Protein AF-A0A7M5X0T4-F1 (afdb_monomer)

Nearest PDB structures (foldseek):
  6qig-assembly1_A  TM=4.300E-01  e=3.061E-34  Homo sapiens
  3vn4-assembly1_A  TM=6.256E-01  e=2.357E-27  Homo sapiens
  3ghm-assembly1_A  TM=6.255E-01  e=6.966E-26  Homo sapiens
  3ghn-assembly1_A  TM=5.922E-01  e=2.647E-26  Homo sapiens
  1lsl-assembly1_A  TM=5.949E-01  e=5.159E-05  Homo sapiens

pLDDT: mean 73.38, std 19.03, range [22.06, 96.94]

Mean predicted aligned error: 22.92 Å

InterPro domains:
  IPR000884 Thrombospondin type-1 (TSP1) repeat [PF00090] (251-301)
  IPR000884 Thrombospondin type-1 (TSP1) repeat [PS50092] (247-302)
  IPR000884 Thrombospondin type-1 (TSP1) repeat [PS50092] (542-598)
  IPR000884 Thrombospondin type-1 (TSP1) repeat [PS50092] (604-657)
  IPR000884 Thrombospondin type-1 (TSP1) repeat [PS50092] (658-710)
  IPR000884 Thrombospondin type-1 (TSP1) repeat [PS50092] (713-767)
  IPR000884 Thrombospondin type-1 (TSP1) repeat [SM00209] (250-302)
  IPR000884 Thrombospondin type-1 (TSP1) repeat [SM00209] (539-598)
  IPR000884 Thrombospondin type-1 (TSP1) repeat [SM00209] (601-647)
  IPR000884 Thrombospondin type-1 (TSP1) repeat [SM00209] (661-710)
  IPR000884 Thrombospondin type-1 (TSP1) repeat [SM00209] (712-767)
  IPR001590 Peptidase M12B, ADAM/reprolysin [PF01421] (2-149)
  IPR001590 Peptidase M12B, ADAM/reprolysin [PS50215] (1-151)
  IPR010294 ADAMTS/ADAMTS-like, Spacer 1 [PF05986] (404-511)
  IPR013273 ADAMTS/ADAMTS-like [PR01857] (256-274)
  IPR013273 ADAMTS/ADAMTS-like [PR01857] (362-381)
  IPR013273 ADAMTS/ADAMTS-like [PR01857] (382-401)
  IPR024079 Metallopeptidase, catalytic domain superfamily [G3DSA:3.40.390.10] (1-151)
  IPR036383 Thrombospondin type-1 repeat superfamily [G3DSA:2.20.100.10] (250-301)
  IPR036383 Thrombospondin type-1 repeat superfamily [G3DSA:2.20.100.10] (537-597)

Organism: NCBI:txid252671

Radius of gyration: 63.12 Å; Cα contacts (8 Å, |Δi|>4): 1593; chains: 1; bounding box: 166×119×107 Å

Sequence (872 aa):
VKISSNGDKTLASFCEWQFLQNLRNPNSNQKFDVALLLTRKDLCLRSDVPCGTIGLAYIGGMCSSNRKCAVIEDIGLNTAYTIAHELGHTLGMQHDGLDNNCATQSNGRSHMMASHWPAVSAKPMKWSKCSANKLQSYLSSYKSFCIQSKAPVFNIEYEHRRKFPGELYDADTQCQQQFGKFSRHCKYFKRTGMATKMCQKLWCEVEGEQFCMSKLDAAAKGTECNPAKWCMYGKCVPNTEIPHAIHGGWSKWTGWSRCTRHCGIGVQQRERFCDNPSPRNGGQPCPGERIEHKTCNTRPCMASSRDFRRKQCSQINNSTHTFVPVHSSKEPCSLHCRPESNNAYYSIRVRSQVVDGTPCYEGSSDICVNGQCRQIGCDLKLNSKLFTDVCGVCGGKADTCRMIEGKFSQPLGEGYVKAVDIPRGARNVLVQEVRPCPSFLALSGPGSYNINGNYTIKLPGTYDFNGTSVTYRRRGTQETYLVEGPLKTTMHFKVLFQGYNFGIKYRYVMPIDKEEIEKNSQKKKDLQLKKKQAKRFGWMQGQWKKCSVQCGGGIMRREKARCLHFEGTKATFVENGKCVHAKSPVDEVKACNEQKCQKAWYKGDWSYCSRPCGNGRKTRKVVCKEQKQNGGWKIIDPNECNPATKPISVSACIIRSCFLKWEASKWGKCQGKCGKTGFMEREVTCSRPNGCNPKTKPIVRRRCRMTKCKYGWTVQPWGPCSKSCGKGAQTRLIDCRSKKTFKIAPTKLCTDSKQPRVSRACLTKCKKTPSRKIRYRGRRPSLNQRPLQSPASPSKNKVNIFKNLLNISVPINRTKQCKDRLLSWSCKMFILVYSAAGGRSYCYTAKAQSQCCATCRIERNKRRRRRKRFIA

Secondary structure (DSSP, 8-state):
----SBHHHHHHHHHHHHHHHHHH--SSS---S-EEEEESS--BSSSSSSB---EEE-TTGGG-SS--EEEEE--GGGHHHHHHHHHHHHTT---BTTSSSS-SEETTEEBTTBSS-----SSPPB--HHHHHHHHHHHHSGGGGGGGSPPP-----TT--S--GGGTS-HHHHHHHHH-TT-EE-HHHHHSSGGGGGGTS--EE-TT-SS-B--SPPPPTT-EEETTEEEETTEEEETT---------BPPPPPPPPPS-SSSSEEEEEE--B-TTPP-TTPPPPPS-SEEEEEE--SPPPTTSPPHHHHHHGGG--SS--EEEE--SS-TTSEEEEESSTT----EEEESSPPTT-BSSTT-S-EEETTEEE-B-TTS-BT----B-TTS-BT--S-SEEEEEEEE-----SSEEEEEEE-TT-EEEEEEESS--SSEEEEEETTEEEES-TT-PPPSEEEESSS-EEEEEEETTEEEEEE-S--SS-EEEEEE-SS----EEEEEEEEPPHHHHHHHHHHHHHHHHHHHHTTTEEEEPPPBPPPS-SSSSEEEEBPPPEEEEEE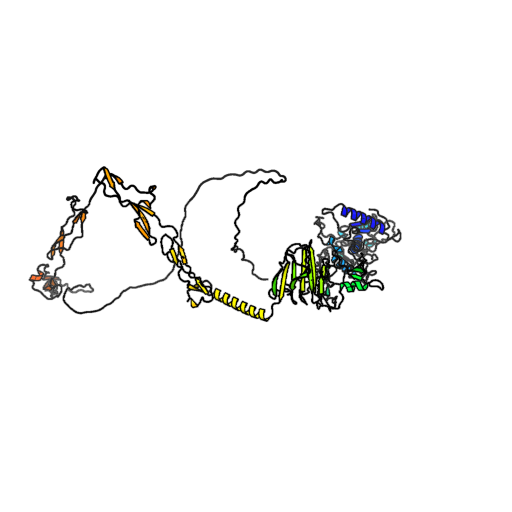TTEEEEE-GGG-TTS-PPP--EEEE--SPPPEEEEE-PPPPPSSSSEEEEEE--EEEEEE-TTSSEEE--GGGS-GGG---SEEEEEE------EEE------BS-TTSEEEEE--EEESSTT-S-GGGPPP-EEEEE----SEEEEEPPP---SSSSEEEEEE--EEEEETTT--B--GGGSTTSPPPPSEEEEEEPPS---------------------------------------------------------------------------------------------------------

Foldseek 3Di:
DDDDLAQVVRLQVVLQVLLVVQVVCPDDDPHDQADEAEDQRFHDHGDNPPTQCQKDAAALQRQPNRGRYMYGYQQDPCSVLVVVLRVLRNLRFAAAPPPDDHHQDDPPAGASRHPHDDAAFLAHHHHTPRSVVSNVLSCLAPSCVVVVDDRDDDPPPVVPDQAWVLNVAALQNRQCSNAHDVKGFDVVCVVVVVLFQLLGWTWIDHPPDPGTDTPRHHDTFQHQSDVQWTRDSSGTGGVVCLPDFDAFDKDDKDDWDPWLDQAAKTKIKIFIDRPPPNTDSNHHTYDDDGMDMKIDNHHHDDPPDDALLLVVQQVPDDPPFRWGFDQDPVQLFFTWIFTPPDDTPDIDRPGLGRHWNHASDVPDLWTDDSSDTFDAALVSITPDPWHQDQLRDTNDDPPQKDKDKDKDAFWDDAFWAWTDKDFAQWFFKKKWAPDADPKDKWKDFVPGTFACPPVDHDDFAWGDDPNWIWGWDADPRIIMITTGDNHRGMITMIIGDPHTGRMMMMMIIHGDDPVVVVVVVVVVVVVVVLVVLLVQKEKDWFAWDDFPFQAQKTKIWGDAIFMWGDDPPDIDTDHPVSCPSYDGDDGDIDMDRHHHWDKEKDWDDWDDFPDPAAKGKIFIDIFIWTADRRGDIDTDDPVVHDPVRGDDGMDMDHDDDDDWDKDWDDWDDFDDDAPDKGKIFTDIDTPDPPRDDPVPTDDTMDMDHHHDDFKAKDWDDWDDFPDQAAKGKTFTDMFIATPAPRDGDPPVRHVSDDDDDGMDMDHNHDDDDDDDDYDDDDDYDDDDDDDDDDDDDDDDDDDDDDDDDDDDYDDDDDDDDDDDDDDDDDDDDDDDDDDDDDDDDDDDDDDDDDDDDDDDDDDDPDDPDDDDDDDD

Structure (mmCIF, N/CA/C/O backbone):
data_AF-A0A7M5X0T4-F1
#
_entry.id   AF-A0A7M5X0T4-F1
#
loop_
_atom_site.group_PDB
_atom_site.id
_atom_site.type_symbol
_atom_site.label_atom_id
_atom_site.label_alt_id
_atom_site.label_comp_id
_atom_site.label_asym_id
_atom_site.label_entity_id
_atom_site.label_seq_id
_atom_site.pdbx_PDB_ins_code
_atom_site.Cartn_x
_atom_site.Cartn_y
_atom_site.Cartn_z
_atom_site.occupancy
_atom_site.B_iso_or_equiv
_atom_site.auth_seq_id
_atom_site.auth_comp_id
_atom_site.auth_asym_id
_atom_site.auth_atom_id
_ato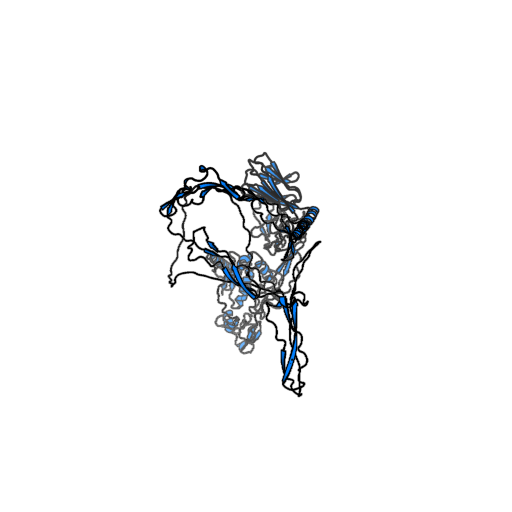m_site.pdbx_PDB_model_num
ATOM 1 N N . VAL A 1 1 ? 18.849 26.115 -25.860 1.00 86.50 1 VAL A N 1
ATOM 2 C CA . VAL A 1 1 ? 19.923 25.166 -25.481 1.00 86.50 1 VAL A CA 1
ATOM 3 C C . VAL A 1 1 ? 21.181 25.600 -26.208 1.00 86.50 1 VAL A C 1
ATOM 5 O O . VAL A 1 1 ? 21.052 25.968 -27.369 1.00 86.50 1 VAL A O 1
ATOM 8 N N . LYS A 1 2 ? 22.351 25.621 -25.561 1.00 91.56 2 LYS A N 1
ATOM 9 C CA . LYS A 1 2 ? 23.635 25.826 -26.252 1.00 91.56 2 LYS A CA 1
ATOM 10 C C . LYS A 1 2 ? 24.217 24.455 -26.613 1.00 91.56 2 LYS A C 1
ATOM 12 O O . LYS A 1 2 ? 24.206 23.564 -25.769 1.00 91.56 2 LYS A O 1
ATOM 17 N N . ILE A 1 3 ? 24.675 24.291 -27.853 1.00 90.12 3 ILE A N 1
ATOM 18 C CA . ILE A 1 3 ? 25.246 23.040 -28.372 1.00 90.12 3 ILE A CA 1
ATOM 19 C C . ILE A 1 3 ? 26.671 23.332 -28.847 1.00 90.12 3 ILE A C 1
ATOM 21 O O . ILE A 1 3 ? 26.895 24.279 -29.597 1.00 90.12 3 ILE A O 1
ATOM 25 N N . SER A 1 4 ? 27.623 22.526 -28.391 1.00 87.88 4 SER A N 1
ATOM 26 C CA . SER A 1 4 ? 29.052 22.584 -28.718 1.00 87.88 4 SER A CA 1
ATOM 27 C C . SER A 1 4 ? 29.628 21.170 -28.814 1.00 87.88 4 SER A C 1
ATOM 29 O O . SER A 1 4 ? 29.048 20.245 -28.249 1.00 87.88 4 SER A O 1
ATOM 31 N N . SER A 1 5 ? 30.786 21.004 -29.462 1.00 84.56 5 SER A N 1
ATOM 32 C CA . SER A 1 5 ? 31.490 19.709 -29.518 1.00 84.56 5 SER A CA 1
ATOM 33 C C . SER A 1 5 ? 31.869 19.197 -28.122 1.00 84.56 5 SER A C 1
ATOM 35 O O . SER A 1 5 ? 31.795 18.004 -27.861 1.00 84.56 5 SER A O 1
ATOM 37 N N . ASN A 1 6 ? 32.156 20.099 -27.176 1.00 86.94 6 ASN A N 1
ATOM 38 C CA . ASN A 1 6 ? 32.253 19.760 -25.756 1.00 86.94 6 ASN A CA 1
ATOM 39 C C . ASN A 1 6 ? 30.902 19.232 -25.214 1.00 86.94 6 ASN A C 1
ATOM 41 O O . ASN A 1 6 ? 29.947 19.998 -25.022 1.00 86.94 6 ASN A O 1
ATOM 45 N N . GLY A 1 7 ? 30.844 17.922 -24.962 1.00 85.81 7 GLY A N 1
ATOM 46 C CA . GLY A 1 7 ? 29.651 17.198 -24.527 1.00 85.81 7 GLY A CA 1
ATOM 47 C C . GLY A 1 7 ? 29.187 17.569 -23.118 1.00 85.81 7 GLY A C 1
ATOM 48 O O . GLY A 1 7 ? 27.993 17.796 -22.924 1.00 85.81 7 GLY A O 1
ATOM 49 N N . ASP A 1 8 ? 30.111 17.713 -22.158 1.00 87.25 8 ASP A N 1
ATOM 50 C CA . ASP A 1 8 ? 29.805 18.114 -20.771 1.00 87.25 8 ASP A CA 1
ATOM 51 C C . ASP A 1 8 ? 29.047 19.466 -20.724 1.00 87.25 8 ASP A C 1
ATOM 53 O O . ASP A 1 8 ? 28.035 19.599 -20.026 1.00 87.25 8 ASP A O 1
ATOM 57 N N . LYS A 1 9 ? 29.471 20.464 -21.521 1.00 89.56 9 LYS A N 1
ATOM 58 C CA . LYS A 1 9 ? 28.794 21.775 -21.646 1.00 89.56 9 LYS A CA 1
ATOM 59 C C . LYS A 1 9 ? 27.418 21.667 -22.313 1.00 89.56 9 LYS A C 1
ATOM 61 O O . LYS A 1 9 ? 26.461 22.286 -21.837 1.00 89.56 9 LYS A O 1
ATOM 66 N N . THR A 1 10 ? 27.304 20.884 -23.388 1.00 92.38 10 THR A N 1
ATOM 67 C CA . THR A 1 10 ? 26.034 20.662 -24.104 1.00 92.38 10 THR A CA 1
ATOM 68 C C . THR A 1 10 ? 25.009 19.960 -23.209 1.00 92.38 10 THR A C 1
ATOM 70 O O . THR A 1 10 ? 23.859 20.402 -23.127 1.00 92.38 10 THR A O 1
ATOM 73 N N . LEU A 1 11 ? 25.429 18.925 -22.470 1.00 93.25 11 LEU A N 1
ATOM 74 C CA . LEU A 1 11 ? 24.596 18.228 -21.490 1.00 93.25 11 LEU A CA 1
ATOM 75 C C . LEU A 1 11 ? 24.113 19.197 -20.407 1.00 93.25 11 LEU A C 1
ATOM 77 O O . LEU A 1 11 ? 22.906 19.313 -20.206 1.00 93.25 11 LEU A O 1
ATOM 81 N N . ALA A 1 12 ? 25.014 19.954 -19.772 1.00 92.38 12 ALA A N 1
ATOM 82 C CA . ALA A 1 12 ? 24.645 20.914 -18.731 1.00 92.38 12 ALA A CA 1
ATOM 83 C C . ALA A 1 12 ? 23.595 21.940 -19.213 1.00 92.38 12 ALA A C 1
ATOM 85 O O . ALA A 1 12 ? 22.564 22.115 -18.556 1.00 92.38 12 ALA A O 1
ATOM 86 N N . SER A 1 13 ? 23.796 22.552 -20.390 1.00 94.25 13 SER A N 1
ATOM 87 C CA . SER A 1 13 ? 22.842 23.522 -20.957 1.00 94.25 13 SER A CA 1
ATOM 88 C C . SER A 1 13 ? 21.492 22.892 -21.326 1.00 94.25 13 SER A C 1
ATOM 90 O O . SER A 1 13 ? 20.446 23.541 -21.210 1.00 94.25 13 SER A O 1
ATOM 92 N N . PHE A 1 14 ? 21.480 21.627 -21.755 1.00 95.38 14 PHE A N 1
ATOM 93 C CA . PHE A 1 14 ? 20.238 20.910 -22.034 1.00 95.38 14 PHE A CA 1
ATOM 94 C C . PHE A 1 14 ? 19.483 20.537 -20.750 1.00 95.38 14 PHE A C 1
ATOM 96 O O . PHE A 1 14 ? 18.271 20.740 -20.679 1.00 95.38 14 PHE A O 1
ATOM 103 N N . CYS A 1 15 ? 20.183 20.069 -19.715 1.00 93.75 15 CYS A N 1
ATOM 104 C CA . CYS A 1 15 ? 19.609 19.736 -18.409 1.00 93.75 15 CYS A CA 1
ATOM 105 C C . CYS A 1 15 ? 18.998 20.955 -17.696 1.00 93.75 15 CYS A C 1
ATOM 107 O O . CYS A 1 15 ? 17.939 20.848 -17.075 1.00 93.75 15 CYS A O 1
ATOM 109 N N . GLU A 1 16 ? 19.623 22.128 -17.819 1.00 93.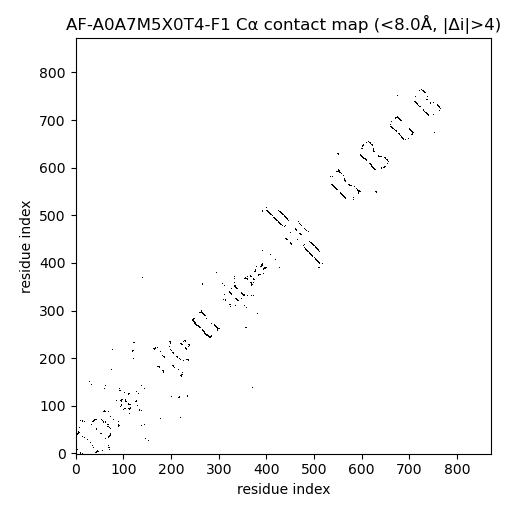12 16 GLU A N 1
ATOM 110 C CA . GLU A 1 16 ? 19.077 23.393 -17.320 1.00 93.12 16 GLU A CA 1
ATOM 111 C C . GLU A 1 16 ? 17.784 23.780 -18.058 1.00 93.12 16 GLU A C 1
ATOM 113 O O . GLU A 1 16 ? 16.744 24.000 -17.430 1.00 93.12 16 GLU A O 1
ATOM 118 N N . TRP A 1 17 ? 17.802 23.779 -19.396 1.00 92.19 17 TRP A N 1
ATOM 119 C CA . TRP A 1 17 ? 16.607 24.044 -20.206 1.00 92.19 17 TRP A CA 1
ATOM 120 C C . TRP A 1 17 ? 15.467 23.057 -19.899 1.00 92.19 17 TRP A C 1
ATOM 122 O O . TRP A 1 17 ? 14.308 23.465 -19.770 1.00 92.19 17 TRP A O 1
ATOM 132 N N . GLN A 1 18 ? 15.808 21.776 -19.732 1.00 90.88 18 GLN A N 1
ATOM 133 C CA . GLN A 1 18 ? 14.908 20.688 -19.355 1.00 90.88 18 GLN A CA 1
ATOM 134 C C . GLN A 1 18 ? 14.245 20.958 -18.001 1.00 90.88 18 GLN A C 1
ATOM 136 O O . GLN A 1 18 ? 13.035 20.751 -17.851 1.00 90.88 18 GLN A O 1
ATOM 141 N N . PHE A 1 19 ? 15.024 21.391 -17.006 1.00 89.75 19 PHE A N 1
ATOM 142 C CA . PHE A 1 19 ? 14.532 21.724 -15.671 1.00 89.75 19 PHE A CA 1
ATOM 143 C C . PHE A 1 19 ? 13.542 22.893 -15.727 1.00 89.75 19 PHE A C 1
ATOM 145 O O . PHE A 1 19 ? 12.446 22.789 -15.176 1.00 89.75 19 PHE A O 1
ATOM 152 N N . LEU A 1 20 ? 13.869 23.947 -16.481 1.00 88.12 20 LEU A N 1
ATOM 153 C CA . LEU A 1 20 ? 13.001 25.113 -16.663 1.00 88.12 20 LEU A CA 1
ATOM 154 C C . LEU A 1 20 ? 11.659 24.764 -17.336 1.00 88.12 20 LEU A C 1
ATOM 156 O O . LEU A 1 20 ? 10.627 25.281 -16.905 1.00 88.12 20 LEU A O 1
ATOM 160 N N . GLN A 1 21 ? 11.622 23.852 -18.319 1.00 85.88 21 GLN A N 1
ATOM 161 C CA . GLN A 1 21 ? 10.341 23.410 -18.905 1.00 85.88 21 GLN A CA 1
ATOM 162 C C . GLN A 1 21 ? 9.480 22.648 -17.884 1.00 85.88 21 GLN A C 1
ATOM 164 O O . GLN A 1 21 ? 8.283 22.906 -17.764 1.00 85.88 21 GLN A O 1
ATOM 169 N N . ASN A 1 22 ? 10.092 21.763 -17.090 1.00 81.56 22 ASN A N 1
ATOM 170 C CA . ASN A 1 22 ? 9.393 20.997 -16.050 1.00 81.56 22 ASN A CA 1
ATOM 171 C C . ASN A 1 22 ? 8.964 21.845 -14.828 1.00 81.56 22 ASN A C 1
ATOM 173 O O . ASN A 1 22 ? 8.171 21.362 -14.016 1.00 81.56 22 ASN A O 1
ATOM 177 N N . LEU A 1 23 ? 9.451 23.088 -14.696 1.00 80.81 23 LEU A N 1
ATOM 178 C CA . LEU A 1 23 ? 8.956 24.081 -13.730 1.00 80.81 23 LEU A CA 1
ATOM 179 C C . LEU A 1 23 ? 7.782 24.913 -14.269 1.00 80.81 23 LEU A C 1
ATOM 181 O O . LEU A 1 23 ? 6.863 25.215 -13.510 1.00 80.81 23 LEU A O 1
ATOM 185 N N . ARG A 1 24 ? 7.795 25.280 -15.559 1.00 74.12 24 ARG A N 1
ATOM 186 C CA . ARG A 1 24 ? 6.774 26.154 -16.173 1.00 74.12 24 ARG A CA 1
ATOM 187 C C . ARG A 1 24 ? 5.364 25.553 -16.189 1.00 74.12 24 ARG A C 1
ATOM 189 O O . ARG A 1 24 ? 4.399 26.307 -16.128 1.00 74.12 24 ARG A O 1
ATOM 196 N N . ASN A 1 25 ? 5.250 24.224 -16.216 1.00 62.94 25 ASN A N 1
ATOM 197 C CA . ASN A 1 25 ? 3.978 23.501 -16.321 1.00 62.94 25 ASN A CA 1
ATOM 198 C C . ASN A 1 25 ? 3.647 22.711 -15.031 1.00 62.94 25 ASN A C 1
ATOM 200 O O . ASN A 1 25 ? 3.824 21.489 -14.995 1.00 62.94 25 ASN A O 1
ATOM 204 N N . PRO A 1 26 ? 3.157 23.360 -13.952 1.00 57.31 26 PRO A N 1
ATOM 205 C CA . PRO A 1 26 ? 2.854 22.678 -12.690 1.00 57.31 26 PRO A CA 1
ATOM 206 C C . PRO A 1 26 ? 1.617 21.764 -12.755 1.00 57.31 26 PRO A C 1
ATOM 208 O O . PRO A 1 26 ? 1.567 20.773 -12.026 1.00 57.31 26 PRO A O 1
ATOM 211 N N . ASN A 1 27 ? 0.639 22.057 -13.625 1.00 56.91 27 ASN A N 1
ATOM 212 C CA . ASN A 1 27 ? -0.638 21.339 -13.701 1.00 56.91 27 ASN A CA 1
ATOM 213 C C . ASN A 1 27 ? -0.814 20.542 -15.008 1.00 56.91 27 ASN A C 1
ATOM 215 O O . ASN A 1 27 ? -1.237 21.076 -16.029 1.00 56.91 27 ASN A O 1
ATOM 219 N N . SER A 1 28 ? -0.649 19.220 -14.892 1.00 60.34 28 SER A N 1
ATOM 220 C CA . SER A 1 28 ? -1.104 18.163 -15.818 1.00 60.34 28 SER A CA 1
ATOM 221 C C . SER A 1 28 ? -0.405 17.992 -17.184 1.00 60.34 28 SER A C 1
ATOM 223 O O . SER A 1 28 ? 0.142 18.909 -17.786 1.00 60.34 28 SER A O 1
ATOM 225 N N . ASN A 1 29 ? -0.476 16.745 -17.663 1.00 54.03 29 ASN A N 1
ATOM 226 C CA . ASN A 1 29 ? -0.245 16.232 -19.020 1.00 54.03 29 ASN A CA 1
ATOM 227 C C . ASN A 1 29 ? 1.129 16.444 -19.691 1.00 54.03 29 ASN A C 1
ATOM 229 O O . ASN A 1 29 ? 1.696 15.458 -20.143 1.00 54.03 29 ASN A O 1
ATOM 233 N N . GLN A 1 30 ? 1.703 17.649 -19.756 1.00 57.28 30 GLN A N 1
ATOM 234 C CA . GLN A 1 30 ? 2.971 17.890 -20.484 1.00 57.28 30 GLN A CA 1
ATOM 235 C C . GLN A 1 30 ? 4.253 17.600 -19.676 1.00 57.28 30 GLN A C 1
ATOM 237 O O . GLN A 1 30 ? 5.362 17.815 -20.164 1.00 57.28 30 GLN A O 1
ATOM 242 N N . LYS A 1 31 ? 4.127 17.118 -18.436 1.00 72.69 31 LYS A N 1
ATOM 243 C CA . LYS A 1 31 ? 5.271 16.799 -17.574 1.00 72.69 31 LYS A CA 1
ATOM 244 C C . LYS A 1 31 ? 5.910 15.472 -17.989 1.00 72.69 31 LYS A C 1
ATOM 246 O O . LYS A 1 31 ? 5.257 14.434 -17.923 1.00 72.69 31 LYS A O 1
ATOM 251 N N . PHE A 1 32 ? 7.185 15.507 -18.363 1.00 80.38 32 PHE A N 1
ATOM 252 C CA . PHE A 1 32 ? 7.937 14.343 -18.837 1.00 80.38 32 PHE A CA 1
ATOM 253 C C . PHE A 1 32 ? 8.973 13.868 -17.805 1.00 80.38 32 PHE A C 1
ATOM 255 O O . PHE A 1 32 ? 9.536 14.661 -17.038 1.00 80.38 32 PHE A O 1
ATOM 262 N N . ASP A 1 33 ? 9.262 12.565 -17.808 1.00 87.00 33 ASP A N 1
ATOM 263 C CA . ASP A 1 33 ? 10.221 11.971 -16.875 1.00 87.00 33 ASP A CA 1
ATOM 264 C C . ASP A 1 33 ? 11.678 12.184 -17.284 1.00 87.00 33 ASP A C 1
ATOM 266 O O . ASP A 1 33 ? 12.501 12.442 -16.415 1.00 87.00 33 ASP A O 1
ATOM 270 N N . VAL A 1 34 ? 11.997 12.161 -18.575 1.00 90.88 34 VAL A N 1
ATOM 271 C CA . VAL A 1 34 ? 13.340 12.422 -19.114 1.00 90.88 34 VAL A CA 1
ATOM 272 C C . VAL A 1 34 ? 13.217 13.140 -20.454 1.00 90.88 34 VAL A C 1
ATOM 274 O O . VAL A 1 34 ? 12.268 12.893 -21.195 1.00 90.88 34 VAL A O 1
ATOM 277 N N . ALA A 1 35 ? 14.155 14.036 -20.753 1.00 92.00 35 ALA A N 1
ATOM 278 C CA . ALA A 1 35 ? 14.303 14.649 -22.069 1.00 92.00 35 ALA A CA 1
ATOM 279 C C . ALA A 1 35 ? 15.548 14.099 -22.781 1.00 92.00 35 ALA A C 1
ATOM 281 O O . ALA A 1 35 ? 16.570 13.835 -22.145 1.00 92.00 35 ALA A O 1
ATOM 282 N N . LEU A 1 36 ? 15.464 13.969 -24.104 1.00 94.81 36 LEU A N 1
ATOM 283 C CA . LEU A 1 36 ? 16.560 13.550 -24.976 1.00 94.81 36 LEU A CA 1
ATOM 284 C C . LEU A 1 36 ? 16.848 14.674 -25.976 1.00 94.81 36 LEU A C 1
ATOM 286 O O . LEU A 1 36 ? 15.913 15.203 -26.576 1.00 94.81 36 LEU A O 1
ATOM 290 N N . LEU A 1 37 ? 18.119 15.027 -26.157 1.00 95.25 37 LEU A N 1
ATOM 291 C CA . LEU A 1 37 ? 18.572 15.917 -27.225 1.00 95.25 37 LEU A CA 1
ATOM 292 C C . LEU A 1 37 ? 19.259 15.077 -28.298 1.00 95.25 37 LEU A C 1
ATOM 294 O O . LEU A 1 37 ? 20.281 14.459 -28.015 1.00 95.25 37 LEU A O 1
ATOM 298 N N . LEU A 1 38 ? 18.714 15.080 -29.513 1.00 94.00 38 LEU A N 1
ATOM 299 C CA . LEU A 1 38 ? 19.376 14.519 -30.690 1.00 94.00 38 LEU A CA 1
ATOM 300 C C . LEU A 1 38 ? 20.143 15.633 -31.410 1.00 94.00 38 LEU A C 1
ATOM 302 O O . LEU A 1 38 ? 19.612 16.732 -31.576 1.00 94.00 38 LEU A O 1
ATOM 306 N N . THR A 1 39 ? 21.381 15.369 -31.828 1.00 90.19 39 THR A N 1
ATOM 307 C CA . THR A 1 39 ? 22.234 16.353 -32.515 1.00 90.19 39 THR A CA 1
ATOM 308 C C . THR A 1 39 ? 23.076 15.709 -33.616 1.00 90.19 39 THR A C 1
ATOM 310 O O . THR A 1 39 ? 23.533 14.585 -33.471 1.00 90.19 39 THR A O 1
ATOM 313 N N . ARG A 1 40 ? 23.317 16.430 -34.719 1.00 86.50 40 ARG A N 1
ATOM 314 C CA . ARG A 1 40 ? 24.281 16.048 -35.777 1.00 86.50 40 ARG A CA 1
ATOM 315 C C . ARG A 1 40 ? 25.667 16.688 -35.580 1.00 86.50 40 ARG A C 1
ATOM 317 O O . ARG A 1 40 ? 26.512 16.615 -36.465 1.00 86.50 40 ARG A O 1
ATOM 324 N N . LYS A 1 41 ? 25.895 17.349 -34.440 1.00 85.94 41 LYS A N 1
ATOM 325 C CA . LYS A 1 41 ? 27.205 17.867 -34.025 1.00 85.94 41 LYS A CA 1
ATOM 326 C C . LYS A 1 41 ? 27.956 16.766 -33.274 1.00 85.94 41 LYS A C 1
ATOM 328 O O . LYS A 1 41 ? 27.452 16.319 -32.250 1.00 85.94 41 LYS A O 1
ATOM 333 N N . ASP A 1 42 ? 29.134 16.404 -33.780 1.00 82.62 42 ASP A N 1
ATOM 334 C CA . ASP A 1 42 ? 30.097 15.481 -33.157 1.00 82.62 42 ASP A CA 1
ATOM 335 C C . ASP A 1 42 ? 30.370 15.847 -31.685 1.00 82.62 42 ASP A C 1
ATOM 337 O O . ASP A 1 42 ? 30.475 17.036 -31.346 1.00 82.62 42 ASP A O 1
ATOM 341 N N . LEU A 1 43 ? 30.431 14.828 -30.823 1.00 84.56 43 LEU A N 1
ATOM 342 C CA . LEU A 1 43 ? 30.472 14.947 -29.367 1.00 84.56 43 LEU A CA 1
ATOM 343 C C . LEU A 1 43 ? 31.772 14.386 -28.770 1.00 84.56 43 LEU A C 1
ATOM 345 O O . LEU A 1 43 ? 32.179 13.232 -28.957 1.00 84.56 43 LEU A O 1
ATOM 349 N N . CYS A 1 44 ? 32.403 15.243 -27.973 1.00 82.88 44 CYS A N 1
ATOM 350 C CA . CYS A 1 44 ? 33.762 15.106 -27.477 1.00 82.88 44 CYS A CA 1
ATOM 351 C C . CYS A 1 44 ? 33.760 15.366 -25.962 1.00 82.88 44 CYS A C 1
ATOM 353 O O . CYS A 1 44 ? 33.177 16.345 -25.484 1.00 82.88 44 CYS A O 1
ATOM 355 N N . LEU A 1 45 ? 34.366 14.471 -25.177 1.00 71.06 45 LEU A N 1
ATOM 356 C CA . LEU A 1 45 ? 33.996 14.309 -23.764 1.00 71.06 45 LEU A CA 1
ATOM 357 C C . LEU A 1 45 ? 34.314 15.548 -22.898 1.00 71.06 45 LEU A C 1
ATOM 359 O O . LEU A 1 45 ? 33.470 15.970 -22.110 1.00 71.06 45 LEU A O 1
ATOM 363 N N . ARG A 1 46 ? 35.495 16.171 -23.068 1.00 58.66 46 ARG A N 1
ATOM 364 C CA . ARG A 1 46 ? 35.927 17.367 -22.295 1.00 58.66 46 ARG A CA 1
ATOM 365 C C . ARG A 1 46 ? 36.656 18.461 -23.083 1.00 58.66 46 ARG A C 1
ATOM 367 O O . ARG A 1 46 ? 36.832 19.565 -22.570 1.00 58.66 46 ARG A O 1
ATOM 374 N N . SER A 1 47 ? 37.026 18.186 -24.321 1.00 57.69 47 SER A N 1
ATOM 375 C CA . SER A 1 47 ? 37.814 19.025 -25.233 1.00 57.69 47 SER A CA 1
ATOM 376 C C . SER A 1 47 ? 37.370 18.712 -26.661 1.00 57.69 47 SER A C 1
ATOM 378 O O . SER A 1 47 ? 36.787 17.655 -26.878 1.00 57.69 47 SER A O 1
ATOM 380 N N . ASP A 1 48 ? 37.634 19.584 -27.635 1.00 58.12 48 ASP A N 1
ATOM 381 C CA . ASP A 1 48 ? 37.209 19.374 -29.033 1.00 58.12 48 ASP A CA 1
ATOM 382 C C . ASP A 1 48 ? 37.967 18.244 -29.771 1.00 58.12 48 ASP A C 1
ATOM 384 O O . ASP A 1 48 ? 37.694 17.988 -30.936 1.00 58.12 48 ASP A O 1
ATOM 388 N N . VAL A 1 49 ? 38.893 17.555 -29.090 1.00 54.62 49 VAL A N 1
ATOM 389 C CA . VAL A 1 49 ? 39.550 16.288 -29.473 1.00 54.62 49 VAL A CA 1
ATOM 390 C C . VAL A 1 49 ? 39.889 15.530 -28.167 1.00 54.62 49 VAL A C 1
ATOM 392 O O . VAL A 1 49 ? 40.245 16.195 -27.187 1.00 54.62 49 VAL A O 1
ATOM 395 N N . PRO A 1 50 ? 39.829 14.182 -28.097 1.00 54.69 50 PRO A N 1
ATOM 396 C CA . PRO A 1 50 ? 39.274 13.260 -29.085 1.00 54.69 50 PRO A CA 1
ATOM 397 C C . PRO A 1 50 ? 37.742 13.201 -29.024 1.00 54.69 50 PRO A C 1
ATOM 399 O O . PRO A 1 50 ? 37.136 13.194 -27.949 1.00 54.69 50 PRO A O 1
ATOM 402 N N . CYS A 1 51 ? 37.129 13.121 -30.202 1.00 63.88 51 CYS A N 1
ATOM 403 C CA . CYS A 1 51 ? 35.695 12.918 -30.379 1.00 63.88 51 CYS A CA 1
ATOM 404 C C . CYS A 1 51 ? 35.401 11.453 -30.739 1.00 63.88 51 CYS A C 1
ATOM 406 O O . CYS A 1 51 ? 36.304 10.701 -31.113 1.00 63.88 51 CYS A O 1
ATOM 408 N N . GLY A 1 52 ? 34.156 11.024 -30.535 1.00 68.06 52 GLY A N 1
ATOM 409 C CA . GLY A 1 52 ? 33.773 9.604 -30.489 1.00 68.06 52 GLY A CA 1
ATOM 410 C C . GLY A 1 52 ? 32.918 9.239 -29.270 1.00 68.06 52 GLY A C 1
ATOM 411 O O . GLY A 1 52 ? 32.767 8.063 -28.939 1.00 68.06 52 GLY A O 1
ATOM 412 N N . THR A 1 53 ? 32.368 10.243 -28.578 1.00 80.69 53 THR A N 1
ATOM 413 C CA . THR A 1 53 ? 31.453 10.078 -27.441 1.00 80.69 53 THR A CA 1
ATOM 414 C C . THR A 1 53 ? 30.017 10.296 -27.921 1.00 80.69 53 THR A C 1
ATOM 416 O O . THR A 1 53 ? 29.407 11.321 -27.638 1.00 80.69 53 THR A O 1
ATOM 419 N N . ILE A 1 54 ? 29.474 9.316 -28.649 1.00 85.56 54 ILE A N 1
ATOM 420 C CA . ILE A 1 54 ? 28.161 9.385 -29.326 1.00 85.56 54 ILE A CA 1
ATOM 421 C C . ILE A 1 54 ? 26.947 9.644 -28.402 1.00 85.56 54 ILE A C 1
ATOM 423 O O . ILE A 1 54 ? 25.832 9.838 -28.886 1.00 85.56 54 ILE A O 1
ATOM 427 N N . GLY A 1 55 ? 27.121 9.642 -27.079 1.00 90.19 55 GLY A N 1
ATOM 428 C CA . GLY A 1 55 ? 26.085 9.972 -26.103 1.00 90.19 55 GLY A CA 1
ATOM 429 C C . GLY A 1 55 ? 26.665 10.371 -24.743 1.00 90.19 55 GLY A C 1
ATOM 430 O O . GLY A 1 55 ? 27.766 9.956 -24.386 1.00 90.19 55 GLY A O 1
ATOM 431 N N . LEU A 1 56 ? 25.937 11.215 -24.001 1.00 92.31 56 LEU A N 1
ATOM 432 C CA . LEU A 1 56 ? 26.247 11.578 -22.614 1.00 92.31 56 LEU A CA 1
ATOM 433 C C . LEU A 1 56 ? 24.967 11.717 -21.769 1.00 92.31 56 LEU A C 1
ATOM 435 O O . LEU A 1 56 ? 24.038 12.446 -22.136 1.00 92.31 56 LEU A O 1
ATOM 439 N N . ALA A 1 57 ? 24.963 11.118 -20.574 1.00 94.38 57 ALA A N 1
ATOM 440 C CA . ALA A 1 57 ? 23.888 11.241 -19.591 1.00 94.38 57 ALA A CA 1
ATOM 441 C C . ALA A 1 57 ? 24.371 11.122 -18.135 1.00 94.38 57 ALA A C 1
ATOM 443 O O . ALA A 1 57 ? 25.373 10.481 -17.819 1.00 94.38 57 ALA A O 1
ATOM 444 N N . TYR A 1 58 ? 23.609 11.696 -17.198 1.00 92.88 58 TYR A N 1
ATOM 445 C CA . TYR A 1 58 ? 23.919 11.590 -15.770 1.00 92.88 58 TYR A CA 1
ATOM 446 C C . TYR A 1 58 ? 23.466 10.255 -15.165 1.00 92.88 58 TYR A C 1
ATOM 448 O O . TYR A 1 58 ? 22.270 9.945 -15.133 1.00 92.88 58 TYR A O 1
ATOM 456 N N . ILE A 1 59 ? 24.409 9.517 -14.567 1.00 90.38 59 ILE A N 1
ATOM 457 C CA . ILE A 1 59 ? 24.133 8.227 -13.921 1.00 90.38 59 ILE A CA 1
ATOM 458 C C . ILE A 1 59 ? 23.095 8.380 -12.793 1.00 90.38 59 ILE A C 1
ATOM 460 O O . ILE A 1 59 ? 23.312 9.063 -11.789 1.00 90.38 59 ILE A O 1
ATOM 464 N N . GLY A 1 60 ? 21.949 7.718 -12.955 1.00 88.88 60 GLY A N 1
ATOM 465 C CA . GLY A 1 60 ? 20.817 7.747 -12.027 1.00 88.88 60 GLY A CA 1
ATOM 466 C C . GLY A 1 60 ? 19.931 8.999 -12.107 1.00 88.88 60 GLY A C 1
ATOM 467 O O . GLY A 1 60 ? 19.126 9.221 -11.197 1.00 88.88 60 GLY A O 1
ATOM 468 N N . GLY A 1 61 ? 20.071 9.819 -13.153 1.00 89.38 61 GLY A N 1
ATOM 469 C CA . GLY A 1 61 ? 19.380 11.100 -13.323 1.00 89.38 61 GLY A CA 1
ATOM 470 C C . GLY A 1 61 ? 17.855 11.061 -13.526 1.00 89.38 61 GLY A C 1
ATOM 471 O O . GLY A 1 61 ? 17.214 12.088 -13.303 1.00 89.38 61 GLY A O 1
ATOM 472 N N . MET A 1 62 ? 17.259 9.908 -13.873 1.00 91.62 62 MET A N 1
ATOM 473 C CA . MET A 1 62 ? 15.864 9.772 -14.348 1.00 91.62 62 MET A CA 1
ATOM 474 C C . MET A 1 62 ? 14.808 10.499 -13.493 1.00 91.62 62 MET A C 1
ATOM 476 O O . MET A 1 62 ? 13.956 11.178 -14.055 1.00 91.62 62 MET A O 1
ATOM 480 N N . CYS A 1 63 ? 14.852 10.434 -12.154 1.00 88.25 63 CYS A N 1
ATOM 481 C CA . CYS A 1 63 ? 13.962 11.233 -11.285 1.00 88.25 63 CYS A CA 1
ATOM 482 C C . CYS A 1 63 ? 14.683 12.284 -10.420 1.00 88.25 63 CYS A C 1
ATOM 484 O O . CYS A 1 63 ? 14.194 12.655 -9.353 1.00 88.25 63 CYS A O 1
ATOM 486 N N . SER A 1 64 ? 15.832 12.792 -10.870 1.00 87.69 64 SER A N 1
ATOM 487 C CA . SER A 1 64 ? 16.454 13.989 -10.285 1.00 87.69 64 SER A CA 1
ATOM 488 C C . SER A 1 64 ? 15.582 15.239 -10.507 1.00 87.69 64 SER A C 1
ATOM 490 O O . SER A 1 64 ? 14.637 15.212 -11.293 1.00 87.69 64 SER A O 1
ATOM 492 N N . SER A 1 65 ? 15.899 16.363 -9.861 1.00 82.38 65 SER A N 1
ATOM 493 C CA . SER A 1 65 ? 15.300 17.662 -10.201 1.00 82.38 65 SER A CA 1
ATOM 494 C C . SER A 1 65 ? 15.855 18.202 -11.525 1.00 82.38 65 SER A C 1
ATOM 496 O O . SER A 1 65 ? 15.091 18.505 -12.436 1.00 82.38 65 SER A O 1
ATOM 498 N N . ASN A 1 66 ? 17.185 18.268 -11.642 1.00 85.75 66 ASN A N 1
ATOM 499 C CA . ASN A 1 66 ? 17.917 18.975 -12.701 1.00 85.75 66 ASN A CA 1
ATOM 500 C C . ASN A 1 66 ? 18.876 18.080 -13.515 1.00 85.75 66 ASN A C 1
ATOM 502 O O . ASN A 1 66 ? 19.849 18.571 -14.080 1.00 85.75 66 ASN A O 1
ATOM 506 N N . ARG A 1 67 ? 18.650 16.758 -13.529 1.00 90.31 67 ARG A N 1
ATOM 507 C CA . ARG A 1 67 ? 19.488 15.780 -14.259 1.00 90.31 67 ARG A CA 1
ATOM 508 C C . ARG A 1 67 ? 18.672 14.764 -15.073 1.00 90.31 67 ARG A C 1
ATOM 510 O O . ARG A 1 67 ? 19.135 13.651 -15.305 1.00 90.31 67 ARG A O 1
ATOM 517 N N . LYS A 1 68 ? 17.448 15.119 -15.482 1.00 91.06 68 LYS A N 1
ATOM 518 C CA . LYS A 1 68 ? 16.513 14.236 -16.205 1.00 91.06 68 LYS A CA 1
ATOM 519 C C . LYS A 1 68 ? 16.732 14.338 -17.721 1.00 91.06 68 LYS A C 1
ATOM 521 O O . LYS A 1 68 ? 15.821 14.678 -18.475 1.00 91.06 68 LYS A O 1
ATOM 526 N N . CYS A 1 69 ? 17.969 14.127 -18.152 1.00 93.94 69 CYS A N 1
ATOM 527 C CA . CYS A 1 69 ? 18.474 14.576 -19.446 1.00 93.94 69 CYS A CA 1
ATOM 528 C C . CYS A 1 69 ? 19.547 13.625 -19.992 1.00 93.94 69 CYS A C 1
ATOM 530 O O . CYS A 1 69 ? 20.366 13.104 -19.230 1.00 93.94 69 CYS A O 1
ATOM 532 N N . ALA A 1 70 ? 19.559 13.466 -21.313 1.00 95.56 70 ALA A N 1
ATOM 533 C CA . ALA A 1 70 ? 20.647 12.869 -22.078 1.00 95.56 70 ALA A CA 1
ATOM 534 C C . ALA A 1 70 ? 20.837 13.619 -23.405 1.00 95.56 70 ALA A C 1
ATOM 536 O O . ALA A 1 70 ? 19.871 14.152 -23.962 1.00 95.56 70 ALA A O 1
ATOM 537 N N . VAL A 1 71 ? 22.066 13.635 -23.913 1.00 94.75 71 VAL A N 1
ATOM 538 C CA . VAL A 1 71 ? 22.423 14.140 -25.246 1.00 94.75 71 VAL A CA 1
ATOM 539 C C . VAL A 1 71 ? 22.944 12.967 -26.067 1.00 94.75 71 VAL A C 1
ATOM 541 O O . VAL A 1 71 ? 23.706 12.158 -25.547 1.00 94.75 71 VAL A O 1
ATOM 544 N N . ILE A 1 72 ? 22.507 12.855 -27.320 1.00 94.12 72 ILE A N 1
ATOM 545 C CA . ILE A 1 72 ? 22.828 11.750 -28.223 1.00 94.12 72 ILE A CA 1
ATOM 546 C C . ILE A 1 72 ? 23.169 12.305 -29.610 1.00 94.12 72 ILE A C 1
ATOM 548 O O . ILE A 1 72 ? 22.444 13.143 -30.153 1.00 94.12 72 ILE A O 1
ATOM 552 N N . GLU A 1 73 ? 24.253 11.808 -30.190 1.00 89.81 73 GLU A N 1
ATOM 553 C CA . GLU A 1 73 ? 24.643 12.055 -31.574 1.00 89.81 73 GLU A CA 1
ATOM 554 C C . GLU A 1 73 ? 23.804 11.197 -32.537 1.00 89.81 73 GLU A C 1
ATOM 556 O O . GLU A 1 73 ? 23.623 9.994 -32.329 1.00 89.81 73 GLU A O 1
ATOM 561 N N . ASP A 1 74 ? 23.273 11.805 -33.598 1.00 87.56 74 ASP A N 1
ATOM 562 C CA . ASP A 1 74 ? 22.462 11.104 -34.589 1.00 87.56 74 ASP A CA 1
ATOM 563 C C . ASP A 1 74 ? 23.314 10.438 -35.683 1.00 87.56 74 ASP A C 1
ATOM 565 O O . ASP A 1 74 ? 23.695 11.047 -36.684 1.00 87.56 74 ASP A O 1
ATOM 569 N N . ILE A 1 75 ? 23.521 9.135 -35.508 1.00 80.69 75 ILE A N 1
ATOM 570 C CA . ILE A 1 75 ? 24.201 8.217 -36.428 1.00 80.69 75 ILE A CA 1
ATOM 571 C C . ILE A 1 75 ? 23.220 7.434 -37.335 1.00 80.69 75 ILE A C 1
ATOM 573 O O . ILE A 1 75 ? 23.578 6.397 -37.897 1.00 80.69 75 ILE A O 1
ATOM 577 N N . GLY A 1 76 ? 21.972 7.902 -37.490 1.00 83.69 76 GLY A N 1
ATOM 578 C CA . GLY A 1 76 ? 20.913 7.235 -38.261 1.00 83.69 76 GLY A CA 1
ATOM 579 C C . GLY A 1 76 ? 20.122 6.214 -37.434 1.00 83.69 76 GLY A C 1
ATOM 580 O O . GLY A 1 76 ? 19.908 6.394 -36.239 1.00 83.69 76 GLY A O 1
ATOM 581 N N . LEU A 1 77 ? 19.673 5.101 -38.031 1.00 83.38 77 LEU A N 1
ATOM 582 C CA . LEU A 1 77 ? 18.838 4.117 -37.309 1.00 83.38 77 LEU A CA 1
ATOM 583 C C . LEU A 1 77 ? 19.500 3.530 -36.045 1.00 83.38 77 LEU A C 1
ATOM 585 O O . LEU A 1 77 ? 18.801 3.109 -35.121 1.00 83.38 77 LEU A O 1
ATOM 589 N N . ASN A 1 78 ? 20.835 3.528 -35.975 1.00 80.25 78 ASN A N 1
ATOM 590 C CA . ASN A 1 78 ? 21.575 2.997 -34.830 1.00 80.25 78 ASN A CA 1
ATOM 591 C C . ASN A 1 78 ? 21.606 3.941 -33.615 1.00 80.25 78 ASN A C 1
ATOM 593 O O . ASN A 1 78 ? 21.832 3.463 -32.502 1.00 80.25 78 ASN A O 1
ATOM 597 N N . THR A 1 79 ? 21.224 5.215 -33.779 1.00 87.00 79 THR A N 1
ATOM 598 C CA . THR A 1 79 ? 20.961 6.176 -32.689 1.00 87.00 79 THR A CA 1
ATOM 599 C C . THR A 1 79 ? 20.003 5.599 -31.635 1.00 87.00 79 THR A C 1
ATOM 601 O O . THR A 1 79 ? 20.113 5.909 -30.451 1.00 87.00 79 THR A O 1
ATOM 604 N N . ALA A 1 80 ? 19.106 4.682 -32.021 1.00 86.94 80 ALA A N 1
ATOM 605 C CA . ALA A 1 80 ? 18.210 3.974 -31.104 1.00 86.94 80 ALA A CA 1
ATOM 606 C C . ALA A 1 80 ? 18.935 3.124 -30.036 1.00 86.94 80 ALA A C 1
ATOM 608 O O . ALA A 1 80 ? 18.434 2.999 -28.915 1.00 86.94 80 ALA A O 1
ATOM 609 N N . TYR A 1 81 ? 20.105 2.550 -30.344 1.00 85.62 81 TYR A N 1
ATOM 610 C CA . TYR A 1 81 ? 20.915 1.826 -29.356 1.00 85.62 81 TYR A CA 1
ATOM 611 C C . TYR A 1 81 ? 21.640 2.792 -28.414 1.00 85.62 81 TYR A C 1
ATOM 613 O O . TYR A 1 81 ? 21.705 2.526 -27.215 1.00 85.62 81 TYR A O 1
ATOM 621 N N . THR A 1 82 ? 22.110 3.933 -28.923 1.00 88.88 82 THR A N 1
ATOM 622 C CA . THR A 1 82 ? 22.741 4.994 -28.122 1.00 88.88 82 THR A CA 1
ATOM 623 C C . THR A 1 82 ? 21.743 5.632 -27.156 1.00 88.88 82 THR A C 1
ATOM 625 O O . THR A 1 82 ? 22.012 5.728 -25.963 1.00 88.88 82 THR A O 1
ATOM 628 N N . ILE A 1 83 ? 20.524 5.938 -27.621 1.00 92.88 83 ILE A N 1
ATOM 629 C CA . ILE A 1 83 ? 19.399 6.350 -26.763 1.00 92.88 83 ILE A CA 1
ATOM 630 C C . ILE A 1 83 ? 19.157 5.319 -25.652 1.00 92.88 83 ILE A C 1
ATOM 632 O O . ILE A 1 83 ? 18.954 5.695 -24.499 1.00 92.88 83 ILE A O 1
ATOM 636 N N . ALA A 1 84 ? 19.195 4.020 -25.965 1.00 92.06 84 ALA A N 1
ATOM 637 C CA . ALA A 1 84 ? 19.019 2.976 -24.959 1.00 92.06 84 ALA A CA 1
ATOM 638 C C . ALA A 1 84 ? 20.185 2.919 -23.949 1.00 92.06 84 ALA A C 1
ATOM 640 O O . ALA A 1 84 ? 19.925 2.747 -22.758 1.00 92.06 84 ALA A O 1
ATOM 641 N N . HIS A 1 85 ? 21.433 3.115 -24.389 1.00 91.75 85 HIS A N 1
ATOM 642 C CA . HIS A 1 85 ? 22.619 3.210 -23.526 1.00 91.75 85 HIS A CA 1
ATOM 643 C C . HIS A 1 85 ? 22.510 4.390 -22.547 1.00 91.75 85 HIS A C 1
ATOM 645 O O . HIS A 1 85 ? 22.568 4.197 -21.330 1.00 91.75 85 HIS A O 1
ATOM 651 N N . GLU A 1 86 ? 22.233 5.594 -23.055 1.00 94.56 86 GLU A N 1
ATOM 652 C CA . GLU A 1 86 ? 22.099 6.800 -22.230 1.00 94.56 86 GLU A CA 1
ATOM 653 C C . GLU A 1 86 ? 20.903 6.733 -21.275 1.00 94.56 86 GLU A C 1
ATOM 655 O O . GLU A 1 86 ? 21.009 7.089 -20.096 1.00 94.56 86 GLU A O 1
ATOM 660 N N . LEU A 1 87 ? 19.766 6.189 -21.723 1.00 95.06 87 LEU A N 1
ATOM 661 C CA . LEU A 1 87 ? 18.648 5.889 -20.827 1.00 95.06 87 LEU A CA 1
ATOM 662 C C . LEU A 1 87 ? 19.058 4.877 -19.746 1.00 95.06 87 LEU A C 1
ATOM 664 O O . LEU A 1 87 ? 18.662 5.034 -18.589 1.00 95.06 87 LEU A O 1
ATOM 668 N N . GLY A 1 88 ? 19.907 3.900 -20.074 1.00 94.19 88 GLY A N 1
ATOM 669 C CA . GLY A 1 88 ? 20.530 3.002 -19.105 1.00 94.19 88 GLY A CA 1
ATOM 670 C C . GLY A 1 88 ? 21.339 3.747 -18.043 1.00 94.19 88 GLY A C 1
ATOM 671 O O . GLY A 1 88 ? 21.128 3.515 -16.848 1.00 94.19 88 GLY A O 1
ATOM 672 N N . HIS A 1 89 ? 22.178 4.706 -18.438 1.00 93.44 89 HIS A N 1
ATOM 673 C CA . HIS A 1 89 ? 22.849 5.596 -17.489 1.00 93.44 89 HIS A CA 1
ATOM 674 C C . HIS A 1 89 ? 21.848 6.390 -16.638 1.00 93.44 89 HIS A C 1
ATOM 676 O O . HIS A 1 89 ? 21.938 6.327 -15.410 1.00 93.44 89 HIS A O 1
ATOM 682 N N . THR A 1 90 ? 20.824 7.040 -17.210 1.00 94.62 90 THR A N 1
ATOM 683 C CA . THR A 1 90 ? 19.816 7.764 -16.396 1.00 94.62 90 THR A CA 1
ATOM 684 C C . THR A 1 90 ? 19.072 6.862 -15.396 1.00 94.62 90 THR A C 1
ATOM 686 O O . THR A 1 90 ? 18.680 7.334 -14.326 1.00 94.62 90 THR A O 1
ATOM 689 N N . LEU A 1 91 ? 18.958 5.560 -15.681 1.00 94.00 91 LEU A N 1
ATOM 690 C CA . LEU A 1 91 ? 18.404 4.515 -14.806 1.00 94.00 91 LEU A CA 1
ATOM 691 C C . LEU A 1 91 ? 19.437 3.887 -13.845 1.00 94.00 91 LEU A C 1
ATOM 693 O O . LEU A 1 91 ? 19.169 2.865 -13.212 1.00 94.00 91 LEU A O 1
ATOM 697 N N . GLY A 1 92 ? 20.617 4.494 -13.702 1.00 90.25 92 GLY A N 1
ATOM 698 C CA . GLY A 1 92 ? 21.643 4.106 -12.731 1.00 90.25 92 GLY A CA 1
ATOM 699 C C . GLY A 1 92 ? 22.532 2.937 -13.158 1.00 90.25 92 GLY A C 1
ATOM 700 O O . GLY A 1 92 ? 23.220 2.369 -12.306 1.00 90.25 92 GLY A O 1
ATOM 701 N N . MET A 1 93 ? 22.523 2.561 -14.440 1.00 92.31 93 MET A N 1
ATOM 702 C CA . MET A 1 93 ? 23.464 1.579 -14.979 1.00 92.31 93 MET A CA 1
ATOM 703 C C . MET A 1 93 ? 24.849 2.205 -15.200 1.00 92.31 93 MET A C 1
ATOM 705 O O . MET A 1 93 ? 24.993 3.407 -15.420 1.00 92.31 93 MET A O 1
ATOM 709 N N . GLN A 1 94 ? 25.867 1.356 -15.115 1.00 90.25 94 GLN A N 1
ATOM 710 C CA . GLN A 1 94 ? 27.287 1.671 -15.275 1.00 90.25 94 GLN A CA 1
ATOM 711 C C . GLN A 1 94 ? 27.863 0.801 -16.397 1.00 90.25 94 GLN A C 1
ATOM 713 O O . GLN A 1 94 ? 27.220 -0.185 -16.775 1.00 90.25 94 GLN A O 1
ATOM 718 N N . HIS A 1 95 ? 29.052 1.132 -16.908 1.00 90.31 95 HIS A N 1
ATOM 719 C CA . HIS A 1 95 ? 29.660 0.343 -17.981 1.00 90.31 95 HIS A CA 1
ATOM 720 C C . HIS A 1 95 ? 30.048 -1.062 -17.517 1.00 90.31 95 HIS A C 1
ATOM 722 O O . HIS A 1 95 ? 30.664 -1.248 -16.465 1.00 90.31 95 HIS A O 1
ATOM 728 N N . ASP A 1 96 ? 29.684 -2.056 -18.323 1.00 86.94 96 ASP A N 1
ATOM 729 C CA . ASP A 1 96 ? 30.140 -3.436 -18.195 1.00 86.94 96 ASP A CA 1
ATOM 730 C C . ASP A 1 96 ? 31.655 -3.495 -18.487 1.00 86.94 96 ASP A C 1
ATOM 732 O O . ASP A 1 96 ? 32.132 -2.883 -19.441 1.00 86.94 96 ASP A O 1
ATOM 736 N N . GLY A 1 97 ? 32.422 -4.209 -17.659 1.00 78.94 97 GLY A N 1
ATOM 737 C CA . GLY A 1 97 ? 33.858 -4.463 -17.840 1.00 78.94 97 GLY A CA 1
ATOM 738 C C . GLY A 1 97 ? 34.817 -3.438 -17.221 1.00 78.94 97 GLY A C 1
ATOM 739 O O . GLY A 1 97 ? 35.969 -3.783 -16.984 1.00 78.94 97 GLY A O 1
ATOM 740 N N . LEU A 1 98 ? 34.353 -2.220 -16.919 1.00 72.38 98 LEU A N 1
ATOM 741 C CA . LEU A 1 98 ? 35.126 -1.188 -16.201 1.00 72.38 98 LEU A CA 1
ATOM 742 C C . LEU A 1 98 ? 34.660 -1.053 -14.748 1.00 72.38 98 LEU A C 1
ATOM 744 O O . LEU A 1 98 ? 35.410 -1.315 -13.815 1.00 72.38 98 LEU A O 1
ATOM 748 N N . ASP A 1 99 ? 33.386 -0.709 -14.558 1.00 68.44 99 ASP A N 1
ATOM 749 C CA . ASP A 1 99 ? 32.803 -0.440 -13.237 1.00 68.44 99 ASP A CA 1
ATOM 750 C C . ASP A 1 99 ? 32.315 -1.709 -12.510 1.00 68.44 99 ASP A C 1
ATOM 752 O O . ASP A 1 99 ? 31.793 -1.637 -11.391 1.00 68.44 99 ASP A O 1
ATOM 756 N N . ASN A 1 100 ? 32.362 -2.872 -13.170 1.00 77.25 100 ASN A N 1
ATOM 757 C CA . ASN A 1 100 ? 31.810 -4.119 -12.646 1.00 77.25 100 ASN A CA 1
ATOM 758 C C . ASN A 1 100 ? 32.358 -5.382 -13.335 1.00 77.25 100 ASN A C 1
ATOM 760 O O . ASN A 1 100 ? 32.843 -5.349 -14.462 1.00 77.25 100 ASN A O 1
ATOM 764 N N . ASN A 1 101 ? 32.184 -6.523 -12.662 1.00 80.75 101 ASN A N 1
ATOM 765 C CA . ASN A 1 101 ? 32.697 -7.839 -13.052 1.00 80.75 101 ASN A CA 1
ATOM 766 C C . ASN A 1 101 ? 31.953 -8.520 -14.231 1.00 80.75 101 ASN A C 1
ATOM 768 O O . ASN A 1 101 ? 32.176 -9.709 -14.466 1.00 80.75 101 ASN A O 1
ATOM 772 N N . CYS A 1 102 ? 31.042 -7.851 -14.948 1.00 84.00 102 CYS A N 1
ATOM 773 C CA . CYS A 1 102 ? 30.452 -8.406 -16.171 1.00 84.00 102 CYS A CA 1
ATOM 774 C C . CYS A 1 102 ? 31.321 -8.063 -17.386 1.00 84.00 102 CYS A C 1
ATOM 776 O O . CYS A 1 102 ? 31.647 -6.904 -17.598 1.00 84.00 102 CYS A O 1
ATOM 778 N N . ALA A 1 103 ? 31.636 -9.048 -18.231 1.00 80.75 103 ALA A N 1
ATOM 779 C CA . ALA A 1 103 ? 32.336 -8.802 -19.493 1.00 80.75 103 ALA A CA 1
ATOM 780 C C . ALA A 1 103 ? 31.526 -7.888 -20.439 1.00 80.75 103 ALA A C 1
ATOM 782 O O . ALA A 1 103 ? 30.293 -7.938 -20.454 1.00 80.75 103 ALA A O 1
ATOM 783 N N . THR A 1 104 ? 32.208 -7.119 -21.294 1.00 74.69 104 THR A N 1
ATOM 784 C CA . THR A 1 104 ? 31.586 -6.271 -22.336 1.00 74.69 104 THR A CA 1
ATOM 785 C C . THR A 1 104 ? 30.829 -7.075 -23.401 1.00 74.69 104 THR A C 1
ATOM 787 O O . THR A 1 104 ? 29.949 -6.537 -24.075 1.00 74.69 104 THR A O 1
ATOM 790 N N . GLN A 1 105 ? 31.127 -8.371 -23.549 1.00 69.81 105 GLN A N 1
ATOM 791 C CA . GLN A 1 105 ? 30.494 -9.274 -24.514 1.00 69.81 105 GLN A CA 1
ATOM 792 C C . GLN A 1 105 ? 30.199 -10.660 -23.912 1.00 69.81 105 GLN A C 1
ATOM 794 O O . GLN A 1 105 ? 30.824 -11.084 -22.943 1.00 69.81 105 GLN A O 1
ATOM 799 N N . SER A 1 106 ? 29.261 -11.400 -24.513 1.00 69.06 106 SER A N 1
ATOM 800 C CA . SER A 1 106 ? 28.953 -12.798 -24.183 1.00 69.06 106 SER A CA 1
ATOM 801 C C . SER A 1 106 ? 28.513 -13.578 -25.430 1.00 69.06 106 SER A C 1
ATOM 803 O O . SER A 1 106 ? 27.640 -13.139 -26.182 1.00 69.06 106 SER A O 1
ATOM 805 N N . ASN A 1 107 ? 29.123 -14.744 -25.676 1.00 64.38 107 ASN A N 1
ATOM 806 C CA . ASN A 1 107 ? 28.873 -15.631 -26.830 1.00 64.38 107 ASN A CA 1
ATOM 807 C C . ASN A 1 107 ? 28.916 -14.895 -28.194 1.00 64.38 107 ASN A C 1
ATOM 809 O O . ASN A 1 107 ? 28.097 -15.120 -29.100 1.00 64.38 107 ASN A O 1
ATOM 813 N N . GLY A 1 108 ? 29.865 -13.958 -28.317 1.00 63.53 108 GLY A N 1
ATOM 814 C CA . GLY A 1 108 ? 30.017 -13.068 -29.468 1.00 63.53 108 GLY A CA 1
ATOM 815 C C . GLY A 1 108 ? 28.789 -12.189 -29.719 1.00 63.53 108 GLY A C 1
ATOM 816 O O . GLY A 1 108 ? 28.370 -12.067 -30.869 1.00 63.53 108 GLY A O 1
ATOM 817 N N . ARG A 1 109 ? 28.156 -11.681 -28.654 1.00 70.62 109 ARG A N 1
ATOM 818 C CA . ARG A 1 109 ? 27.195 -10.567 -28.648 1.00 70.62 109 ARG A CA 1
ATOM 819 C C . ARG A 1 109 ? 27.687 -9.522 -27.657 1.00 70.62 109 ARG A C 1
ATOM 821 O O . ARG A 1 109 ? 27.996 -9.883 -26.524 1.00 70.62 109 ARG A O 1
ATOM 828 N N . SER A 1 110 ? 27.677 -8.255 -28.035 1.00 76.00 110 SER A N 1
ATOM 829 C CA . SER A 1 110 ? 28.021 -7.173 -27.113 1.00 76.00 110 SER A CA 1
ATOM 830 C C . SER A 1 110 ? 26.875 -6.838 -26.163 1.00 76.00 110 SER A C 1
ATOM 832 O O . SER A 1 110 ? 25.692 -6.964 -26.514 1.00 76.00 110 SER A O 1
ATOM 834 N N . HIS A 1 111 ? 27.229 -6.408 -24.954 1.00 86.06 111 HIS A N 1
ATOM 835 C CA . HIS A 1 111 ? 26.271 -5.877 -24.000 1.00 86.06 111 HIS A CA 1
ATOM 836 C C . HIS A 1 111 ? 25.950 -4.407 -24.289 1.00 86.06 111 HIS A C 1
ATOM 838 O O . HIS A 1 111 ? 26.772 -3.666 -24.818 1.00 86.06 111 HIS A O 1
ATOM 844 N N . MET A 1 112 ? 24.729 -3.992 -23.949 1.00 87.94 112 MET A N 1
ATOM 845 C CA . MET A 1 112 ? 24.228 -2.643 -24.225 1.00 87.94 112 MET A CA 1
ATOM 846 C C . MET A 1 112 ? 24.997 -1.554 -23.469 1.00 87.94 112 MET A C 1
ATOM 848 O O . MET A 1 112 ? 25.133 -0.463 -24.002 1.00 87.94 112 MET A O 1
ATOM 852 N N . MET A 1 113 ? 25.548 -1.862 -22.288 1.00 90.12 113 MET A N 1
ATOM 853 C CA . MET A 1 113 ? 26.391 -0.949 -21.504 1.00 90.12 113 MET A CA 1
ATOM 854 C C . MET A 1 113 ? 27.897 -1.231 -21.669 1.00 90.12 113 MET A C 1
ATOM 856 O O . MET A 1 113 ? 28.665 -0.971 -20.748 1.00 90.12 113 MET A O 1
ATOM 860 N N . ALA A 1 114 ? 28.350 -1.775 -22.803 1.00 87.44 114 ALA A N 1
ATOM 861 C CA . ALA A 1 114 ? 29.783 -1.787 -23.115 1.00 87.44 114 ALA A CA 1
ATOM 862 C C . ALA A 1 114 ? 30.297 -0.342 -23.291 1.00 87.44 114 ALA A C 1
ATOM 864 O O . ALA A 1 114 ? 29.613 0.476 -23.897 1.00 87.44 114 ALA A O 1
ATOM 865 N N . SER A 1 115 ? 31.484 -0.032 -22.767 1.00 80.00 115 SER A N 1
ATOM 866 C CA . SER A 1 115 ? 32.057 1.330 -22.745 1.00 80.00 115 SER A CA 1
ATOM 867 C C . SER A 1 115 ? 32.549 1.858 -24.094 1.00 80.00 115 SER A C 1
ATOM 869 O O . SER A 1 115 ? 32.793 3.051 -24.239 1.00 80.00 115 SER A O 1
ATOM 871 N N . HIS A 1 116 ? 32.714 0.974 -25.073 1.00 76.44 116 HIS A N 1
ATOM 872 C CA . HIS A 1 116 ? 33.100 1.293 -26.440 1.00 76.44 116 HIS A CA 1
ATOM 873 C C . HIS A 1 116 ? 31.980 0.835 -27.375 1.00 76.44 116 HIS A C 1
ATOM 875 O O . HIS A 1 116 ? 31.437 -0.258 -27.184 1.00 76.44 116 HIS A O 1
ATOM 881 N N . TRP A 1 117 ? 31.643 1.623 -28.402 1.00 69.44 117 TRP A N 1
ATOM 882 C CA . TRP A 1 117 ? 30.648 1.203 -29.392 1.00 69.44 117 TRP A CA 1
ATOM 883 C C . TRP A 1 117 ? 31.146 -0.041 -30.142 1.00 69.44 117 TRP A C 1
ATOM 885 O O . TRP A 1 117 ? 32.177 0.015 -30.817 1.00 69.44 117 TRP A O 1
ATOM 895 N N . PRO A 1 118 ? 30.450 -1.183 -30.050 1.00 62.16 118 PRO A N 1
ATOM 896 C CA . PRO A 1 118 ? 30.759 -2.342 -30.859 1.00 62.16 118 PRO A CA 1
ATOM 897 C C . PRO A 1 118 ? 29.884 -2.299 -32.113 1.00 62.16 118 PRO A C 1
ATOM 899 O O . PRO A 1 118 ? 28.660 -2.363 -31.991 1.00 62.16 118 PRO A O 1
ATOM 902 N N . ALA A 1 119 ? 30.512 -2.250 -33.294 1.00 58.56 119 ALA A N 1
ATOM 903 C CA . ALA A 1 119 ? 29.838 -2.339 -34.595 1.00 58.56 119 ALA A CA 1
ATOM 904 C C . ALA A 1 119 ? 28.659 -3.328 -34.559 1.00 58.56 119 ALA A C 1
ATOM 906 O O . ALA A 1 119 ? 28.821 -4.467 -34.093 1.00 58.56 119 ALA A O 1
ATOM 907 N N . VAL A 1 120 ? 27.473 -2.888 -34.998 1.00 57.44 120 VAL A N 1
ATOM 908 C CA . VAL A 1 120 ? 26.199 -3.564 -34.714 1.00 57.44 120 VAL A CA 1
ATOM 909 C C . VAL A 1 120 ? 26.123 -4.874 -35.487 1.00 57.44 120 VAL A C 1
ATOM 911 O O . VAL A 1 120 ? 25.646 -4.958 -36.620 1.00 57.44 120 VAL A O 1
ATOM 914 N N . SER A 1 121 ? 26.614 -5.924 -34.830 1.00 55.06 121 SER A N 1
ATOM 915 C CA . SER A 1 121 ? 26.703 -7.255 -35.405 1.00 55.06 121 SER A CA 1
ATOM 916 C C . SER A 1 121 ? 25.328 -7.778 -35.822 1.00 55.06 121 SER A C 1
ATOM 918 O O . SER A 1 121 ? 24.312 -7.497 -35.185 1.00 55.06 121 SER A O 1
ATOM 920 N N . ALA A 1 122 ? 25.339 -8.697 -36.784 1.00 56.09 122 ALA A N 1
ATOM 921 C CA . ALA A 1 122 ? 24.228 -9.574 -37.153 1.00 56.09 122 ALA A CA 1
ATOM 922 C C . ALA A 1 122 ? 23.391 -10.131 -35.967 1.00 56.09 122 ALA A C 1
ATOM 924 O O . ALA A 1 122 ? 22.207 -10.437 -36.126 1.00 56.09 122 ALA A O 1
ATOM 925 N N . LYS A 1 123 ? 23.975 -10.279 -34.765 1.00 64.56 123 LYS A N 1
ATOM 926 C CA . LYS A 1 123 ? 23.268 -10.710 -33.550 1.00 64.56 123 LYS A CA 1
ATOM 927 C C . LYS A 1 123 ? 22.803 -9.495 -32.719 1.00 64.56 123 LYS A C 1
ATOM 929 O O . LYS A 1 123 ? 23.621 -8.637 -32.399 1.00 64.56 123 LYS A O 1
ATOM 934 N N . PRO A 1 124 ? 21.545 -9.464 -32.232 1.00 68.94 124 PRO A N 1
ATOM 935 C CA . PRO A 1 124 ? 21.061 -8.366 -31.394 1.00 68.94 124 PRO A CA 1
ATOM 936 C C . PRO A 1 124 ? 21.803 -8.287 -30.050 1.00 68.94 124 PRO A C 1
ATOM 938 O O . PRO A 1 124 ? 22.032 -9.319 -29.408 1.00 68.94 124 PRO A O 1
ATOM 941 N N . MET A 1 125 ? 22.104 -7.058 -29.618 1.00 76.12 125 MET A N 1
ATOM 942 C CA . MET A 1 125 ? 22.665 -6.736 -28.299 1.00 76.12 125 MET A CA 1
ATOM 943 C C . MET A 1 125 ? 21.761 -7.218 -27.151 1.00 76.12 125 MET A C 1
ATOM 945 O O . MET A 1 125 ? 20.556 -7.433 -27.325 1.00 76.12 125 MET A O 1
ATOM 949 N N . LYS A 1 126 ? 22.337 -7.356 -25.952 1.00 79.56 126 LYS A N 1
ATOM 950 C CA . LYS A 1 126 ? 21.609 -7.681 -24.714 1.00 79.56 126 LYS A CA 1
ATOM 951 C C . LYS A 1 126 ? 22.042 -6.784 -23.555 1.00 79.56 126 LYS A C 1
ATOM 953 O O . LYS A 1 126 ? 23.172 -6.324 -23.517 1.00 79.56 126 LYS A O 1
ATOM 958 N N . TRP A 1 127 ? 21.180 -6.607 -22.562 1.00 86.00 127 TRP A N 1
ATOM 959 C CA . TRP A 1 127 ? 21.598 -6.116 -21.245 1.00 86.00 127 TRP A CA 1
ATOM 960 C C . TRP A 1 127 ? 22.386 -7.208 -20.505 1.00 86.00 127 TRP A C 1
ATOM 962 O O . TRP A 1 127 ? 22.018 -8.384 -20.594 1.00 86.00 127 TRP A O 1
ATOM 972 N N . SER A 1 128 ? 23.448 -6.842 -19.783 1.00 87.19 128 SER A N 1
ATOM 973 C CA . SER A 1 128 ? 24.219 -7.785 -18.962 1.00 87.19 128 SER A CA 1
ATOM 974 C C . SER A 1 128 ? 23.480 -8.104 -17.652 1.00 87.19 128 SER A C 1
ATOM 976 O O . SER A 1 128 ? 22.472 -7.474 -17.305 1.00 87.19 128 SER A O 1
ATOM 978 N N . LYS A 1 129 ? 23.986 -9.069 -16.869 1.00 83.56 129 LYS A N 1
ATOM 979 C CA . LYS A 1 129 ? 23.464 -9.295 -15.510 1.00 83.56 129 LYS A CA 1
ATOM 980 C C . LYS A 1 129 ? 23.731 -8.091 -14.594 1.00 83.56 129 LYS A C 1
ATOM 982 O O . LYS A 1 129 ? 22.900 -7.791 -13.741 1.00 83.56 129 LYS A O 1
ATOM 987 N N . CYS A 1 130 ? 24.837 -7.376 -14.787 1.00 86.44 130 CYS A N 1
ATOM 988 C CA . CYS A 1 130 ? 25.214 -6.225 -13.975 1.00 86.44 130 CYS A CA 1
ATOM 989 C C . CYS A 1 130 ? 24.329 -5.010 -14.281 1.00 86.44 130 CYS A C 1
ATOM 991 O O . CYS A 1 130 ? 23.745 -4.447 -13.352 1.00 86.44 130 CYS A O 1
ATOM 993 N N . SER A 1 131 ? 24.121 -4.678 -15.560 1.00 89.62 131 SER A N 1
ATOM 994 C CA . SER A 1 131 ? 23.181 -3.623 -15.970 1.00 89.62 131 SER A CA 1
ATOM 995 C C . SER A 1 131 ? 21.745 -3.943 -15.517 1.00 89.62 131 SER A C 1
ATOM 997 O O . SER A 1 131 ? 21.093 -3.112 -14.880 1.00 89.62 131 SER A O 1
ATOM 999 N N . ALA A 1 132 ? 21.280 -5.186 -15.696 1.00 85.06 132 ALA A N 1
ATOM 1000 C CA . ALA A 1 132 ? 19.964 -5.618 -15.213 1.00 85.06 132 ALA A CA 1
ATOM 1001 C C . ALA A 1 132 ? 19.789 -5.512 -13.680 1.00 85.06 132 ALA A C 1
ATOM 1003 O O . ALA A 1 132 ? 18.713 -5.136 -13.207 1.00 85.06 132 ALA A O 1
ATOM 1004 N N . ASN A 1 133 ? 20.831 -5.817 -12.900 1.00 80.38 133 ASN A N 1
ATOM 1005 C CA . ASN A 1 133 ? 20.801 -5.705 -11.440 1.00 80.38 133 ASN A CA 1
ATOM 1006 C C . ASN A 1 133 ? 20.820 -4.240 -10.970 1.00 80.38 133 ASN A C 1
ATOM 1008 O O . ASN A 1 133 ? 20.103 -3.893 -10.029 1.00 80.38 133 ASN A O 1
ATOM 1012 N N . LYS A 1 134 ? 21.589 -3.367 -11.639 1.00 85.94 134 LYS A N 1
ATOM 1013 C CA . LYS A 1 134 ? 21.600 -1.915 -11.377 1.00 85.94 134 LYS A CA 1
ATOM 1014 C C . LYS A 1 134 ? 20.228 -1.296 -11.652 1.00 85.94 134 LYS A C 1
ATOM 1016 O O . LYS A 1 134 ? 19.695 -0.621 -10.772 1.00 85.94 134 LYS A O 1
ATOM 1021 N N . LEU A 1 135 ? 19.612 -1.624 -12.793 1.00 87.94 135 LEU A N 1
ATOM 1022 C CA . LEU A 1 135 ? 18.245 -1.213 -13.127 1.00 87.94 135 LEU A CA 1
ATOM 1023 C C . LEU A 1 135 ? 17.239 -1.657 -12.056 1.00 87.94 135 LEU A C 1
ATOM 1025 O O . LEU A 1 135 ? 16.450 -0.845 -11.579 1.00 87.94 135 LEU A O 1
ATOM 1029 N N . GLN A 1 136 ? 17.278 -2.927 -11.638 1.00 79.81 136 GLN A N 1
ATOM 1030 C CA . GLN A 1 136 ? 16.371 -3.433 -10.604 1.00 79.81 136 GLN A CA 1
ATOM 1031 C C . GLN A 1 136 ? 16.558 -2.700 -9.266 1.00 79.81 136 GLN A C 1
ATOM 1033 O O . GLN A 1 136 ? 15.565 -2.383 -8.617 1.00 79.81 136 GLN A O 1
ATOM 1038 N N . SER A 1 137 ? 17.797 -2.392 -8.867 1.00 78.38 137 SER A N 1
ATOM 1039 C CA . SER A 1 137 ? 18.074 -1.599 -7.661 1.00 78.38 137 SER A CA 1
ATOM 1040 C C . SER A 1 137 ? 17.552 -0.161 -7.784 1.00 78.38 137 SER A C 1
ATOM 1042 O O . SER A 1 137 ? 16.936 0.343 -6.845 1.00 78.38 137 SER A O 1
ATOM 1044 N N . TYR A 1 138 ? 17.709 0.482 -8.948 1.00 85.06 138 TYR A N 1
ATOM 1045 C CA . TYR A 1 138 ? 17.159 1.819 -9.193 1.00 85.06 138 TYR A CA 1
ATOM 1046 C C . TYR A 1 138 ? 15.630 1.822 -9.103 1.00 85.06 138 TYR A C 1
ATOM 1048 O O . TYR A 1 138 ? 15.072 2.610 -8.338 1.00 85.06 138 TYR A O 1
ATOM 1056 N N . LEU A 1 139 ? 14.971 0.897 -9.814 1.00 84.19 139 LEU A N 1
ATOM 1057 C CA . LEU A 1 139 ? 13.515 0.731 -9.828 1.00 84.19 139 LEU A CA 1
ATOM 1058 C C . LEU A 1 139 ? 12.941 0.415 -8.441 1.00 84.19 139 LEU A C 1
ATOM 1060 O O . LEU A 1 139 ? 11.883 0.942 -8.104 1.00 84.19 139 LEU A O 1
ATOM 1064 N N . SER A 1 140 ? 13.640 -0.378 -7.624 1.00 70.25 140 SER A N 1
ATOM 1065 C CA . SER A 1 140 ? 13.248 -0.656 -6.235 1.00 70.25 140 SER A CA 1
ATOM 1066 C C . SER A 1 140 ? 13.471 0.530 -5.290 1.00 70.25 140 SER A C 1
ATOM 1068 O O . SER A 1 140 ? 12.740 0.684 -4.313 1.00 70.25 140 SER A O 1
ATOM 1070 N N . SER A 1 141 ? 14.464 1.383 -5.547 1.00 73.88 141 SER A N 1
ATOM 1071 C CA . SER A 1 141 ? 14.755 2.535 -4.690 1.00 73.88 141 SER A CA 1
ATOM 1072 C C . SER A 1 141 ? 13.718 3.657 -4.833 1.00 73.88 141 SER A C 1
ATOM 1074 O O . SER A 1 141 ? 13.035 3.778 -5.847 1.00 73.88 141 SER A O 1
ATOM 1076 N N . TYR A 1 142 ? 13.670 4.571 -3.859 1.00 72.12 142 TYR A N 1
ATOM 1077 C CA . TYR A 1 142 ? 12.857 5.792 -3.960 1.00 72.12 142 TYR A CA 1
ATOM 1078 C C . TYR A 1 142 ? 13.226 6.678 -5.171 1.00 72.12 142 TYR A C 1
ATOM 1080 O O . TYR A 1 142 ? 12.435 7.530 -5.567 1.00 72.12 142 TYR A O 1
ATOM 1088 N N . LYS A 1 143 ? 14.409 6.486 -5.782 1.00 79.56 143 LYS A N 1
ATOM 1089 C CA . LYS A 1 143 ? 14.877 7.263 -6.942 1.00 79.56 143 LYS A CA 1
ATOM 1090 C C . LYS A 1 143 ? 14.070 7.007 -8.216 1.00 79.56 143 LYS A C 1
ATOM 1092 O O . LYS A 1 143 ? 14.224 7.767 -9.158 1.00 79.56 143 LYS A O 1
ATOM 1097 N N . SER A 1 144 ? 13.222 5.981 -8.263 1.00 85.50 144 SER A N 1
ATOM 1098 C CA . SER A 1 144 ? 12.354 5.699 -9.413 1.00 85.50 144 SER A CA 1
ATOM 1099 C C . SER A 1 144 ? 10.966 6.348 -9.327 1.00 85.50 144 SER A C 1
ATOM 1101 O O . SER A 1 144 ? 10.154 6.115 -10.215 1.00 85.50 144 SER A O 1
ATOM 1103 N N . PHE A 1 145 ? 10.670 7.152 -8.293 1.00 82.44 145 PHE A N 1
ATOM 1104 C CA . PHE A 1 145 ? 9.302 7.594 -7.957 1.00 82.44 145 PHE A CA 1
ATOM 1105 C C . PHE A 1 145 ? 8.482 8.175 -9.123 1.00 82.44 145 PHE A C 1
ATOM 1107 O O . PHE A 1 145 ? 7.266 8.011 -9.145 1.00 82.44 145 PHE A O 1
ATOM 1114 N N . CYS A 1 146 ? 9.128 8.851 -10.074 1.00 83.56 146 CYS A N 1
ATOM 1115 C CA . CYS A 1 146 ? 8.465 9.499 -11.201 1.00 83.56 146 CYS A CA 1
ATOM 1116 C C . CYS A 1 146 ? 7.947 8.480 -12.240 1.00 83.56 146 CYS A C 1
ATOM 1118 O O . CYS A 1 146 ? 6.765 8.480 -12.576 1.00 83.56 146 CYS A O 1
ATOM 1120 N N . ILE A 1 147 ? 8.777 7.493 -12.592 1.00 85.56 147 ILE A N 1
ATOM 1121 C CA . ILE A 1 147 ? 8.450 6.404 -13.530 1.00 85.56 147 ILE A CA 1
ATOM 1122 C C . ILE A 1 147 ? 7.610 5.263 -12.910 1.00 85.56 147 ILE A C 1
ATOM 1124 O O . ILE A 1 147 ? 7.428 4.218 -13.533 1.00 85.56 147 ILE A O 1
ATOM 1128 N N . GLN A 1 148 ? 7.104 5.424 -11.679 1.00 74.88 148 GLN A N 1
ATOM 1129 C CA . GLN A 1 148 ? 6.179 4.467 -11.045 1.00 74.88 148 GLN A CA 1
ATOM 1130 C C . GLN A 1 148 ? 4.707 4.743 -11.392 1.00 74.88 148 GLN A C 1
ATOM 1132 O O . GLN A 1 148 ? 3.887 3.821 -11.391 1.00 74.88 148 GLN A O 1
ATOM 1137 N N . SER A 1 149 ? 4.351 5.995 -11.692 1.00 68.25 149 SER A N 1
ATOM 1138 C CA . SER A 1 149 ? 3.029 6.339 -12.219 1.00 68.25 149 SER A CA 1
ATOM 1139 C C . SER A 1 149 ? 2.886 5.882 -13.669 1.00 68.25 149 SER A C 1
ATOM 1141 O O . SER A 1 149 ? 3.784 6.073 -14.483 1.00 68.25 149 SER A O 1
ATOM 1143 N N . LYS A 1 150 ? 1.715 5.344 -14.030 1.00 62.78 150 LYS A N 1
ATOM 1144 C CA . LYS A 1 150 ? 1.344 5.249 -15.446 1.00 62.78 150 LYS A CA 1
ATOM 1145 C C . LYS A 1 150 ? 1.189 6.667 -15.993 1.00 62.78 150 LYS A C 1
ATOM 1147 O O . LYS A 1 150 ? 0.443 7.452 -15.407 1.00 62.78 150 LYS A O 1
ATOM 1152 N N . ALA A 1 151 ? 1.845 6.962 -17.111 1.00 62.06 151 ALA A N 1
ATOM 1153 C CA . ALA A 1 151 ? 1.579 8.179 -17.868 1.00 62.06 151 ALA A CA 1
ATOM 1154 C C . ALA A 1 151 ? 0.077 8.272 -18.220 1.00 62.06 151 ALA A C 1
ATOM 1156 O O . ALA A 1 151 ? -0.564 7.228 -18.415 1.00 62.06 151 ALA A O 1
ATOM 1157 N N . PRO A 1 152 ? -0.503 9.485 -18.312 1.00 61.34 152 PRO A N 1
ATOM 1158 C CA . PRO A 1 152 ? -1.822 9.646 -18.912 1.00 61.34 152 PRO A CA 1
ATOM 1159 C C . PRO A 1 152 ? -1.798 9.065 -20.331 1.00 61.34 152 PRO A C 1
ATOM 1161 O O . PRO A 1 152 ? -0.796 9.181 -21.038 1.00 61.34 152 PRO A O 1
ATOM 1164 N N . VAL A 1 153 ? -2.892 8.419 -20.742 1.00 51.59 153 VAL A N 1
ATOM 1165 C CA . VAL A 1 153 ? -2.993 7.826 -22.081 1.00 51.59 153 VAL A CA 1
ATOM 1166 C C . VAL A 1 153 ? -3.152 8.952 -23.096 1.00 51.59 153 VAL A C 1
ATOM 1168 O O . VAL A 1 153 ? -4.260 9.361 -23.430 1.00 51.59 153 VAL A O 1
ATOM 1171 N N . PHE A 1 154 ? -2.023 9.464 -23.576 1.00 52.06 154 PHE A N 1
ATOM 1172 C CA . PHE A 1 154 ? -1.988 10.170 -24.842 1.00 52.06 154 PHE A CA 1
ATOM 1173 C C . PHE A 1 154 ? -2.330 9.172 -25.945 1.00 52.06 154 PHE A C 1
ATOM 1175 O O . PHE A 1 154 ? -1.630 8.171 -26.113 1.00 52.06 154 PHE A O 1
ATOM 1182 N N . ASN A 1 155 ? -3.363 9.481 -26.726 1.00 43.09 155 ASN A N 1
ATOM 1183 C CA . ASN A 1 155 ? -3.584 8.860 -28.026 1.00 43.09 155 ASN A CA 1
ATOM 1184 C C . ASN A 1 155 ? -2.529 9.387 -29.015 1.00 43.09 155 ASN A C 1
ATOM 1186 O O . ASN A 1 155 ? -2.845 10.102 -29.958 1.00 43.09 155 ASN A O 1
ATOM 1190 N N . ILE A 1 156 ? -1.261 9.031 -28.788 1.00 50.91 156 ILE A N 1
ATOM 1191 C CA . ILE A 1 156 ? -0.333 8.853 -29.902 1.00 50.91 156 ILE A CA 1
ATOM 1192 C C . ILE A 1 156 ? -0.869 7.622 -30.622 1.00 50.91 156 ILE A C 1
ATOM 1194 O O . ILE A 1 156 ? -0.843 6.522 -30.063 1.00 50.91 156 ILE A O 1
ATOM 1198 N N . GLU A 1 157 ? -1.445 7.823 -31.801 1.00 42.12 157 GLU A N 1
ATOM 1199 C CA . GLU A 1 157 ? -2.116 6.765 -32.545 1.00 42.12 157 GLU A CA 1
ATOM 1200 C C . GLU A 1 157 ? -1.129 5.637 -32.851 1.00 42.12 157 GLU A C 1
ATOM 1202 O O . GLU A 1 157 ? -0.255 5.743 -33.708 1.00 42.12 157 GLU A O 1
ATOM 1207 N N . TYR A 1 158 ? -1.291 4.507 -32.159 1.00 47.53 158 TYR A N 1
ATOM 1208 C CA . TYR A 1 158 ? -0.520 3.282 -32.398 1.00 47.53 158 TYR A CA 1
ATOM 1209 C C . TYR A 1 158 ? -1.004 2.542 -33.672 1.00 47.53 158 TYR A C 1
ATOM 1211 O O . TYR A 1 158 ? -0.905 1.321 -33.783 1.00 47.53 158 TYR A O 1
ATOM 1219 N N . GLU A 1 159 ? -1.514 3.318 -34.639 1.00 39.62 159 GLU A N 1
ATOM 1220 C CA . GLU A 1 159 ? -1.940 2.971 -36.004 1.00 39.62 159 GLU A CA 1
ATOM 1221 C C . GLU A 1 159 ? -0.771 2.490 -36.878 1.00 39.62 159 GLU A C 1
ATOM 1223 O O . GLU A 1 159 ? -0.979 1.870 -37.925 1.00 39.62 159 GLU A O 1
ATOM 1228 N N . HIS A 1 160 ? 0.474 2.676 -36.424 1.00 46.75 160 HIS A N 1
ATOM 1229 C CA . HIS A 1 160 ? 1.612 1.902 -36.909 1.00 46.75 160 HIS A CA 1
ATOM 1230 C C . HIS A 1 160 ? 1.434 0.409 -36.583 1.00 46.75 160 HIS A C 1
ATOM 1232 O O . HIS A 1 160 ? 2.019 -0.151 -35.649 1.00 46.75 160 HIS A O 1
ATOM 1238 N N . ARG A 1 161 ? 0.666 -0.262 -37.455 1.00 50.50 161 ARG A N 1
ATOM 1239 C CA . ARG A 1 161 ? 0.776 -1.697 -37.743 1.00 50.50 161 ARG A CA 1
ATOM 1240 C C . ARG A 1 161 ? 2.262 -2.049 -37.810 1.00 50.50 161 ARG A C 1
ATOM 1242 O O . ARG A 1 161 ? 3.045 -1.260 -38.329 1.00 50.50 161 ARG A O 1
ATOM 1249 N N . ARG A 1 162 ? 2.627 -3.219 -37.276 1.00 62.16 162 ARG A N 1
ATOM 1250 C CA . ARG A 1 162 ? 3.989 -3.619 -36.859 1.00 62.16 162 ARG A CA 1
ATOM 1251 C C . ARG A 1 162 ? 5.026 -3.757 -37.996 1.00 62.16 162 ARG A C 1
ATOM 1253 O O . ARG A 1 162 ? 5.636 -4.814 -38.122 1.00 62.16 162 ARG A O 1
ATOM 1260 N N . LYS A 1 163 ? 5.241 -2.702 -38.778 1.00 71.69 163 LYS A N 1
ATOM 1261 C CA . LYS A 1 163 ? 6.334 -2.580 -39.738 1.00 71.69 163 LYS A CA 1
ATOM 1262 C C . LYS A 1 163 ? 7.668 -2.535 -39.000 1.00 71.69 163 LYS A C 1
ATOM 1264 O O . LYS A 1 163 ? 7.816 -1.808 -38.013 1.00 71.69 163 LYS A O 1
ATOM 1269 N N . PHE A 1 164 ? 8.646 -3.294 -39.469 1.00 79.69 164 PHE A N 1
ATOM 1270 C CA . PHE A 1 164 ? 10.031 -3.155 -39.035 1.00 79.69 164 PHE A CA 1
ATOM 1271 C C . PHE A 1 164 ? 10.679 -1.917 -39.697 1.00 79.69 164 PHE A C 1
ATOM 1273 O O . PHE A 1 164 ? 10.214 -1.479 -40.748 1.00 79.69 164 PHE A O 1
ATOM 1280 N N . PRO A 1 165 ? 11.760 -1.334 -39.137 1.00 85.25 165 PRO A N 1
ATOM 1281 C CA . PRO A 1 165 ? 12.334 -0.092 -39.671 1.00 85.25 165 PRO A CA 1
ATOM 1282 C C . PRO A 1 165 ? 12.779 -0.172 -41.139 1.00 85.25 165 PRO A C 1
ATOM 1284 O O . PRO A 1 165 ? 12.687 0.819 -41.850 1.00 85.25 165 PRO A O 1
ATOM 1287 N N . GLY A 1 166 ? 13.202 -1.343 -41.617 1.00 86.75 166 GLY A N 1
ATOM 1288 C CA . GLY A 1 166 ? 13.579 -1.574 -43.013 1.00 86.75 166 GLY A CA 1
ATOM 1289 C C . GLY A 1 166 ? 12.407 -1.650 -44.004 1.00 86.75 166 GLY A C 1
ATOM 1290 O O . GLY A 1 166 ? 12.638 -1.599 -45.204 1.00 86.75 166 GLY A O 1
ATOM 1291 N N . GLU A 1 167 ? 11.158 -1.722 -43.524 1.00 83.81 167 GLU A N 1
ATOM 1292 C CA . GLU A 1 167 ? 9.939 -1.524 -44.337 1.00 83.81 167 GLU A CA 1
ATOM 1293 C C . GLU A 1 167 ? 9.539 -0.035 -44.454 1.00 83.81 167 GLU A C 1
ATOM 1295 O O . GLU A 1 167 ? 8.521 0.295 -45.073 1.00 83.81 167 GLU A O 1
ATOM 1300 N N . LEU A 1 168 ? 10.285 0.853 -43.786 1.00 84.38 168 LEU A N 1
ATOM 1301 C CA . LEU A 1 168 ? 10.108 2.310 -43.790 1.00 84.38 168 LEU A CA 1
ATOM 1302 C C . LEU A 1 168 ? 11.331 3.029 -44.380 1.00 84.38 168 LEU A C 1
ATOM 1304 O O . LEU A 1 168 ? 11.183 4.091 -44.975 1.00 84.38 168 LEU A O 1
ATOM 1308 N N . TYR A 1 169 ? 12.520 2.445 -44.220 1.00 88.31 169 TYR A N 1
ATOM 1309 C CA . TYR A 1 169 ? 13.795 2.959 -44.710 1.00 88.31 169 TYR A CA 1
ATOM 1310 C C . TYR A 1 169 ? 14.534 1.825 -45.427 1.00 88.31 169 TYR A C 1
ATOM 1312 O O . TYR A 1 169 ? 15.047 0.913 -44.780 1.00 88.31 169 TYR A O 1
ATOM 1320 N N . ASP A 1 170 ? 14.592 1.860 -46.755 1.00 89.19 170 ASP A N 1
ATOM 1321 C CA . ASP A 1 170 ? 15.298 0.850 -47.552 1.00 89.19 170 ASP A CA 1
ATOM 1322 C C . ASP A 1 170 ? 16.835 0.951 -47.416 1.00 89.19 170 ASP A C 1
ATOM 1324 O O . ASP A 1 170 ? 17.371 1.759 -46.651 1.00 89.19 170 ASP A O 1
ATOM 1328 N N . ALA A 1 171 ? 17.567 0.086 -48.125 1.00 89.38 171 ALA A N 1
ATOM 1329 C CA . ALA A 1 171 ? 19.029 0.044 -48.056 1.00 89.38 171 ALA A CA 1
ATOM 1330 C C . ALA A 1 171 ? 19.689 1.341 -48.571 1.00 89.38 171 ALA A C 1
ATOM 1332 O O . ALA A 1 171 ? 20.718 1.757 -48.036 1.00 89.38 171 ALA A O 1
ATOM 1333 N N . ASP A 1 172 ? 19.090 1.994 -49.573 1.00 90.06 172 ASP A N 1
ATOM 1334 C CA . ASP A 1 172 ? 19.571 3.265 -50.118 1.00 90.06 172 ASP A CA 1
ATOM 1335 C C . ASP A 1 172 ? 19.363 4.400 -49.099 1.00 90.06 172 ASP A C 1
ATOM 1337 O O . ASP A 1 172 ? 20.306 5.114 -48.756 1.00 90.06 172 ASP A O 1
ATOM 1341 N N . THR A 1 173 ? 18.170 4.490 -48.509 1.00 91.50 173 THR A N 1
ATOM 1342 C CA . THR A 1 173 ? 17.816 5.450 -47.450 1.00 91.50 173 THR A CA 1
ATOM 1343 C C . THR A 1 173 ? 18.692 5.276 -46.203 1.00 91.50 173 THR A C 1
ATOM 1345 O O . THR A 1 173 ? 19.118 6.258 -45.594 1.00 91.50 173 THR A O 1
ATOM 1348 N N . GLN A 1 174 ? 19.021 4.037 -45.823 1.00 90.81 174 GLN A N 1
ATOM 1349 C CA . GLN A 1 174 ? 19.941 3.762 -44.712 1.00 90.81 174 GLN A CA 1
ATOM 1350 C C . GLN A 1 174 ? 21.370 4.249 -45.007 1.00 90.81 174 GLN A C 1
ATOM 1352 O O . GLN A 1 174 ? 21.998 4.845 -44.129 1.00 90.81 174 GLN A O 1
ATOM 1357 N N . CYS A 1 175 ? 21.862 4.082 -46.240 1.00 89.25 175 CYS A N 1
ATOM 1358 C CA . CYS A 1 175 ? 23.135 4.670 -46.665 1.00 89.25 175 CYS A CA 1
ATOM 1359 C C . CYS A 1 175 ? 23.107 6.207 -46.604 1.00 89.25 175 CYS A C 1
ATOM 1361 O O . CYS A 1 175 ? 24.045 6.810 -46.076 1.00 89.25 175 CYS A O 1
ATOM 1363 N N . GLN A 1 176 ? 22.016 6.844 -47.044 1.00 90.38 176 GLN A N 1
ATOM 1364 C CA . GLN A 1 176 ? 21.849 8.303 -46.966 1.00 90.38 176 GLN A CA 1
ATOM 1365 C C . GLN A 1 176 ? 21.885 8.825 -45.521 1.00 90.38 176 GLN A C 1
ATOM 1367 O O . GLN A 1 176 ? 22.494 9.859 -45.249 1.00 90.38 176 GLN A O 1
ATOM 1372 N N . GLN A 1 177 ? 21.284 8.098 -44.573 1.00 87.06 177 GLN A N 1
ATOM 1373 C CA . GLN A 1 177 ? 21.293 8.464 -43.150 1.00 87.06 177 GLN A CA 1
ATOM 1374 C C . GLN A 1 177 ? 22.677 8.318 -42.491 1.00 87.06 177 GLN A C 1
ATOM 1376 O O . GLN A 1 177 ? 22.997 9.093 -41.581 1.00 87.06 177 GLN A O 1
ATOM 1381 N N . GLN A 1 178 ? 23.482 7.343 -42.940 1.00 84.44 178 GLN A N 1
ATOM 1382 C CA . GLN A 1 178 ? 24.824 7.063 -42.412 1.00 84.44 178 GLN A CA 1
ATOM 1383 C C . GLN A 1 178 ? 25.925 7.959 -43.000 1.00 84.44 178 GLN A C 1
ATOM 1385 O O . GLN A 1 178 ? 26.836 8.331 -42.254 1.00 84.44 178 GLN A O 1
ATOM 1390 N N . PHE A 1 179 ? 25.866 8.271 -44.299 1.00 86.12 179 PHE A N 1
ATOM 1391 C CA . PHE A 1 179 ? 26.958 8.909 -45.054 1.00 86.12 179 PHE A CA 1
ATOM 1392 C C . PHE A 1 179 ? 26.567 10.214 -45.776 1.00 86.12 179 PHE A C 1
ATOM 1394 O O . PHE A 1 179 ? 27.442 10.920 -46.261 1.00 86.12 179 PHE A O 1
ATOM 1401 N N . GLY A 1 180 ? 25.281 10.579 -45.815 1.00 86.00 180 GLY A N 1
ATOM 1402 C CA . GLY A 1 180 ? 24.794 11.814 -46.442 1.00 86.00 180 GLY A CA 1
ATOM 1403 C C . GLY A 1 180 ? 23.997 11.578 -47.729 1.00 86.00 180 GLY A C 1
ATOM 1404 O O . GLY A 1 180 ? 24.069 10.516 -48.344 1.00 86.00 180 GLY A O 1
ATOM 1405 N N . LYS A 1 181 ? 23.222 12.594 -48.134 1.00 87.19 181 LYS A N 1
ATOM 1406 C CA . LYS A 1 181 ? 22.108 12.516 -49.105 1.00 87.19 181 LYS A CA 1
ATOM 1407 C C . LYS A 1 181 ? 22.431 11.8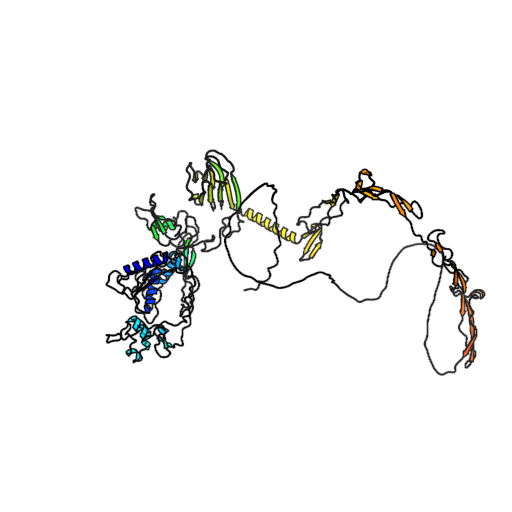55 -50.458 1.00 87.19 181 LYS A C 1
ATOM 1409 O O . LYS A 1 181 ? 21.533 11.276 -51.057 1.00 87.19 181 LYS A O 1
ATOM 1414 N N . PHE A 1 182 ? 23.670 11.939 -50.936 1.00 88.88 182 PHE A N 1
ATOM 1415 C CA . PHE A 1 182 ? 24.084 11.386 -52.235 1.00 88.88 182 PHE A CA 1
ATOM 1416 C C . PHE A 1 182 ? 24.567 9.925 -52.169 1.00 88.88 182 PHE A C 1
ATOM 1418 O O . PHE A 1 182 ? 24.793 9.296 -53.203 1.00 88.88 182 PHE A O 1
ATOM 1425 N N . SER A 1 183 ? 24.678 9.359 -50.963 1.00 91.31 183 SER A N 1
ATOM 1426 C CA . SER A 1 183 ? 25.085 7.966 -50.752 1.00 91.31 183 SER A CA 1
ATOM 1427 C C . SER A 1 183 ? 23.959 6.983 -51.083 1.00 91.31 183 SER A C 1
ATOM 1429 O O . SER A 1 183 ? 22.780 7.294 -50.921 1.00 91.31 183 SER A O 1
ATOM 1431 N N . ARG A 1 184 ? 24.305 5.767 -51.514 1.00 91.56 184 ARG A N 1
ATOM 1432 C CA . ARG A 1 184 ? 23.335 4.713 -51.884 1.00 91.56 184 ARG A CA 1
ATOM 1433 C C . ARG A 1 184 ? 23.888 3.314 -51.626 1.00 91.56 184 ARG A C 1
ATOM 1435 O O . ARG A 1 184 ? 25.093 3.158 -51.457 1.00 91.56 184 ARG A O 1
ATOM 1442 N N . HIS A 1 185 ? 23.048 2.286 -51.623 1.00 89.94 185 HIS A N 1
ATOM 1443 C CA . HIS A 1 185 ? 23.480 0.902 -51.453 1.00 89.94 185 HIS A CA 1
ATOM 1444 C C . HIS A 1 185 ? 24.367 0.446 -52.624 1.00 89.94 185 HIS A C 1
ATOM 1446 O O . HIS A 1 185 ? 24.067 0.658 -53.800 1.00 89.94 185 HIS A O 1
ATOM 1452 N N . CYS A 1 186 ? 25.482 -0.199 -52.284 1.00 89.88 186 CYS A N 1
ATOM 1453 C CA . CYS A 1 186 ? 26.555 -0.535 -53.211 1.00 89.88 186 CYS A CA 1
ATOM 1454 C C . CYS A 1 186 ? 26.111 -1.494 -54.337 1.00 89.88 186 CYS A C 1
ATOM 1456 O O . CYS A 1 186 ? 25.811 -2.676 -54.116 1.00 89.88 186 CYS A O 1
ATOM 1458 N N . LYS A 1 187 ? 26.153 -1.012 -55.585 1.00 84.81 187 LYS A N 1
ATOM 1459 C CA . LYS A 1 187 ? 25.781 -1.754 -56.800 1.00 84.81 187 LYS A CA 1
ATOM 1460 C C . LYS A 1 187 ? 26.652 -2.987 -57.015 1.00 84.81 187 LYS A C 1
ATOM 1462 O O . LYS A 1 187 ? 26.156 -3.966 -57.566 1.00 84.81 187 LYS A O 1
ATOM 1467 N N . TYR A 1 188 ? 27.906 -2.988 -56.559 1.00 81.69 188 TYR A N 1
ATOM 1468 C CA . TYR A 1 188 ? 28.778 -4.167 -56.628 1.00 81.69 188 TYR A CA 1
ATOM 1469 C C . TYR A 1 188 ? 28.184 -5.365 -55.865 1.00 81.69 188 TYR A C 1
ATOM 1471 O O . TYR A 1 188 ? 28.051 -6.451 -56.432 1.00 81.69 188 TYR A O 1
ATOM 1479 N N . PHE A 1 189 ? 27.710 -5.169 -54.627 1.00 77.38 189 PHE A N 1
ATOM 1480 C CA . PHE A 1 189 ? 27.024 -6.227 -53.868 1.00 77.38 189 PHE A CA 1
ATOM 1481 C C . PHE A 1 189 ? 25.669 -6.605 -54.488 1.00 77.38 189 PHE A C 1
ATOM 1483 O O . PHE A 1 189 ? 25.289 -7.776 -54.452 1.00 77.38 189 PHE A O 1
ATOM 1490 N N . LYS A 1 190 ? 24.965 -5.649 -55.116 1.00 69.81 190 LYS A N 1
ATOM 1491 C CA . LYS A 1 190 ? 23.714 -5.909 -55.855 1.00 69.81 190 LYS A CA 1
ATOM 1492 C C . LYS A 1 190 ? 23.937 -6.754 -57.124 1.00 69.81 190 LYS A C 1
ATOM 1494 O O . LYS A 1 190 ? 23.110 -7.608 -57.420 1.00 69.81 190 LYS A O 1
ATOM 1499 N N . ARG A 1 191 ? 25.049 -6.555 -57.848 1.00 73.19 191 ARG A N 1
ATOM 1500 C CA . ARG A 1 191 ? 25.392 -7.272 -59.099 1.00 73.19 191 ARG A CA 1
ATOM 1501 C C . ARG A 1 191 ? 26.045 -8.640 -58.874 1.00 73.19 191 ARG A C 1
ATOM 1503 O O . ARG A 1 191 ? 25.808 -9.547 -59.658 1.00 73.19 191 ARG A O 1
ATOM 1510 N N . THR A 1 192 ? 26.832 -8.816 -57.813 1.00 76.12 192 THR A N 1
ATOM 1511 C CA . THR A 1 192 ? 27.581 -10.066 -57.529 1.00 76.12 192 THR A CA 1
ATOM 1512 C C . THR A 1 192 ? 26.761 -11.154 -56.818 1.00 76.12 192 THR A C 1
ATOM 1514 O O . THR A 1 192 ? 27.324 -12.105 -56.281 1.00 76.12 192 THR A O 1
ATOM 1517 N N . GLY A 1 193 ? 25.435 -11.002 -56.712 1.00 65.25 193 GLY A N 1
ATOM 1518 C CA . GLY A 1 193 ? 24.567 -11.901 -55.933 1.00 65.25 193 GLY A CA 1
ATOM 1519 C C . GLY A 1 193 ? 24.778 -11.839 -54.409 1.00 65.25 193 GLY A C 1
ATOM 1520 O O . GLY A 1 193 ? 24.013 -12.429 -53.645 1.00 65.25 193 GLY A O 1
ATOM 1521 N N . MET A 1 194 ? 25.772 -11.080 -53.932 1.00 73.62 194 MET A N 1
ATOM 1522 C CA . MET A 1 194 ? 26.105 -10.946 -52.512 1.00 73.62 194 MET A CA 1
ATOM 1523 C C . MET A 1 194 ? 25.183 -9.985 -51.742 1.00 73.62 194 MET A C 1
ATOM 1525 O O . MET A 1 194 ? 25.438 -9.726 -50.567 1.00 73.62 194 MET A O 1
ATOM 1529 N N . ALA A 1 195 ? 24.093 -9.504 -52.349 1.00 68.44 195 ALA A N 1
ATOM 1530 C CA . ALA A 1 195 ? 23.095 -8.627 -51.730 1.00 68.44 195 ALA A CA 1
ATOM 1531 C C . ALA A 1 195 ? 22.606 -9.143 -50.362 1.00 68.44 195 ALA A C 1
ATOM 1533 O O . ALA A 1 195 ? 22.443 -8.368 -49.425 1.00 68.44 195 ALA A O 1
ATOM 1534 N N . THR A 1 196 ? 22.486 -10.463 -50.186 1.00 77.44 196 THR A N 1
ATOM 1535 C CA . THR A 1 196 ? 22.109 -11.091 -48.904 1.00 77.44 196 THR A CA 1
ATOM 1536 C C . THR A 1 196 ? 23.059 -10.775 -47.739 1.00 77.44 196 THR A C 1
ATOM 1538 O O . THR A 1 196 ? 22.641 -10.850 -46.580 1.00 77.44 196 THR A O 1
ATOM 1541 N N . LYS A 1 197 ? 24.313 -10.377 -48.012 1.00 82.19 197 LYS A N 1
ATOM 1542 C CA . LYS A 1 197 ? 25.282 -9.932 -46.996 1.00 82.19 197 LYS A CA 1
ATOM 1543 C C . LYS A 1 197 ? 24.973 -8.539 -46.433 1.00 82.19 197 LYS A C 1
ATOM 1545 O O . LYS A 1 197 ? 25.472 -8.244 -45.347 1.00 82.19 197 LYS A O 1
ATOM 1550 N N . MET A 1 198 ? 24.093 -7.739 -47.059 1.00 86.44 198 MET A N 1
ATOM 1551 C CA . MET A 1 198 ? 23.636 -6.455 -46.491 1.00 86.44 198 MET A CA 1
ATOM 1552 C C . MET A 1 198 ? 23.045 -6.639 -45.082 1.00 86.44 198 MET A C 1
ATOM 1554 O O . MET A 1 198 ? 23.261 -5.827 -44.186 1.00 86.44 198 MET A O 1
ATOM 1558 N N . CYS A 1 199 ? 22.390 -7.782 -44.846 1.00 86.50 199 CYS A N 1
ATOM 1559 C CA . CYS A 1 199 ? 21.818 -8.154 -43.553 1.00 86.50 199 CYS A CA 1
ATOM 1560 C C . CYS A 1 199 ? 22.864 -8.439 -42.460 1.00 86.50 199 CYS A C 1
ATOM 1562 O O . CYS A 1 199 ? 22.482 -8.667 -41.315 1.00 86.50 199 CYS A O 1
ATOM 1564 N N . GLN A 1 200 ? 24.158 -8.475 -42.799 1.00 85.31 200 GLN A N 1
ATOM 1565 C CA . GLN A 1 200 ? 25.279 -8.645 -41.867 1.00 85.31 200 GLN A CA 1
ATOM 1566 C C . GLN A 1 200 ? 26.119 -7.371 -41.745 1.00 85.31 200 GLN A C 1
ATOM 1568 O O . GLN A 1 200 ? 26.539 -7.048 -40.637 1.00 85.31 200 GLN A O 1
ATOM 1573 N N . LYS A 1 201 ? 26.349 -6.674 -42.867 1.00 86.31 201 LYS A N 1
ATOM 1574 C CA . LYS A 1 201 ? 26.957 -5.339 -42.962 1.00 86.31 201 LYS A CA 1
ATOM 1575 C C . LYS A 1 201 ? 26.367 -4.612 -44.170 1.00 86.31 201 LYS A C 1
ATOM 1577 O O . LYS A 1 201 ? 26.451 -5.141 -45.278 1.00 86.31 201 LYS A O 1
ATOM 1582 N N . LEU A 1 202 ? 25.813 -3.419 -43.978 1.00 87.62 202 LEU A N 1
ATOM 1583 C CA . LEU A 1 202 ? 25.404 -2.536 -45.068 1.00 87.62 202 LEU A CA 1
ATOM 1584 C C . LEU A 1 202 ? 26.651 -1.910 -45.715 1.00 87.62 202 LEU A C 1
ATOM 1586 O O . LEU A 1 202 ? 27.557 -1.469 -45.007 1.00 87.62 202 LEU A O 1
ATOM 1590 N N . TRP A 1 203 ? 26.692 -1.878 -47.047 1.00 89.25 203 TRP A N 1
ATOM 1591 C CA . TRP A 1 203 ? 27.780 -1.289 -47.834 1.00 89.25 203 TRP A CA 1
ATOM 1592 C C . TRP A 1 203 ? 27.221 -0.238 -48.787 1.00 89.25 203 TRP A C 1
ATOM 1594 O O . TRP A 1 203 ? 26.243 -0.500 -49.493 1.00 89.25 203 TRP A O 1
ATOM 1604 N N . CYS A 1 204 ? 27.856 0.927 -48.825 1.00 91.06 204 CYS A N 1
ATOM 1605 C CA . CYS A 1 204 ? 27.347 2.123 -49.478 1.00 91.06 204 CYS A CA 1
ATOM 1606 C C . CYS A 1 204 ? 28.348 2.669 -50.501 1.00 91.06 204 CYS A C 1
ATOM 1608 O O . CYS A 1 204 ? 29.532 2.786 -50.208 1.00 91.06 204 CYS A O 1
ATOM 1610 N N . GLU A 1 205 ? 27.870 3.042 -51.684 1.00 92.25 205 GLU A N 1
ATOM 1611 C CA . GLU A 1 205 ? 28.567 4.011 -52.533 1.00 92.25 205 GLU A CA 1
ATOM 1612 C C . GLU A 1 205 ? 28.433 5.392 -51.883 1.00 92.25 205 GLU A C 1
ATOM 1614 O O . GLU A 1 205 ? 27.329 5.778 -51.487 1.00 92.25 205 GLU A O 1
ATOM 1619 N N . VAL A 1 206 ? 29.551 6.110 -51.775 1.00 91.00 206 VAL A N 1
ATOM 1620 C CA . VAL A 1 206 ? 29.659 7.463 -51.212 1.00 91.00 206 VAL A CA 1
ATOM 1621 C C . VAL A 1 206 ? 30.324 8.347 -52.266 1.00 91.00 206 VAL A C 1
ATOM 1623 O O . VAL A 1 206 ? 31.197 7.894 -53.002 1.00 91.00 206 VAL A O 1
ATOM 1626 N N . GLU A 1 207 ? 29.879 9.592 -52.387 1.00 86.00 207 GLU A N 1
ATOM 1627 C CA . GLU A 1 207 ? 30.417 10.537 -53.367 1.00 86.00 207 GLU A CA 1
ATOM 1628 C C . GLU A 1 207 ? 31.874 10.906 -53.033 1.00 86.00 207 GLU A C 1
ATOM 1630 O O . GLU A 1 207 ? 32.193 11.206 -51.886 1.00 86.00 207 GLU A O 1
ATOM 1635 N N . GLY A 1 208 ? 32.762 10.835 -54.031 1.00 83.31 208 GLY A N 1
ATOM 1636 C CA . GLY A 1 208 ? 34.213 11.008 -53.874 1.00 83.31 208 GLY A CA 1
ATOM 1637 C C . GLY A 1 208 ? 35.000 9.723 -53.566 1.00 83.31 208 GLY A C 1
ATOM 1638 O O . GLY A 1 208 ? 36.194 9.672 -53.850 1.00 83.31 208 GLY A O 1
ATOM 1639 N N . GLU A 1 209 ? 34.353 8.667 -53.065 1.00 87.75 209 GLU A N 1
ATOM 1640 C CA . GLU A 1 209 ? 35.021 7.413 -52.685 1.00 87.75 209 GLU A CA 1
ATOM 1641 C C . GLU A 1 209 ? 35.105 6.406 -53.843 1.00 87.75 209 GLU A C 1
ATOM 1643 O O . GLU A 1 209 ? 34.120 6.133 -54.532 1.00 87.75 209 GLU A O 1
ATOM 1648 N N . GLN A 1 210 ? 36.282 5.798 -54.035 1.00 83.06 210 GLN A N 1
ATOM 1649 C CA . GLN A 1 210 ? 36.514 4.788 -55.086 1.00 83.06 210 GLN A CA 1
ATOM 1650 C C . GLN A 1 210 ? 35.952 3.402 -54.731 1.00 83.06 210 GLN A C 1
ATOM 1652 O O . GLN A 1 210 ? 35.680 2.587 -55.614 1.00 83.06 210 GLN A O 1
ATOM 1657 N N . PHE A 1 211 ? 35.774 3.120 -53.439 1.00 86.75 211 PHE A N 1
ATOM 1658 C CA . PHE A 1 211 ? 35.311 1.832 -52.931 1.00 86.75 211 PHE A CA 1
ATOM 1659 C C . PHE A 1 211 ? 34.047 2.003 -52.089 1.00 86.75 211 PHE A C 1
ATOM 1661 O O . PHE A 1 211 ? 33.808 3.047 -51.488 1.00 86.75 211 PHE A O 1
ATOM 1668 N N . CYS A 1 212 ? 33.222 0.957 -52.019 1.00 89.12 212 CYS A N 1
ATOM 1669 C CA . CYS A 1 212 ? 32.033 1.000 -51.178 1.00 89.12 212 CYS A CA 1
ATOM 1670 C C . CYS A 1 212 ? 32.413 1.002 -49.690 1.00 89.12 212 CYS A C 1
ATOM 1672 O O . CYS A 1 212 ? 33.095 0.094 -49.214 1.00 89.12 212 CYS A O 1
ATOM 1674 N N . MET A 1 213 ? 31.909 1.989 -48.955 1.00 88.56 213 MET A N 1
ATOM 1675 C CA . MET A 1 213 ? 32.182 2.219 -47.538 1.00 88.56 213 MET A CA 1
ATOM 1676 C C . MET A 1 213 ? 31.150 1.528 -46.640 1.00 88.56 213 MET A C 1
ATOM 1678 O O . MET A 1 213 ? 30.047 1.185 -47.067 1.00 88.56 213 MET A O 1
ATOM 1682 N N . SER A 1 214 ? 31.493 1.305 -45.369 1.00 85.31 214 SER A N 1
ATOM 1683 C CA . SER A 1 214 ? 30.585 0.703 -44.385 1.00 85.31 214 SER A CA 1
ATOM 1684 C C . SER A 1 214 ? 30.934 1.140 -42.966 1.00 85.31 214 SER A C 1
ATOM 1686 O O . SER A 1 214 ? 32.086 1.031 -42.554 1.00 85.31 214 SER A O 1
ATOM 1688 N N . LYS A 1 215 ? 29.926 1.532 -42.174 1.00 78.31 215 LYS A N 1
ATOM 1689 C CA . LYS A 1 215 ? 30.061 1.717 -40.714 1.00 78.31 215 LYS A CA 1
ATOM 1690 C C . LYS A 1 215 ? 30.005 0.390 -39.934 1.00 78.31 215 LYS A C 1
ATOM 1692 O O . LYS A 1 215 ? 29.827 0.385 -38.724 1.00 78.31 215 LYS A O 1
ATOM 1697 N N . LEU A 1 216 ? 30.183 -0.743 -40.627 1.00 77.44 216 LEU A N 1
ATOM 1698 C CA . LEU A 1 216 ? 30.197 -2.121 -40.109 1.00 77.44 216 LEU A CA 1
ATOM 1699 C C . LEU A 1 216 ? 28.867 -2.627 -39.516 1.00 77.44 216 LEU A C 1
ATOM 1701 O O . LEU A 1 216 ? 28.800 -3.783 -39.094 1.00 77.44 216 LEU A O 1
ATOM 1705 N N . ASP A 1 217 ? 27.822 -1.804 -39.531 1.00 79.62 217 ASP A N 1
ATOM 1706 C CA . ASP A 1 217 ? 26.488 -2.127 -39.029 1.00 79.62 217 ASP A CA 1
ATOM 1707 C C . ASP A 1 217 ? 25.652 -2.908 -40.059 1.00 79.62 217 ASP A C 1
ATOM 1709 O O . ASP A 1 217 ? 25.727 -2.661 -41.264 1.00 79.62 217 ASP A O 1
ATOM 1713 N N . ALA A 1 218 ? 24.815 -3.836 -39.592 1.00 85.75 218 ALA A N 1
ATOM 1714 C CA . ALA A 1 218 ? 23.873 -4.574 -40.437 1.00 85.75 218 ALA A CA 1
ATOM 1715 C C . ALA A 1 218 ? 22.697 -3.708 -40.940 1.00 85.75 218 ALA A C 1
ATOM 1717 O O . ALA A 1 218 ? 22.191 -2.857 -40.207 1.00 85.75 218 ALA A O 1
ATOM 1718 N N . ALA A 1 219 ? 22.191 -3.999 -42.146 1.00 87.81 219 ALA A N 1
ATOM 1719 C CA . ALA A 1 219 ? 20.943 -3.417 -42.644 1.00 87.81 219 ALA A CA 1
ATOM 1720 C C . ALA A 1 219 ? 19.752 -3.729 -41.714 1.00 87.81 219 ALA A C 1
ATOM 1722 O O . ALA A 1 219 ? 19.657 -4.809 -41.115 1.00 87.81 219 ALA A O 1
ATOM 1723 N N . ALA A 1 220 ? 18.823 -2.779 -41.606 1.00 87.62 220 ALA A N 1
ATOM 1724 C CA . ALA A 1 220 ? 17.717 -2.819 -40.660 1.00 87.62 220 ALA A CA 1
ATOM 1725 C C . ALA A 1 220 ? 16.785 -4.024 -40.858 1.00 87.62 220 ALA A C 1
ATOM 1727 O O . ALA A 1 220 ? 16.626 -4.569 -41.955 1.00 87.62 220 ALA A O 1
ATOM 1728 N N . LYS A 1 221 ? 16.099 -4.419 -39.780 1.00 86.19 221 LYS A N 1
ATOM 1729 C CA . LYS A 1 221 ? 15.083 -5.479 -39.846 1.00 86.19 221 LYS A CA 1
ATOM 1730 C C . LYS A 1 221 ? 13.965 -5.081 -40.804 1.00 86.19 221 LYS A C 1
ATOM 1732 O O . LYS A 1 221 ? 13.495 -3.953 -40.711 1.00 86.19 221 LYS A O 1
ATOM 1737 N N . GLY A 1 222 ? 13.543 -5.993 -41.674 1.00 85.44 222 GLY A N 1
ATOM 1738 C CA . GLY A 1 222 ? 12.535 -5.727 -42.709 1.00 85.44 222 GLY A CA 1
ATOM 1739 C C . GLY A 1 222 ? 13.083 -5.144 -44.017 1.00 85.44 222 GLY A C 1
ATOM 1740 O O . GLY A 1 222 ? 12.323 -5.029 -44.966 1.00 85.44 222 GLY A O 1
ATOM 1741 N N . THR A 1 223 ? 14.379 -4.804 -44.103 1.00 89.62 223 THR A N 1
ATOM 1742 C CA . THR A 1 223 ? 14.972 -4.303 -45.361 1.00 89.62 223 THR A CA 1
ATOM 1743 C C . THR A 1 223 ? 14.926 -5.406 -46.412 1.00 89.62 223 THR A C 1
ATOM 1745 O O . THR A 1 223 ? 15.330 -6.535 -46.117 1.00 89.62 223 THR A O 1
ATOM 1748 N N . GLU A 1 224 ? 14.463 -5.105 -47.626 1.00 87.69 224 GLU A N 1
ATOM 1749 C CA . GLU A 1 224 ? 14.445 -6.085 -48.712 1.00 87.69 224 GLU A CA 1
ATOM 1750 C C . GLU A 1 224 ? 15.866 -6.457 -49.150 1.00 87.69 224 GLU A C 1
ATOM 1752 O O . GLU A 1 224 ? 16.659 -5.615 -49.565 1.00 87.69 224 GLU A O 1
ATOM 1757 N N . CYS A 1 225 ? 16.186 -7.745 -49.038 1.00 88.25 225 CYS A N 1
ATOM 1758 C CA . CYS A 1 225 ? 17.506 -8.303 -49.345 1.00 88.25 225 CYS A CA 1
ATOM 1759 C C . CYS A 1 225 ? 17.511 -9.196 -50.591 1.00 88.25 225 CYS A C 1
ATOM 1761 O O . CYS A 1 225 ? 18.577 -9.602 -51.056 1.00 88.25 225 CYS A O 1
ATOM 1763 N N . ASN A 1 226 ? 16.318 -9.537 -51.076 1.00 84.81 226 ASN A N 1
ATOM 1764 C CA . ASN A 1 226 ? 15.985 -10.230 -52.317 1.00 84.81 226 ASN A CA 1
ATOM 1765 C C . ASN A 1 226 ? 14.451 -10.180 -52.478 1.00 84.81 226 ASN A C 1
ATOM 1767 O O . ASN A 1 226 ? 13.767 -10.041 -51.460 1.00 84.81 226 ASN A O 1
ATOM 1771 N N . PRO A 1 227 ? 13.902 -10.401 -53.687 1.00 85.88 227 PRO A N 1
ATOM 1772 C CA . PRO A 1 227 ? 12.460 -10.513 -53.896 1.00 85.88 227 PRO A CA 1
ATOM 1773 C C . PRO A 1 227 ? 11.789 -11.457 -52.889 1.00 85.88 227 PRO A C 1
ATOM 1775 O O . PRO A 1 227 ? 12.237 -12.590 -52.682 1.00 85.88 227 PRO A O 1
ATOM 1778 N N . ALA A 1 228 ? 10.735 -10.958 -52.236 1.00 83.38 228 ALA A N 1
ATOM 1779 C CA . ALA A 1 228 ? 10.003 -11.624 -51.150 1.00 83.38 228 ALA A CA 1
ATOM 1780 C C . ALA A 1 228 ? 10.862 -12.069 -49.939 1.00 83.38 228 ALA A C 1
ATOM 1782 O O . ALA A 1 228 ? 10.494 -12.996 -49.210 1.00 83.38 228 ALA A O 1
ATOM 1783 N N . LYS A 1 229 ? 12.011 -11.421 -49.688 1.00 87.50 229 LYS A N 1
ATOM 1784 C CA . LYS A 1 229 ? 12.902 -11.730 -48.557 1.00 87.50 229 LYS A CA 1
ATOM 1785 C C . LYS A 1 229 ? 13.392 -10.479 -47.831 1.00 87.50 229 LYS A C 1
ATOM 1787 O O . LYS A 1 229 ? 13.811 -9.497 -48.440 1.00 87.50 229 LYS A O 1
ATOM 1792 N N . TRP A 1 230 ? 13.411 -10.554 -46.505 1.00 88.69 230 TRP A N 1
ATOM 1793 C CA . TRP A 1 230 ? 13.795 -9.463 -45.612 1.00 88.69 230 TRP A CA 1
ATOM 1794 C C . TRP A 1 230 ? 15.018 -9.800 -44.761 1.00 88.69 230 TRP A C 1
ATOM 1796 O O . TRP A 1 230 ? 15.227 -10.945 -44.352 1.00 88.69 230 TRP A O 1
ATOM 1806 N N . CYS A 1 231 ? 15.805 -8.778 -44.428 1.00 86.81 231 CYS A N 1
ATOM 1807 C CA . CYS A 1 231 ? 16.833 -8.885 -43.404 1.00 86.81 231 CYS A CA 1
ATOM 1808 C C . CYS A 1 231 ? 16.196 -9.092 -42.024 1.00 86.81 231 CYS A C 1
ATOM 1810 O O . CYS A 1 231 ? 15.465 -8.234 -41.532 1.00 86.81 231 CYS A O 1
ATOM 1812 N N . MET A 1 232 ? 16.512 -10.208 -41.367 1.00 83.25 232 MET A N 1
ATOM 1813 C CA . MET A 1 232 ? 16.118 -10.522 -39.993 1.00 83.25 232 MET A CA 1
ATOM 1814 C C . MET A 1 232 ? 17.267 -11.224 -39.263 1.00 83.25 232 MET A C 1
ATOM 1816 O O . MET A 1 232 ? 17.790 -12.238 -39.716 1.00 83.25 232 MET A O 1
ATOM 1820 N N . TYR A 1 233 ? 17.661 -10.686 -38.104 1.00 77.31 233 TYR A N 1
ATOM 1821 C CA . TYR A 1 233 ? 18.680 -11.267 -37.209 1.00 77.31 233 TYR A CA 1
ATOM 1822 C C . TYR A 1 233 ? 19.989 -11.711 -37.901 1.00 77.31 233 TYR A C 1
ATOM 1824 O O . TYR A 1 233 ? 20.515 -12.785 -37.598 1.00 77.31 233 TYR A O 1
ATOM 1832 N N . GLY A 1 234 ? 20.504 -10.912 -38.841 1.00 79.56 234 GLY A N 1
ATOM 1833 C CA . GLY A 1 234 ? 21.752 -11.230 -39.540 1.00 79.56 234 GLY A CA 1
ATOM 1834 C C . GLY A 1 234 ? 21.608 -12.019 -40.843 1.00 79.56 234 GLY A C 1
ATOM 1835 O O . GLY A 1 234 ? 22.617 -12.374 -41.453 1.00 79.56 234 GLY A O 1
ATOM 1836 N N . LYS A 1 235 ? 20.381 -12.366 -41.246 1.00 85.56 235 LYS A N 1
ATOM 1837 C CA . LYS A 1 235 ? 20.099 -13.257 -42.381 1.00 85.56 235 LYS A CA 1
ATOM 1838 C C . LYS A 1 235 ? 19.030 -12.673 -43.298 1.00 85.56 235 LYS A C 1
ATOM 1840 O O . LYS A 1 235 ? 18.158 -11.947 -42.839 1.00 85.56 235 LYS A O 1
ATOM 1845 N N . CYS A 1 236 ? 19.082 -13.047 -44.571 1.00 87.19 236 CYS A N 1
ATOM 1846 C CA . CYS A 1 236 ? 18.014 -12.807 -45.535 1.00 87.19 236 CYS A CA 1
ATOM 1847 C C . CYS A 1 236 ? 17.020 -13.982 -45.474 1.00 87.19 236 CYS A C 1
ATOM 1849 O O . CYS A 1 236 ? 17.407 -15.110 -45.786 1.00 87.19 236 CYS A O 1
ATOM 1851 N N . VAL A 1 237 ? 15.784 -13.748 -45.021 1.00 86.19 237 VAL A N 1
ATOM 1852 C CA . VAL A 1 237 ? 14.752 -14.784 -44.767 1.00 86.19 237 VAL A CA 1
ATOM 1853 C C . VAL A 1 237 ? 13.447 -14.464 -45.514 1.00 86.19 237 VAL A C 1
ATOM 1855 O O . VAL A 1 237 ? 13.254 -13.301 -45.865 1.00 86.19 237 VAL A O 1
ATOM 1858 N N . PRO A 1 238 ? 12.546 -15.433 -45.775 1.00 85.94 238 PRO A N 1
ATOM 1859 C CA . PRO A 1 238 ? 11.252 -15.164 -46.414 1.00 85.94 238 PRO A CA 1
ATOM 1860 C C . PRO A 1 238 ? 10.427 -14.114 -45.658 1.00 85.94 238 PRO A C 1
ATOM 1862 O O . PRO A 1 238 ? 10.312 -14.178 -44.435 1.00 85.94 238 PRO A O 1
ATOM 1865 N N . ASN A 1 239 ? 9.816 -13.165 -46.372 1.00 78.31 239 ASN A N 1
ATOM 1866 C CA . ASN A 1 239 ? 8.961 -12.139 -45.756 1.00 78.31 239 ASN A CA 1
ATOM 1867 C C . ASN A 1 239 ? 7.616 -12.691 -45.235 1.00 78.31 239 ASN A C 1
ATOM 1869 O O . ASN A 1 239 ? 6.948 -12.040 -44.435 1.00 78.31 239 ASN A O 1
ATOM 1873 N N . THR A 1 240 ? 7.248 -13.913 -45.630 1.00 70.31 240 THR A N 1
ATOM 1874 C CA . THR A 1 240 ? 6.117 -14.674 -45.079 1.00 70.31 240 THR A CA 1
ATOM 1875 C C . THR A 1 240 ? 6.341 -15.097 -43.625 1.00 70.31 240 THR A C 1
ATOM 1877 O O . THR A 1 240 ? 5.377 -15.220 -42.868 1.00 70.31 240 THR A O 1
ATOM 1880 N N . GLU A 1 241 ? 7.595 -15.259 -43.188 1.00 62.88 241 GLU A N 1
ATOM 1881 C CA . GLU A 1 241 ? 7.954 -15.555 -41.798 1.00 62.88 241 GLU A CA 1
ATOM 1882 C C . GLU A 1 241 ? 7.968 -14.282 -40.932 1.00 62.88 241 GLU A C 1
ATOM 1884 O O . GLU A 1 241 ? 8.980 -13.954 -40.313 1.00 62.88 241 GLU A O 1
ATOM 1889 N N . ILE A 1 242 ? 6.845 -13.556 -40.833 1.00 58.72 242 ILE A N 1
ATOM 1890 C CA . ILE A 1 242 ? 6.691 -12.512 -39.803 1.00 58.72 242 ILE A CA 1
ATOM 1891 C C . ILE A 1 242 ? 6.666 -13.224 -38.442 1.00 58.72 242 ILE A C 1
ATOM 1893 O O . ILE A 1 242 ? 5.660 -13.854 -38.097 1.00 58.72 242 ILE A O 1
ATOM 1897 N N . PRO A 1 243 ? 7.739 -13.164 -37.630 1.00 61.22 243 PRO A N 1
ATOM 1898 C CA . PRO A 1 243 ? 7.850 -14.056 -36.492 1.00 61.22 243 PRO A CA 1
ATOM 1899 C C . PRO A 1 243 ? 6.895 -13.568 -35.401 1.00 61.22 243 PRO A C 1
ATOM 1901 O O . PRO A 1 243 ? 7.003 -12.434 -34.928 1.00 61.22 243 PRO A O 1
ATOM 1904 N N . HIS A 1 244 ? 5.945 -14.417 -34.998 1.00 64.56 244 HIS A N 1
ATOM 1905 C CA . HIS A 1 244 ? 4.881 -14.038 -34.066 1.00 64.56 244 HIS A CA 1
ATOM 1906 C C . HIS A 1 244 ? 5.413 -13.411 -32.764 1.00 64.56 244 HIS A C 1
ATOM 1908 O O . HIS A 1 244 ? 6.548 -13.646 -32.336 1.00 64.56 244 HIS A O 1
ATOM 1914 N N . ALA A 1 245 ? 4.568 -12.610 -32.113 1.00 70.19 245 ALA A N 1
ATOM 1915 C CA . ALA A 1 245 ? 4.876 -11.909 -30.870 1.00 70.19 245 ALA A CA 1
ATOM 1916 C C . ALA A 1 245 ? 5.054 -12.888 -29.693 1.00 70.19 245 ALA A C 1
ATOM 1918 O O . ALA A 1 245 ? 4.122 -13.118 -28.927 1.00 70.19 245 ALA A O 1
ATOM 1919 N N . ILE A 1 246 ? 6.246 -13.467 -29.528 1.00 78.56 246 ILE A N 1
ATOM 1920 C CA . ILE A 1 246 ? 6.574 -14.373 -28.417 1.00 78.56 246 ILE A CA 1
ATOM 1921 C C . ILE A 1 246 ? 6.512 -13.580 -27.110 1.00 78.56 246 ILE A C 1
ATOM 1923 O O . ILE A 1 246 ? 7.314 -12.671 -26.897 1.00 78.56 246 ILE A O 1
ATOM 1927 N N . HIS A 1 247 ? 5.547 -13.897 -26.248 1.00 79.75 247 HIS A N 1
ATOM 1928 C CA . HIS A 1 247 ? 5.391 -13.259 -24.939 1.00 79.75 247 HIS A CA 1
ATOM 1929 C C . HIS A 1 247 ? 6.417 -13.817 -23.942 1.00 79.75 247 HIS A C 1
ATOM 1931 O O . HIS A 1 247 ? 6.817 -14.976 -24.033 1.00 79.75 247 HIS A O 1
ATOM 1937 N N . GLY A 1 248 ? 6.846 -12.989 -22.993 1.00 81.38 248 GLY A N 1
ATOM 1938 C CA . GLY A 1 248 ? 7.840 -13.355 -21.993 1.00 81.38 248 GLY A CA 1
ATOM 1939 C C . GLY A 1 248 ? 7.301 -14.353 -20.968 1.00 81.38 248 GLY A C 1
ATOM 1940 O O . GLY A 1 248 ? 6.318 -14.071 -20.281 1.00 81.38 248 GLY A O 1
ATOM 1941 N N . GLY A 1 249 ? 7.993 -15.481 -20.815 1.00 84.88 249 GLY A N 1
ATOM 1942 C CA . GLY A 1 249 ? 7.769 -16.452 -19.747 1.00 84.88 249 GLY A CA 1
ATOM 1943 C C . GLY A 1 249 ? 8.898 -16.452 -18.711 1.00 84.88 249 GLY A C 1
ATOM 1944 O O . GLY A 1 249 ? 10.070 -16.223 -19.022 1.00 84.88 249 GLY A O 1
ATOM 1945 N N . TRP A 1 250 ? 8.535 -16.690 -17.450 1.00 89.44 250 TRP A N 1
ATOM 1946 C CA . TRP A 1 250 ? 9.480 -16.716 -16.334 1.00 89.44 250 TRP A CA 1
ATOM 1947 C C . TRP A 1 250 ? 10.271 -18.029 -16.267 1.00 89.44 250 TRP A C 1
ATOM 1949 O O . TRP A 1 250 ? 9.713 -19.121 -16.411 1.00 89.44 250 TRP A O 1
ATOM 1959 N N . SER A 1 251 ? 11.559 -17.921 -15.939 1.00 86.81 251 SER A N 1
ATOM 1960 C CA . SER A 1 251 ? 12.381 -19.039 -15.480 1.00 86.81 251 SER A CA 1
ATOM 1961 C C . SER A 1 251 ? 11.827 -19.650 -14.185 1.00 86.81 251 SER A C 1
ATOM 1963 O O . SER A 1 251 ? 11.066 -19.022 -13.437 1.00 86.81 251 SER A O 1
ATOM 1965 N N . LYS A 1 252 ? 12.305 -20.851 -13.840 1.00 91.50 252 LYS A N 1
ATOM 1966 C CA . LYS A 1 252 ? 12.258 -21.319 -12.446 1.00 91.50 252 LYS A CA 1
ATOM 1967 C C . LYS A 1 252 ? 13.016 -20.318 -11.557 1.00 91.50 252 LYS A C 1
ATOM 1969 O O . LYS A 1 252 ? 14.009 -19.733 -11.992 1.00 91.50 252 LYS A O 1
ATOM 1974 N N . TRP A 1 253 ? 12.547 -20.122 -10.326 1.00 91.81 253 TRP A N 1
ATOM 1975 C CA . TRP A 1 253 ? 13.263 -19.331 -9.320 1.00 91.81 253 TRP A CA 1
ATOM 1976 C C . TRP A 1 253 ? 14.625 -19.955 -8.988 1.00 91.81 253 TRP A C 1
ATOM 1978 O O . TRP A 1 253 ? 14.742 -21.181 -8.931 1.00 91.81 253 TRP A O 1
ATOM 1988 N N . THR A 1 254 ? 15.626 -19.126 -8.684 1.00 89.62 254 THR A N 1
ATOM 1989 C CA . THR A 1 254 ? 16.886 -19.592 -8.091 1.00 89.62 254 THR A CA 1
ATOM 1990 C C . THR A 1 254 ? 16.670 -20.188 -6.696 1.00 89.62 254 THR A C 1
ATOM 1992 O O . THR A 1 254 ? 15.637 -19.985 -6.045 1.00 89.62 254 THR A O 1
ATOM 1995 N N . GLY A 1 255 ? 17.706 -20.856 -6.180 1.00 93.12 255 GLY A N 1
ATOM 1996 C CA . GLY A 1 255 ? 17.843 -21.060 -4.740 1.00 93.12 255 GLY A CA 1
ATOM 1997 C C . GLY A 1 255 ? 17.805 -19.731 -3.970 1.00 93.12 255 GLY A C 1
ATOM 1998 O O . GLY A 1 255 ? 18.069 -18.659 -4.524 1.00 93.12 255 GLY A O 1
ATOM 1999 N N . TRP A 1 256 ? 17.461 -19.809 -2.685 1.00 94.25 256 TRP A N 1
ATOM 2000 C CA . TRP A 1 256 ? 17.516 -18.666 -1.774 1.00 94.25 256 TRP A CA 1
ATOM 2001 C C . TRP A 1 256 ? 18.971 -18.287 -1.468 1.00 94.25 256 TRP A C 1
ATOM 2003 O O . TRP A 1 256 ? 19.808 -19.162 -1.253 1.00 94.25 256 TRP A O 1
ATOM 2013 N N . SER A 1 257 ? 19.257 -16.986 -1.394 1.00 92.56 257 SER A N 1
ATOM 2014 C CA . SER A 1 257 ? 20.554 -16.451 -0.964 1.00 92.56 257 SER A CA 1
ATOM 2015 C C . SER A 1 257 ? 20.932 -16.916 0.448 1.00 92.56 257 SER A C 1
ATOM 2017 O O . SER A 1 257 ? 20.086 -17.376 1.218 1.00 92.56 257 SER A O 1
ATOM 2019 N N . ARG A 1 258 ? 22.186 -16.699 0.864 1.00 94.62 258 ARG A N 1
ATOM 2020 C CA . ARG A 1 258 ? 22.516 -16.696 2.302 1.00 94.62 258 ARG A CA 1
ATOM 2021 C C . ARG A 1 258 ? 21.674 -15.623 3.020 1.00 94.62 258 ARG A C 1
ATOM 2023 O O . ARG A 1 258 ? 21.280 -14.629 2.406 1.00 94.62 258 ARG A O 1
ATOM 2030 N N . CYS A 1 259 ? 21.357 -15.857 4.293 1.00 94.75 259 CYS A N 1
ATOM 2031 C CA . CYS A 1 259 ? 20.621 -14.903 5.129 1.00 94.75 259 CYS A CA 1
ATOM 2032 C C . CYS A 1 259 ? 21.527 -13.716 5.492 1.00 94.75 259 CYS A C 1
ATOM 2034 O O . CYS A 1 259 ? 22.676 -13.933 5.870 1.00 94.75 259 CYS A O 1
ATOM 2036 N N . THR A 1 260 ? 21.025 -12.480 5.425 1.00 93.38 260 THR A N 1
ATOM 2037 C CA . THR A 1 260 ? 21.822 -11.264 5.712 1.00 93.38 260 THR A CA 1
ATOM 2038 C C . THR A 1 260 ? 22.260 -11.102 7.171 1.00 93.38 260 THR A C 1
ATOM 2040 O O . THR A 1 260 ? 23.117 -10.269 7.465 1.00 93.38 260 THR A O 1
ATOM 2043 N N . ARG A 1 261 ? 21.674 -11.866 8.102 1.00 89.44 261 ARG A N 1
ATOM 2044 C CA . ARG A 1 261 ? 21.944 -11.794 9.546 1.00 89.44 261 ARG A CA 1
ATOM 2045 C C . ARG A 1 261 ? 21.969 -13.189 10.167 1.00 89.44 261 ARG A C 1
ATOM 2047 O O . ARG A 1 261 ? 21.204 -14.060 9.767 1.00 89.44 261 ARG A O 1
ATOM 2054 N N . HIS A 1 262 ? 22.789 -13.386 11.198 1.00 88.50 262 HIS A N 1
ATOM 2055 C CA . HIS A 1 262 ? 22.803 -14.626 11.996 1.00 88.50 262 HIS A CA 1
ATOM 2056 C C . HIS A 1 262 ? 21.842 -14.584 13.199 1.00 88.50 262 HIS A C 1
ATOM 2058 O O . HIS A 1 262 ? 21.417 -15.631 13.676 1.00 88.50 262 HIS A O 1
ATOM 2064 N N . CYS A 1 263 ? 21.472 -13.386 13.665 1.00 87.25 263 CYS A N 1
ATOM 2065 C CA . CYS A 1 263 ? 20.472 -13.169 14.710 1.00 87.25 263 CYS A CA 1
ATOM 2066 C C . CYS A 1 263 ? 19.665 -11.889 14.450 1.00 87.25 263 CYS A C 1
ATOM 2068 O O . CYS A 1 263 ? 20.130 -10.946 13.789 1.00 87.25 263 CYS A O 1
ATOM 2070 N N . GLY A 1 264 ? 18.462 -11.841 15.018 1.00 84.00 264 GLY A N 1
ATOM 2071 C CA . GLY A 1 264 ? 17.414 -10.897 14.651 1.00 84.00 264 GLY A CA 1
ATOM 2072 C C . GLY A 1 264 ? 16.947 -11.111 13.211 1.00 84.00 264 GLY A C 1
ATOM 2073 O O . GLY A 1 264 ? 17.449 -11.972 12.494 1.00 84.00 264 GLY A O 1
ATOM 2074 N N . ILE A 1 265 ? 15.964 -10.327 12.780 1.00 88.38 265 ILE A N 1
ATOM 2075 C CA . ILE A 1 265 ? 15.276 -10.573 11.511 1.00 88.38 265 ILE A CA 1
ATOM 2076 C C . ILE A 1 265 ? 16.201 -10.249 10.328 1.00 88.38 265 ILE A C 1
ATOM 2078 O O . ILE A 1 265 ? 16.385 -9.087 9.976 1.00 88.38 265 ILE A O 1
ATOM 2082 N N . GLY A 1 266 ? 16.797 -11.280 9.729 1.00 91.62 266 GLY A N 1
ATOM 2083 C CA . GLY A 1 266 ? 17.518 -11.189 8.461 1.00 91.62 266 GLY A CA 1
ATOM 2084 C C . GLY A 1 266 ? 16.592 -11.385 7.264 1.00 91.62 266 GLY A C 1
ATOM 2085 O O . GLY A 1 266 ? 15.414 -11.719 7.417 1.00 91.62 266 GLY A O 1
ATOM 2086 N N . VAL A 1 267 ? 17.150 -11.228 6.064 1.00 93.56 267 VAL A N 1
ATOM 2087 C CA . VAL A 1 267 ? 16.460 -11.440 4.784 1.00 93.56 267 VAL A CA 1
ATOM 2088 C C . VAL A 1 267 ? 17.211 -12.466 3.928 1.00 93.56 267 VAL A C 1
ATOM 2090 O O . VAL A 1 267 ? 18.442 -12.516 3.928 1.00 93.56 267 VAL A O 1
ATOM 2093 N N . GLN A 1 268 ? 16.463 -13.291 3.196 1.00 93.56 268 GLN A N 1
ATOM 2094 C CA . GLN A 1 268 ? 16.938 -14.043 2.032 1.00 93.56 268 GLN A CA 1
ATOM 2095 C C . GLN A 1 268 ? 16.175 -13.565 0.796 1.00 93.56 268 GLN A C 1
ATOM 2097 O O . GLN A 1 268 ? 14.968 -13.328 0.871 1.00 93.56 268 GLN A O 1
ATOM 2102 N N . GLN A 1 269 ? 16.857 -13.500 -0.345 1.00 91.12 269 GLN A N 1
ATOM 2103 C CA . GLN A 1 269 ? 16.251 -13.206 -1.645 1.00 91.12 269 GLN A CA 1
ATOM 2104 C C . GLN A 1 269 ? 16.448 -14.363 -2.631 1.00 91.12 269 GLN A C 1
ATOM 2106 O O . GLN A 1 269 ? 17.368 -15.169 -2.471 1.00 91.12 269 GLN A O 1
ATOM 2111 N N . ARG A 1 270 ? 15.604 -14.439 -3.659 1.00 90.62 270 ARG A N 1
ATOM 2112 C CA . ARG A 1 270 ? 15.810 -15.279 -4.850 1.00 90.62 270 ARG A CA 1
ATOM 2113 C C . ARG A 1 270 ? 15.344 -14.541 -6.099 1.00 90.62 270 ARG A C 1
ATOM 2115 O O . ARG A 1 270 ? 14.439 -13.715 -6.019 1.00 90.62 270 ARG A O 1
ATOM 2122 N N . GLU A 1 271 ? 15.956 -14.834 -7.240 1.00 84.44 271 GLU A N 1
ATOM 2123 C CA . GLU A 1 271 ? 15.659 -14.177 -8.517 1.00 84.44 271 GLU A CA 1
ATOM 2124 C C . GLU A 1 271 ? 15.072 -15.160 -9.540 1.00 84.44 271 GLU A C 1
ATOM 2126 O O . GLU A 1 271 ? 15.187 -16.381 -9.408 1.00 84.44 271 GLU A O 1
ATOM 2131 N N . ARG A 1 272 ? 14.418 -14.616 -10.564 1.00 83.81 272 ARG A N 1
ATOM 2132 C CA . ARG A 1 272 ? 14.014 -15.324 -11.783 1.00 83.81 272 ARG A CA 1
ATOM 2133 C C . ARG A 1 272 ? 14.249 -14.432 -12.999 1.00 83.81 272 ARG A C 1
ATOM 2135 O O . ARG A 1 272 ? 14.405 -13.216 -12.870 1.00 83.81 272 ARG A O 1
ATOM 2142 N N . PHE A 1 273 ? 14.276 -15.029 -14.180 1.00 79.19 273 PHE A N 1
ATOM 2143 C CA . PHE A 1 273 ? 14.635 -14.366 -15.430 1.00 79.19 273 PHE A CA 1
ATOM 2144 C C . PHE A 1 273 ? 13.480 -14.437 -16.430 1.00 79.19 273 PHE A C 1
ATOM 2146 O O . PHE A 1 273 ? 12.675 -15.364 -16.409 1.00 79.19 273 PHE A O 1
ATOM 2153 N N . CYS A 1 274 ? 13.360 -13.414 -17.277 1.00 76.62 274 CYS A N 1
ATOM 2154 C CA . CYS A 1 274 ? 12.335 -13.343 -18.318 1.00 76.62 274 CYS A CA 1
ATOM 2155 C C . CYS A 1 274 ? 12.907 -13.926 -19.621 1.00 76.62 274 CYS A C 1
ATOM 2157 O O . CYS A 1 274 ? 13.232 -13.203 -20.569 1.00 76.62 274 CYS A O 1
ATOM 2159 N N . ASP A 1 275 ? 13.168 -15.232 -19.599 1.00 77.06 275 ASP A N 1
ATOM 2160 C CA . ASP A 1 275 ? 13.930 -15.955 -20.621 1.00 77.06 275 ASP A CA 1
ATOM 2161 C C . ASP A 1 275 ? 13.358 -17.319 -21.026 1.00 77.06 275 ASP A C 1
ATOM 2163 O O . ASP A 1 275 ? 13.878 -17.934 -21.958 1.00 77.06 275 ASP A O 1
ATOM 2167 N N . ASN A 1 276 ? 12.230 -17.731 -20.443 1.00 80.19 276 ASN A N 1
ATOM 2168 C CA . ASN A 1 276 ? 11.599 -19.028 -20.674 1.00 80.19 276 ASN A CA 1
ATOM 2169 C C . ASN A 1 276 ? 10.145 -18.893 -21.193 1.00 80.19 276 ASN A C 1
ATOM 2171 O O . ASN A 1 276 ? 9.209 -19.262 -20.480 1.00 80.19 276 ASN A O 1
ATOM 2175 N N . PRO A 1 277 ? 9.920 -18.363 -22.416 1.00 79.62 277 PRO A N 1
ATOM 2176 C CA . PRO A 1 277 ? 10.902 -17.793 -23.346 1.00 79.62 277 PRO A CA 1
ATOM 2177 C C . PRO A 1 277 ? 11.148 -16.290 -23.097 1.00 79.62 277 PRO A C 1
ATOM 2179 O O . PRO A 1 277 ? 10.326 -15.607 -22.489 1.00 79.62 277 PRO A O 1
ATOM 2182 N N . SER A 1 278 ? 12.254 -15.730 -23.608 1.00 72.94 278 SER A N 1
ATOM 2183 C CA . SER A 1 278 ? 12.413 -14.263 -23.663 1.00 72.94 278 SER A CA 1
ATOM 2184 C C . SER A 1 278 ? 11.379 -13.635 -24.604 1.00 72.94 278 SER A C 1
ATOM 2186 O O . SER A 1 278 ? 11.174 -14.182 -25.692 1.00 72.94 278 SER A O 1
ATOM 2188 N N . PRO A 1 279 ? 10.814 -12.459 -24.269 1.00 73.75 279 PRO A N 1
ATOM 2189 C CA . PRO A 1 279 ? 9.897 -11.757 -25.156 1.00 73.75 279 PRO A CA 1
ATOM 2190 C C . PRO A 1 279 ? 10.586 -11.350 -26.468 1.00 73.75 279 PRO A C 1
ATOM 2192 O O . PRO A 1 279 ? 11.739 -10.908 -26.468 1.00 73.75 279 PRO A O 1
ATOM 2195 N N . ARG A 1 280 ? 9.883 -11.498 -27.597 1.00 68.56 280 ARG A N 1
ATOM 2196 C CA . ARG A 1 280 ? 10.343 -11.094 -28.941 1.00 68.56 280 ARG A CA 1
ATOM 2197 C C . ARG A 1 280 ? 9.185 -10.524 -29.763 1.00 68.56 280 ARG A C 1
ATOM 2199 O O . ARG A 1 280 ? 8.023 -10.796 -29.482 1.00 68.56 280 ARG A O 1
ATOM 2206 N N . ASN A 1 281 ? 9.516 -9.760 -30.805 1.00 69.31 281 ASN A N 1
ATOM 2207 C CA . ASN A 1 281 ? 8.584 -9.336 -31.865 1.00 69.31 281 ASN A CA 1
ATOM 2208 C C . ASN A 1 281 ? 7.344 -8.580 -31.342 1.00 69.31 281 ASN A C 1
ATOM 2210 O O . ASN A 1 281 ? 6.219 -8.819 -31.773 1.00 69.31 281 ASN A O 1
ATOM 2214 N N . GLY A 1 282 ? 7.544 -7.701 -30.353 1.00 67.50 282 GLY A N 1
ATOM 2215 C CA . GLY A 1 282 ? 6.458 -6.969 -29.690 1.00 67.50 282 GLY A CA 1
ATOM 2216 C C . GLY A 1 282 ? 5.626 -7.800 -28.702 1.00 67.50 282 GLY A C 1
ATOM 2217 O O . GLY A 1 282 ? 4.559 -7.356 -28.287 1.00 67.50 282 GLY A O 1
ATOM 2218 N N . GLY A 1 283 ? 6.076 -9.001 -28.326 1.00 72.44 283 GLY A N 1
ATOM 2219 C CA . GLY A 1 283 ? 5.452 -9.798 -27.272 1.00 72.44 283 GLY A CA 1
ATOM 2220 C C . GLY A 1 283 ? 5.590 -9.170 -25.883 1.00 72.44 283 GLY A C 1
ATOM 2221 O O . GLY A 1 283 ? 6.562 -8.474 -25.587 1.00 72.44 283 GLY A O 1
ATOM 2222 N N . GLN A 1 284 ? 4.594 -9.416 -25.030 1.00 76.94 284 GLN A N 1
ATOM 2223 C CA . GLN A 1 284 ? 4.471 -8.770 -23.720 1.00 76.94 284 GLN A CA 1
ATOM 2224 C C . GLN A 1 284 ? 5.615 -9.161 -22.760 1.00 76.94 284 GLN A C 1
ATOM 2226 O O . GLN A 1 284 ? 6.078 -10.303 -22.811 1.00 76.94 284 GLN A O 1
ATOM 2231 N N . PRO A 1 285 ? 6.066 -8.265 -21.859 1.00 78.88 285 PRO A N 1
ATOM 2232 C CA . PRO A 1 285 ? 7.036 -8.604 -20.817 1.00 78.88 285 PRO A CA 1
ATOM 2233 C C . PRO A 1 285 ? 6.433 -9.546 -19.761 1.00 78.88 285 PRO A C 1
ATOM 2235 O O . PRO A 1 285 ? 5.219 -9.582 -19.564 1.00 78.88 285 PRO A O 1
ATOM 2238 N N . CYS A 1 286 ? 7.285 -10.284 -19.045 1.00 81.44 286 CYS A N 1
ATOM 2239 C CA . CYS A 1 286 ? 6.840 -11.238 -18.029 1.00 81.44 286 CYS A CA 1
ATOM 2240 C C . CYS A 1 286 ? 6.083 -10.548 -16.867 1.00 81.44 286 CYS A C 1
ATOM 2242 O O . CYS A 1 286 ? 6.633 -9.631 -16.253 1.00 81.44 286 CYS A O 1
ATOM 2244 N N . PRO A 1 287 ? 4.863 -10.989 -16.500 1.00 83.19 287 PRO A N 1
ATOM 2245 C CA . PRO A 1 287 ? 4.061 -10.328 -15.469 1.00 83.19 287 PRO A CA 1
ATOM 2246 C C . PRO A 1 287 ? 4.496 -10.688 -14.036 1.00 83.19 287 PRO A C 1
ATOM 2248 O O . PRO A 1 287 ? 4.664 -11.862 -13.694 1.00 83.19 287 PRO A O 1
ATOM 2251 N N . GLY A 1 288 ? 4.607 -9.681 -13.164 1.00 81.88 288 GLY A N 1
ATOM 2252 C CA . GLY A 1 288 ? 4.912 -9.828 -11.732 1.00 81.88 288 GLY A CA 1
ATOM 2253 C C . GLY A 1 288 ? 6.369 -9.526 -11.353 1.00 81.88 288 GLY A C 1
ATOM 2254 O O . GLY A 1 288 ? 7.157 -9.067 -12.171 1.00 81.88 288 GLY A O 1
ATOM 2255 N N . GLU A 1 289 ? 6.732 -9.760 -10.088 1.00 79.19 289 GLU A N 1
ATOM 2256 C CA . GLU A 1 289 ? 8.048 -9.371 -9.552 1.00 79.19 289 GLU A CA 1
ATOM 2257 C C . GLU A 1 289 ? 9.186 -10.308 -10.007 1.00 79.19 289 GLU A C 1
ATOM 2259 O O . GLU A 1 289 ? 9.003 -11.523 -10.132 1.00 79.19 289 GLU A O 1
ATOM 2264 N N . ARG A 1 290 ? 10.380 -9.741 -10.230 1.00 79.62 290 ARG A N 1
ATOM 2265 C CA . ARG A 1 290 ? 11.594 -10.469 -10.647 1.00 79.62 290 ARG A CA 1
ATOM 2266 C C . ARG A 1 290 ? 12.378 -11.083 -9.478 1.00 79.62 290 ARG A C 1
ATOM 2268 O O . ARG A 1 290 ? 13.054 -12.094 -9.661 1.00 79.62 290 ARG A O 1
ATOM 2275 N N . ILE A 1 291 ? 12.308 -10.463 -8.301 1.00 83.12 291 ILE A N 1
ATOM 2276 C CA . ILE A 1 291 ? 13.010 -10.877 -7.080 1.00 83.12 291 ILE A CA 1
ATOM 2277 C C . ILE A 1 291 ? 11.974 -11.076 -5.977 1.00 83.12 291 ILE A C 1
ATOM 2279 O O . ILE A 1 291 ? 11.147 -10.199 -5.746 1.00 83.12 291 ILE A O 1
ATOM 2283 N N . GLU A 1 292 ? 12.042 -12.206 -5.281 1.00 89.31 292 GLU A N 1
ATOM 2284 C CA . GLU A 1 292 ? 11.225 -12.504 -4.105 1.00 89.31 292 GLU A CA 1
ATOM 2285 C C . GLU A 1 292 ? 12.099 -12.445 -2.848 1.00 89.31 292 GLU A C 1
ATOM 2287 O O . GLU A 1 292 ? 13.234 -12.927 -2.852 1.00 89.31 292 GLU A O 1
ATOM 2292 N N . HIS A 1 293 ? 11.562 -11.882 -1.765 1.00 91.81 293 HIS A N 1
ATOM 2293 C CA . HIS A 1 293 ? 12.259 -11.706 -0.490 1.00 91.81 293 HIS A CA 1
ATOM 2294 C C . HIS A 1 293 ? 11.472 -12.390 0.633 1.00 91.81 293 HIS A C 1
ATOM 2296 O O . HIS A 1 293 ? 10.245 -12.298 0.683 1.00 91.81 293 HIS A O 1
ATOM 2302 N N . LYS A 1 294 ? 12.173 -13.028 1.574 1.00 91.75 294 LYS A N 1
ATOM 2303 C CA . LYS A 1 294 ? 11.593 -13.581 2.809 1.00 91.75 294 LYS A CA 1
ATOM 2304 C C . LYS A 1 294 ? 12.485 -13.274 4.008 1.00 91.75 294 LYS A C 1
ATOM 2306 O O . LYS A 1 294 ? 13.684 -13.053 3.855 1.00 91.75 294 LYS A O 1
ATOM 2311 N N . THR A 1 295 ? 11.918 -13.329 5.206 1.00 93.25 295 THR A N 1
ATOM 2312 C CA . THR A 1 295 ? 12.680 -13.235 6.455 1.00 93.25 295 THR A CA 1
ATOM 2313 C C . THR A 1 295 ? 13.388 -14.549 6.804 1.00 93.25 295 THR A C 1
ATOM 2315 O O . THR A 1 295 ? 12.998 -15.632 6.360 1.00 93.25 295 THR A O 1
ATOM 2318 N N . CYS A 1 296 ? 14.452 -14.457 7.601 1.00 93.12 296 CYS A N 1
ATOM 2319 C CA . CYS A 1 296 ? 15.263 -15.585 8.066 1.00 93.12 296 CYS A CA 1
ATOM 2320 C C . CYS A 1 296 ? 15.913 -15.288 9.431 1.00 93.12 296 CYS A C 1
ATOM 2322 O O . CYS A 1 296 ? 15.946 -14.141 9.878 1.00 93.12 296 CYS A O 1
ATOM 2324 N N . ASN A 1 297 ? 16.420 -16.338 10.091 1.00 87.94 297 ASN A N 1
ATOM 2325 C CA . ASN A 1 297 ? 17.184 -16.284 11.350 1.00 87.94 297 ASN A CA 1
ATOM 2326 C C . ASN A 1 297 ? 16.536 -15.460 12.483 1.00 87.94 297 ASN A C 1
ATOM 2328 O O . ASN A 1 297 ? 17.216 -14.849 13.300 1.00 87.94 297 ASN A O 1
ATOM 2332 N N . THR A 1 298 ? 15.205 -15.520 12.575 1.00 83.00 298 THR A N 1
ATOM 2333 C CA . THR A 1 298 ? 14.324 -14.708 13.438 1.00 83.00 298 THR A CA 1
ATOM 2334 C C . THR A 1 298 ? 14.524 -14.843 14.958 1.00 83.00 298 THR A C 1
ATOM 2336 O O . THR A 1 298 ? 13.787 -14.221 15.723 1.00 83.00 298 THR A O 1
ATOM 2339 N N . ARG A 1 299 ? 15.514 -15.613 15.429 1.00 85.44 299 ARG A N 1
ATOM 2340 C CA . ARG A 1 299 ? 15.889 -15.684 16.852 1.00 85.44 299 ARG A CA 1
ATOM 2341 C C . ARG A 1 299 ? 16.453 -14.324 17.300 1.00 85.44 299 ARG A C 1
ATOM 2343 O O . ARG A 1 299 ? 17.335 -13.812 16.610 1.00 85.44 299 ARG A O 1
ATOM 2350 N N . PRO A 1 300 ? 16.009 -13.732 18.425 1.00 82.38 300 PRO A N 1
ATOM 2351 C CA . PRO A 1 300 ? 16.581 -12.485 18.937 1.00 82.38 300 PRO A CA 1
ATOM 2352 C C . PRO A 1 300 ? 18.104 -12.561 19.116 1.00 82.38 300 PRO A C 1
ATOM 2354 O O . PRO A 1 300 ? 18.648 -13.614 19.446 1.00 82.38 300 PRO A O 1
ATOM 2357 N N . CYS A 1 301 ? 18.798 -11.439 18.917 1.00 82.38 301 CYS A N 1
ATOM 2358 C CA . CYS A 1 301 ? 20.196 -11.325 19.330 1.00 82.38 301 CYS A CA 1
ATOM 2359 C C . CYS A 1 301 ? 20.302 -11.195 20.861 1.00 82.38 301 CYS A C 1
ATOM 2361 O O . CYS A 1 301 ? 19.343 -10.804 21.526 1.00 82.38 301 CYS A O 1
ATOM 2363 N N . MET A 1 302 ? 21.484 -11.479 21.415 1.00 82.88 302 MET A N 1
ATOM 2364 C CA . MET A 1 302 ? 21.780 -11.279 22.840 1.00 82.88 302 MET A CA 1
ATOM 2365 C C . MET A 1 302 ? 21.588 -9.811 23.256 1.00 82.88 302 MET A C 1
ATOM 2367 O O . MET A 1 302 ? 21.873 -8.904 22.472 1.00 82.88 302 MET A O 1
ATOM 2371 N N . ALA A 1 303 ? 21.168 -9.569 24.502 1.00 66.06 303 ALA A N 1
ATOM 2372 C CA . ALA A 1 303 ? 20.906 -8.219 25.019 1.00 66.06 303 ALA A CA 1
ATOM 2373 C C . ALA A 1 303 ? 22.148 -7.300 25.027 1.00 66.06 303 ALA A C 1
ATOM 2375 O O . ALA A 1 303 ? 22.017 -6.091 24.886 1.00 66.06 303 ALA A O 1
ATOM 2376 N N . SER A 1 304 ? 23.351 -7.875 25.118 1.00 62.38 304 SER A N 1
ATOM 2377 C CA . SER A 1 304 ? 24.640 -7.176 25.001 1.00 62.38 304 SER A CA 1
ATOM 2378 C C . SER A 1 304 ? 25.009 -6.769 23.566 1.00 62.38 304 SER A C 1
ATOM 2380 O O . SER A 1 304 ? 25.992 -6.060 23.346 1.00 62.38 304 SER A O 1
ATOM 2382 N N . SER A 1 305 ? 24.267 -7.227 22.553 1.00 64.75 305 SER A N 1
ATOM 2383 C CA . SER A 1 305 ? 24.634 -6.987 21.160 1.00 64.75 305 SER A CA 1
ATOM 2384 C C . SER A 1 305 ? 24.235 -5.580 20.701 1.00 64.75 305 SER A C 1
ATOM 2386 O O . SER A 1 305 ? 23.059 -5.227 20.669 1.00 64.75 305 SER A O 1
ATOM 2388 N N . ARG A 1 306 ? 25.228 -4.779 20.280 1.00 63.44 306 ARG A N 1
ATOM 2389 C CA . ARG A 1 306 ? 24.984 -3.467 19.652 1.00 63.44 306 ARG A CA 1
ATOM 2390 C C . ARG A 1 306 ? 24.007 -3.599 18.476 1.00 63.44 306 ARG A C 1
ATOM 2392 O O . ARG A 1 306 ? 24.119 -4.553 17.691 1.00 63.44 306 ARG A O 1
ATOM 2399 N N . ASP A 1 307 ? 23.121 -2.610 18.346 1.00 79.44 307 ASP A N 1
ATOM 2400 C CA . ASP A 1 307 ? 22.163 -2.482 17.244 1.00 79.44 307 ASP A CA 1
ATOM 2401 C C . ASP A 1 307 ? 22.832 -2.662 15.867 1.00 79.44 307 ASP A C 1
ATOM 2403 O O . ASP A 1 307 ? 23.982 -2.279 15.634 1.00 79.44 307 ASP A O 1
ATOM 2407 N N . PHE A 1 308 ? 22.088 -3.263 14.940 1.00 87.06 308 PHE A N 1
ATOM 2408 C CA . PHE A 1 308 ? 22.563 -3.606 13.609 1.00 87.06 308 PHE A CA 1
ATOM 2409 C C . PHE A 1 308 ? 22.750 -2.380 12.700 1.00 87.06 308 PHE A C 1
ATOM 2411 O O . PHE A 1 308 ? 23.625 -2.424 11.834 1.00 87.06 308 PHE A O 1
ATOM 2418 N N . ARG A 1 309 ? 22.022 -1.269 12.906 1.00 89.19 309 ARG A N 1
ATOM 2419 C CA . ARG A 1 309 ? 22.301 -0.002 12.202 1.00 89.19 309 ARG A CA 1
ATOM 2420 C C . ARG A 1 309 ? 23.530 0.693 12.793 1.00 89.19 309 ARG A C 1
ATOM 2422 O O . ARG A 1 309 ? 24.413 1.093 12.036 1.00 89.19 309 ARG A O 1
ATOM 2429 N N . ARG A 1 310 ? 23.667 0.750 14.125 1.00 87.94 310 ARG A N 1
ATOM 2430 C CA . ARG A 1 310 ? 24.870 1.285 14.793 1.00 87.94 310 ARG A CA 1
ATOM 2431 C C . ARG A 1 310 ? 26.129 0.517 14.388 1.00 87.94 310 ARG A C 1
ATOM 2433 O O . ARG A 1 310 ? 27.118 1.153 14.047 1.00 87.94 310 ARG A O 1
ATOM 2440 N N . LYS A 1 311 ? 26.071 -0.818 14.293 1.00 88.94 311 LYS A N 1
ATOM 2441 C CA . LYS A 1 311 ? 27.160 -1.657 13.747 1.00 88.94 311 LYS A CA 1
ATOM 2442 C C . LYS A 1 311 ? 27.576 -1.281 12.321 1.00 88.94 311 LYS A C 1
ATOM 2444 O O . LYS A 1 311 ? 28.749 -1.424 11.999 1.00 88.94 311 LYS A O 1
ATOM 2449 N N . GLN A 1 312 ? 26.657 -0.802 11.479 1.00 91.62 312 GLN A N 1
ATOM 2450 C CA . GLN A 1 312 ? 26.985 -0.338 10.126 1.00 91.62 312 GLN A CA 1
ATOM 2451 C C . GLN A 1 312 ? 27.655 1.044 10.136 1.00 91.62 312 GLN A C 1
ATOM 2453 O O . GLN A 1 312 ? 28.603 1.238 9.384 1.00 91.62 312 GLN A O 1
ATOM 2458 N N . CYS A 1 313 ? 27.245 1.969 11.014 1.00 89.94 313 CYS A N 1
ATOM 2459 C CA . CYS A 1 313 ? 27.982 3.226 11.214 1.00 89.94 313 CYS A CA 1
ATOM 2460 C C . CYS A 1 313 ? 29.368 3.003 11.837 1.00 89.94 313 CYS A C 1
ATOM 2462 O O . CYS A 1 313 ? 30.320 3.661 11.437 1.00 89.94 313 CYS A O 1
ATOM 2464 N N . SER A 1 314 ? 29.531 2.023 12.734 1.00 89.19 314 SER A N 1
ATOM 2465 C CA . SER A 1 314 ? 30.845 1.699 13.310 1.00 89.19 314 SER A CA 1
ATOM 2466 C C . SER A 1 314 ? 31.879 1.196 12.289 1.00 89.19 314 SER A C 1
ATOM 2468 O O . SER A 1 314 ? 33.055 1.133 12.628 1.00 89.19 314 SER A O 1
ATOM 2470 N N . GLN A 1 315 ? 31.482 0.883 11.046 1.00 88.38 315 GLN A N 1
ATOM 2471 C CA . GLN A 1 315 ? 32.411 0.559 9.949 1.00 88.38 315 GLN A CA 1
ATOM 2472 C C . GLN A 1 315 ? 33.176 1.783 9.410 1.00 88.38 315 GLN A C 1
ATOM 2474 O O . GLN A 1 315 ? 34.092 1.599 8.617 1.00 88.38 315 GLN A O 1
ATOM 2479 N N . ILE A 1 316 ? 32.806 3.006 9.815 1.00 87.38 316 ILE A N 1
ATOM 2480 C CA . ILE A 1 316 ? 33.525 4.251 9.484 1.00 87.38 316 ILE A CA 1
ATOM 2481 C C . ILE A 1 316 ? 34.102 4.962 10.721 1.00 87.38 316 ILE A C 1
ATOM 2483 O O . ILE A 1 316 ? 34.468 6.132 10.645 1.00 87.38 316 ILE A O 1
ATOM 2487 N N . ASN A 1 317 ? 34.168 4.279 11.869 1.00 86.56 317 ASN A N 1
ATOM 2488 C CA . ASN A 1 317 ? 34.887 4.798 13.032 1.00 86.56 317 ASN A CA 1
ATOM 2489 C C . ASN A 1 317 ? 36.377 4.970 12.703 1.00 86.56 317 ASN A C 1
ATOM 2491 O O . ASN A 1 317 ? 36.973 4.114 12.051 1.00 86.56 317 ASN A O 1
ATOM 2495 N N . ASN A 1 318 ? 36.983 6.031 13.228 1.00 83.12 318 ASN A N 1
ATOM 2496 C CA . ASN A 1 318 ? 38.431 6.227 13.230 1.00 83.12 318 ASN A CA 1
ATOM 2497 C C . ASN A 1 318 ? 38.928 6.478 14.668 1.00 83.12 318 ASN A C 1
ATOM 2499 O O . ASN A 1 318 ? 38.156 6.386 15.623 1.00 83.12 318 ASN A O 1
ATOM 2503 N N . SER A 1 319 ? 40.217 6.780 14.829 1.00 77.88 319 SER A N 1
ATOM 2504 C CA . SER A 1 319 ? 40.858 7.007 16.133 1.00 77.88 319 SER A CA 1
ATOM 2505 C C . SER A 1 319 ? 40.324 8.217 16.911 1.00 77.88 319 SER A C 1
ATOM 2507 O O . SER A 1 319 ? 40.499 8.268 18.124 1.00 77.88 319 SER A O 1
ATOM 2509 N N . THR A 1 320 ? 39.670 9.178 16.250 1.00 75.19 320 THR A N 1
ATOM 2510 C CA . THR A 1 320 ? 39.204 10.435 16.866 1.00 75.19 320 THR A CA 1
ATOM 2511 C C . THR A 1 320 ? 37.680 10.553 16.957 1.00 75.19 320 THR A C 1
ATOM 2513 O O . THR A 1 320 ? 37.174 11.321 17.771 1.00 75.19 320 THR A O 1
ATOM 2516 N N . HIS A 1 321 ? 36.929 9.796 16.151 1.00 79.75 321 HIS A N 1
ATOM 2517 C CA . HIS A 1 321 ? 35.478 9.912 16.025 1.00 79.75 321 HIS A CA 1
ATOM 2518 C C . HIS A 1 321 ? 34.793 8.537 15.978 1.00 79.75 321 HIS A C 1
ATOM 2520 O O . HIS A 1 321 ? 34.950 7.755 15.036 1.00 79.75 321 HIS A O 1
ATOM 2526 N N . THR A 1 322 ? 33.938 8.280 16.972 1.00 86.06 322 THR A N 1
ATOM 2527 C CA . THR A 1 322 ? 32.914 7.227 16.896 1.00 86.06 322 THR A CA 1
ATOM 2528 C C . THR A 1 322 ? 31.668 7.770 16.200 1.00 86.06 322 THR A C 1
ATOM 2530 O O . THR A 1 322 ? 31.215 8.873 16.509 1.00 86.06 322 THR A O 1
ATOM 2533 N N . PHE A 1 323 ? 31.095 6.989 15.281 1.00 87.44 323 PHE A N 1
ATOM 2534 C CA . PHE A 1 323 ? 29.896 7.350 14.528 1.00 87.44 323 PHE A CA 1
ATOM 2535 C C . PHE A 1 323 ? 28.645 6.610 15.018 1.00 87.44 323 PHE A C 1
ATOM 2537 O O . PHE A 1 323 ? 28.628 5.386 15.190 1.00 87.44 323 PHE A O 1
ATOM 2544 N N . VAL A 1 324 ? 27.557 7.365 15.174 1.00 87.44 324 VAL A N 1
ATOM 2545 C CA . VAL A 1 324 ? 26.223 6.889 15.567 1.00 87.44 324 VAL A CA 1
ATOM 2546 C C . VAL A 1 324 ? 25.203 7.089 14.442 1.00 87.44 324 VAL A C 1
ATOM 2548 O O . VAL A 1 324 ? 25.336 8.029 13.653 1.00 87.44 324 VAL A O 1
ATOM 2551 N N . PRO A 1 325 ? 24.191 6.209 14.325 1.00 88.38 325 PRO A N 1
ATOM 2552 C CA . PRO A 1 325 ? 23.212 6.280 13.249 1.00 88.38 325 PRO A CA 1
ATOM 2553 C C . PRO A 1 325 ? 22.240 7.448 13.423 1.00 88.38 325 PRO A C 1
ATOM 2555 O O . PRO A 1 325 ? 21.857 7.801 14.536 1.00 88.38 325 PRO A O 1
ATOM 2558 N N . VAL A 1 326 ? 21.791 7.998 12.296 1.00 86.50 326 VAL A N 1
ATOM 2559 C CA . VAL A 1 326 ? 20.731 9.010 12.227 1.00 86.50 326 VAL A CA 1
ATOM 2560 C C . VAL A 1 326 ? 19.567 8.437 11.419 1.00 86.50 326 VAL A C 1
ATOM 2562 O O . VAL A 1 326 ? 19.749 7.949 10.303 1.00 86.50 326 VAL A O 1
ATOM 2565 N N . HIS A 1 327 ? 18.358 8.481 11.979 1.00 81.19 327 HIS A N 1
ATOM 2566 C CA . HIS A 1 327 ? 17.147 8.005 11.311 1.00 81.19 327 HIS A CA 1
ATOM 2567 C C . HIS A 1 327 ? 16.512 9.133 10.485 1.00 81.19 327 HIS A C 1
ATOM 2569 O O . HIS A 1 327 ? 15.946 10.076 11.035 1.00 81.19 327 HIS A O 1
ATOM 2575 N N . SER A 1 328 ? 16.587 9.036 9.154 1.00 78.06 328 SER A N 1
ATOM 2576 C CA . SER A 1 328 ? 15.888 9.955 8.247 1.00 78.06 328 SER A CA 1
ATOM 2577 C C . SER A 1 328 ? 14.410 9.575 8.135 1.00 78.06 328 SER A C 1
ATOM 2579 O O . SER A 1 328 ? 14.076 8.429 7.844 1.00 78.06 328 SER A O 1
ATOM 2581 N N . SER A 1 329 ? 13.505 10.537 8.317 1.00 75.19 329 SER A N 1
ATOM 2582 C CA . SER A 1 329 ? 12.063 10.317 8.130 1.00 75.19 329 SER A CA 1
ATOM 2583 C C . SER A 1 329 ? 11.667 10.140 6.658 1.00 75.19 329 SER A C 1
ATOM 2585 O O . SER A 1 329 ? 10.665 9.488 6.376 1.00 75.19 329 SER A O 1
ATOM 2587 N N . LYS A 1 330 ? 12.462 10.692 5.726 1.00 72.62 330 LYS A N 1
ATOM 2588 C CA . LYS A 1 330 ? 12.252 10.605 4.268 1.00 72.62 330 LYS A CA 1
ATOM 2589 C C . LYS A 1 330 ? 12.961 9.404 3.636 1.00 72.62 330 LYS A C 1
ATOM 2591 O O . LYS A 1 330 ? 12.409 8.769 2.745 1.00 72.62 330 LYS A O 1
ATOM 2596 N N . GLU A 1 331 ? 14.167 9.085 4.104 1.00 78.19 331 GLU A N 1
ATOM 2597 C CA . GLU A 1 331 ? 14.969 7.941 3.650 1.00 78.19 331 GLU A CA 1
ATOM 2598 C C . GLU A 1 331 ? 15.265 6.993 4.834 1.00 78.19 331 GLU A C 1
ATOM 2600 O O . GLU A 1 331 ? 16.423 6.843 5.226 1.00 78.19 331 GLU A O 1
ATOM 2605 N N . PRO A 1 332 ? 14.263 6.328 5.441 1.00 87.38 332 PRO A N 1
ATOM 2606 C CA . PRO A 1 332 ? 14.493 5.496 6.628 1.00 87.38 332 PRO A CA 1
ATOM 2607 C C . PRO A 1 332 ? 15.488 4.359 6.381 1.00 87.38 332 PRO A C 1
ATOM 2609 O O . PRO A 1 332 ? 16.119 3.882 7.318 1.00 87.38 332 PRO A O 1
ATOM 2612 N N . CYS A 1 333 ? 15.671 3.937 5.129 1.00 90.62 333 CYS A N 1
ATOM 2613 C CA . CYS A 1 333 ? 16.532 2.820 4.758 1.00 90.62 333 CYS A CA 1
ATOM 2614 C C . CYS A 1 333 ? 17.865 3.198 4.105 1.00 90.62 333 CYS A C 1
ATOM 2616 O O . CYS A 1 333 ? 18.587 2.293 3.693 1.00 90.62 333 CYS A O 1
ATOM 2618 N N . SER A 1 334 ? 18.243 4.479 4.058 1.00 87.94 334 SER A N 1
ATOM 2619 C CA . SER A 1 334 ? 19.638 4.859 3.802 1.00 87.94 334 SER A CA 1
ATOM 2620 C C . SER A 1 334 ? 20.444 4.894 5.109 1.00 87.94 334 SER A C 1
ATOM 2622 O O . SER A 1 334 ? 19.894 4.985 6.212 1.00 87.94 334 SER A O 1
ATOM 2624 N N . LEU A 1 335 ? 21.768 4.764 5.002 1.00 88.88 335 LEU A N 1
ATOM 2625 C CA . LEU A 1 335 ? 22.676 4.783 6.148 1.00 88.88 335 LEU A CA 1
ATOM 2626 C C . LEU A 1 335 ? 23.225 6.201 6.334 1.00 88.88 335 LEU A C 1
ATOM 2628 O O . LEU A 1 335 ? 24.232 6.562 5.724 1.00 88.88 335 LEU A O 1
ATOM 2632 N N . HIS A 1 336 ? 22.560 6.992 7.176 1.00 88.06 336 HIS A N 1
ATOM 2633 C CA . HIS A 1 336 ? 23.104 8.247 7.692 1.00 88.06 336 HIS A CA 1
ATOM 2634 C C . HIS A 1 336 ? 23.801 8.008 9.031 1.00 88.06 336 HIS A C 1
ATOM 2636 O O . HIS A 1 336 ? 23.263 7.318 9.900 1.00 88.06 336 HIS A O 1
ATOM 2642 N N . CYS A 1 337 ? 24.975 8.608 9.200 1.00 89.25 337 CYS A N 1
ATOM 2643 C CA . CYS A 1 337 ? 25.758 8.560 10.429 1.00 89.25 337 CYS A CA 1
ATOM 2644 C C . CYS A 1 337 ? 26.220 9.976 10.807 1.00 89.25 337 CYS A C 1
ATOM 2646 O O . CYS A 1 337 ? 26.469 10.801 9.926 1.00 89.25 337 CYS A O 1
ATOM 2648 N N . ARG A 1 338 ? 26.362 10.256 12.104 1.00 87.88 338 ARG A N 1
ATOM 2649 C CA . ARG A 1 338 ? 26.989 11.479 12.636 1.00 87.88 338 ARG A CA 1
ATOM 2650 C C . ARG A 1 338 ? 28.066 11.122 13.667 1.00 87.88 338 ARG A C 1
ATOM 2652 O O . ARG A 1 338 ? 27.968 10.039 14.249 1.00 87.88 338 ARG A O 1
ATOM 2659 N N . PRO A 1 339 ? 29.043 11.999 13.939 1.00 86.50 339 PRO A N 1
ATOM 2660 C CA . PRO A 1 339 ? 29.894 11.874 15.117 1.00 86.50 339 PRO A CA 1
ATOM 2661 C C . PRO A 1 339 ? 29.081 11.789 16.413 1.00 86.50 339 PRO A C 1
ATOM 2663 O O . PRO A 1 339 ? 28.032 12.423 16.540 1.00 86.50 339 PRO A O 1
ATOM 2666 N N . GLU A 1 340 ? 29.572 11.024 17.386 1.00 83.69 340 GLU A N 1
ATOM 2667 C CA . GLU A 1 340 ? 28.977 10.912 18.724 1.00 83.69 340 GLU A CA 1
ATOM 2668 C C . GLU A 1 340 ? 29.317 12.111 19.634 1.00 83.69 340 GLU A C 1
ATOM 2670 O O . GLU A 1 340 ? 28.642 12.317 20.638 1.00 83.69 340 GLU A O 1
ATOM 2675 N N . SER A 1 341 ? 30.288 12.952 19.253 1.00 76.94 341 SER A N 1
ATOM 2676 C CA . SER A 1 341 ? 30.638 14.188 19.965 1.00 76.94 341 SER A CA 1
ATOM 2677 C C . SER A 1 341 ? 29.473 15.194 20.015 1.00 76.94 341 SER A C 1
ATOM 2679 O O . SER A 1 341 ? 28.708 15.360 19.061 1.00 76.94 341 SER A O 1
ATOM 2681 N N . ASN A 1 342 ? 29.342 15.883 21.154 1.00 57.28 342 ASN A N 1
ATOM 2682 C CA . ASN A 1 342 ? 28.120 16.577 21.595 1.00 57.28 342 ASN A CA 1
ATOM 2683 C C . ASN A 1 342 ? 27.684 17.828 20.795 1.00 57.28 342 ASN A C 1
ATOM 2685 O O . ASN A 1 342 ? 26.751 18.500 21.220 1.00 57.28 342 ASN A O 1
ATOM 2689 N N . ASN A 1 343 ? 28.309 18.155 19.658 1.00 57.12 343 ASN A N 1
ATOM 2690 C CA . ASN A 1 343 ? 27.973 19.356 18.872 1.00 57.12 343 ASN A CA 1
ATOM 2691 C C . ASN A 1 343 ? 27.976 19.143 17.340 1.00 57.12 343 ASN A C 1
ATOM 2693 O O . ASN A 1 343 ? 28.001 20.100 16.569 1.00 57.12 343 ASN A O 1
ATOM 2697 N N . ALA A 1 344 ? 27.958 17.892 16.862 1.00 59.72 344 ALA A N 1
ATOM 2698 C CA . ALA A 1 344 ? 27.954 17.595 15.427 1.00 59.72 344 ALA A CA 1
ATOM 2699 C C . ALA A 1 344 ? 26.537 17.662 14.812 1.00 59.72 344 ALA A C 1
ATOM 2701 O O . ALA A 1 344 ? 25.823 16.660 14.746 1.00 59.72 344 ALA A O 1
ATOM 2702 N N . TYR A 1 345 ? 26.146 18.846 14.323 1.00 63.81 345 TYR A N 1
ATOM 2703 C CA . TYR A 1 345 ? 24.842 19.092 13.674 1.00 63.81 345 TYR A CA 1
ATOM 2704 C C . TYR A 1 345 ? 24.688 18.474 12.271 1.00 63.81 345 TYR A C 1
ATOM 2706 O O . TYR A 1 345 ? 23.578 18.418 11.741 1.00 63.81 345 TYR A O 1
ATOM 2714 N N . TYR A 1 346 ? 25.776 18.006 11.651 1.00 74.56 346 TYR A N 1
ATOM 2715 C CA . TYR A 1 346 ? 25.752 17.390 10.322 1.00 74.56 346 TYR A CA 1
ATOM 2716 C C . TYR A 1 346 ? 25.622 15.859 10.389 1.00 74.56 346 TYR A C 1
ATOM 2718 O O . TYR A 1 346 ? 26.025 15.214 11.356 1.00 74.56 346 TYR A O 1
ATOM 2726 N N . SER A 1 347 ? 25.091 15.250 9.322 1.00 81.25 347 SER A N 1
ATOM 2727 C CA . SER A 1 347 ? 25.119 13.793 9.135 1.00 81.25 347 SER A CA 1
ATOM 2728 C C . SER A 1 347 ? 25.533 13.440 7.710 1.00 81.25 347 SER A C 1
ATOM 2730 O O . SER A 1 347 ? 25.080 14.061 6.748 1.00 81.25 347 SER A O 1
ATOM 2732 N N . ILE A 1 348 ? 26.392 12.433 7.576 1.00 83.44 348 ILE A N 1
ATOM 2733 C CA . ILE A 1 348 ? 26.911 11.948 6.295 1.00 83.44 348 ILE A CA 1
ATOM 2734 C C . ILE A 1 348 ? 26.145 10.697 5.857 1.00 83.44 348 ILE A C 1
ATOM 2736 O O . ILE A 1 348 ? 25.902 9.791 6.658 1.00 83.44 348 ILE A O 1
ATOM 2740 N N . ARG A 1 349 ? 25.751 10.630 4.577 1.00 82.56 349 ARG A N 1
ATOM 2741 C CA . ARG A 1 349 ? 25.073 9.454 4.004 1.00 82.56 349 ARG A CA 1
ATOM 2742 C C . ARG A 1 349 ? 26.104 8.453 3.485 1.00 82.56 349 ARG A C 1
ATOM 2744 O O . ARG A 1 349 ? 26.478 8.487 2.317 1.00 82.56 349 ARG A O 1
ATOM 2751 N N . VAL A 1 350 ? 26.532 7.558 4.369 1.00 84.94 350 VAL A N 1
ATOM 2752 C CA . VAL A 1 350 ? 27.585 6.554 4.142 1.00 84.94 350 VAL A CA 1
ATOM 2753 C C . VAL A 1 350 ? 27.180 5.512 3.093 1.00 84.94 350 VAL A C 1
ATOM 2755 O O . VAL A 1 350 ? 28.011 5.070 2.305 1.00 84.94 350 VAL A O 1
ATOM 2758 N N . ARG A 1 351 ? 25.901 5.110 3.053 1.00 80.44 351 ARG A N 1
ATOM 2759 C CA . ARG A 1 351 ? 25.355 4.206 2.019 1.00 80.44 351 ARG A CA 1
ATOM 2760 C C . ARG A 1 351 ? 23.942 4.621 1.622 1.00 80.44 351 ARG A C 1
ATOM 2762 O O . ARG A 1 351 ? 23.145 5.027 2.466 1.00 80.44 351 ARG A O 1
ATOM 2769 N N . SER A 1 352 ? 23.600 4.456 0.344 1.00 74.44 352 SER A N 1
ATOM 2770 C CA . SER A 1 352 ? 22.237 4.689 -0.163 1.00 74.44 352 SER A CA 1
ATOM 2771 C C . SER A 1 352 ? 21.214 3.671 0.346 1.00 74.44 352 SER A C 1
ATOM 2773 O O . SER A 1 352 ? 20.023 3.952 0.313 1.00 74.44 352 SER A O 1
ATOM 2775 N N . GLN A 1 353 ? 21.676 2.507 0.809 1.00 84.12 353 GLN A N 1
ATOM 2776 C CA . GLN A 1 353 ? 20.862 1.488 1.464 1.00 84.12 353 GLN A CA 1
ATOM 2777 C C . GLN A 1 353 ? 21.626 0.872 2.645 1.00 84.12 353 GLN A C 1
ATOM 2779 O O . GLN A 1 353 ? 22.831 0.626 2.549 1.00 84.12 353 GLN A O 1
ATOM 2784 N N . VAL A 1 354 ? 20.926 0.633 3.753 1.00 90.12 354 VAL A N 1
ATOM 2785 C CA . VAL A 1 354 ? 21.378 -0.256 4.836 1.00 90.12 354 VAL A CA 1
ATOM 2786 C C . VAL A 1 354 ? 21.315 -1.720 4.382 1.00 90.12 354 VAL A C 1
ATOM 2788 O O . VAL A 1 354 ? 20.656 -2.043 3.396 1.00 90.12 354 VAL A O 1
ATOM 2791 N N . VAL A 1 355 ? 21.976 -2.623 5.107 1.00 91.06 355 VAL A N 1
ATOM 2792 C CA . VAL A 1 355 ? 21.865 -4.072 4.869 1.00 91.06 355 VAL A CA 1
ATOM 2793 C C . VAL A 1 355 ? 20.439 -4.548 5.173 1.00 91.06 355 VAL A C 1
ATOM 2795 O O . VAL A 1 355 ? 19.888 -4.232 6.231 1.00 91.06 355 VAL A O 1
ATOM 2798 N N . ASP A 1 356 ? 19.850 -5.334 4.272 1.00 91.75 356 ASP A N 1
ATOM 2799 C CA . ASP A 1 356 ? 18.489 -5.856 4.424 1.00 91.75 356 ASP A CA 1
ATOM 2800 C C . ASP A 1 356 ? 18.303 -6.627 5.744 1.00 91.75 356 ASP A C 1
ATOM 2802 O O . ASP A 1 356 ? 19.156 -7.420 6.155 1.00 91.75 356 ASP A O 1
ATOM 2806 N N . GLY A 1 357 ? 17.186 -6.383 6.434 1.00 90.31 357 GLY A N 1
ATOM 2807 C CA . GLY A 1 357 ? 16.973 -6.826 7.819 1.00 90.31 357 GLY A CA 1
ATOM 2808 C C . GLY A 1 357 ? 17.441 -5.832 8.891 1.00 90.31 357 GLY A C 1
ATOM 2809 O O . GLY A 1 357 ? 17.358 -6.123 10.084 1.00 90.31 357 GLY A O 1
ATOM 2810 N N . THR A 1 358 ? 17.927 -4.647 8.516 1.00 90.62 358 THR A N 1
ATOM 2811 C CA . THR A 1 358 ? 18.093 -3.520 9.455 1.00 90.62 358 THR A CA 1
ATOM 2812 C C . THR A 1 358 ? 16.723 -2.910 9.782 1.00 90.62 358 THR A C 1
ATOM 2814 O O . THR A 1 358 ? 15.978 -2.648 8.838 1.00 90.62 358 THR A O 1
ATOM 2817 N N . PRO A 1 359 ? 16.373 -2.642 11.058 1.00 88.06 359 PRO A N 1
ATOM 2818 C CA . PRO A 1 359 ? 15.132 -1.944 11.405 1.00 88.06 359 PRO A CA 1
ATOM 2819 C C . PRO A 1 359 ? 15.038 -0.565 10.739 1.00 88.06 359 PRO A C 1
ATOM 2821 O O . PRO A 1 359 ? 16.040 0.150 10.676 1.00 88.06 359 PRO A O 1
ATOM 2824 N N . CYS A 1 360 ? 13.859 -0.173 10.249 1.00 87.94 360 CYS A N 1
ATOM 2825 C CA . CYS A 1 360 ? 13.651 1.120 9.579 1.00 87.94 360 CYS A CA 1
ATOM 2826 C C . CYS A 1 360 ? 13.775 2.313 10.533 1.00 87.94 360 CYS A C 1
ATOM 2828 O O . CYS A 1 360 ? 14.340 3.346 10.176 1.00 87.94 360 CYS A O 1
ATOM 2830 N N . TYR A 1 361 ? 13.220 2.148 11.733 1.00 82.31 361 TYR A N 1
ATOM 2831 C CA . TYR A 1 361 ? 13.073 3.168 12.761 1.00 82.31 361 TYR A CA 1
ATOM 2832 C C . TYR A 1 361 ? 13.436 2.571 14.118 1.00 82.31 361 TYR A C 1
ATOM 2834 O O . TYR A 1 361 ? 13.253 1.375 14.352 1.00 82.31 361 TYR A O 1
ATOM 2842 N N . GLU A 1 362 ? 13.902 3.417 15.027 1.00 73.12 362 GLU A N 1
ATOM 2843 C CA . GLU A 1 362 ? 14.218 3.031 16.397 1.00 73.12 362 GLU A CA 1
ATOM 2844 C C . GLU A 1 362 ? 12.970 2.504 17.125 1.00 73.12 362 GLU A C 1
ATOM 2846 O O . GLU A 1 362 ? 11.941 3.175 17.195 1.00 73.12 362 GLU A O 1
ATOM 2851 N N . GLY A 1 363 ? 13.046 1.264 17.615 1.00 65.75 363 GLY A N 1
ATOM 2852 C CA . GLY A 1 363 ? 11.935 0.570 18.276 1.00 65.75 363 GLY A CA 1
ATOM 2853 C C . GLY A 1 363 ? 10.879 -0.068 17.357 1.00 65.75 363 GLY A C 1
ATOM 2854 O O . GLY A 1 363 ? 10.014 -0.763 17.881 1.00 65.75 363 GLY A O 1
ATOM 2855 N N . SER A 1 364 ? 10.929 0.101 16.026 1.00 74.00 364 SER A N 1
ATOM 2856 C CA . SER A 1 364 ? 9.986 -0.590 15.121 1.00 74.00 364 SER A CA 1
ATOM 2857 C C . SER A 1 364 ? 10.421 -2.027 14.798 1.00 74.00 364 SER A C 1
ATOM 2859 O O . SER A 1 364 ? 11.613 -2.332 14.706 1.00 74.00 364 SER A O 1
ATOM 2861 N N . SER A 1 365 ? 9.441 -2.906 14.568 1.00 74.44 365 SER A N 1
ATOM 2862 C CA . SER A 1 365 ? 9.628 -4.235 13.975 1.00 74.44 365 SER A CA 1
ATOM 2863 C C . SER A 1 365 ? 9.815 -4.208 12.451 1.00 74.44 365 SER A C 1
ATOM 2865 O O . SER A 1 365 ? 10.248 -5.213 11.887 1.00 74.44 365 SER A O 1
ATOM 2867 N N . ASP A 1 366 ? 9.503 -3.096 11.780 1.00 87.25 366 ASP A N 1
ATOM 2868 C CA . ASP A 1 366 ? 9.647 -2.951 10.328 1.00 87.25 366 ASP A CA 1
ATOM 2869 C C . ASP A 1 366 ? 11.124 -2.943 9.913 1.00 87.25 366 ASP A C 1
ATOM 2871 O O . ASP A 1 366 ? 11.951 -2.279 10.545 1.00 87.25 366 ASP A O 1
ATOM 2875 N N . ILE A 1 367 ? 11.462 -3.631 8.817 1.00 90.75 367 ILE A N 1
ATOM 2876 C CA . ILE A 1 367 ? 12.840 -3.718 8.307 1.00 90.75 367 ILE A CA 1
ATOM 2877 C C . ILE A 1 367 ? 12.985 -3.125 6.916 1.00 90.75 367 ILE A C 1
ATOM 2879 O O . ILE A 1 367 ? 12.075 -3.139 6.088 1.00 90.75 367 ILE A O 1
ATOM 2883 N N . CYS A 1 368 ? 14.198 -2.680 6.637 1.00 90.88 368 CYS A N 1
ATOM 2884 C CA . CYS A 1 368 ? 14.640 -2.359 5.300 1.00 90.88 368 CYS A CA 1
ATOM 2885 C C . CYS A 1 36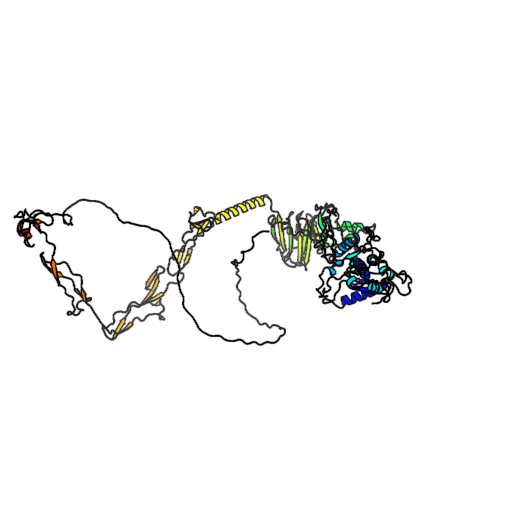8 ? 14.823 -3.633 4.468 1.00 90.88 368 CYS A C 1
ATOM 2887 O O . CYS A 1 368 ? 15.465 -4.587 4.919 1.00 90.88 368 CYS A O 1
ATOM 2889 N N . VAL A 1 369 ? 14.258 -3.624 3.260 1.00 90.06 369 VAL A N 1
ATOM 2890 C CA . VAL A 1 369 ? 14.427 -4.640 2.215 1.00 90.06 369 VAL A CA 1
ATOM 2891 C C . VAL A 1 369 ? 14.586 -3.924 0.876 1.00 90.06 369 VAL A C 1
ATOM 2893 O O . VAL A 1 369 ? 13.713 -3.139 0.500 1.00 90.06 369 VAL A O 1
ATOM 2896 N N . ASN A 1 370 ? 15.684 -4.172 0.160 1.00 81.12 370 ASN A N 1
ATOM 2897 C CA . ASN A 1 370 ? 15.996 -3.576 -1.145 1.00 81.12 370 ASN A CA 1
ATOM 2898 C C . ASN A 1 370 ? 15.825 -2.037 -1.156 1.00 81.12 370 ASN A C 1
ATOM 2900 O O . ASN A 1 370 ? 15.150 -1.461 -2.010 1.00 81.12 370 ASN A O 1
ATOM 2904 N N . GLY A 1 371 ? 16.364 -1.376 -0.124 1.00 80.75 371 GLY A N 1
ATOM 2905 C CA . GLY A 1 371 ? 16.300 0.081 0.054 1.00 80.75 371 GLY A CA 1
ATOM 2906 C C . GLY A 1 371 ? 14.933 0.659 0.465 1.00 80.75 371 GLY A C 1
ATOM 2907 O O . GLY A 1 371 ? 14.839 1.867 0.681 1.00 80.75 371 GLY A O 1
ATOM 2908 N N . GLN A 1 372 ? 13.887 -0.160 0.617 1.00 84.38 372 GLN A N 1
ATOM 2909 C CA . GLN A 1 372 ? 12.553 0.263 1.065 1.00 84.38 372 GLN A CA 1
ATOM 2910 C C . GLN A 1 372 ? 12.269 -0.200 2.495 1.00 84.38 372 GLN A C 1
ATOM 2912 O O . GLN A 1 372 ? 12.636 -1.313 2.864 1.00 84.38 372 GLN A O 1
ATOM 2917 N N . CYS A 1 373 ? 11.543 0.597 3.285 1.00 88.06 373 CYS A N 1
ATOM 2918 C CA . CYS A 1 373 ? 10.984 0.090 4.537 1.00 88.06 373 CYS A CA 1
ATOM 2919 C C . CYS A 1 373 ? 9.800 -0.836 4.234 1.00 88.06 373 CYS A C 1
ATOM 2921 O O . CYS A 1 373 ? 8.883 -0.450 3.505 1.00 88.06 373 CYS A O 1
ATOM 2923 N N . ARG A 1 374 ? 9.815 -2.057 4.774 1.00 88.62 374 ARG A N 1
ATOM 2924 C CA . ARG A 1 374 ? 8.774 -3.066 4.567 1.00 88.62 374 ARG A CA 1
ATOM 2925 C C . ARG A 1 374 ? 8.240 -3.582 5.897 1.00 88.62 374 ARG A C 1
ATOM 2927 O O . ARG A 1 374 ? 8.994 -3.967 6.791 1.00 88.62 374 ARG A O 1
A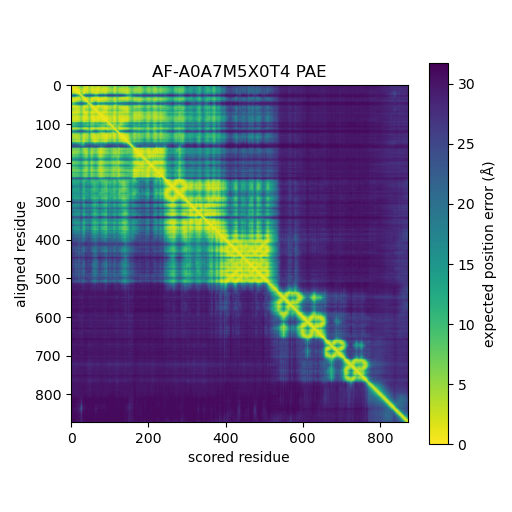TOM 2934 N N . GLN A 1 375 ? 6.913 -3.622 5.975 1.00 87.12 375 GLN A N 1
ATOM 2935 C CA . GLN A 1 375 ? 6.195 -4.066 7.157 1.00 87.12 375 GLN A CA 1
ATOM 2936 C C . GLN A 1 375 ? 6.387 -5.565 7.403 1.00 87.12 375 GLN A C 1
ATOM 2938 O O . GLN A 1 375 ? 6.340 -6.380 6.471 1.00 87.12 375 GLN A O 1
ATOM 2943 N N . ILE A 1 376 ? 6.549 -5.927 8.675 1.00 87.62 376 ILE A N 1
ATOM 2944 C CA . ILE A 1 376 ? 6.584 -7.318 9.132 1.00 87.62 376 ILE A CA 1
ATOM 2945 C C . ILE A 1 376 ? 5.375 -7.582 10.027 1.00 87.62 376 ILE A C 1
ATOM 2947 O O . ILE A 1 376 ? 5.056 -6.780 10.904 1.00 87.62 376 ILE A O 1
ATOM 2951 N N . GLY A 1 377 ? 4.724 -8.728 9.833 1.00 84.81 377 GLY A N 1
ATOM 2952 C CA . GLY A 1 377 ? 3.723 -9.207 10.782 1.00 84.81 377 GLY A CA 1
ATOM 2953 C C . GLY A 1 377 ? 4.354 -9.699 12.086 1.00 84.81 377 GLY A C 1
ATOM 2954 O O . GLY A 1 377 ? 5.547 -9.999 12.164 1.00 84.81 377 GLY A O 1
ATOM 2955 N N . CYS A 1 378 ? 3.530 -9.860 13.116 1.00 85.31 378 CYS A N 1
ATOM 2956 C CA . CYS A 1 378 ? 3.941 -10.391 14.420 1.00 85.31 378 CYS A CA 1
ATOM 2957 C C . CYS A 1 378 ? 4.523 -11.817 14.368 1.00 85.31 378 CYS A C 1
ATOM 2959 O O . CYS A 1 378 ? 5.168 -12.255 15.317 1.00 85.31 378 CYS A O 1
ATOM 2961 N N . ASP A 1 379 ? 4.304 -12.546 13.270 1.00 86.56 379 ASP A N 1
ATOM 2962 C CA . ASP A 1 379 ? 4.862 -13.873 12.999 1.00 86.56 379 ASP A CA 1
ATOM 2963 C C . ASP A 1 379 ? 6.258 -13.800 12.357 1.00 86.56 379 ASP A C 1
ATOM 2965 O O . ASP A 1 379 ? 6.780 -14.803 11.867 1.00 86.56 379 ASP A O 1
ATOM 2969 N N . LEU A 1 380 ? 6.851 -12.601 12.360 1.00 86.12 380 LEU A N 1
ATOM 2970 C CA . LEU A 1 380 ? 8.176 -12.264 11.854 1.00 86.12 380 LEU A CA 1
ATOM 2971 C C . LEU A 1 380 ? 8.341 -12.556 10.351 1.00 86.12 380 LEU A C 1
ATOM 2973 O O . LEU A 1 380 ? 9.451 -12.825 9.888 1.00 86.12 380 LEU A O 1
ATOM 2977 N N . LYS A 1 381 ? 7.242 -12.488 9.581 1.00 87.81 381 LYS A N 1
ATOM 2978 C CA . LYS A 1 381 ? 7.212 -12.654 8.116 1.00 87.81 381 LYS A CA 1
ATOM 2979 C C . LYS A 1 381 ? 6.957 -11.339 7.375 1.00 87.81 381 LYS A C 1
ATOM 2981 O O . LYS A 1 381 ? 6.083 -10.551 7.741 1.00 87.81 381 LYS A O 1
ATOM 2986 N N . LEU A 1 382 ? 7.710 -11.137 6.293 1.00 86.38 382 LEU A N 1
ATOM 2987 C CA . LEU A 1 382 ? 7.619 -9.968 5.417 1.00 86.38 382 LEU A CA 1
ATOM 2988 C C . LEU A 1 382 ? 6.229 -9.854 4.768 1.00 86.38 382 LEU A C 1
ATOM 2990 O O . LEU A 1 382 ? 5.692 -10.852 4.291 1.00 86.38 382 LEU A O 1
ATOM 2994 N N . ASN A 1 383 ? 5.659 -8.644 4.728 1.00 79.94 383 ASN A N 1
ATOM 2995 C CA . ASN A 1 383 ? 4.318 -8.350 4.195 1.00 79.94 383 ASN A CA 1
ATOM 2996 C C . ASN A 1 383 ? 3.166 -9.157 4.852 1.00 79.94 383 ASN A C 1
ATOM 2998 O O . ASN A 1 383 ? 2.053 -9.203 4.315 1.00 79.94 383 ASN A O 1
ATOM 3002 N N . SER A 1 384 ? 3.405 -9.802 6.000 1.00 85.38 384 SER A N 1
ATOM 3003 C CA . SER A 1 384 ? 2.372 -10.527 6.744 1.00 85.38 384 SER A CA 1
ATOM 3004 C C . SER A 1 384 ? 1.369 -9.557 7.363 1.00 85.38 384 SER A C 1
ATOM 3006 O O . SER A 1 384 ? 1.734 -8.539 7.943 1.00 85.38 384 SER A O 1
ATOM 3008 N N . LYS A 1 385 ? 0.081 -9.894 7.249 1.00 84.75 385 LYS A N 1
ATOM 3009 C CA . LYS A 1 385 ? -1.044 -9.097 7.770 1.00 84.75 385 LYS A CA 1
ATOM 3010 C C . LYS A 1 385 ? -1.469 -9.525 9.180 1.00 84.75 385 LYS A C 1
ATOM 3012 O O . LYS A 1 385 ? -2.561 -9.173 9.624 1.00 84.75 385 LYS A O 1
ATOM 3017 N N . LEU A 1 386 ? -0.647 -10.329 9.856 1.00 85.25 386 LEU A N 1
ATOM 3018 C CA . LEU A 1 386 ? -0.866 -10.733 11.240 1.00 85.25 386 LEU A CA 1
ATOM 3019 C C . LEU A 1 386 ? -0.299 -9.669 12.179 1.00 85.25 386 LEU A C 1
ATOM 3021 O O . LEU A 1 386 ? 0.885 -9.346 12.124 1.00 85.25 386 LEU A O 1
ATOM 3025 N N . PHE A 1 387 ? -1.146 -9.167 13.071 1.00 83.94 387 PHE A N 1
ATOM 3026 C CA . PHE A 1 387 ? -0.777 -8.242 14.139 1.00 83.94 387 PHE A CA 1
ATOM 3027 C C . PHE A 1 387 ? -0.847 -8.956 15.492 1.00 83.94 387 PHE A C 1
ATOM 3029 O O . PHE A 1 387 ? -1.548 -9.964 15.643 1.00 83.94 387 PHE A O 1
ATOM 3036 N N . THR A 1 388 ? -0.115 -8.446 16.478 1.00 83.50 388 THR A N 1
ATOM 3037 C CA . THR A 1 388 ? -0.344 -8.793 17.882 1.00 83.50 388 THR A CA 1
ATOM 3038 C C . THR A 1 388 ? -1.741 -8.336 18.294 1.00 83.50 388 THR A C 1
ATOM 3040 O O . THR A 1 388 ? -2.181 -7.242 17.941 1.00 83.50 388 THR A O 1
ATOM 3043 N N . ASP A 1 389 ? -2.456 -9.176 19.038 1.00 87.50 389 ASP A N 1
ATOM 3044 C CA . ASP A 1 389 ? -3.678 -8.748 19.710 1.00 87.50 389 ASP A CA 1
ATOM 3045 C C . ASP A 1 389 ? -3.356 -7.901 20.957 1.00 87.50 389 ASP A C 1
ATOM 3047 O O . ASP A 1 389 ? -2.195 -7.684 21.319 1.00 87.50 389 ASP A O 1
ATOM 3051 N N . VAL A 1 390 ? -4.391 -7.428 21.659 1.00 87.00 390 VAL A N 1
ATOM 3052 C CA . VAL A 1 390 ? -4.202 -6.629 22.884 1.00 87.00 390 VAL A CA 1
ATOM 3053 C C . VAL A 1 390 ? -3.500 -7.399 24.011 1.00 87.00 390 VAL A C 1
ATOM 3055 O O . VAL A 1 390 ? -2.988 -6.765 24.930 1.00 87.00 390 VAL A O 1
ATOM 3058 N N . CYS A 1 391 ? -3.416 -8.731 23.926 1.00 88.12 391 CYS A N 1
ATOM 3059 C CA . CYS A 1 391 ? -2.690 -9.600 24.850 1.00 88.12 391 CYS A CA 1
ATOM 3060 C C . CYS A 1 391 ? -1.220 -9.822 24.451 1.00 88.12 391 CYS A C 1
ATOM 3062 O O . CYS A 1 391 ? -0.481 -10.486 25.179 1.00 88.12 391 CYS A O 1
ATOM 3064 N N . GLY A 1 392 ? -0.777 -9.277 23.312 1.00 83.31 392 GLY A N 1
ATOM 3065 C CA . GLY A 1 392 ? 0.552 -9.517 22.749 1.00 83.31 392 GLY A CA 1
ATOM 3066 C C . GLY A 1 392 ? 0.698 -10.881 22.068 1.00 83.31 392 GLY A C 1
ATOM 3067 O O . GLY A 1 392 ? 1.826 -11.311 21.826 1.00 83.31 392 GLY A O 1
ATOM 3068 N N . VAL A 1 393 ? -0.407 -11.572 21.762 1.00 87.31 393 VAL A N 1
ATOM 3069 C CA . VAL A 1 393 ? -0.405 -12.856 21.048 1.00 87.31 393 VAL A CA 1
ATOM 3070 C C . VAL A 1 393 ? -0.540 -12.598 19.551 1.00 87.31 393 VAL A C 1
ATOM 3072 O O . VAL A 1 393 ? -1.462 -11.918 19.097 1.00 87.31 393 VAL A O 1
ATOM 3075 N N . CYS A 1 394 ? 0.381 -13.145 18.761 1.00 88.50 394 CYS A N 1
ATOM 3076 C CA . CYS A 1 394 ? 0.362 -12.963 17.315 1.00 88.50 394 CYS A CA 1
ATOM 3077 C C . CYS A 1 394 ? -0.844 -13.657 16.666 1.00 88.50 394 CYS A C 1
ATOM 3079 O O . CYS A 1 394 ? -1.018 -14.865 16.824 1.00 88.50 394 CYS A O 1
ATOM 3081 N N . GLY A 1 395 ? -1.681 -12.902 15.944 1.00 85.94 395 GLY A N 1
ATOM 3082 C CA . GLY A 1 395 ? -2.932 -13.425 15.383 1.00 85.94 395 GLY A CA 1
ATOM 3083 C C . GLY A 1 395 ? -3.944 -13.881 16.447 1.00 85.94 395 GLY A C 1
ATOM 3084 O O . GLY A 1 395 ? -4.837 -14.674 16.140 1.00 85.94 395 GLY A O 1
ATOM 3085 N N . GLY A 1 396 ? -3.779 -13.421 17.694 1.00 83.56 396 GLY A N 1
ATOM 3086 C CA . GLY A 1 396 ? -4.639 -13.761 18.823 1.00 83.56 396 GLY A CA 1
ATOM 3087 C C . GLY A 1 396 ? -6.049 -13.166 18.727 1.00 83.56 396 GLY A C 1
ATOM 3088 O O . GLY A 1 396 ? -6.393 -12.444 17.788 1.00 83.56 396 GLY A O 1
ATOM 3089 N N . LYS A 1 397 ? -6.899 -13.512 19.698 1.00 85.56 397 LYS A N 1
ATOM 3090 C CA . LYS A 1 397 ? -8.333 -13.164 19.718 1.00 85.56 397 LYS A CA 1
ATOM 3091 C C . LYS A 1 397 ? -8.733 -12.311 20.924 1.00 85.56 397 LYS A C 1
ATOM 3093 O O . LYS A 1 397 ? -9.927 -12.168 21.183 1.00 85.56 397 LYS A O 1
ATOM 3098 N N . ALA A 1 398 ? -7.758 -11.731 21.628 1.00 82.81 398 ALA A N 1
ATOM 3099 C CA . ALA A 1 398 ? -7.946 -10.954 22.851 1.00 82.81 398 ALA A CA 1
ATOM 3100 C C . ALA A 1 398 ? -8.598 -11.745 24.007 1.00 82.81 398 ALA A C 1
ATOM 3102 O O . ALA A 1 398 ? -9.300 -11.169 24.835 1.00 82.81 398 ALA A O 1
ATOM 3103 N N . ASP A 1 399 ? -8.388 -13.066 24.059 1.00 85.12 399 ASP A N 1
ATOM 3104 C CA . ASP A 1 399 ? -8.999 -13.984 25.032 1.00 85.12 399 ASP A CA 1
ATOM 3105 C C . ASP A 1 399 ? -7.997 -14.697 25.965 1.00 85.12 399 ASP A C 1
ATOM 3107 O O . ASP A 1 399 ? -8.411 -15.490 26.811 1.00 85.12 399 ASP A O 1
ATOM 3111 N N . THR A 1 400 ? -6.700 -14.377 25.872 1.00 86.81 400 THR A N 1
ATOM 3112 C CA . THR A 1 400 ? -5.625 -14.897 26.746 1.00 86.81 400 THR A CA 1
ATOM 3113 C C . THR A 1 400 ? -5.197 -13.924 27.855 1.00 86.81 400 THR A C 1
ATOM 3115 O O . THR A 1 400 ? -4.267 -14.206 28.610 1.00 86.81 400 THR A O 1
ATOM 3118 N N . CYS A 1 401 ? -5.836 -12.757 27.945 1.00 89.88 401 CYS A N 1
ATOM 3119 C CA . CYS A 1 401 ? -5.549 -11.709 28.921 1.00 89.88 401 CYS A CA 1
ATOM 3120 C C . CYS A 1 401 ? -6.839 -11.024 29.389 1.00 89.88 401 CYS A C 1
ATOM 3122 O O . CYS A 1 401 ? -7.852 -11.038 28.688 1.00 89.88 401 CYS A O 1
ATOM 3124 N N . ARG A 1 402 ? -6.791 -10.387 30.563 1.00 90.50 402 ARG A N 1
ATOM 3125 C CA . ARG A 1 402 ? -7.856 -9.519 31.082 1.00 90.50 402 ARG A CA 1
ATOM 3126 C C . ARG A 1 402 ? -7.402 -8.063 31.084 1.00 90.50 402 ARG A C 1
ATOM 3128 O O . ARG A 1 402 ? -6.263 -7.769 31.442 1.00 90.50 402 ARG A O 1
ATOM 3135 N N . MET A 1 403 ? -8.296 -7.160 30.686 1.00 91.88 403 MET A N 1
ATOM 3136 C CA . MET A 1 403 ? -8.066 -5.717 30.760 1.00 91.88 403 MET A CA 1
ATOM 3137 C C . MET A 1 403 ? -8.285 -5.222 32.190 1.00 91.88 403 MET A C 1
ATOM 3139 O O . MET A 1 403 ? -9.227 -5.647 32.857 1.00 91.88 403 MET A O 1
ATOM 3143 N N . ILE A 1 404 ? -7.414 -4.324 32.639 1.00 94.44 404 ILE A N 1
ATOM 3144 C CA . ILE A 1 404 ? -7.504 -3.624 33.918 1.00 94.44 404 ILE A CA 1
ATOM 3145 C C . ILE A 1 404 ? -7.470 -2.131 33.598 1.00 94.44 404 ILE A C 1
ATOM 3147 O O . ILE A 1 404 ? -6.533 -1.654 32.957 1.00 94.44 404 ILE A O 1
ATOM 3151 N N . GLU A 1 405 ? -8.498 -1.403 34.024 1.00 96.25 405 GLU A N 1
ATOM 3152 C CA . GLU A 1 405 ? -8.605 0.050 33.877 1.00 96.25 405 GLU A CA 1
ATOM 3153 C C . GLU A 1 405 ? -8.819 0.692 35.248 1.00 96.25 405 GLU A C 1
ATOM 3155 O O . GLU A 1 405 ? -9.435 0.096 36.131 1.00 96.25 405 GLU A O 1
ATOM 3160 N N . GLY A 1 406 ? -8.340 1.920 35.422 1.00 94.19 406 GLY A N 1
ATOM 3161 C CA . GLY A 1 406 ? -8.525 2.667 36.658 1.00 94.19 406 GLY A CA 1
ATOM 3162 C C . GLY A 1 406 ? -8.240 4.154 36.497 1.00 94.19 406 GLY A C 1
ATOM 3163 O O . GLY A 1 406 ? -7.906 4.645 35.411 1.00 94.19 406 GLY A O 1
ATOM 3164 N N . LYS A 1 407 ? -8.433 4.892 37.592 1.00 94.44 407 LYS A N 1
ATOM 3165 C CA . LYS A 1 407 ? -8.236 6.340 37.646 1.00 94.44 407 LYS A CA 1
ATOM 3166 C C . LYS A 1 407 ? -7.562 6.752 38.949 1.00 94.44 407 LYS A C 1
ATOM 3168 O O . LYS A 1 407 ? -7.803 6.148 39.987 1.00 94.44 407 LYS A O 1
ATOM 3173 N N . PHE A 1 408 ? -6.782 7.819 38.870 1.00 92.25 408 PHE A N 1
ATOM 3174 C CA . PHE A 1 408 ? -6.345 8.638 39.997 1.00 92.25 408 PHE A CA 1
ATOM 3175 C C . PHE A 1 408 ? -7.091 9.974 39.902 1.00 92.25 408 PHE A C 1
ATOM 3177 O O . PHE A 1 408 ? -7.218 10.511 38.801 1.00 92.25 408 PHE A O 1
ATOM 3184 N N . SER A 1 409 ? -7.626 10.491 41.007 1.00 85.44 409 SER A N 1
ATOM 3185 C CA . SER A 1 409 ? -8.548 11.644 40.995 1.00 85.44 409 SER A CA 1
ATOM 3186 C C . SER A 1 409 ? -8.304 12.656 42.118 1.00 85.44 409 SER A C 1
ATOM 3188 O O . SER A 1 409 ? -9.203 13.421 42.455 1.00 85.44 409 SER A O 1
ATOM 3190 N N . GLN A 1 410 ? -7.111 12.654 42.710 1.00 80.25 410 GLN A N 1
ATOM 3191 C CA . GLN A 1 410 ? -6.712 13.647 43.703 1.00 80.25 410 GLN A CA 1
ATOM 3192 C C . GLN A 1 410 ? -6.372 14.976 42.992 1.00 80.25 410 GLN A C 1
ATOM 3194 O O . GLN A 1 410 ? -5.500 14.972 42.120 1.00 80.25 410 GLN A O 1
ATOM 3199 N N . PRO A 1 411 ? -7.045 16.097 43.322 1.00 75.62 411 PRO A N 1
ATOM 3200 C CA . PRO A 1 411 ? -6.910 17.346 42.570 1.00 75.62 411 PRO A CA 1
ATOM 3201 C C . PRO A 1 411 ? -5.691 18.186 42.971 1.00 75.62 411 PRO A C 1
ATOM 3203 O O . PRO A 1 411 ? -5.200 18.966 42.157 1.00 75.62 411 PRO A O 1
ATOM 3206 N N . LEU A 1 412 ? -5.219 18.030 44.211 1.00 73.12 412 LEU A N 1
ATOM 3207 C CA . LEU A 1 412 ? -4.135 18.784 44.843 1.00 73.12 412 LEU A CA 1
ATOM 3208 C C . LEU A 1 412 ? -3.273 17.836 45.684 1.00 73.12 412 LEU A C 1
ATOM 3210 O O . LEU A 1 412 ? -3.780 16.864 46.249 1.00 73.12 412 LEU A O 1
ATOM 3214 N N . GLY A 1 413 ? -1.988 18.138 45.803 1.00 80.81 413 GLY A N 1
ATOM 3215 C CA . GLY A 1 413 ? -1.035 17.395 46.618 1.00 80.81 413 GLY A CA 1
ATOM 3216 C C . GLY A 1 413 ? 0.312 18.106 46.648 1.00 80.81 413 GLY A C 1
ATOM 3217 O O . GLY A 1 413 ? 0.479 19.149 46.020 1.00 80.81 413 GLY A O 1
ATOM 3218 N N . GLU A 1 414 ? 1.269 17.525 47.361 1.00 83.81 414 GLU A N 1
ATOM 3219 C CA . GLU A 1 414 ? 2.606 18.085 47.548 1.00 83.81 414 GLU A CA 1
ATOM 3220 C C . GLU A 1 414 ? 3.666 17.109 47.023 1.00 83.81 414 GLU A C 1
ATOM 3222 O O . GLU A 1 414 ? 3.553 15.893 47.203 1.00 83.81 414 GLU A O 1
ATOM 3227 N N . GLY A 1 415 ? 4.686 17.633 46.337 1.00 88.88 415 GLY A N 1
ATOM 3228 C CA . GLY A 1 415 ? 5.779 16.829 45.791 1.00 88.88 415 GLY A CA 1
ATOM 3229 C C . GLY A 1 415 ? 5.298 15.683 44.888 1.00 88.88 415 GLY A C 1
ATOM 3230 O O . GLY A 1 415 ? 4.464 15.879 44.005 1.00 88.88 415 GLY A O 1
ATOM 3231 N N . TYR A 1 416 ? 5.862 14.488 45.097 1.00 91.31 416 TYR A N 1
ATOM 3232 C CA . TYR A 1 416 ? 5.646 13.285 44.282 1.00 91.31 416 TYR A CA 1
ATOM 3233 C C . TYR A 1 416 ? 4.626 12.309 44.902 1.00 91.31 416 TYR A C 1
ATOM 3235 O O . TYR A 1 416 ? 4.999 11.324 45.547 1.00 91.31 416 TYR A O 1
ATOM 3243 N N . VAL A 1 417 ? 3.336 12.516 44.638 1.00 90.75 417 VAL A N 1
ATOM 3244 C CA . VAL A 1 417 ? 2.247 11.644 45.116 1.00 90.75 417 VAL A CA 1
ATOM 3245 C C . VAL A 1 417 ? 2.118 10.385 44.248 1.00 90.75 417 VAL A C 1
ATOM 3247 O O . VAL A 1 417 ? 2.160 10.452 43.021 1.00 90.75 417 VAL A O 1
ATOM 3250 N N . LYS A 1 418 ? 1.935 9.209 44.858 1.00 91.69 418 LYS A N 1
ATOM 3251 C CA . LYS A 1 418 ? 1.782 7.928 44.144 1.00 91.69 418 LYS A CA 1
ATOM 3252 C C . LYS A 1 418 ? 0.436 7.848 43.405 1.00 91.69 418 LYS A C 1
ATOM 3254 O O . LYS A 1 418 ? -0.608 8.006 44.026 1.00 91.69 418 LYS A O 1
ATOM 3259 N N . ALA A 1 419 ? 0.459 7.540 42.104 1.00 92.31 419 ALA A N 1
ATOM 3260 C CA . ALA A 1 419 ? -0.739 7.485 41.259 1.00 92.31 419 ALA A CA 1
ATOM 3261 C C . ALA A 1 419 ? -1.208 6.054 40.943 1.00 92.31 419 ALA A C 1
ATOM 3263 O O . ALA A 1 419 ? -2.388 5.744 41.103 1.00 92.31 419 ALA A O 1
ATOM 3264 N N . VAL A 1 420 ? -0.306 5.185 40.467 1.00 95.06 420 VAL A N 1
ATOM 3265 C CA . VAL A 1 420 ? -0.609 3.779 40.139 1.00 95.06 420 VAL A CA 1
ATOM 3266 C C . VAL A 1 420 ? 0.666 2.936 40.034 1.00 95.06 420 VAL A C 1
ATOM 3268 O O . VAL A 1 420 ? 1.670 3.388 39.485 1.00 95.06 420 VAL A O 1
ATOM 3271 N N . ASP A 1 421 ? 0.598 1.688 40.502 1.00 94.69 421 ASP A N 1
ATOM 3272 C CA . ASP A 1 421 ? 1.589 0.653 40.195 1.00 94.69 421 ASP A CA 1
ATOM 3273 C C . ASP A 1 421 ? 1.078 -0.228 39.046 1.00 94.69 421 ASP A C 1
ATOM 3275 O O . ASP A 1 421 ? -0.031 -0.764 39.110 1.00 94.69 421 ASP A O 1
ATOM 3279 N N . ILE A 1 422 ? 1.889 -0.406 38.003 1.00 95.75 422 ILE A N 1
ATOM 3280 C CA . ILE A 1 422 ? 1.607 -1.326 36.894 1.00 95.75 422 ILE A CA 1
ATOM 3281 C C . ILE A 1 422 ? 2.538 -2.544 37.041 1.00 95.75 422 ILE A C 1
ATOM 3283 O O . ILE A 1 422 ? 3.757 -2.385 36.922 1.00 95.75 422 ILE A O 1
ATOM 3287 N N . PRO A 1 423 ? 2.018 -3.749 37.338 1.00 94.75 423 PRO A N 1
ATOM 3288 C CA . PRO A 1 423 ? 2.833 -4.888 37.760 1.00 94.75 423 PRO A CA 1
ATOM 3289 C C . PRO A 1 423 ? 3.647 -5.529 36.626 1.00 94.75 423 PRO A C 1
ATOM 3291 O O . PRO A 1 423 ? 3.308 -5.445 35.442 1.00 94.75 423 PRO A O 1
ATOM 3294 N N . ARG A 1 424 ? 4.705 -6.256 37.013 1.00 92.62 424 ARG A N 1
ATOM 3295 C CA . ARG A 1 424 ? 5.441 -7.182 36.132 1.00 92.62 424 ARG A CA 1
ATOM 3296 C C . ARG A 1 424 ? 4.473 -8.090 35.357 1.00 92.62 424 ARG A C 1
ATOM 3298 O O . ARG A 1 424 ? 3.512 -8.608 35.915 1.00 92.62 424 ARG A O 1
ATOM 3305 N N . GLY A 1 425 ? 4.754 -8.307 34.074 1.00 89.81 425 GLY A N 1
ATOM 3306 C CA . GLY A 1 425 ? 3.927 -9.097 33.157 1.00 89.81 425 GLY A CA 1
ATOM 3307 C C . GLY A 1 425 ? 2.850 -8.300 32.412 1.00 89.81 425 GLY A C 1
ATOM 3308 O O . GLY A 1 425 ? 2.347 -8.794 31.402 1.00 89.81 425 GLY A O 1
ATOM 3309 N N . ALA A 1 426 ? 2.540 -7.068 32.837 1.00 93.44 426 ALA A N 1
ATOM 3310 C CA . ALA A 1 426 ? 1.559 -6.223 32.162 1.00 93.44 426 ALA A CA 1
ATOM 3311 C C . ALA A 1 426 ? 1.955 -5.886 30.712 1.00 93.44 426 ALA A C 1
ATOM 3313 O O . ALA A 1 426 ? 3.137 -5.767 30.375 1.00 93.44 426 ALA A O 1
ATOM 3314 N N . ARG A 1 427 ? 0.948 -5.706 29.852 1.00 92.06 427 ARG A N 1
ATOM 3315 C CA . ARG A 1 427 ? 1.084 -5.332 28.433 1.00 92.06 427 ARG A CA 1
ATOM 3316 C C . ARG A 1 427 ? 0.115 -4.216 28.049 1.00 92.06 427 ARG A C 1
ATOM 3318 O O . ARG A 1 427 ? -0.877 -3.990 28.743 1.00 92.06 427 ARG A O 1
ATOM 3325 N N . ASN A 1 428 ? 0.384 -3.562 26.916 1.00 91.75 428 ASN A N 1
ATOM 3326 C CA . ASN A 1 428 ? -0.443 -2.498 26.331 1.00 91.75 428 ASN A CA 1
ATOM 3327 C C . ASN A 1 428 ? -0.865 -1.426 27.353 1.00 91.75 428 ASN A C 1
ATOM 3329 O O . ASN A 1 428 ? -2.030 -1.015 27.418 1.00 91.75 428 ASN A O 1
ATOM 3333 N N . VAL A 1 429 ? 0.114 -1.002 28.155 1.00 95.06 429 VAL A N 1
ATOM 3334 C CA . VAL A 1 429 ? -0.017 0.012 29.196 1.00 95.06 429 VAL A CA 1
ATOM 3335 C C . VAL A 1 429 ? -0.187 1.378 28.540 1.00 95.06 429 VAL A C 1
ATOM 3337 O O . VAL A 1 429 ? 0.642 1.811 27.738 1.00 95.06 429 VAL A O 1
ATOM 3340 N N . LEU A 1 430 ? -1.259 2.063 28.915 1.00 96.25 430 LEU A N 1
ATOM 3341 C CA . LEU A 1 430 ? -1.514 3.467 28.631 1.00 96.25 430 LEU A CA 1
ATOM 3342 C C . LEU A 1 430 ? -1.750 4.170 29.966 1.00 96.25 430 LEU A C 1
ATOM 3344 O O . LEU A 1 430 ? -2.695 3.821 30.673 1.00 96.25 430 LEU A O 1
ATOM 3348 N N . VAL A 1 431 ? -0.943 5.183 30.274 1.00 96.81 431 VAL A N 1
ATOM 3349 C CA . VAL A 1 431 ? -1.187 6.125 31.378 1.00 96.81 431 VAL A CA 1
ATOM 3350 C C . VAL A 1 431 ? -1.292 7.520 30.772 1.00 96.81 431 VAL A C 1
ATOM 3352 O O . VAL A 1 431 ? -0.410 7.934 30.022 1.00 96.81 431 VAL A O 1
ATOM 3355 N N . GLN A 1 432 ? -2.394 8.225 31.023 1.00 95.19 432 GLN A N 1
ATOM 3356 C CA . GLN A 1 432 ? -2.678 9.516 30.396 1.00 95.19 432 GLN A CA 1
ATOM 3357 C C . GLN A 1 432 ? -3.455 10.426 31.352 1.00 95.19 432 GLN A C 1
ATOM 3359 O O . GLN A 1 432 ? -4.451 10.004 31.942 1.00 95.19 432 GLN A O 1
ATOM 3364 N N . GLU A 1 433 ? -3.065 11.694 31.446 1.00 92.88 433 GLU A N 1
ATOM 3365 C CA . GLU A 1 433 ? -3.847 12.706 32.165 1.00 92.88 433 GLU A CA 1
ATOM 3366 C C . GLU A 1 433 ? -5.217 12.939 31.508 1.00 92.88 433 GLU A C 1
ATOM 3368 O O . GLU A 1 433 ? -5.358 12.905 30.282 1.00 92.88 433 GLU A O 1
ATOM 3373 N N . VAL A 1 434 ? -6.258 13.198 32.298 1.00 90.75 434 VAL A N 1
ATOM 3374 C CA . VAL A 1 434 ? -7.626 13.363 31.774 1.00 90.75 434 VAL A CA 1
ATOM 3375 C C . VAL A 1 434 ? -7.764 14.640 30.930 1.00 90.75 434 VAL A C 1
ATOM 3377 O O . VAL A 1 434 ? -8.469 14.628 29.919 1.00 90.75 434 VAL A O 1
ATOM 3380 N N . ARG A 1 435 ? -7.053 15.710 31.301 1.00 86.44 435 ARG A N 1
ATOM 3381 C CA . ARG A 1 435 ? -6.931 17.002 30.596 1.00 86.44 435 ARG A CA 1
ATOM 3382 C C . ARG A 1 435 ? -5.512 17.561 30.820 1.00 86.44 435 ARG A C 1
ATOM 3384 O O . ARG A 1 435 ? -4.838 17.047 31.705 1.00 86.44 435 ARG A O 1
ATOM 3391 N N . PRO A 1 436 ? -5.054 18.582 30.070 1.00 87.88 436 PRO A N 1
ATOM 3392 C CA . PRO A 1 436 ? -3.822 19.301 30.404 1.00 87.88 436 PRO A CA 1
ATOM 3393 C C . PRO A 1 436 ? -3.895 19.940 31.808 1.00 87.88 436 PRO A C 1
ATOM 3395 O O . PRO A 1 436 ? -4.915 20.545 32.146 1.00 87.88 436 PRO A O 1
ATOM 3398 N N . CYS A 1 437 ? -2.818 19.821 32.592 1.00 84.06 437 CYS A N 1
ATOM 3399 C CA . CYS A 1 437 ? -2.638 20.407 33.934 1.00 84.06 437 CYS A CA 1
ATOM 3400 C C . CYS A 1 437 ? -1.271 21.129 34.036 1.00 84.06 437 CYS A C 1
ATOM 3402 O O . CYS A 1 437 ? -0.452 20.972 33.131 1.00 84.06 437 CYS A O 1
ATOM 3404 N N . PRO A 1 438 ? -0.980 21.890 35.110 1.00 85.12 438 PRO A N 1
ATOM 3405 C CA . PRO A 1 438 ? 0.375 22.380 35.395 1.00 85.12 438 PRO A CA 1
ATOM 3406 C C . PRO A 1 438 ? 1.276 21.321 36.057 1.00 85.12 438 PRO A C 1
ATOM 3408 O O . PRO A 1 438 ? 2.493 21.378 35.917 1.00 85.12 438 PRO A O 1
ATOM 3411 N N . SER A 1 439 ? 0.683 20.340 36.744 1.00 89.69 439 SER A N 1
ATOM 3412 C CA . SER A 1 439 ? 1.402 19.206 37.343 1.00 89.69 439 SER A CA 1
ATOM 3413 C C . SER A 1 439 ? 1.991 18.253 36.289 1.00 89.69 439 SER A C 1
ATOM 3415 O O . SER A 1 439 ? 1.588 18.293 35.129 1.00 89.69 439 SER A O 1
ATOM 3417 N N . PHE A 1 440 ? 2.913 17.375 36.705 1.00 92.38 440 PHE A N 1
ATOM 3418 C CA . PHE A 1 440 ? 3.627 16.441 35.821 1.00 92.38 440 PHE A CA 1
ATOM 3419 C C . PHE A 1 440 ? 3.516 14.975 36.270 1.00 92.38 440 PHE A C 1
ATOM 3421 O O . PHE A 1 440 ? 3.427 14.668 37.456 1.00 92.38 440 PHE A O 1
ATOM 3428 N N . LEU A 1 441 ? 3.597 14.046 35.324 1.00 93.81 441 LEU A N 1
ATOM 3429 C CA . LEU A 1 441 ? 3.655 12.601 35.511 1.00 93.81 441 LEU A CA 1
ATOM 3430 C C . LEU A 1 441 ? 5.101 12.112 35.534 1.00 93.81 441 LEU A C 1
ATOM 3432 O O . LEU A 1 441 ? 5.855 12.349 34.590 1.00 93.81 441 LEU A O 1
ATOM 3436 N N . ALA A 1 442 ? 5.462 11.341 36.556 1.00 94.06 442 ALA A N 1
ATOM 3437 C CA . ALA A 1 442 ? 6.780 10.731 36.695 1.00 94.06 442 ALA A CA 1
ATOM 3438 C C . ALA A 1 442 ? 6.713 9.204 36.730 1.00 94.06 442 ALA A C 1
ATOM 3440 O O . ALA A 1 442 ? 5.769 8.618 37.268 1.00 94.06 442 ALA A O 1
ATOM 3441 N N . LEU A 1 443 ? 7.747 8.568 36.177 1.00 94.38 443 LEU A N 1
ATOM 3442 C CA . LEU A 1 443 ? 7.921 7.119 36.168 1.00 94.38 443 LEU A CA 1
ATOM 3443 C C . LEU A 1 443 ? 9.162 6.735 36.976 1.00 94.38 443 LEU A C 1
ATOM 3445 O O . LEU A 1 443 ? 10.275 7.186 36.692 1.00 94.38 443 LEU A O 1
ATOM 3449 N N . SER A 1 444 ? 8.954 5.849 37.945 1.00 90.94 444 SER A N 1
ATOM 3450 C CA . SER A 1 444 ? 9.994 5.209 38.752 1.00 90.94 444 SER A CA 1
ATOM 3451 C C . SER A 1 444 ? 9.938 3.687 38.629 1.00 90.94 444 SER A C 1
ATOM 3453 O O . SER A 1 444 ? 8.866 3.101 38.461 1.00 90.94 444 SER A O 1
ATOM 3455 N N . GLY A 1 445 ? 11.101 3.050 38.707 1.00 85.19 445 GLY A N 1
ATOM 3456 C CA . GLY A 1 445 ? 11.249 1.610 38.887 1.00 85.19 445 GLY A CA 1
ATOM 3457 C C . GLY A 1 445 ? 11.640 1.266 40.327 1.00 85.19 445 GLY A C 1
ATOM 3458 O O . GLY A 1 445 ? 11.568 2.123 41.211 1.00 85.19 445 GLY A O 1
ATOM 3459 N N . PRO A 1 446 ? 12.074 0.021 40.584 1.00 77.31 446 PRO A N 1
ATOM 3460 C CA . PRO A 1 446 ? 12.645 -0.356 41.871 1.00 77.31 446 PRO A CA 1
ATOM 3461 C C . PRO A 1 446 ? 13.857 0.534 42.207 1.00 77.31 446 PRO A C 1
ATOM 3463 O O . PRO A 1 446 ? 14.859 0.524 41.496 1.00 77.31 446 PRO A O 1
ATOM 3466 N N . GLY A 1 447 ? 13.740 1.339 43.266 1.00 68.00 447 GLY A N 1
ATOM 3467 C CA . GLY A 1 447 ? 14.826 2.160 43.819 1.00 68.00 447 GLY A CA 1
ATOM 3468 C C . GLY A 1 447 ? 15.237 3.425 43.045 1.00 68.00 447 GLY A C 1
ATOM 3469 O O . GLY A 1 447 ? 16.121 4.130 43.518 1.00 68.00 447 GLY A O 1
ATOM 3470 N N . SER A 1 448 ? 14.646 3.755 41.888 1.00 78.81 448 SER A N 1
ATOM 3471 C CA . SER A 1 448 ? 15.087 4.918 41.087 1.00 78.81 448 SER A CA 1
ATOM 3472 C C . SER A 1 448 ? 13.997 5.528 40.196 1.00 78.81 448 SER A C 1
ATOM 3474 O O . SER A 1 448 ? 13.014 4.874 39.844 1.00 78.81 448 SER A O 1
ATOM 3476 N N . TYR A 1 449 ? 14.171 6.800 39.814 1.00 76.75 449 TYR A N 1
ATOM 3477 C CA . TYR A 1 449 ? 13.353 7.468 38.796 1.00 76.75 449 TYR A CA 1
ATOM 3478 C C . TYR A 1 449 ? 13.963 7.318 37.398 1.00 76.75 449 TYR A C 1
ATOM 3480 O O . TYR A 1 449 ? 15.164 7.503 37.217 1.00 76.75 449 TYR A O 1
ATOM 3488 N N . ASN A 1 450 ? 13.120 7.071 36.394 1.00 84.44 450 ASN A N 1
ATOM 3489 C CA . ASN A 1 450 ? 13.532 6.931 34.994 1.00 84.44 450 ASN A CA 1
ATOM 3490 C C . ASN A 1 450 ? 13.111 8.139 34.141 1.00 84.44 450 ASN A C 1
ATOM 3492 O O . ASN A 1 450 ? 13.861 8.563 33.264 1.00 84.44 450 ASN A O 1
ATOM 3496 N N . ILE A 1 451 ? 11.919 8.701 34.387 1.00 88.44 451 ILE A N 1
ATOM 3497 C CA . ILE A 1 451 ? 11.357 9.832 33.627 1.00 88.44 451 ILE A CA 1
ATOM 3498 C C . ILE A 1 451 ? 10.703 10.815 34.611 1.00 88.44 451 ILE A C 1
ATOM 3500 O O . ILE A 1 451 ? 9.993 10.389 35.522 1.00 88.44 451 ILE A O 1
ATOM 3504 N N . ASN A 1 452 ? 10.967 12.116 34.432 1.00 89.44 452 ASN A N 1
ATOM 3505 C CA . ASN A 1 452 ? 10.510 13.230 35.282 1.00 89.44 452 ASN A CA 1
ATOM 3506 C C . ASN A 1 452 ? 10.840 13.081 36.791 1.00 89.44 452 ASN A C 1
ATOM 3508 O O . ASN A 1 452 ? 10.081 13.512 37.660 1.00 89.44 452 ASN A O 1
ATOM 3512 N N . GLY A 1 453 ? 11.979 12.457 37.110 1.00 86.06 453 GLY A N 1
ATOM 3513 C CA . GLY A 1 453 ? 12.519 12.350 38.472 1.00 86.06 453 GLY A CA 1
ATOM 3514 C C . GLY A 1 453 ? 13.377 13.542 38.895 1.00 86.06 453 GLY A C 1
ATOM 3515 O O . GLY A 1 453 ? 13.790 14.335 38.052 1.00 86.06 453 GLY A O 1
ATOM 3516 N N . ASN A 1 454 ? 13.676 13.637 40.194 1.00 85.38 454 ASN A N 1
ATOM 3517 C CA . ASN A 1 454 ? 14.534 14.667 40.804 1.00 85.38 454 ASN A CA 1
ATOM 3518 C C . ASN A 1 454 ? 14.193 16.095 40.325 1.00 85.38 454 ASN A C 1
ATOM 3520 O O . ASN A 1 454 ? 15.071 16.846 39.907 1.00 85.38 454 ASN A O 1
ATOM 3524 N N . TYR A 1 455 ? 12.894 16.420 40.291 1.00 84.12 455 TYR A N 1
ATOM 3525 C CA . TYR A 1 455 ? 12.318 17.681 39.797 1.00 84.12 455 TYR A CA 1
ATOM 3526 C C . TYR A 1 455 ? 12.713 18.071 38.350 1.00 84.12 455 TYR A C 1
ATOM 3528 O O . TYR A 1 455 ? 12.393 19.157 37.877 1.00 84.12 455 TYR A O 1
ATOM 3536 N N . THR A 1 456 ? 13.359 17.165 37.608 1.00 85.19 456 THR A N 1
ATOM 3537 C CA . THR A 1 456 ? 13.926 17.401 36.276 1.00 85.19 456 THR A CA 1
ATOM 3538 C C . THR A 1 456 ? 13.035 16.804 35.190 1.00 85.19 456 THR A C 1
ATOM 3540 O O . THR A 1 456 ? 12.992 15.586 34.987 1.00 85.19 456 THR A O 1
ATOM 3543 N N . ILE A 1 457 ? 12.345 17.665 34.445 1.00 86.50 457 ILE A N 1
ATOM 3544 C CA . ILE A 1 457 ? 11.449 17.244 33.363 1.00 86.50 457 ILE A CA 1
ATOM 3545 C C . ILE A 1 457 ? 12.253 16.784 32.137 1.00 86.50 457 ILE A C 1
ATOM 3547 O O . ILE A 1 457 ? 13.187 17.452 31.692 1.00 86.50 457 ILE A O 1
ATOM 3551 N N . LYS A 1 458 ? 11.890 15.628 31.575 1.00 84.06 458 LYS A N 1
ATOM 3552 C CA . LYS A 1 458 ? 12.470 15.083 30.339 1.00 84.06 458 LYS A CA 1
ATOM 3553 C C . LYS A 1 458 ? 11.675 15.535 29.108 1.00 84.06 458 LYS A C 1
ATOM 3555 O O . LYS A 1 458 ? 10.495 15.879 29.190 1.00 84.06 458 LYS A O 1
ATOM 3560 N N . LEU A 1 459 ? 12.328 15.508 27.946 1.00 80.12 459 LEU A N 1
ATOM 3561 C CA . LEU A 1 459 ? 11.695 15.783 26.653 1.00 80.12 459 LEU A CA 1
ATOM 3562 C C . LEU A 1 459 ? 10.837 14.588 26.183 1.00 80.12 459 LEU A C 1
ATOM 3564 O O . LEU A 1 459 ? 11.091 13.456 26.595 1.00 80.12 459 LEU A O 1
ATOM 3568 N N . PRO A 1 460 ? 9.830 14.796 25.312 1.00 81.69 460 PRO A N 1
ATOM 3569 C CA . PRO A 1 460 ? 9.091 13.698 24.689 1.00 81.69 460 PRO A CA 1
ATOM 3570 C C . PRO A 1 460 ? 10.016 12.787 23.870 1.00 81.69 460 PRO A C 1
ATOM 3572 O O . PRO A 1 460 ? 10.844 13.273 23.101 1.00 81.69 460 PRO A O 1
ATOM 3575 N N . GLY A 1 461 ? 9.855 11.469 23.992 1.00 73.00 461 GLY A N 1
ATOM 3576 C CA . GLY A 1 461 ? 10.740 10.498 23.350 1.00 73.00 461 GLY A CA 1
ATOM 3577 C C . GLY A 1 461 ? 10.464 9.052 23.760 1.00 73.00 461 GLY A C 1
ATOM 3578 O O . GLY A 1 461 ? 9.525 8.762 24.505 1.00 73.00 461 GLY A O 1
ATOM 3579 N N . THR A 1 462 ? 11.300 8.140 23.266 1.00 75.62 462 THR A N 1
ATOM 3580 C CA . THR A 1 462 ? 11.303 6.731 23.679 1.00 75.62 462 THR A CA 1
ATOM 3581 C C . THR A 1 462 ? 12.468 6.493 24.630 1.00 75.62 462 THR A C 1
ATOM 3583 O O . THR A 1 462 ? 13.607 6.825 24.315 1.00 75.62 462 THR A O 1
ATOM 3586 N N . TYR A 1 463 ? 12.174 5.906 25.784 1.00 81.62 463 TYR A N 1
ATOM 3587 C CA . TYR A 1 463 ? 13.123 5.610 26.852 1.00 81.62 463 TYR A CA 1
ATOM 3588 C C . TYR A 1 463 ? 13.166 4.108 27.112 1.00 81.62 463 TYR A C 1
ATOM 3590 O O . TYR A 1 463 ? 12.167 3.415 26.908 1.00 81.62 463 TYR A O 1
ATOM 3598 N N . ASP A 1 464 ? 14.297 3.597 27.593 1.00 79.06 464 ASP A N 1
ATOM 3599 C CA . ASP A 1 464 ? 14.351 2.227 28.091 1.00 79.06 464 ASP A CA 1
ATOM 3600 C C . ASP A 1 464 ? 13.986 2.145 29.579 1.00 79.06 464 ASP A C 1
ATOM 3602 O O . ASP A 1 464 ? 14.449 2.937 30.400 1.00 79.06 464 ASP A O 1
ATOM 3606 N N . PHE A 1 465 ? 13.170 1.150 29.920 1.00 83.50 465 PHE A N 1
ATOM 3607 C CA . PHE A 1 465 ? 12.865 0.748 31.285 1.00 83.50 465 PHE A CA 1
ATOM 3608 C C . PHE A 1 465 ? 13.191 -0.742 31.450 1.00 83.50 465 PHE A C 1
ATOM 3610 O O . PHE A 1 465 ? 12.360 -1.620 31.192 1.00 83.50 465 PHE A O 1
ATOM 3617 N N . ASN A 1 466 ? 14.423 -1.037 31.872 1.00 82.75 466 ASN A N 1
ATOM 3618 C CA . ASN A 1 466 ? 14.904 -2.399 32.132 1.00 82.75 466 ASN A CA 1
ATOM 3619 C C . ASN A 1 466 ? 14.786 -3.324 30.892 1.00 82.75 466 ASN A C 1
ATOM 3621 O O . ASN A 1 466 ? 14.296 -4.458 30.947 1.00 82.75 466 ASN A O 1
ATOM 3625 N N . GLY A 1 467 ? 15.173 -2.820 29.720 1.00 72.75 467 GLY A N 1
ATOM 3626 C CA . GLY A 1 467 ? 14.986 -3.450 28.414 1.00 72.75 467 GLY A CA 1
ATOM 3627 C C . GLY A 1 467 ? 13.510 -3.583 28.013 1.00 72.75 467 GLY A C 1
ATOM 3628 O O . GLY A 1 467 ? 13.127 -4.639 27.500 1.00 72.75 467 GLY A O 1
ATOM 3629 N N . THR A 1 468 ? 12.697 -2.568 28.314 1.00 82.31 468 THR A N 1
ATOM 3630 C CA . THR A 1 468 ? 11.278 -2.429 27.937 1.00 82.31 468 THR A CA 1
ATOM 3631 C C . THR A 1 468 ? 11.063 -0.997 27.450 1.00 82.31 468 THR A C 1
ATOM 3633 O O . THR A 1 468 ? 11.185 -0.059 28.235 1.00 82.31 468 THR A O 1
ATOM 3636 N N . SER A 1 469 ? 10.742 -0.800 26.172 1.00 81.62 469 SER A N 1
ATOM 3637 C CA . SER A 1 469 ? 10.637 0.546 25.594 1.00 81.62 469 SER A CA 1
ATOM 3638 C C . SER A 1 469 ? 9.368 1.281 26.043 1.00 81.62 469 SER A C 1
ATOM 3640 O O . SER A 1 469 ? 8.251 0.807 25.828 1.00 81.62 469 SER A O 1
ATOM 3642 N N . VAL A 1 470 ? 9.545 2.465 26.628 1.00 88.38 470 VAL A N 1
ATOM 3643 C CA . VAL A 1 470 ? 8.492 3.371 27.105 1.00 88.38 470 VAL A CA 1
ATOM 3644 C C . VAL A 1 470 ? 8.447 4.594 26.200 1.00 88.38 470 VAL A C 1
ATOM 3646 O O . VAL A 1 470 ? 9.396 5.373 26.162 1.00 88.38 470 VAL A O 1
ATOM 3649 N N . THR A 1 471 ? 7.342 4.799 25.484 1.00 87.75 471 THR A N 1
ATOM 3650 C CA . THR A 1 471 ? 7.142 6.027 24.699 1.00 87.75 471 THR A CA 1
ATOM 3651 C C . THR A 1 471 ? 6.419 7.064 25.553 1.00 87.75 471 THR A C 1
ATOM 3653 O O . THR A 1 471 ? 5.230 6.916 25.844 1.00 87.75 471 THR A O 1
ATOM 3656 N N . TYR A 1 472 ? 7.127 8.125 25.931 1.00 91.00 472 TYR A N 1
ATOM 3657 C CA . TYR A 1 472 ? 6.593 9.280 26.650 1.00 91.00 472 TYR A CA 1
ATOM 3658 C C . TYR A 1 472 ? 6.296 10.414 25.658 1.00 91.00 472 TYR A C 1
ATOM 3660 O O . TYR A 1 472 ? 7.133 10.797 24.838 1.00 91.00 472 TYR A O 1
ATOM 3668 N N . ARG A 1 473 ? 5.065 10.930 25.691 1.00 89.38 473 ARG A N 1
ATOM 3669 C CA . ARG A 1 473 ? 4.553 11.962 24.780 1.00 89.38 473 ARG A CA 1
ATOM 3670 C C . ARG A 1 473 ? 3.907 13.086 25.576 1.00 89.38 473 ARG A C 1
ATOM 3672 O O . ARG A 1 473 ? 3.204 12.827 26.549 1.00 89.38 473 ARG A O 1
ATOM 3679 N N . ARG A 1 474 ? 4.061 14.318 25.088 1.00 86.06 474 ARG A N 1
ATOM 3680 C CA . ARG A 1 474 ? 3.425 15.515 25.646 1.00 86.06 474 ARG A CA 1
ATOM 3681 C C . ARG A 1 474 ? 2.728 16.315 24.541 1.00 86.06 474 ARG A C 1
ATOM 3683 O O . ARG A 1 474 ? 3.226 16.359 23.415 1.00 86.06 474 ARG A O 1
ATOM 3690 N N . ARG A 1 475 ? 1.564 16.905 24.830 1.00 83.75 475 ARG A N 1
ATOM 3691 C CA . ARG A 1 475 ? 0.801 17.785 23.919 1.00 83.75 475 ARG A CA 1
ATOM 3692 C C . ARG A 1 475 ? 0.268 18.985 24.700 1.00 83.75 475 ARG A C 1
ATOM 3694 O O . ARG A 1 475 ? -0.606 18.824 25.549 1.00 83.75 475 ARG A O 1
ATOM 3701 N N . GLY A 1 476 ? 0.797 20.180 24.431 1.00 83.75 476 GLY A N 1
ATOM 3702 C CA . GLY A 1 476 ? 0.678 21.282 25.390 1.00 83.75 476 GLY A CA 1
ATOM 3703 C C . GLY A 1 476 ? 1.350 20.854 26.695 1.00 83.75 476 GLY A C 1
ATOM 3704 O O . GLY A 1 476 ? 2.471 20.348 26.653 1.00 83.75 476 GLY A O 1
ATOM 3705 N N . THR A 1 477 ? 0.653 20.954 27.826 1.00 84.00 477 THR A N 1
ATOM 3706 C CA . THR A 1 477 ? 1.134 20.347 29.075 1.00 84.00 477 THR A CA 1
ATOM 3707 C C . THR A 1 477 ? 0.741 18.877 29.248 1.00 84.00 477 THR A C 1
ATOM 3709 O O . THR A 1 477 ? 1.452 18.184 29.966 1.00 84.00 477 THR A O 1
ATOM 3712 N N . GLN A 1 478 ? -0.304 18.382 28.561 1.00 91.25 478 GLN A N 1
ATOM 3713 C CA . GLN A 1 478 ? -0.881 17.047 28.787 1.00 91.25 478 GLN A CA 1
ATOM 3714 C C . GLN A 1 478 ? 0.098 15.917 28.454 1.00 91.25 478 GLN A C 1
ATOM 3716 O O . GLN A 1 478 ? 0.568 15.812 27.315 1.00 91.25 478 GLN A O 1
ATOM 3721 N N . GLU A 1 479 ? 0.330 15.023 29.411 1.00 93.69 479 GLU A N 1
ATOM 3722 C CA . GLU A 1 479 ? 1.262 13.900 29.267 1.00 93.69 479 GLU A CA 1
ATOM 3723 C C . GLU A 1 479 ? 0.579 12.556 28.960 1.00 93.69 479 GLU A C 1
ATOM 3725 O O . GLU A 1 479 ? -0.605 12.314 29.222 1.00 93.69 479 GLU A O 1
ATOM 3730 N N . THR A 1 480 ? 1.331 11.657 28.321 1.00 95.44 480 THR A N 1
ATOM 3731 C CA . THR A 1 480 ? 0.894 10.309 27.941 1.00 95.44 480 THR A CA 1
ATOM 3732 C C . THR A 1 480 ? 2.085 9.355 27.874 1.00 95.44 480 THR A C 1
ATOM 3734 O O . THR A 1 480 ? 3.043 9.607 27.146 1.00 95.44 480 THR A O 1
ATOM 3737 N N . TYR A 1 481 ? 1.987 8.222 28.562 1.00 95.62 481 TYR A N 1
ATOM 3738 C CA . TYR A 1 481 ? 2.954 7.126 28.524 1.00 95.62 481 TYR A CA 1
ATOM 3739 C C . TYR A 1 481 ? 2.327 5.903 27.845 1.00 95.62 481 TYR A C 1
ATOM 3741 O O . TYR A 1 481 ? 1.188 5.532 28.142 1.00 95.62 481 TYR A O 1
ATOM 3749 N N . LEU A 1 482 ? 3.078 5.284 26.933 1.00 92.62 482 LEU A N 1
ATOM 3750 C CA . LEU A 1 482 ? 2.686 4.116 26.139 1.00 92.62 482 LEU A CA 1
ATOM 3751 C C . LEU A 1 482 ? 3.758 3.023 26.259 1.00 92.62 482 LEU A C 1
ATOM 3753 O O . LEU A 1 482 ? 4.931 3.290 25.990 1.00 92.62 482 LEU A O 1
ATOM 3757 N N . VAL A 1 483 ? 3.358 1.802 26.632 1.00 91.94 483 VAL A N 1
ATOM 3758 C CA . VAL A 1 483 ? 4.259 0.641 26.764 1.00 91.94 483 VAL A CA 1
ATOM 3759 C C . VAL A 1 483 ? 3.579 -0.625 26.239 1.00 91.94 483 VAL A C 1
ATOM 3761 O O . VAL A 1 483 ? 2.556 -1.057 26.770 1.00 91.94 483 VAL A O 1
ATOM 3764 N N . GLU A 1 484 ? 4.147 -1.264 25.218 1.00 85.00 484 GLU A N 1
ATOM 3765 C CA . GLU A 1 484 ? 3.566 -2.482 24.623 1.00 85.00 484 GLU A CA 1
ATOM 3766 C C . GLU A 1 484 ? 3.751 -3.718 25.525 1.00 85.00 484 GLU A C 1
ATOM 3768 O O . GLU A 1 484 ? 2.843 -4.544 25.674 1.00 85.00 484 GLU A O 1
ATOM 3773 N N . GLY A 1 485 ? 4.897 -3.802 26.207 1.00 81.00 485 GLY A N 1
ATOM 3774 C CA . GLY A 1 485 ? 5.231 -4.863 27.159 1.00 81.00 485 GLY A CA 1
ATOM 3775 C C . GLY A 1 485 ? 5.690 -6.186 26.513 1.00 81.00 485 GLY A C 1
ATOM 3776 O O . GLY A 1 485 ? 5.813 -6.291 25.292 1.00 81.00 485 GLY A O 1
ATOM 3777 N N . PRO A 1 486 ? 5.937 -7.235 27.319 1.00 88.31 486 PRO A N 1
ATOM 3778 C CA . PRO A 1 486 ? 5.546 -7.360 28.719 1.00 88.31 486 PRO A CA 1
ATOM 3779 C C . PRO A 1 486 ? 6.522 -6.640 29.658 1.00 88.31 486 PRO A C 1
ATOM 3781 O O . PRO A 1 486 ? 7.729 -6.659 29.429 1.00 88.31 486 PRO A O 1
ATOM 3784 N N . LEU A 1 487 ? 6.012 -6.035 30.733 1.00 90.19 487 LEU A N 1
ATOM 3785 C CA . LEU A 1 487 ? 6.863 -5.408 31.748 1.00 90.19 487 LEU A CA 1
ATOM 3786 C C . LEU A 1 487 ? 7.739 -6.456 32.451 1.00 90.19 487 LEU A C 1
ATOM 3788 O O . LEU A 1 487 ? 7.216 -7.423 33.009 1.00 90.19 487 LEU A O 1
ATOM 3792 N N . LYS A 1 488 ? 9.063 -6.258 32.485 1.00 87.25 488 LYS A N 1
ATOM 3793 C CA . LYS A 1 488 ? 9.978 -7.146 33.237 1.00 87.25 488 LYS A CA 1
ATOM 3794 C C . LYS A 1 488 ? 9.985 -6.875 34.741 1.00 87.25 488 LYS A C 1
ATOM 3796 O O . LYS A 1 488 ? 10.204 -7.799 35.519 1.00 87.25 488 LYS A O 1
ATOM 3801 N N . THR A 1 489 ? 9.706 -5.638 35.135 1.00 90.19 489 THR A N 1
ATOM 3802 C CA . THR A 1 489 ? 9.612 -5.150 36.518 1.00 90.19 489 THR A CA 1
ATOM 3803 C C . THR A 1 489 ? 8.415 -4.212 36.650 1.00 90.19 489 THR A C 1
ATOM 3805 O O . THR A 1 489 ? 7.962 -3.650 35.654 1.00 90.19 489 THR A O 1
ATOM 3808 N N . THR A 1 490 ? 7.894 -4.052 37.867 1.00 92.88 490 THR A N 1
ATOM 3809 C CA . THR A 1 490 ? 6.792 -3.123 38.163 1.00 92.88 490 THR A CA 1
ATOM 3810 C C . THR A 1 490 ? 7.179 -1.681 37.821 1.00 92.88 490 THR A C 1
ATOM 3812 O O . THR A 1 490 ? 8.312 -1.264 38.062 1.00 92.88 490 THR A O 1
ATOM 3815 N N . MET A 1 491 ? 6.233 -0.931 37.255 1.00 94.62 491 MET A N 1
ATOM 3816 C CA . MET A 1 491 ? 6.335 0.505 36.984 1.00 94.62 491 MET A CA 1
ATOM 3817 C C . MET A 1 491 ? 5.530 1.287 38.021 1.00 94.62 491 MET A C 1
ATOM 3819 O O . MET A 1 491 ? 4.330 1.060 38.164 1.00 94.62 491 MET A O 1
ATOM 3823 N N . HIS A 1 492 ? 6.176 2.230 38.700 1.00 94.56 492 HIS A N 1
ATOM 3824 C CA . HIS A 1 492 ? 5.572 3.083 39.720 1.00 94.56 492 HIS A CA 1
ATOM 3825 C C . HIS A 1 492 ? 5.352 4.487 39.148 1.00 94.56 492 HIS A C 1
ATOM 3827 O O . HIS A 1 492 ? 6.308 5.258 39.000 1.00 94.56 492 HIS A O 1
ATOM 3833 N N . PHE A 1 493 ? 4.102 4.815 38.818 1.00 94.94 493 PHE A N 1
ATOM 3834 C CA . PHE A 1 493 ? 3.716 6.142 38.341 1.00 94.94 493 PHE A CA 1
ATOM 3835 C C . PHE A 1 493 ? 3.361 7.064 39.509 1.00 94.94 493 PHE A C 1
ATOM 3837 O O . PHE A 1 493 ? 2.620 6.684 40.422 1.00 94.94 493 PHE A O 1
ATOM 3844 N N . LYS A 1 494 ? 3.860 8.300 39.448 1.00 93.44 494 LYS A N 1
ATOM 3845 C CA . LYS A 1 494 ? 3.620 9.364 40.432 1.00 93.44 494 LYS A CA 1
ATOM 3846 C C . LYS A 1 494 ? 3.191 10.660 39.743 1.00 93.44 494 LYS A C 1
ATOM 3848 O O . LYS A 1 494 ? 3.471 10.850 38.560 1.00 93.44 494 LYS A O 1
ATOM 3853 N N . VAL A 1 495 ? 2.557 11.551 40.496 1.00 93.12 495 VAL A N 1
ATOM 3854 C CA . VAL A 1 495 ? 2.262 12.935 40.105 1.00 93.12 495 VAL A CA 1
ATOM 3855 C C . VAL A 1 495 ? 3.202 13.850 40.871 1.00 93.12 495 VAL A C 1
ATOM 3857 O O . VAL A 1 495 ? 3.172 13.852 42.098 1.00 93.12 495 VAL A O 1
ATOM 3860 N N . LEU A 1 496 ? 4.025 14.612 40.158 1.00 92.38 496 LEU A N 1
ATOM 3861 C CA . LEU A 1 496 ? 4.700 15.787 40.691 1.00 92.38 496 LEU A CA 1
ATOM 3862 C C . LEU A 1 496 ? 3.710 16.953 40.635 1.00 92.38 496 LEU A C 1
ATOM 3864 O O . LEU A 1 496 ? 3.434 17.483 39.554 1.00 92.38 496 LEU A O 1
ATOM 3868 N N . PHE A 1 497 ? 3.152 17.331 41.782 1.00 86.94 497 PHE A N 1
ATOM 3869 C CA . PHE A 1 497 ? 2.236 18.464 41.854 1.00 86.94 497 PHE A CA 1
ATOM 3870 C C . PHE A 1 497 ? 2.993 19.793 41.713 1.00 86.94 497 PHE A C 1
ATOM 3872 O O . PHE A 1 497 ? 4.003 20.031 42.374 1.00 86.94 497 PHE A O 1
ATOM 3879 N N . GLN A 1 498 ? 2.497 20.647 40.817 1.00 86.56 498 GLN A N 1
ATOM 3880 C CA . GLN A 1 498 ? 2.987 22.007 40.536 1.00 86.56 498 GLN A CA 1
ATOM 3881 C C . GLN A 1 498 ? 1.770 22.940 40.387 1.00 86.56 498 GLN A C 1
ATOM 3883 O O . GLN A 1 498 ? 1.583 23.612 39.376 1.00 86.56 498 GLN A O 1
ATOM 3888 N N . GLY A 1 499 ? 0.844 22.864 41.348 1.00 82.62 499 GLY A N 1
ATOM 3889 C CA . GLY A 1 499 ? -0.535 23.343 41.221 1.00 82.62 499 GLY A CA 1
ATOM 3890 C C . GLY A 1 499 ? -1.519 22.173 41.280 1.00 82.62 499 GLY A C 1
ATOM 3891 O O . GLY A 1 499 ? -1.357 21.273 42.097 1.00 82.62 499 GLY A O 1
ATOM 3892 N N . TYR A 1 500 ? -2.538 22.162 40.417 1.00 79.88 500 TYR A N 1
ATOM 3893 C CA . TYR A 1 500 ? -3.565 21.110 40.385 1.00 79.88 500 TYR A CA 1
ATOM 3894 C C . TYR A 1 500 ? -3.271 19.992 39.369 1.00 79.88 500 TYR A C 1
ATOM 3896 O O . TYR A 1 500 ? -2.466 20.153 38.444 1.00 79.88 500 TYR A O 1
ATOM 3904 N N . ASN A 1 501 ? -3.969 18.861 39.498 1.00 85.06 501 ASN A N 1
ATOM 3905 C CA . ASN A 1 501 ? -4.075 17.822 38.468 1.00 85.06 501 ASN A CA 1
ATOM 3906 C C . ASN A 1 501 ? -5.554 17.443 38.251 1.00 85.06 501 ASN A C 1
ATOM 3908 O O . ASN A 1 501 ? -6.305 17.299 39.209 1.00 85.06 501 ASN A O 1
ATOM 3912 N N . PHE A 1 502 ? -6.005 17.267 37.004 1.00 85.75 502 PHE A N 1
ATOM 3913 C CA . PHE A 1 502 ? -7.400 16.882 36.708 1.00 85.75 502 PHE A CA 1
ATOM 3914 C C . PHE A 1 502 ? -7.676 15.373 36.808 1.00 85.75 502 PHE A C 1
ATOM 3916 O O . PHE A 1 502 ? -8.736 14.898 36.389 1.00 85.75 502 PHE A O 1
ATOM 3923 N N . GLY A 1 503 ? -6.728 14.620 37.355 1.00 88.69 503 GLY A N 1
ATOM 3924 C CA . GLY A 1 503 ? -6.765 13.176 37.441 1.00 88.69 503 GLY A CA 1
ATOM 3925 C C . GLY A 1 503 ? -6.166 12.494 36.215 1.00 88.69 503 GLY A C 1
ATOM 3926 O O . GLY A 1 503 ? -6.004 13.062 35.132 1.00 88.69 503 GLY A O 1
ATOM 3927 N N . ILE A 1 504 ? -5.856 11.218 36.400 1.00 94.12 504 ILE A N 1
ATOM 3928 C CA . ILE A 1 504 ? -5.159 10.362 35.443 1.00 94.12 504 ILE A CA 1
ATOM 3929 C C . ILE A 1 504 ? -6.046 9.159 35.177 1.00 94.12 504 ILE A C 1
ATOM 3931 O O . ILE A 1 504 ? -6.623 8.590 36.101 1.00 94.12 504 ILE A O 1
ATOM 3935 N N . LYS A 1 505 ? -6.133 8.744 33.919 1.00 96.00 505 LYS A N 1
ATOM 3936 C CA . LYS A 1 505 ? -6.709 7.459 33.516 1.00 96.00 505 LYS A CA 1
ATOM 3937 C C . LYS A 1 505 ? -5.569 6.519 33.136 1.00 96.00 505 LYS A C 1
ATOM 3939 O O . LYS A 1 505 ? -4.639 6.911 32.427 1.00 96.00 505 LYS A O 1
ATOM 3944 N N . TYR A 1 506 ? -5.652 5.274 33.582 1.00 96.94 506 TYR A N 1
ATOM 3945 C CA . TYR A 1 506 ? -4.718 4.232 33.182 1.00 96.94 506 TYR A CA 1
ATOM 3946 C C . TYR A 1 506 ? -5.464 2.981 32.735 1.00 96.94 506 TYR A C 1
ATOM 3948 O O . TYR A 1 506 ? -6.538 2.660 33.246 1.00 96.94 506 TYR A O 1
ATOM 3956 N N . ARG A 1 507 ? -4.878 2.265 31.777 1.00 96.38 507 ARG A N 1
ATOM 3957 C CA . ARG A 1 507 ? -5.322 0.931 31.377 1.00 96.38 507 ARG A CA 1
ATOM 3958 C C . ARG A 1 507 ? -4.145 0.069 30.951 1.00 96.38 507 ARG A C 1
ATOM 3960 O O . ARG A 1 507 ? -3.191 0.568 30.362 1.00 96.38 507 ARG A O 1
ATOM 3967 N N . TYR A 1 508 ? -4.232 -1.222 31.221 1.00 95.62 508 TYR A N 1
ATOM 3968 C CA . TYR A 1 508 ? -3.277 -2.240 30.790 1.00 95.62 508 TYR A CA 1
ATOM 3969 C C . TYR A 1 508 ? -3.989 -3.591 30.671 1.00 95.62 508 TYR A C 1
ATOM 3971 O O . TYR A 1 508 ? -5.180 -3.704 30.971 1.00 95.62 508 TYR A O 1
ATOM 3979 N N . VAL A 1 509 ? -3.283 -4.625 30.222 1.00 93.94 509 VAL A N 1
ATOM 3980 C CA . VAL A 1 509 ? -3.764 -6.008 30.319 1.00 93.94 509 VAL A CA 1
ATOM 3981 C C . VAL A 1 509 ? -2.799 -6.867 31.126 1.00 93.94 509 VAL A C 1
ATOM 3983 O O . VAL A 1 509 ? -1.589 -6.638 31.100 1.00 93.94 509 VAL A O 1
ATOM 3986 N N . MET A 1 510 ? -3.342 -7.885 31.790 1.00 93.06 510 MET A N 1
ATOM 3987 C CA . MET A 1 510 ? -2.587 -8.962 32.438 1.00 93.06 510 MET A CA 1
ATOM 3988 C C . MET A 1 510 ? -2.937 -10.306 31.790 1.00 93.06 510 MET A C 1
ATOM 3990 O O . MET A 1 510 ? -4.113 -10.514 31.475 1.00 93.06 510 MET A O 1
ATOM 3994 N N . PRO A 1 511 ? -1.970 -11.221 31.583 1.00 87.88 511 PRO A N 1
ATOM 3995 C CA . PRO A 1 511 ? -2.270 -12.582 31.139 1.00 87.88 511 PRO A CA 1
ATOM 3996 C C . PRO A 1 511 ? -3.208 -13.293 32.130 1.00 87.88 511 PRO A C 1
ATOM 3998 O O . PRO A 1 511 ? -3.240 -12.956 33.312 1.00 87.88 511 PRO A O 1
ATOM 4001 N N . ILE A 1 512 ? -3.985 -14.256 31.632 1.00 85.00 512 ILE A N 1
ATOM 4002 C CA . ILE A 1 512 ? -4.851 -15.123 32.446 1.00 85.00 512 ILE A CA 1
ATOM 4003 C C . ILE A 1 512 ? -4.142 -16.468 32.636 1.00 85.00 512 ILE A C 1
ATOM 4005 O O . ILE A 1 512 ? -3.653 -17.050 31.664 1.00 85.00 512 ILE A O 1
ATOM 4009 N N . ASP A 1 513 ? -4.105 -16.973 33.868 1.00 75.62 513 ASP A N 1
ATOM 4010 C CA . ASP A 1 513 ? -3.445 -18.239 34.187 1.00 75.62 513 ASP A CA 1
ATOM 4011 C C . ASP A 1 513 ? -4.170 -19.451 33.590 1.00 75.62 513 ASP A C 1
ATOM 4013 O O . ASP A 1 513 ? -5.397 -19.480 33.455 1.00 75.62 513 ASP A O 1
ATOM 4017 N N . LYS A 1 514 ? -3.401 -20.490 33.236 1.00 62.56 514 LYS A N 1
ATOM 4018 C CA . LYS A 1 514 ? -3.910 -21.663 32.500 1.00 62.56 514 LYS A CA 1
ATOM 4019 C C . LYS A 1 514 ? -5.071 -22.359 33.215 1.00 62.56 514 LYS A C 1
ATOM 4021 O O . LYS A 1 514 ? -6.053 -22.706 32.564 1.00 62.56 514 LYS A O 1
ATOM 4026 N N . GLU A 1 515 ? -5.014 -22.483 34.540 1.00 61.22 515 GLU A N 1
ATOM 4027 C CA . GLU A 1 515 ? -6.125 -23.037 35.320 1.00 61.22 515 GLU A CA 1
ATOM 4028 C C . GLU A 1 515 ? -7.409 -22.207 35.201 1.00 61.22 515 GLU A C 1
ATOM 4030 O O . GLU A 1 515 ? -8.505 -22.763 35.117 1.00 61.22 515 GLU A O 1
ATOM 4035 N N . GLU A 1 516 ? -7.302 -20.874 35.192 1.00 57.78 516 GLU A N 1
ATOM 4036 C CA . GLU A 1 516 ? -8.458 -19.990 35.037 1.00 57.78 516 GLU A CA 1
ATOM 4037 C C . GLU A 1 516 ? -9.019 -20.088 33.604 1.00 57.78 516 GLU A C 1
ATOM 4039 O O . GLU A 1 516 ? -10.239 -20.045 33.417 1.00 57.78 516 GLU A O 1
ATOM 4044 N N . ILE A 1 517 ? -8.172 -20.335 32.596 1.00 59.31 517 ILE A N 1
ATOM 4045 C CA . ILE A 1 517 ? -8.593 -20.643 31.216 1.00 59.31 517 ILE A CA 1
ATOM 4046 C C . ILE A 1 517 ? -9.335 -21.988 31.142 1.00 59.31 517 ILE A C 1
ATOM 4048 O O . ILE A 1 517 ? -10.364 -22.072 30.463 1.00 59.31 517 ILE A O 1
ATOM 4052 N N . GLU A 1 518 ? -8.887 -23.030 31.845 1.00 58.06 518 GLU A N 1
ATOM 4053 C CA . GLU A 1 518 ? -9.560 -24.339 31.869 1.00 58.06 518 GLU A CA 1
ATOM 4054 C C . GLU A 1 518 ? -10.889 -24.288 32.629 1.00 58.06 518 GLU A C 1
ATOM 4056 O O . GLU A 1 518 ? -11.927 -24.681 32.080 1.00 58.06 518 GLU A O 1
ATOM 4061 N N . LYS A 1 519 ? -10.901 -23.687 33.827 1.00 55.12 519 LYS A N 1
ATOM 4062 C CA . LYS A 1 519 ? -12.115 -23.429 34.622 1.00 55.12 519 LYS A CA 1
ATOM 4063 C C . LYS A 1 519 ? -13.140 -22.626 33.799 1.00 55.12 519 LYS A C 1
ATOM 4065 O O . LYS A 1 519 ? -14.316 -22.996 33.744 1.00 55.12 519 LYS A O 1
ATOM 4070 N N . ASN A 1 520 ? -12.713 -21.599 33.053 1.00 54.25 520 ASN A N 1
ATOM 4071 C CA . ASN A 1 520 ? -13.591 -20.855 32.137 1.00 54.25 520 ASN A CA 1
ATOM 4072 C C . ASN A 1 520 ? -13.978 -21.626 30.861 1.00 54.25 520 ASN A C 1
ATOM 4074 O O . ASN A 1 520 ? -15.066 -21.401 30.323 1.00 54.25 520 ASN A O 1
ATOM 4078 N N . SER A 1 521 ? -13.146 -22.546 30.374 1.00 55.75 521 SER A N 1
ATOM 4079 C CA . SER A 1 521 ? -13.458 -23.394 29.214 1.00 55.75 521 SER A CA 1
ATOM 4080 C C . SER A 1 521 ? -14.519 -24.439 29.544 1.00 55.75 521 SER A C 1
ATOM 4082 O O . SER A 1 521 ? -15.441 -24.638 28.748 1.00 55.75 521 SER A O 1
ATOM 4084 N N . GLN A 1 522 ? -14.467 -25.029 30.740 1.00 55.72 522 GLN A N 1
ATOM 4085 C CA . GLN A 1 522 ? -15.520 -25.910 31.248 1.00 55.72 522 GLN A CA 1
ATOM 4086 C C . GLN A 1 522 ? -16.832 -25.127 31.431 1.00 55.72 522 GLN A C 1
ATOM 4088 O O . GLN A 1 522 ? -17.866 -25.502 30.879 1.00 55.72 522 GLN A O 1
ATOM 4093 N N . LYS A 1 523 ? -16.765 -23.934 32.041 1.00 54.94 523 LYS A N 1
ATOM 4094 C CA . LYS A 1 523 ? -17.898 -22.995 32.181 1.00 54.94 523 LYS A CA 1
ATOM 4095 C C . LYS A 1 523 ? -18.495 -22.574 30.821 1.00 54.94 523 LYS A C 1
ATOM 4097 O O . LYS A 1 523 ? -19.713 -22.435 30.696 1.00 54.94 523 LYS A O 1
ATOM 4102 N N . LYS A 1 524 ? -17.670 -22.429 29.769 1.00 54.38 524 LYS A N 1
ATOM 4103 C CA . LYS A 1 524 ? -18.103 -22.219 28.368 1.00 54.38 524 LYS A CA 1
ATOM 4104 C C . LYS A 1 524 ? -18.773 -23.463 27.768 1.00 54.38 524 LYS A C 1
ATOM 4106 O O . LYS A 1 524 ? -19.797 -23.300 27.101 1.00 54.38 524 LYS A O 1
ATOM 4111 N N . LYS A 1 525 ? -18.238 -24.673 27.988 1.00 54.62 525 LYS A N 1
ATOM 4112 C CA . LYS A 1 525 ? -18.845 -25.943 27.536 1.00 54.62 525 LYS A CA 1
ATOM 4113 C C . LYS A 1 525 ? -20.220 -26.149 28.175 1.00 54.62 525 LYS A C 1
ATOM 4115 O O . LYS A 1 525 ? -21.187 -26.349 27.443 1.00 54.62 525 LYS A O 1
ATOM 4120 N N . ASP A 1 526 ? -20.343 -25.969 29.488 1.00 56.72 526 ASP A N 1
ATOM 4121 C CA . ASP A 1 526 ? -21.621 -26.055 30.207 1.00 56.72 526 ASP A CA 1
ATOM 4122 C C . ASP A 1 526 ? -22.634 -25.021 29.714 1.00 56.72 526 ASP A C 1
ATOM 4124 O O . ASP A 1 526 ? -23.808 -25.335 29.505 1.00 56.72 526 ASP A O 1
ATOM 4128 N N . LEU A 1 527 ? -22.193 -23.782 29.471 1.00 55.50 527 LEU A N 1
ATOM 4129 C CA . LEU A 1 527 ? -23.059 -22.736 28.932 1.00 55.50 527 LEU A CA 1
ATOM 4130 C C . LEU A 1 527 ? -23.491 -23.031 27.484 1.00 55.50 527 LEU A C 1
ATOM 4132 O O . LEU A 1 527 ? -24.602 -22.662 27.099 1.00 55.50 527 LEU A O 1
ATOM 4136 N N . GLN A 1 528 ? -22.664 -23.710 26.680 1.00 57.12 528 GLN A N 1
ATOM 4137 C CA . GLN A 1 528 ? -23.067 -24.213 25.361 1.00 57.12 528 GLN A CA 1
ATOM 4138 C C . GLN A 1 528 ? -24.023 -25.408 25.460 1.00 57.12 528 GLN A C 1
ATOM 4140 O O . GLN A 1 528 ? -25.004 -25.442 24.718 1.00 57.12 528 GLN A O 1
ATOM 4145 N N . LEU A 1 529 ? -23.796 -26.348 26.383 1.00 54.75 529 LEU A N 1
ATOM 4146 C CA . LEU A 1 529 ? -24.657 -27.514 26.595 1.00 54.75 529 LEU A CA 1
ATOM 4147 C C . LEU A 1 529 ? -26.054 -27.083 27.069 1.00 54.75 529 LEU A C 1
ATOM 4149 O O . LEU A 1 529 ? -27.053 -27.440 26.439 1.00 54.75 529 LEU A O 1
ATOM 4153 N N . LYS A 1 530 ? -26.119 -26.190 28.066 1.00 55.44 530 LYS A N 1
ATOM 4154 C CA . LYS A 1 530 ? -27.360 -25.548 28.532 1.00 55.44 530 LYS A CA 1
ATOM 4155 C C . LYS A 1 530 ? -28.053 -24.772 27.401 1.00 55.44 530 LYS A C 1
ATOM 4157 O O . LYS A 1 530 ? -29.257 -24.923 27.214 1.00 55.44 530 LYS A O 1
ATOM 4162 N N . LYS A 1 531 ? -27.314 -24.040 26.549 1.00 53.75 531 LYS A N 1
ATOM 4163 C CA . LYS A 1 531 ? -27.871 -23.385 25.338 1.00 53.75 531 LYS A CA 1
ATOM 4164 C C . LYS A 1 531 ? -28.312 -24.357 24.230 1.00 53.75 531 LYS A C 1
ATOM 4166 O O . LYS A 1 531 ? -29.127 -23.968 23.393 1.00 53.75 531 LYS A O 1
ATOM 4171 N N . LYS A 1 532 ? -27.799 -25.591 24.189 1.00 54.44 532 LYS A N 1
ATOM 4172 C CA . LYS A 1 532 ? -28.216 -26.642 23.241 1.00 54.44 532 LYS A CA 1
ATOM 4173 C C . LYS A 1 532 ? -29.491 -27.345 23.725 1.00 54.44 532 LYS A C 1
ATOM 4175 O O . LYS A 1 532 ? -30.377 -27.602 22.915 1.00 54.44 532 LYS A O 1
ATOM 4180 N N . GLN A 1 533 ? -29.626 -27.571 25.033 1.00 52.34 533 GLN A N 1
ATOM 4181 C CA . GLN A 1 533 ? -30.844 -28.101 25.661 1.00 52.34 533 GLN A CA 1
ATOM 4182 C C . GLN A 1 533 ? -31.993 -27.076 25.648 1.00 52.34 533 GLN A C 1
ATOM 4184 O O . GLN A 1 533 ? -33.084 -27.397 25.181 1.00 52.34 533 GLN A O 1
ATOM 4189 N N . ALA A 1 534 ? -31.728 -25.812 26.002 1.00 52.62 534 ALA A N 1
ATOM 4190 C CA . ALA A 1 534 ? -32.689 -24.700 25.919 1.00 52.62 534 ALA A CA 1
ATOM 4191 C C . ALA A 1 534 ? -33.078 -24.290 24.475 1.00 52.62 534 ALA A C 1
ATOM 4193 O O . ALA A 1 534 ? -33.777 -23.299 24.272 1.00 52.62 534 ALA A O 1
ATOM 4194 N N . LYS A 1 535 ? -32.618 -25.037 23.458 1.00 56.72 535 LYS A N 1
ATOM 4195 C CA . LYS A 1 535 ? -33.120 -24.983 22.074 1.00 56.72 535 LYS A CA 1
ATOM 4196 C C . LYS A 1 535 ? -34.091 -26.116 21.719 1.00 56.72 535 LYS A C 1
ATOM 4198 O O . LYS A 1 535 ? -34.789 -25.979 20.721 1.00 56.72 535 LYS A O 1
ATOM 4203 N N . ARG A 1 536 ? -34.126 -27.216 22.486 1.00 65.56 536 ARG A N 1
ATOM 4204 C CA . ARG A 1 536 ? -35.109 -28.307 22.322 1.00 65.56 536 ARG A CA 1
ATOM 4205 C C . ARG A 1 536 ? -36.306 -28.160 23.254 1.00 65.56 536 ARG A C 1
ATOM 4207 O O . ARG A 1 536 ? -37.373 -28.636 22.901 1.00 65.56 536 ARG A O 1
ATOM 4214 N N . PHE A 1 537 ? -36.154 -27.494 24.399 1.00 70.00 537 PHE A N 1
ATOM 4215 C CA . PHE A 1 537 ? -37.237 -27.286 25.362 1.00 70.00 537 PHE A CA 1
ATOM 4216 C C . PHE A 1 537 ? -37.438 -25.802 25.666 1.00 70.00 537 PHE A C 1
ATOM 4218 O O . PHE A 1 537 ? -36.465 -25.057 25.797 1.00 70.00 537 PHE A O 1
ATOM 4225 N N . GLY A 1 538 ? -38.695 -25.372 25.786 1.00 73.06 538 GLY A N 1
ATOM 4226 C CA . GLY A 1 538 ? -39.043 -23.981 26.075 1.00 73.06 538 GLY A CA 1
ATOM 4227 C C . GLY A 1 538 ? -40.485 -23.806 26.543 1.00 73.06 538 GLY A C 1
ATOM 4228 O O . GLY A 1 538 ? -41.332 -24.670 26.339 1.00 73.06 538 GLY A O 1
ATOM 4229 N N . TRP A 1 539 ? -40.766 -22.677 27.188 1.00 76.19 539 TRP A N 1
ATOM 4230 C CA . TRP A 1 539 ? -42.065 -22.397 27.798 1.00 76.19 539 TRP A CA 1
ATOM 4231 C C . TRP A 1 539 ? -43.016 -21.679 26.838 1.00 76.19 539 TRP A C 1
ATOM 4233 O O . TRP A 1 539 ? -42.678 -20.627 26.296 1.00 76.19 539 TRP A O 1
ATOM 4243 N N . MET A 1 540 ? -44.239 -22.195 26.696 1.00 70.88 540 MET A N 1
ATOM 4244 C CA . MET A 1 540 ? -45.362 -21.432 26.155 1.00 70.88 540 MET A CA 1
ATOM 4245 C C . MET A 1 540 ? -46.022 -20.651 27.296 1.00 70.88 540 MET A C 1
ATOM 4247 O O . MET A 1 540 ? -46.459 -21.233 28.292 1.00 70.88 540 MET A O 1
ATOM 4251 N N . GLN A 1 541 ? -46.084 -19.328 27.150 1.00 74.06 541 GLN A N 1
ATOM 4252 C CA . GLN A 1 541 ? -46.747 -18.443 28.104 1.00 74.06 541 GLN A CA 1
ATOM 4253 C C . GLN A 1 541 ? -48.277 -18.606 28.005 1.00 74.06 541 GLN A C 1
ATOM 4255 O O . GLN A 1 541 ? -48.825 -18.625 26.904 1.00 74.06 541 GLN A O 1
ATOM 4260 N N . GLY A 1 542 ? -48.960 -18.740 29.146 1.00 68.06 542 GLY A N 1
ATOM 4261 C CA . GLY A 1 542 ? -50.409 -18.959 29.187 1.00 68.06 542 GLY A CA 1
ATOM 4262 C C . GLY A 1 542 ? -51.240 -17.732 28.791 1.00 68.06 542 GLY A C 1
ATOM 4263 O O . GLY A 1 542 ? -50.741 -16.601 28.735 1.00 68.06 542 GLY A O 1
ATOM 4264 N N . GLN A 1 543 ? -52.526 -17.956 28.519 1.00 75.19 543 GLN A N 1
ATOM 4265 C CA . GLN A 1 543 ? -53.461 -16.902 28.118 1.00 75.19 543 GLN A CA 1
ATOM 4266 C C . GLN A 1 543 ? -53.854 -16.032 29.321 1.00 75.19 543 GLN A C 1
ATOM 4268 O O . GLN A 1 543 ? -53.714 -16.438 30.476 1.00 75.19 543 GLN A O 1
ATOM 4273 N N . TRP A 1 544 ? -54.368 -14.829 29.072 1.00 76.31 544 TRP A N 1
ATOM 4274 C CA . TRP A 1 544 ? -54.969 -14.015 30.128 1.00 76.31 544 TRP A CA 1
ATOM 4275 C C . TRP A 1 544 ? -56.371 -14.526 30.457 1.00 76.31 544 TRP A C 1
ATOM 4277 O O . TRP A 1 544 ? -57.213 -14.652 29.565 1.00 76.31 544 TRP A O 1
ATOM 4287 N N . LYS A 1 545 ? -56.649 -14.779 31.741 1.00 80.56 545 LYS A N 1
ATOM 4288 C CA . LYS A 1 545 ? -58.028 -14.983 32.200 1.00 80.56 545 LYS A CA 1
ATOM 4289 C C . LYS A 1 545 ? -58.788 -13.652 32.168 1.00 80.56 545 LYS A C 1
ATOM 4291 O O . LYS A 1 545 ? -58.187 -12.578 32.133 1.00 80.56 545 LYS A O 1
ATOM 4296 N N . LYS A 1 546 ? -60.123 -13.722 32.186 1.00 78.25 546 LYS A N 1
ATOM 4297 C CA . LYS A 1 546 ? -60.993 -12.535 32.257 1.00 78.25 546 LYS A CA 1
ATOM 4298 C C . LYS A 1 546 ? -60.615 -11.668 33.472 1.00 78.25 546 LYS A C 1
ATOM 4300 O O . LYS A 1 546 ? -60.246 -12.205 34.514 1.00 78.25 546 LYS A O 1
ATOM 4305 N N . CYS A 1 547 ? -60.705 -10.345 33.320 1.00 81.12 547 CYS A N 1
ATOM 4306 C CA . CYS A 1 547 ? -60.475 -9.387 34.408 1.00 81.12 547 CYS A CA 1
ATOM 4307 C C . CYS A 1 547 ? -61.443 -9.646 35.576 1.00 81.12 547 CYS A C 1
ATOM 4309 O O . CYS A 1 547 ? -62.589 -10.032 35.337 1.00 81.12 547 CYS A O 1
ATOM 4311 N N . SER A 1 548 ? -61.002 -9.423 36.818 1.00 81.56 548 SER A N 1
ATOM 4312 C CA . SER A 1 548 ? -61.821 -9.652 38.019 1.00 81.56 548 SER A CA 1
ATOM 4313 C C . SER A 1 548 ? -63.047 -8.735 38.131 1.00 81.56 548 SER A C 1
ATOM 4315 O O . SER A 1 548 ? -64.007 -9.101 38.800 1.00 81.56 548 SER A O 1
ATOM 4317 N N . VAL A 1 549 ? -63.020 -7.569 37.476 1.00 77.56 549 VAL A N 1
ATOM 4318 C CA . VAL A 1 549 ? -64.095 -6.560 37.453 1.00 77.56 549 VAL A CA 1
ATOM 4319 C C . VAL A 1 549 ? -64.329 -6.049 36.027 1.00 77.56 549 VAL A C 1
ATOM 4321 O O . VAL A 1 549 ? -63.503 -6.269 35.139 1.00 77.56 549 VAL A O 1
ATOM 4324 N N . GLN A 1 550 ? -65.433 -5.337 35.793 1.00 77.00 550 GLN A N 1
ATOM 4325 C CA . GLN A 1 550 ? -65.763 -4.667 34.523 1.00 77.00 550 GLN A CA 1
ATOM 4326 C C . GLN A 1 550 ? -65.357 -3.181 34.487 1.00 77.00 550 GLN A C 1
ATOM 4328 O O . GLN A 1 550 ? -65.163 -2.625 33.406 1.00 77.00 550 GLN A O 1
ATOM 4333 N N . CYS A 1 551 ? -65.218 -2.544 35.649 1.00 77.06 551 CYS A N 1
ATOM 4334 C CA . CYS A 1 551 ? -64.801 -1.152 35.831 1.00 77.06 551 CYS A CA 1
ATOM 4335 C C . CYS A 1 551 ? -64.275 -0.950 37.263 1.00 77.06 551 CYS A C 1
ATOM 4337 O O . CYS A 1 551 ? -64.495 -1.806 38.122 1.00 77.06 551 CYS A O 1
ATOM 4339 N N . GLY A 1 552 ? -63.624 0.184 37.527 1.00 72.12 552 GLY A N 1
ATOM 4340 C CA . GLY A 1 552 ? -63.177 0.599 38.859 1.00 72.12 552 GLY A CA 1
ATOM 4341 C C . GLY A 1 552 ? -61.825 0.040 39.312 1.00 72.12 552 GLY A C 1
ATOM 4342 O O . GLY A 1 552 ? -61.482 0.222 40.475 1.00 72.12 552 GLY A O 1
ATOM 4343 N N . GLY A 1 553 ? -61.069 -0.602 38.417 1.00 76.75 553 GLY A N 1
ATOM 4344 C CA . GLY A 1 553 ? -59.766 -1.205 38.701 1.00 76.75 553 GLY A CA 1
ATOM 4345 C C . GLY A 1 553 ? -59.866 -2.613 39.290 1.00 76.75 553 GLY A C 1
ATOM 4346 O O . GLY A 1 553 ? -60.457 -2.841 40.341 1.00 76.75 553 GLY A O 1
ATOM 4347 N N . GLY A 1 554 ? -59.255 -3.581 38.612 1.00 78.88 554 GLY A N 1
ATOM 4348 C CA . GLY A 1 554 ? -59.102 -4.948 39.103 1.00 78.88 554 GLY A CA 1
ATOM 4349 C C . GLY A 1 554 ? -57.920 -5.648 38.450 1.00 78.88 554 GLY A C 1
ATOM 4350 O O . GLY A 1 554 ? -57.076 -5.011 37.823 1.00 78.88 554 GLY A O 1
ATOM 4351 N N . ILE A 1 555 ? -57.849 -6.970 38.602 1.00 79.75 555 ILE A N 1
ATOM 4352 C CA . ILE A 1 555 ? -56.704 -7.769 38.157 1.00 79.75 555 ILE A CA 1
ATOM 4353 C C . ILE A 1 555 ? -57.116 -8.894 37.211 1.00 79.75 555 ILE A C 1
ATOM 4355 O O . ILE A 1 555 ? -58.097 -9.605 37.432 1.00 79.75 555 ILE A O 1
ATOM 4359 N N . MET A 1 556 ? -56.316 -9.098 36.166 1.00 77.62 556 MET A N 1
ATOM 4360 C CA . MET A 1 556 ? -56.306 -10.329 35.385 1.00 77.62 556 MET A CA 1
ATOM 4361 C C . MET A 1 556 ? -55.075 -11.141 35.778 1.00 77.62 556 MET A C 1
ATOM 4363 O O . MET A 1 556 ? -53.965 -10.616 35.878 1.00 77.62 556 MET A O 1
ATOM 4367 N N . ARG A 1 557 ? -55.284 -12.436 36.024 1.00 79.00 557 ARG A N 1
ATOM 4368 C CA . ARG A 1 557 ? -54.212 -13.407 36.271 1.00 79.00 557 ARG A CA 1
ATOM 4369 C C . ARG A 1 557 ? -54.006 -14.237 35.012 1.00 79.00 557 ARG A C 1
ATOM 4371 O O . ARG A 1 557 ? -54.978 -14.643 34.366 1.00 79.00 557 ARG A O 1
ATOM 4378 N N . ARG A 1 558 ? -52.751 -14.487 34.660 1.00 72.50 558 ARG A N 1
ATOM 4379 C CA . ARG A 1 558 ? -52.403 -15.338 33.524 1.00 72.50 558 ARG A CA 1
ATOM 4380 C C . ARG A 1 558 ? -52.614 -16.824 33.859 1.00 72.50 558 ARG A C 1
ATOM 4382 O O . ARG A 1 558 ? -52.626 -17.225 35.022 1.00 72.50 558 ARG A O 1
ATOM 4389 N N . GLU A 1 559 ? -52.824 -17.656 32.846 1.00 74.38 559 GLU A N 1
ATOM 4390 C CA . GLU A 1 559 ? -52.739 -19.114 32.974 1.00 74.38 559 GLU A CA 1
ATOM 4391 C C . GLU A 1 559 ? -51.279 -19.553 33.169 1.00 74.38 559 GLU A C 1
ATOM 4393 O O . GLU A 1 559 ? -50.366 -18.962 32.586 1.00 74.38 559 GLU A O 1
ATOM 4398 N N . LYS A 1 560 ? -51.058 -20.612 33.962 1.00 69.50 560 LYS A N 1
ATOM 4399 C CA . LYS A 1 560 ? -49.714 -21.152 34.216 1.00 69.50 560 LYS A CA 1
ATOM 4400 C C . LYS A 1 560 ? -49.040 -21.572 32.906 1.00 69.50 560 LYS A C 1
ATOM 4402 O O . LYS A 1 560 ? -49.668 -22.198 32.049 1.00 69.50 560 LYS A O 1
ATOM 4407 N N . ALA A 1 561 ? -47.755 -21.249 32.771 1.00 73.19 561 ALA A N 1
ATOM 4408 C CA . ALA A 1 561 ? -46.961 -21.622 31.605 1.00 73.19 561 ALA A CA 1
ATOM 4409 C C . ALA A 1 561 ? -46.858 -23.153 31.441 1.00 73.19 561 ALA A C 1
ATOM 4411 O O . ALA A 1 561 ? -46.866 -23.908 32.419 1.00 73.19 561 ALA A O 1
ATOM 4412 N N . ARG A 1 562 ? -46.749 -23.611 30.188 1.00 78.06 562 ARG A N 1
ATOM 4413 C CA . ARG A 1 562 ? -46.656 -25.038 29.830 1.00 78.06 562 ARG A CA 1
ATOM 4414 C C . ARG A 1 562 ? -45.384 -25.314 29.037 1.00 78.06 562 ARG A C 1
ATOM 4416 O O . ARG A 1 562 ? -45.014 -24.521 28.170 1.00 78.06 562 ARG A O 1
ATOM 4423 N N . CYS A 1 563 ? -44.724 -26.431 29.325 1.00 81.00 563 CYS A N 1
ATOM 4424 C CA . CYS A 1 563 ? -43.501 -26.824 28.629 1.00 81.00 563 CYS A CA 1
ATOM 4425 C C . CYS A 1 563 ? -43.782 -27.368 27.215 1.00 81.00 563 CYS A C 1
ATOM 4427 O O . CYS A 1 563 ? -44.751 -28.101 26.992 1.00 81.00 563 CYS A O 1
ATOM 4429 N N . LEU A 1 564 ? -42.913 -27.019 26.265 1.00 77.88 564 LEU A N 1
ATOM 4430 C CA . LEU A 1 564 ? -42.874 -27.540 24.900 1.00 77.88 564 LEU A CA 1
ATOM 4431 C C . LEU A 1 564 ? -41.549 -28.258 24.628 1.00 77.88 564 LEU A C 1
ATOM 4433 O O . LEU A 1 564 ? -40.490 -27.766 25.022 1.00 77.88 564 LEU A O 1
ATOM 4437 N N . HIS A 1 565 ? -41.611 -29.349 23.864 1.00 79.69 565 HIS A N 1
ATOM 4438 C CA . HIS A 1 565 ? -40.479 -29.904 23.121 1.00 79.69 565 HIS A CA 1
ATOM 4439 C C . HIS A 1 565 ? -40.553 -29.463 21.650 1.00 79.69 565 HIS A C 1
ATOM 4441 O O . HIS A 1 565 ? -41.635 -29.429 21.062 1.00 79.69 565 HIS A O 1
ATOM 4447 N N . PHE A 1 566 ? -39.406 -29.131 21.058 1.00 66.69 566 PHE A N 1
ATOM 4448 C CA . PHE A 1 566 ? -39.257 -28.676 19.676 1.00 66.69 566 PHE A CA 1
ATOM 4449 C C . PHE A 1 566 ? -38.420 -29.672 18.869 1.00 66.69 566 PHE A C 1
ATOM 4451 O O . PHE A 1 566 ? -37.230 -29.864 19.133 1.00 66.69 566 PHE A O 1
ATOM 4458 N N . GLU A 1 567 ? -39.033 -30.261 17.843 1.00 71.50 567 GLU A N 1
ATOM 4459 C CA . GLU A 1 567 ? -38.432 -31.289 16.995 1.00 71.50 567 GLU A CA 1
ATOM 4460 C C . GLU A 1 567 ? -38.600 -30.911 15.516 1.00 71.50 567 GLU A C 1
ATOM 4462 O O . GLU A 1 567 ? -39.670 -31.042 14.913 1.00 71.50 567 GLU A O 1
ATOM 4467 N N . GLY A 1 568 ? -37.535 -30.352 14.933 1.00 66.31 568 GLY A N 1
ATOM 4468 C CA . GLY A 1 568 ? -37.580 -29.749 13.601 1.00 66.31 568 GLY A CA 1
ATOM 4469 C C . GLY A 1 568 ? -38.513 -28.534 13.569 1.00 66.31 568 GLY A C 1
ATOM 4470 O O . GLY A 1 568 ? -38.198 -27.491 14.138 1.00 66.31 568 GLY A O 1
ATOM 4471 N N . THR A 1 569 ? -39.653 -28.668 12.890 1.00 53.12 569 THR A N 1
ATOM 4472 C CA . THR A 1 569 ? -40.727 -27.658 12.829 1.00 53.12 569 THR A CA 1
ATOM 4473 C C . THR A 1 569 ? -41.945 -28.002 13.690 1.00 53.12 569 THR A C 1
ATOM 4475 O O . THR A 1 569 ? -42.863 -27.187 13.781 1.00 53.12 569 THR A O 1
ATOM 4478 N N . LYS A 1 570 ? -41.981 -29.181 14.326 1.00 49.19 570 LYS A N 1
ATOM 4479 C CA . LYS A 1 570 ? -43.075 -29.588 15.218 1.00 49.19 570 LYS A CA 1
ATOM 4480 C C . LYS A 1 570 ? -42.777 -29.142 16.650 1.00 49.19 570 LYS A C 1
ATOM 4482 O O . LYS A 1 570 ? -41.652 -29.280 17.125 1.00 49.19 570 LYS A O 1
ATOM 4487 N N . ALA A 1 571 ? -43.802 -28.644 17.335 1.00 67.81 571 ALA A N 1
ATOM 4488 C CA . ALA A 1 571 ? -43.773 -28.360 18.765 1.00 67.81 571 ALA A CA 1
ATOM 4489 C C . ALA A 1 571 ? -44.854 -29.194 19.461 1.00 67.81 571 ALA A C 1
ATOM 4491 O O . ALA A 1 571 ? -45.994 -29.230 18.995 1.00 67.81 571 ALA A O 1
ATOM 4492 N N . THR A 1 572 ? -44.508 -29.865 20.557 1.00 74.06 572 THR A N 1
ATOM 4493 C CA . THR A 1 572 ? -45.424 -30.718 21.331 1.00 74.06 572 THR A CA 1
ATOM 4494 C C . THR A 1 572 ? -45.388 -30.339 22.805 1.00 74.06 572 THR A C 1
ATOM 4496 O O . THR A 1 572 ? -44.334 -30.007 23.341 1.00 74.06 572 THR A O 1
ATOM 4499 N N . PHE A 1 573 ? -46.540 -30.375 23.479 1.00 76.06 573 PHE A N 1
ATOM 4500 C CA . PHE A 1 573 ? -46.595 -30.152 24.925 1.00 76.06 573 PHE A CA 1
ATOM 4501 C C . PHE A 1 573 ? -46.001 -31.345 25.673 1.00 76.06 573 PHE A C 1
ATOM 4503 O O . PHE A 1 573 ? -46.316 -32.492 25.361 1.00 76.06 573 PHE A O 1
ATOM 4510 N N . VAL A 1 574 ? -45.176 -31.060 26.677 1.00 81.44 574 VAL A N 1
ATOM 4511 C CA . VAL A 1 574 ? -44.561 -32.059 27.562 1.00 81.44 574 VAL A CA 1
ATOM 4512 C C . VAL A 1 574 ? -44.675 -31.612 29.021 1.00 81.44 574 VAL A C 1
ATOM 4514 O O . VAL A 1 574 ? -45.124 -30.503 29.318 1.00 81.44 574 VAL A O 1
ATOM 4517 N N . GLU A 1 575 ? -44.292 -32.484 29.948 1.00 79.81 575 GLU A N 1
ATOM 4518 C CA . GLU A 1 575 ? -44.324 -32.205 31.385 1.00 79.81 575 GLU A CA 1
ATOM 4519 C C . GLU A 1 575 ? -43.421 -31.024 31.759 1.00 79.81 575 GLU A C 1
ATOM 4521 O O . GLU A 1 575 ? -42.307 -30.875 31.252 1.00 79.81 575 GLU A O 1
ATOM 4526 N N . ASN A 1 576 ? -43.873 -30.212 32.717 1.00 68.88 576 ASN A N 1
ATOM 4527 C CA . ASN A 1 576 ? -43.147 -29.025 33.174 1.00 68.88 576 ASN A CA 1
ATOM 4528 C C . ASN A 1 576 ? -41.732 -29.349 33.702 1.00 68.88 576 ASN A C 1
ATOM 4530 O O . ASN A 1 576 ? -40.810 -28.558 33.501 1.00 68.88 576 ASN A O 1
ATOM 4534 N N . GLY A 1 577 ? -41.531 -30.549 34.262 1.00 73.19 577 GLY A N 1
ATOM 4535 C CA . GLY A 1 577 ? -40.225 -31.072 34.684 1.00 73.19 577 GLY A CA 1
ATOM 4536 C C . GLY A 1 577 ? -39.207 -31.306 33.557 1.00 73.19 577 GLY A C 1
ATOM 4537 O O . GLY A 1 577 ? -38.072 -31.661 33.847 1.00 73.19 577 GLY A O 1
ATOM 4538 N N . LYS A 1 578 ? -39.560 -31.091 32.280 1.00 71.88 578 LYS A N 1
ATOM 4539 C CA . LYS A 1 578 ? -38.630 -31.191 31.134 1.00 71.88 578 LYS A CA 1
ATOM 4540 C C . LYS A 1 578 ? -38.150 -29.824 30.621 1.00 71.88 578 LYS A C 1
ATOM 4542 O O . LYS A 1 578 ? -37.240 -29.763 29.800 1.00 71.88 578 LYS A O 1
ATOM 4547 N N . CYS A 1 579 ? -38.673 -28.721 31.169 1.00 72.31 579 CYS A N 1
ATOM 4548 C CA . CYS A 1 579 ? -38.229 -27.352 30.867 1.00 72.31 579 CYS A CA 1
ATOM 4549 C C . CYS A 1 579 ? -37.330 -26.724 31.956 1.00 72.31 579 CYS A C 1
ATOM 4551 O O . CYS A 1 579 ? -37.117 -25.514 31.932 1.00 72.31 579 CYS A O 1
ATOM 4553 N N . VAL A 1 580 ? -36.757 -27.510 32.880 1.00 67.31 580 VAL A N 1
ATOM 4554 C CA . VAL A 1 580 ? -35.942 -27.015 34.022 1.00 67.31 580 VAL A CA 1
ATOM 4555 C C . VAL A 1 580 ? -34.778 -26.105 33.597 1.00 67.31 580 VAL A C 1
ATOM 4557 O O . VAL A 1 580 ? -34.380 -25.203 34.327 1.00 67.31 580 VAL A O 1
ATOM 4560 N N . HIS A 1 581 ? -34.224 -26.322 32.401 1.00 65.44 581 HIS A N 1
ATOM 4561 C CA . HIS A 1 581 ? -33.088 -25.555 31.870 1.00 65.44 581 HIS A CA 1
ATOM 4562 C C . HIS A 1 581 ? -33.501 -24.350 31.000 1.00 65.44 581 HIS A C 1
ATOM 4564 O O . HIS A 1 581 ? -32.637 -23.637 30.487 1.00 65.44 581 HIS A O 1
ATOM 4570 N N . ALA A 1 582 ? -34.805 -24.105 30.836 1.00 61.72 582 ALA A N 1
ATOM 4571 C CA . ALA A 1 582 ? -35.359 -22.930 30.174 1.00 61.72 582 ALA A CA 1
ATOM 4572 C C . ALA A 1 582 ? -35.975 -21.991 31.224 1.00 61.72 582 ALA A C 1
ATOM 4574 O O . ALA A 1 582 ? -36.758 -22.423 32.069 1.00 61.72 582 ALA A O 1
ATOM 4575 N N . LYS A 1 583 ? -35.652 -20.691 31.167 1.00 61.47 583 LYS A N 1
ATOM 4576 C CA . LYS A 1 583 ? -36.181 -19.702 32.122 1.00 61.47 583 LYS A CA 1
ATOM 4577 C C . LYS A 1 583 ? -37.710 -19.646 32.022 1.00 61.47 583 LYS A C 1
ATOM 4579 O O . LYS A 1 583 ? -38.235 -19.260 30.978 1.00 61.47 583 LYS A O 1
ATOM 4584 N N . SER A 1 584 ? -38.403 -20.025 33.096 1.00 57.12 584 SER A N 1
ATOM 4585 C CA . SER A 1 584 ? -39.863 -19.918 33.173 1.00 57.12 584 SER A CA 1
ATOM 4586 C C . SER A 1 584 ? -40.300 -18.452 33.086 1.00 57.12 584 SER A C 1
ATOM 4588 O O . SER A 1 584 ? -39.644 -17.589 33.680 1.00 57.12 584 SER A O 1
ATOM 4590 N N . PRO A 1 585 ? -41.422 -18.149 32.408 1.00 64.31 585 PRO A N 1
ATOM 4591 C CA . PRO A 1 585 ? -42.208 -16.964 32.713 1.00 64.31 585 PRO A CA 1
ATOM 4592 C C . PRO A 1 585 ? -42.552 -16.941 34.208 1.00 64.31 585 PRO A C 1
ATOM 4594 O O . PRO A 1 585 ? -42.771 -17.994 34.813 1.00 64.31 585 PRO A O 1
ATOM 4597 N N . VAL A 1 586 ? -42.600 -15.746 34.791 1.00 63.97 586 VAL A N 1
ATOM 4598 C CA . VAL A 1 586 ? -43.165 -15.527 36.130 1.00 63.97 586 VAL A CA 1
ATOM 4599 C C . VAL A 1 586 ? -44.695 -15.504 36.003 1.00 63.97 586 VAL A C 1
ATOM 4601 O O . VAL A 1 586 ? -45.212 -15.159 34.938 1.00 63.97 586 VAL A O 1
ATOM 4604 N N . ASP A 1 587 ? -45.425 -15.876 37.057 1.00 62.16 587 ASP A N 1
ATOM 4605 C CA . ASP A 1 587 ? -46.889 -15.756 37.086 1.00 62.16 587 ASP A CA 1
ATOM 4606 C C . ASP A 1 587 ? -47.288 -14.266 37.107 1.00 62.16 587 ASP A C 1
ATOM 4608 O O . ASP A 1 587 ? -47.331 -13.610 38.146 1.00 62.16 587 ASP A O 1
ATOM 4612 N N . GLU A 1 588 ? -47.541 -13.711 35.920 1.00 64.06 588 GLU A N 1
ATOM 4613 C CA . GLU A 1 588 ? -47.911 -12.308 35.737 1.00 64.06 588 GLU A CA 1
ATOM 4614 C C . GLU A 1 588 ? -49.348 -12.024 36.214 1.00 64.06 588 GLU A C 1
ATOM 4616 O O . GLU A 1 588 ? -50.319 -12.678 35.806 1.00 64.06 588 GLU A O 1
ATOM 4621 N N . VAL A 1 589 ? -49.487 -10.967 37.015 1.00 73.38 589 VAL A N 1
ATOM 4622 C CA . VAL A 1 589 ? -50.759 -10.314 37.340 1.00 73.38 589 VAL A CA 1
ATOM 4623 C C . VAL A 1 589 ? -50.725 -8.922 36.720 1.00 73.38 589 VAL A C 1
ATOM 4625 O O . VAL A 1 589 ? -49.753 -8.194 36.914 1.00 73.38 589 VAL A O 1
ATOM 4628 N N . LYS A 1 590 ? -51.765 -8.544 35.971 1.00 75.75 590 LYS A N 1
ATOM 4629 C CA . LYS A 1 590 ? -51.870 -7.206 35.372 1.00 75.75 590 LYS A CA 1
ATOM 4630 C C . LYS A 1 590 ? -53.142 -6.505 35.840 1.00 75.75 590 LYS A C 1
ATOM 4632 O O . LYS A 1 590 ? -54.205 -7.127 35.876 1.00 75.75 590 LYS A O 1
ATOM 4637 N N . ALA A 1 591 ? -53.023 -5.214 36.147 1.00 77.44 591 ALA A N 1
ATOM 4638 C CA . ALA A 1 591 ? -54.166 -4.328 36.313 1.00 77.44 591 ALA A CA 1
ATOM 4639 C C . ALA A 1 591 ? -55.008 -4.259 35.022 1.00 77.44 591 ALA A C 1
ATOM 4641 O O . ALA A 1 591 ? -54.498 -4.401 33.901 1.00 77.44 591 ALA A O 1
ATOM 4642 N N . CYS A 1 592 ? -56.321 -4.141 35.191 1.00 78.56 592 CYS A N 1
ATOM 4643 C CA . CYS A 1 592 ? -57.291 -4.095 34.108 1.00 78.56 592 CYS A CA 1
ATOM 4644 C C . CYS A 1 592 ? -58.577 -3.389 34.544 1.00 78.56 592 CYS A C 1
ATOM 4646 O O . CYS A 1 592 ? -58.928 -3.361 35.723 1.00 78.56 592 CYS A O 1
ATOM 4648 N N . ASN A 1 593 ? -59.303 -2.851 33.561 1.00 77.56 593 ASN A N 1
ATOM 4649 C CA . ASN A 1 593 ? -60.565 -2.137 33.755 1.00 77.56 593 ASN A CA 1
ATOM 4650 C C . ASN A 1 593 ? -60.486 -0.970 34.761 1.00 77.56 593 ASN A C 1
ATOM 4652 O O . ASN A 1 593 ? -61.397 -0.746 35.555 1.00 77.56 593 ASN A O 1
ATOM 4656 N N . GLU A 1 594 ? -59.381 -0.225 34.697 1.00 72.62 594 GLU A N 1
ATOM 4657 C CA . GLU A 1 594 ? -59.049 0.939 35.535 1.00 72.62 594 GLU A CA 1
ATOM 4658 C C . GLU A 1 594 ? -59.966 2.155 35.301 1.00 72.62 594 GLU A C 1
ATOM 4660 O O . GLU A 1 594 ? -60.003 3.065 36.127 1.00 72.62 594 GLU A O 1
ATOM 4665 N N . GLN A 1 595 ? -60.755 2.172 34.218 1.00 72.62 595 GLN A N 1
ATOM 4666 C CA . GLN A 1 595 ? -61.782 3.192 34.007 1.00 72.62 595 GLN A CA 1
ATOM 4667 C C . GLN A 1 595 ? -62.765 3.250 35.187 1.00 72.62 595 GLN A C 1
ATOM 4669 O O . GLN A 1 595 ? -63.299 2.222 35.615 1.00 72.62 595 GLN A O 1
ATOM 4674 N N . LYS A 1 596 ? -63.048 4.459 35.693 1.00 72.56 596 LYS A N 1
ATOM 4675 C CA . LYS A 1 596 ? -64.090 4.675 36.712 1.00 72.56 596 LYS A CA 1
ATOM 4676 C C . LYS A 1 596 ? -65.432 4.131 36.204 1.00 72.56 596 LYS A C 1
ATOM 4678 O O . LYS A 1 596 ? -65.750 4.256 35.020 1.00 72.56 596 LYS A O 1
ATOM 4683 N N . CYS A 1 597 ? -66.205 3.506 37.090 1.00 79.38 597 CYS A N 1
ATOM 4684 C CA . CYS A 1 597 ? -67.518 2.970 36.738 1.00 79.38 597 CYS A CA 1
ATOM 4685 C C . CYS A 1 597 ? -68.478 4.085 36.298 1.00 79.38 597 CYS A C 1
ATOM 4687 O O . CYS A 1 597 ? -68.422 5.208 36.797 1.00 79.38 597 CYS A O 1
ATOM 4689 N N . GLN A 1 598 ? -69.344 3.782 35.330 1.00 81.19 598 GLN A N 1
ATOM 4690 C CA . GLN A 1 598 ? -70.213 4.787 34.720 1.00 81.19 598 GLN A CA 1
ATOM 4691 C C . GLN A 1 598 ? -71.418 5.103 35.616 1.00 81.19 598 GLN A C 1
ATOM 4693 O O . GLN A 1 598 ? -72.103 4.188 36.076 1.00 81.19 598 GLN A O 1
ATOM 4698 N N . LYS A 1 599 ? -71.703 6.397 35.803 1.00 85.19 599 LYS A N 1
ATOM 4699 C CA . LYS A 1 599 ? -72.954 6.931 36.368 1.00 85.19 599 LYS A CA 1
ATOM 4700 C C . LYS A 1 599 ? -73.820 7.453 35.216 1.00 85.19 599 LYS A C 1
ATOM 4702 O O . LYS A 1 599 ? -73.335 8.234 34.399 1.00 85.19 599 LYS A O 1
ATOM 4707 N N . ALA A 1 600 ? -75.071 7.004 35.107 1.00 80.12 600 ALA A N 1
ATOM 4708 C CA . ALA A 1 600 ? -75.961 7.349 33.996 1.00 80.12 600 ALA A CA 1
ATOM 4709 C C . ALA A 1 600 ? -77.449 7.357 34.389 1.00 80.12 600 ALA A C 1
ATOM 4711 O O . ALA A 1 600 ? -77.902 6.590 35.243 1.00 80.12 600 ALA A O 1
ATOM 4712 N N . TRP A 1 601 ? -78.238 8.199 33.715 1.00 85.19 601 TRP A N 1
ATOM 4713 C CA . TRP A 1 601 ? -79.691 8.237 33.880 1.00 85.19 601 TRP A CA 1
ATOM 4714 C C . TRP A 1 601 ? -80.380 7.076 33.161 1.00 85.19 601 TRP A C 1
ATOM 4716 O O . TRP A 1 601 ? -80.386 6.994 31.931 1.00 85.19 601 TRP A O 1
ATOM 4726 N N . TYR A 1 602 ? -81.070 6.232 33.925 1.00 84.12 602 TYR A N 1
ATOM 4727 C CA . TYR A 1 602 ? -81.937 5.190 33.390 1.00 84.12 602 TYR A CA 1
ATOM 4728 C C . TYR A 1 602 ? -83.396 5.633 33.421 1.00 84.12 602 TYR A C 1
ATOM 4730 O O . TYR A 1 602 ? -83.990 5.851 34.478 1.00 84.12 602 TYR A O 1
ATOM 4738 N N . LYS A 1 603 ? -83.981 5.721 32.226 1.00 83.38 603 LYS A N 1
ATOM 4739 C CA . LYS A 1 603 ? -85.419 5.878 32.006 1.00 83.38 603 LYS A CA 1
ATOM 4740 C C . LYS A 1 603 ? -86.075 4.493 31.983 1.00 83.38 603 LYS A C 1
ATOM 4742 O O . LYS A 1 603 ? -85.620 3.619 31.249 1.00 83.38 603 LYS A O 1
ATOM 4747 N N . GLY A 1 604 ? -87.110 4.294 32.791 1.00 80.81 604 GLY A N 1
ATOM 4748 C CA . GLY A 1 604 ? -88.036 3.177 32.626 1.00 80.81 604 GLY A CA 1
ATOM 4749 C C . GLY A 1 604 ? -88.973 3.407 31.442 1.00 80.81 604 GLY A C 1
ATOM 4750 O O . GLY A 1 604 ? -88.944 4.466 30.800 1.00 80.81 604 GLY A O 1
ATOM 4751 N N . ASP A 1 605 ? -89.821 2.421 31.176 1.00 85.06 605 ASP A N 1
ATOM 4752 C CA . ASP A 1 605 ? -90.862 2.530 30.162 1.00 85.06 605 ASP A CA 1
ATOM 4753 C C . ASP A 1 605 ? -91.886 3.617 30.503 1.00 85.06 605 ASP A C 1
ATOM 4755 O O . ASP A 1 605 ? -92.074 4.009 31.659 1.00 85.06 605 ASP A O 1
ATOM 4759 N N . TRP A 1 606 ? -92.543 4.122 29.461 1.00 84.12 606 TRP A N 1
ATOM 4760 C CA . TRP A 1 606 ? -93.691 5.001 29.624 1.00 84.12 606 TRP A CA 1
ATOM 4761 C C . TRP A 1 606 ? -94.891 4.204 30.137 1.00 84.12 606 TRP A C 1
ATOM 4763 O O . TRP A 1 606 ? -95.202 3.138 29.608 1.00 84.12 606 TRP A O 1
ATOM 4773 N N . SER A 1 607 ? -95.603 4.763 31.113 1.00 82.00 607 SER A N 1
ATOM 4774 C CA . SER A 1 607 ? -96.948 4.330 31.474 1.00 82.00 607 SER A CA 1
ATOM 4775 C C . SER A 1 607 ? -97.891 4.417 30.270 1.00 82.00 607 SER A C 1
ATOM 4777 O O . SER A 1 607 ? -97.641 5.140 29.295 1.00 82.00 607 SER A O 1
ATOM 4779 N N . TYR A 1 608 ? -98.992 3.667 30.337 1.00 79.06 608 TYR A N 1
ATOM 4780 C CA . TYR A 1 608 ? -100.081 3.797 29.376 1.00 79.06 608 TYR A CA 1
ATOM 4781 C C . TYR A 1 608 ? -100.544 5.255 29.290 1.00 79.06 608 TYR A C 1
ATOM 4783 O O . TYR A 1 608 ? -100.518 5.989 30.278 1.00 79.06 608 TYR A O 1
ATOM 4791 N N . CYS A 1 609 ? -100.955 5.681 28.094 1.00 80.12 609 CYS A N 1
ATOM 4792 C CA . CYS A 1 609 ? -101.479 7.028 27.908 1.00 80.12 609 CYS A CA 1
ATOM 4793 C C . CYS A 1 609 ? -102.687 7.240 28.830 1.00 80.12 609 CYS A C 1
ATOM 4795 O O . CYS A 1 609 ? -103.543 6.362 28.925 1.00 80.12 609 CYS A O 1
ATOM 4797 N N . SER A 1 610 ? -102.782 8.405 29.475 1.00 81.19 610 SER A N 1
ATOM 4798 C CA . SER A 1 610 ? -103.831 8.730 30.457 1.00 81.19 610 SER A CA 1
ATOM 4799 C C . SER A 1 610 ? -105.263 8.745 29.896 1.00 81.19 610 SER A C 1
ATOM 4801 O O . SER A 1 610 ? -106.203 9.051 30.622 1.00 81.19 610 SER A O 1
ATOM 4803 N N . ARG A 1 611 ? -105.432 8.471 28.598 1.00 68.31 611 ARG A N 1
ATOM 4804 C CA . ARG A 1 611 ? -106.702 8.244 27.901 1.00 68.31 611 ARG A CA 1
ATOM 4805 C C . ARG A 1 611 ? -106.505 7.072 26.923 1.00 68.31 611 ARG A C 1
ATOM 4807 O O . ARG A 1 611 ? -105.442 6.999 26.301 1.00 68.31 611 ARG A O 1
ATOM 4814 N N . PRO A 1 612 ? -107.495 6.176 26.742 1.00 62.78 612 PRO A N 1
ATOM 4815 C CA . PRO A 1 612 ? -107.361 5.007 25.863 1.00 62.78 612 PRO A CA 1
ATOM 4816 C C . PRO A 1 612 ? -107.319 5.361 24.364 1.00 62.78 612 PRO A C 1
ATOM 4818 O O . PRO A 1 612 ? -106.817 4.577 23.562 1.00 62.78 612 PRO A O 1
ATOM 4821 N N . CYS A 1 613 ? -107.809 6.543 23.982 1.00 67.50 613 CYS A N 1
ATOM 4822 C CA . CYS A 1 613 ? -107.739 7.097 22.631 1.00 67.50 613 CYS A CA 1
ATOM 4823 C C . CYS A 1 613 ? -107.663 8.635 22.674 1.00 67.50 613 CYS A C 1
ATOM 4825 O O . CYS A 1 613 ? -108.003 9.252 23.688 1.00 67.50 613 CYS A O 1
ATOM 4827 N N . GLY A 1 614 ? -107.234 9.257 21.571 1.00 69.00 614 GLY A N 1
ATOM 4828 C CA . GLY A 1 614 ? -107.049 10.712 21.494 1.00 69.00 614 GLY A CA 1
ATOM 4829 C C . GLY A 1 614 ? -105.801 11.206 22.237 1.00 69.00 614 GLY A C 1
ATOM 4830 O O . GLY A 1 614 ? -104.849 10.446 22.424 1.00 69.00 614 GLY A O 1
ATOM 4831 N N . ASN A 1 615 ? -105.799 12.485 22.625 1.00 77.81 615 ASN A N 1
ATOM 4832 C CA . ASN A 1 615 ? -104.650 13.170 23.229 1.00 77.81 615 ASN A CA 1
ATOM 4833 C C . ASN A 1 615 ? -104.621 12.988 24.758 1.00 77.81 615 ASN A C 1
ATOM 4835 O O . ASN A 1 615 ? -105.558 13.383 25.451 1.00 77.81 615 ASN A O 1
ATOM 4839 N N . GLY A 1 616 ? -103.525 12.459 25.301 1.00 77.12 616 GLY A N 1
ATOM 4840 C CA . GLY A 1 616 ? -103.294 12.318 26.742 1.00 77.12 616 GLY A CA 1
ATOM 4841 C C . GLY A 1 616 ? -101.842 12.592 27.143 1.00 77.12 616 GLY A C 1
ATOM 4842 O O . GLY A 1 616 ? -101.023 13.038 26.334 1.00 77.12 616 GLY A O 1
ATOM 4843 N N . ARG A 1 617 ? -101.506 12.306 28.406 1.00 83.81 617 ARG A N 1
ATOM 4844 C CA . ARG A 1 617 ? -100.123 12.326 28.914 1.00 83.81 617 ARG A CA 1
ATOM 4845 C C . ARG A 1 617 ? -99.691 10.930 29.358 1.00 83.81 617 ARG A C 1
ATOM 4847 O O . ARG A 1 617 ? -100.506 10.120 29.788 1.00 83.81 617 ARG A O 1
ATOM 4854 N N . LYS A 1 618 ? -98.394 10.661 29.243 1.00 80.06 618 LYS A N 1
ATOM 4855 C CA . LYS A 1 618 ? -97.708 9.461 29.736 1.00 80.06 618 LYS A CA 1
ATOM 4856 C C . LYS A 1 618 ? -96.533 9.883 30.613 1.00 80.06 618 LYS A C 1
ATOM 4858 O O . LYS A 1 618 ? -95.917 10.928 30.390 1.00 80.06 618 LYS A O 1
ATOM 4863 N N . THR A 1 619 ? -96.231 9.072 31.614 1.00 85.19 619 THR A N 1
ATOM 4864 C CA . THR A 1 619 ? -95.218 9.330 32.649 1.00 85.19 619 THR A CA 1
ATOM 4865 C C . THR A 1 619 ? -94.224 8.174 32.707 1.00 85.19 619 THR A C 1
ATOM 4867 O O . THR A 1 619 ? -94.555 7.056 32.326 1.00 85.19 619 THR A O 1
ATOM 4870 N N . ARG A 1 620 ? -92.982 8.404 33.135 1.00 82.31 62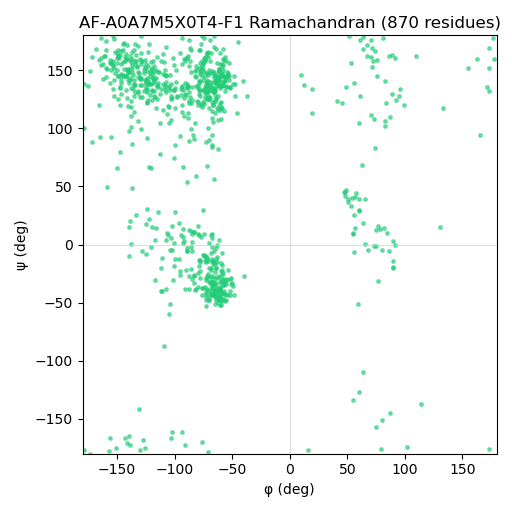0 ARG A N 1
ATOM 4871 C CA . ARG A 1 620 ? -92.000 7.325 33.329 1.00 82.31 620 ARG A CA 1
ATOM 4872 C C . ARG A 1 620 ? -91.098 7.590 34.519 1.00 82.31 620 ARG A C 1
ATOM 4874 O O . ARG A 1 620 ? -90.702 8.727 34.773 1.00 82.31 620 ARG A O 1
ATOM 4881 N N . LYS A 1 621 ? -90.717 6.518 35.213 1.00 84.44 621 LYS A N 1
ATOM 4882 C CA . LYS A 1 621 ? -89.728 6.581 36.292 1.00 84.44 621 LYS A CA 1
ATOM 4883 C C . LYS A 1 621 ? -88.342 6.829 35.689 1.00 84.44 621 LYS A C 1
ATOM 4885 O O . LYS A 1 621 ? -87.922 6.108 34.786 1.00 84.44 621 LYS A O 1
ATOM 4890 N N . VAL A 1 622 ? -87.637 7.842 36.182 1.00 88.81 622 VAL A N 1
ATOM 4891 C CA . VAL A 1 622 ? -86.271 8.195 35.764 1.00 88.81 622 VAL A CA 1
ATOM 4892 C C . VAL A 1 622 ? -85.393 8.172 37.009 1.00 88.81 622 VAL A C 1
ATOM 4894 O O . VAL A 1 622 ? -85.727 8.816 38.000 1.00 88.81 622 VAL A O 1
ATOM 4897 N N . VAL A 1 623 ? -84.311 7.394 36.984 1.00 87.69 623 VAL A N 1
ATOM 4898 C CA . VAL A 1 623 ? -83.423 7.173 38.138 1.00 87.69 623 VAL A CA 1
ATOM 4899 C C . VAL A 1 623 ? -81.959 7.264 37.724 1.00 87.69 623 VAL A C 1
ATOM 4901 O O . VAL A 1 623 ? -81.590 6.777 36.654 1.00 87.69 623 VAL A O 1
ATOM 4904 N N . CYS A 1 624 ? -81.118 7.855 38.572 1.00 87.62 624 CYS A N 1
ATOM 4905 C CA . CYS A 1 624 ? -79.671 7.748 38.418 1.00 87.62 624 CYS A CA 1
ATOM 4906 C C . CYS A 1 624 ? -79.231 6.321 38.777 1.00 87.62 624 CYS A C 1
ATOM 4908 O O . CYS A 1 624 ? -79.741 5.725 39.734 1.00 87.62 624 CYS A O 1
ATOM 4910 N N . LYS A 1 625 ? -78.312 5.743 37.999 1.00 84.81 625 LYS A N 1
ATOM 4911 C CA . LYS A 1 625 ? -77.680 4.464 38.332 1.00 84.81 625 LYS A CA 1
ATOM 4912 C C . LYS A 1 625 ? -76.185 4.487 38.073 1.00 84.81 625 LYS A C 1
ATOM 4914 O O . LYS A 1 625 ? -75.723 5.087 37.108 1.00 84.81 625 LYS A O 1
ATOM 4919 N N . GLU A 1 626 ? -75.463 3.729 38.883 1.00 84.19 626 GLU A N 1
ATOM 4920 C CA . GLU A 1 626 ? -74.031 3.482 38.746 1.00 84.19 626 GLU A CA 1
ATOM 4921 C C . GLU A 1 626 ? -73.761 2.011 38.430 1.00 84.19 626 GLU A C 1
ATOM 4923 O O . GLU A 1 626 ? -74.400 1.110 38.988 1.00 84.19 626 GLU A O 1
ATOM 4928 N N . GLN A 1 627 ? -72.818 1.759 37.527 1.00 80.94 627 GLN A N 1
ATOM 4929 C CA . GLN A 1 627 ? -72.371 0.413 37.192 1.00 80.94 627 GLN A CA 1
ATOM 4930 C C . GLN A 1 627 ? -71.587 -0.187 38.368 1.00 80.94 627 GLN A C 1
ATOM 4932 O O . GLN A 1 627 ? -70.598 0.380 38.823 1.00 80.94 627 GLN A O 1
ATOM 4937 N N . LYS A 1 628 ? -71.988 -1.366 38.852 1.00 77.25 628 LYS A N 1
ATOM 4938 C CA . LYS A 1 628 ? -71.204 -2.096 39.858 1.00 77.25 628 LYS A CA 1
ATOM 4939 C C . LYS A 1 628 ? -69.956 -2.698 39.206 1.00 77.25 628 LYS A C 1
ATOM 4941 O O . LYS A 1 628 ? -70.039 -3.228 38.099 1.00 77.25 628 LYS A O 1
ATOM 4946 N N . GLN A 1 629 ? -68.839 -2.730 39.935 1.00 73.88 629 GLN A N 1
ATOM 4947 C CA . GLN A 1 629 ? -67.577 -3.337 39.481 1.00 73.88 629 GLN A CA 1
ATOM 4948 C C . GLN A 1 629 ? -67.758 -4.783 38.972 1.00 73.88 629 GLN A C 1
ATOM 4950 O O . GLN A 1 629 ? -67.215 -5.146 37.931 1.00 73.88 629 GLN A O 1
ATOM 4955 N N . ASN A 1 630 ? -68.595 -5.585 39.640 1.00 69.38 630 ASN A N 1
ATOM 4956 C CA . ASN A 1 630 ? -68.876 -6.983 39.271 1.00 69.38 630 ASN A CA 1
ATOM 4957 C C . ASN A 1 630 ? -69.982 -7.140 38.200 1.00 69.38 630 ASN A C 1
ATOM 4959 O O . ASN A 1 630 ? -70.422 -8.255 37.924 1.00 69.38 630 ASN A O 1
ATOM 4963 N N . GLY A 1 631 ? -70.438 -6.040 37.594 1.00 64.88 631 GLY A N 1
ATOM 4964 C CA . GLY A 1 631 ? -71.554 -6.003 36.650 1.00 64.88 631 GLY A CA 1
ATOM 4965 C C . GLY A 1 631 ? -72.917 -5.746 37.306 1.00 64.88 631 GLY A C 1
ATOM 4966 O O . GLY A 1 631 ? -73.115 -5.910 38.511 1.00 64.88 631 GLY A O 1
ATOM 4967 N N . GLY A 1 632 ? -73.877 -5.314 36.485 1.00 72.62 632 GLY A N 1
ATOM 4968 C CA . GLY A 1 632 ? -75.172 -4.803 36.947 1.00 72.62 632 GLY A CA 1
ATOM 4969 C C . GLY A 1 632 ? -75.111 -3.337 37.396 1.00 72.62 632 GLY A C 1
ATOM 4970 O O . GLY A 1 632 ? -74.057 -2.707 37.374 1.00 72.62 632 GLY A O 1
ATOM 4971 N N . TRP A 1 633 ? -76.262 -2.784 37.786 1.00 78.12 633 TRP A N 1
ATOM 4972 C CA . TRP A 1 633 ? -76.429 -1.352 38.062 1.00 78.12 633 TRP A CA 1
ATOM 4973 C C . TRP A 1 633 ? -77.098 -1.119 39.423 1.00 78.12 633 TRP A C 1
ATOM 4975 O O . TRP A 1 633 ? -78.166 -1.673 39.689 1.00 78.12 633 TRP A O 1
ATOM 4985 N N . LYS A 1 634 ? -76.486 -0.296 40.280 1.00 81.38 634 LYS A N 1
ATOM 4986 C CA . LYS A 1 634 ? -77.046 0.177 41.559 1.00 81.38 634 LYS A CA 1
ATOM 4987 C C . LYS A 1 634 ? -77.831 1.468 41.299 1.00 81.38 634 LYS A C 1
ATOM 4989 O O . LYS A 1 634 ? -77.330 2.325 40.582 1.00 81.38 634 LYS A O 1
ATOM 4994 N N . ILE A 1 635 ? -79.029 1.631 41.867 1.00 83.94 635 ILE A N 1
ATOM 4995 C CA . ILE A 1 635 ? -79.670 2.958 41.929 1.00 83.94 635 ILE A CA 1
ATOM 4996 C C . ILE A 1 635 ? -78.912 3.789 42.969 1.00 83.94 635 ILE A C 1
ATOM 4998 O O . ILE A 1 635 ? -78.637 3.291 44.061 1.00 83.94 635 ILE A O 1
ATOM 5002 N N . ILE A 1 636 ? -78.555 5.018 42.609 1.00 84.12 636 ILE A N 1
ATOM 5003 C CA . ILE A 1 636 ? -77.869 5.974 43.486 1.00 84.12 636 ILE A CA 1
ATOM 5004 C C . ILE A 1 636 ? -78.608 7.319 43.470 1.00 84.12 636 ILE A C 1
ATOM 5006 O O . ILE A 1 636 ? -79.638 7.446 42.800 1.00 84.12 636 ILE A O 1
ATOM 5010 N N . ASP A 1 637 ? -78.111 8.293 44.232 1.00 81.50 637 ASP A N 1
ATOM 5011 C CA . ASP A 1 637 ? -78.761 9.592 44.394 1.00 81.50 637 ASP A CA 1
ATOM 5012 C C . ASP A 1 637 ? -78.989 10.314 43.044 1.00 81.50 637 ASP A C 1
ATOM 5014 O O . ASP A 1 637 ? -78.124 10.256 42.165 1.00 81.50 637 ASP A O 1
ATOM 5018 N N . PRO A 1 638 ? -80.130 10.999 42.833 1.00 80.81 638 PRO A N 1
ATOM 5019 C CA . PRO A 1 638 ? -80.385 11.760 41.611 1.00 80.81 638 PRO A CA 1
ATOM 5020 C C . PRO A 1 638 ? -79.318 12.810 41.259 1.00 80.81 638 PRO A C 1
ATOM 5022 O O . PRO A 1 638 ? -79.135 13.080 40.074 1.00 80.81 638 PRO A O 1
ATOM 5025 N N . ASN A 1 639 ? -78.626 13.394 42.240 1.00 81.38 639 ASN A N 1
ATOM 5026 C CA . ASN A 1 639 ? -77.639 14.457 42.020 1.00 81.38 639 ASN A CA 1
ATOM 5027 C C . ASN A 1 639 ? -76.284 13.923 41.520 1.00 81.38 639 ASN A C 1
ATOM 5029 O O . ASN A 1 639 ? -75.508 14.660 40.918 1.00 81.38 639 ASN A O 1
ATOM 5033 N N . GLU A 1 640 ? -76.025 12.626 41.698 1.00 80.88 640 GLU A N 1
ATOM 5034 C CA . GLU A 1 640 ? -74.799 11.944 41.258 1.00 80.88 640 GLU A CA 1
ATOM 5035 C C . GLU A 1 640 ? -74.743 11.691 39.736 1.00 80.88 640 GLU A C 1
ATOM 5037 O O . GLU A 1 640 ? -73.711 11.283 39.198 1.00 80.88 640 GLU A O 1
ATOM 5042 N N . CYS A 1 641 ? -75.843 11.933 39.016 1.00 82.12 641 CYS A N 1
ATOM 5043 C CA . CYS A 1 641 ? -75.892 11.914 37.555 1.00 82.12 641 CYS A CA 1
ATOM 5044 C C . CYS A 1 641 ? -76.049 13.336 37.006 1.00 82.12 641 CYS A C 1
ATOM 5046 O O . CYS A 1 641 ? -76.953 14.058 37.415 1.00 82.12 641 CYS A O 1
ATOM 5048 N N . ASN A 1 642 ? -75.243 13.701 35.999 1.00 82.19 642 ASN A N 1
ATOM 5049 C CA . ASN A 1 642 ? -75.249 15.028 35.366 1.00 82.19 642 ASN A CA 1
ATOM 5050 C C . ASN A 1 642 ? -76.688 15.518 35.040 1.00 82.19 642 ASN A C 1
ATOM 5052 O O . ASN A 1 642 ? -77.330 14.938 34.146 1.00 82.19 642 ASN A O 1
ATOM 5056 N N . PRO A 1 643 ? -77.192 16.584 35.703 1.00 79.12 643 PRO A N 1
ATOM 5057 C CA . PRO A 1 643 ? -78.562 17.070 35.534 1.00 79.12 643 PRO A CA 1
ATOM 5058 C C . PRO A 1 643 ? -78.927 17.441 34.093 1.00 79.12 643 PRO A C 1
ATOM 5060 O O . PRO A 1 643 ? -80.042 17.153 33.663 1.00 79.12 643 PRO A O 1
ATOM 5063 N N . ALA A 1 644 ? -77.986 17.980 33.309 1.00 78.12 644 ALA A N 1
ATOM 5064 C CA . ALA A 1 644 ? -78.220 18.381 31.918 1.00 78.12 644 ALA A CA 1
ATOM 5065 C C . ALA A 1 644 ? -78.536 17.198 30.980 1.00 78.12 644 ALA A C 1
ATOM 5067 O O . ALA A 1 644 ? -79.051 17.386 29.883 1.00 78.12 644 ALA A O 1
ATOM 5068 N N . THR A 1 645 ? -78.265 15.963 31.415 1.00 80.25 645 THR A N 1
ATOM 5069 C CA . THR A 1 645 ? -78.565 14.738 30.650 1.00 80.25 645 THR A CA 1
ATOM 5070 C C . THR A 1 645 ? -79.809 13.990 31.154 1.00 80.25 645 THR A C 1
ATOM 5072 O O . THR A 1 645 ? -80.111 12.900 30.664 1.00 80.25 645 THR A O 1
ATOM 5075 N N . LYS A 1 646 ? -80.543 14.553 32.128 1.00 85.94 646 LYS A N 1
ATOM 5076 C CA . LYS A 1 646 ? -81.708 13.931 32.779 1.00 85.94 646 LYS A CA 1
ATOM 5077 C C . LYS A 1 646 ? -82.891 13.786 31.802 1.00 85.94 646 LYS A C 1
ATOM 5079 O O . LYS A 1 646 ? -83.462 14.790 31.381 1.00 85.94 646 LYS A O 1
ATOM 5084 N N . PRO A 1 647 ? -83.320 12.559 31.440 1.00 83.69 647 PRO A N 1
ATOM 5085 C CA . PRO A 1 647 ? -84.427 12.365 30.507 1.00 83.69 647 PRO A CA 1
ATOM 5086 C C . PRO A 1 647 ? -85.756 12.889 31.063 1.00 83.69 647 PRO A C 1
ATOM 5088 O O . PRO A 1 647 ? -86.085 12.622 32.217 1.00 83.69 647 PRO A O 1
ATOM 5091 N N . ILE A 1 648 ? -86.575 13.522 30.213 1.00 82.00 648 ILE A N 1
ATOM 5092 C CA . ILE A 1 648 ? -87.932 13.966 30.584 1.00 82.00 648 ILE A CA 1
ATOM 5093 C C . ILE A 1 648 ? -88.759 12.819 31.191 1.00 82.00 648 ILE A C 1
ATOM 5095 O O . ILE A 1 648 ? -88.751 11.700 30.667 1.00 82.00 648 ILE A O 1
ATOM 5099 N N . SER A 1 649 ? -89.471 13.085 32.286 1.00 82.44 649 SER A N 1
ATOM 5100 C CA . SER A 1 649 ? -90.292 12.109 33.026 1.00 82.44 649 SER A CA 1
ATOM 5101 C C . SER A 1 649 ? -91.775 12.125 32.636 1.00 82.44 649 SER A C 1
ATOM 5103 O O . SER A 1 649 ? -92.502 11.194 32.976 1.00 82.44 649 SER A O 1
ATOM 5105 N N . VAL A 1 650 ? -92.221 13.143 31.893 1.00 85.50 650 VAL A N 1
ATOM 5106 C CA . VAL A 1 650 ? -93.597 13.323 31.397 1.00 85.50 650 VAL A CA 1
ATOM 5107 C C . VAL A 1 650 ? -93.546 13.657 29.903 1.00 85.50 650 VAL A C 1
ATOM 5109 O O . VAL A 1 650 ? -92.610 14.311 29.447 1.00 85.50 650 VAL A O 1
ATOM 5112 N N . SER A 1 651 ? -94.514 13.178 29.119 1.00 81.12 651 SER A N 1
ATOM 5113 C CA . SER A 1 651 ? -94.628 13.465 27.682 1.00 81.12 651 SER A CA 1
ATOM 5114 C C . SER A 1 651 ? -96.079 13.316 27.205 1.00 81.12 651 SER A C 1
ATOM 5116 O O . SER A 1 651 ? -96.870 12.605 27.827 1.00 81.12 651 SER A O 1
ATOM 5118 N N . ALA A 1 652 ? -96.443 13.977 26.106 1.00 78.69 652 ALA A N 1
ATOM 5119 C CA . ALA A 1 652 ? -97.744 13.802 25.464 1.00 78.69 652 ALA A CA 1
ATOM 5120 C C . ALA A 1 652 ? -97.839 12.455 24.716 1.00 78.69 652 ALA A C 1
ATOM 5122 O O . ALA A 1 652 ? -96.834 11.839 24.345 1.00 78.69 652 ALA A O 1
ATOM 5123 N N . CYS A 1 653 ? -99.061 11.983 24.485 1.00 74.94 653 CYS A N 1
ATOM 5124 C CA . CYS A 1 653 ? -99.343 10.781 23.706 1.00 74.94 653 CYS A CA 1
ATOM 5125 C C . CYS A 1 653 ? -100.656 10.912 22.934 1.00 74.94 653 CYS A C 1
ATOM 5127 O O . CYS A 1 653 ? -101.603 11.531 23.410 1.00 74.94 653 CYS A O 1
ATOM 5129 N N . ILE A 1 654 ? -100.689 10.326 21.735 1.00 66.06 654 ILE A N 1
ATOM 5130 C CA . ILE A 1 654 ? -101.847 10.301 20.838 1.00 66.06 654 ILE A CA 1
ATOM 5131 C C . ILE A 1 654 ? -101.971 8.874 20.294 1.00 66.06 654 ILE A C 1
ATOM 5133 O O . ILE A 1 654 ? -100.983 8.327 19.803 1.00 66.06 654 ILE A O 1
ATOM 5137 N N . ILE A 1 655 ? -103.151 8.256 20.401 1.00 62.31 655 ILE A N 1
ATOM 5138 C CA . ILE A 1 655 ? -103.409 6.866 19.968 1.00 62.31 655 ILE A CA 1
ATOM 5139 C C . ILE A 1 655 ? -104.468 6.864 18.853 1.00 62.31 655 ILE A C 1
ATOM 5141 O O . ILE A 1 655 ? -105.494 7.530 18.995 1.00 62.31 655 ILE A O 1
ATOM 5145 N N . ARG A 1 656 ? -104.211 6.141 17.743 1.00 53.03 656 ARG A N 1
ATOM 5146 C CA . ARG A 1 656 ? -104.977 6.249 16.476 1.00 53.03 656 ARG A CA 1
ATOM 5147 C C . ARG A 1 656 ? -105.536 4.942 15.847 1.00 53.03 656 ARG A C 1
ATOM 5149 O O . ARG A 1 656 ? -106.250 5.058 14.857 1.00 53.03 656 ARG A O 1
ATOM 5156 N N . SER A 1 657 ? -105.269 3.720 16.345 1.00 49.91 657 SER A N 1
ATOM 5157 C CA . SER A 1 657 ? -105.797 2.460 15.736 1.00 49.91 657 SER A CA 1
ATOM 5158 C C . SER A 1 657 ? -105.839 1.246 16.694 1.00 49.91 657 SER A C 1
ATOM 5160 O O . SER A 1 657 ? -104.978 1.149 17.566 1.00 49.91 657 SER A O 1
ATOM 5162 N N . CYS A 1 658 ? -106.777 0.296 16.492 1.00 50.69 658 CYS A N 1
ATOM 5163 C CA . CYS A 1 658 ? -107.013 -0.900 17.341 1.00 50.69 658 CYS A CA 1
ATOM 5164 C C . CYS A 1 658 ? -107.496 -2.145 16.538 1.00 50.69 658 CYS A C 1
ATOM 5166 O O . CYS A 1 658 ? -108.344 -1.984 15.667 1.00 50.69 658 CYS A O 1
ATOM 5168 N N . PHE A 1 659 ? -107.049 -3.377 16.868 1.00 50.28 659 PHE A N 1
ATOM 5169 C CA . PHE A 1 659 ? -107.504 -4.662 16.260 1.00 50.28 659 PHE A CA 1
ATOM 5170 C C . PHE A 1 659 ? -107.359 -5.892 17.209 1.00 50.28 659 PHE A C 1
ATOM 5172 O O . PHE A 1 659 ? -106.495 -5.876 18.083 1.00 50.28 659 PHE A O 1
ATOM 5179 N N . LEU A 1 660 ? -108.169 -6.962 17.029 1.00 59.00 660 LEU A N 1
ATOM 5180 C CA . LEU A 1 660 ? -108.213 -8.222 17.834 1.00 59.00 660 LEU A CA 1
ATOM 5181 C C . LEU A 1 660 ? -108.605 -9.472 16.977 1.00 59.00 660 LEU A C 1
ATOM 5183 O O . LEU A 1 660 ? -109.117 -9.297 15.871 1.00 59.00 660 LEU A O 1
ATOM 5187 N N . LYS A 1 661 ? -108.365 -10.729 17.435 1.00 59.91 661 LYS A N 1
ATOM 5188 C CA . LYS A 1 661 ? -108.502 -11.977 16.615 1.00 59.91 661 LYS A CA 1
ATOM 5189 C C . LYS A 1 661 ? -108.822 -13.291 17.395 1.00 59.91 661 LYS A C 1
ATOM 5191 O O . LYS A 1 661 ? -108.486 -13.413 18.569 1.00 59.91 661 LYS A O 1
ATOM 5196 N N . TRP A 1 662 ? -109.463 -14.271 16.725 1.00 78.50 662 TRP A N 1
ATOM 5197 C CA . TRP A 1 662 ? -109.789 -15.638 17.216 1.00 78.50 662 TRP A CA 1
ATOM 5198 C C . TRP A 1 662 ? -108.676 -16.690 16.989 1.00 78.50 662 TRP A C 1
ATOM 5200 O O . TRP A 1 662 ? -107.960 -16.637 15.986 1.00 78.50 662 TRP A O 1
ATOM 5210 N N . GLU A 1 663 ? -108.654 -17.731 17.832 1.00 67.44 663 GLU A N 1
ATOM 5211 C CA . GLU A 1 663 ? -107.792 -18.926 17.770 1.00 67.44 663 GLU A CA 1
ATOM 5212 C C . GLU A 1 663 ? -108.596 -20.234 18.000 1.00 67.44 663 GLU A C 1
ATOM 5214 O O . GLU A 1 663 ? -109.700 -20.219 18.550 1.00 67.44 663 GLU A O 1
ATOM 5219 N N . ALA A 1 664 ? -108.086 -21.390 17.544 1.00 74.31 664 ALA A N 1
ATOM 5220 C CA . ALA A 1 664 ? -108.782 -22.684 17.653 1.00 74.31 664 ALA A CA 1
ATOM 5221 C C . ALA A 1 664 ? -107.831 -23.895 17.700 1.00 74.31 664 ALA A C 1
ATOM 5223 O O . ALA A 1 664 ? -106.849 -23.951 16.960 1.00 74.31 664 ALA A O 1
ATOM 5224 N N . SER A 1 665 ? -108.163 -24.898 18.519 1.00 75.44 665 SER A N 1
ATOM 5225 C CA . SER A 1 665 ? -107.311 -26.064 18.792 1.00 75.44 665 SER A CA 1
ATOM 5226 C C . SER A 1 665 ? -107.551 -27.258 17.841 1.00 75.44 665 SER A C 1
ATOM 5228 O O . SER A 1 665 ? -108.235 -27.157 16.813 1.00 75.44 665 SER A O 1
ATOM 5230 N N . LYS A 1 666 ? -106.917 -28.403 18.137 1.00 73.31 666 LYS A N 1
ATOM 5231 C CA . LYS A 1 666 ? -106.988 -29.639 17.335 1.00 73.31 666 LYS A CA 1
ATOM 5232 C C . LYS A 1 666 ? -108.206 -30.488 17.723 1.00 73.31 666 LYS A C 1
ATOM 5234 O O . LYS A 1 666 ? -108.611 -30.518 18.877 1.00 73.31 666 LYS A O 1
ATOM 5239 N N . TRP A 1 667 ? -108.752 -31.220 16.752 1.00 81.75 667 TRP A N 1
ATOM 5240 C CA . TRP A 1 667 ? -109.901 -32.111 16.947 1.00 81.75 667 TRP A CA 1
ATOM 5241 C C . TRP A 1 667 ? -109.578 -33.333 17.819 1.00 81.75 667 TRP A C 1
ATOM 5243 O O . TRP A 1 667 ? -108.559 -33.998 17.623 1.00 81.75 667 TRP A O 1
ATOM 5253 N N . GLY A 1 668 ? -110.484 -33.642 18.748 1.00 74.06 668 GLY A N 1
ATOM 5254 C CA . GLY A 1 668 ? -110.431 -34.792 19.645 1.00 74.06 668 GLY A CA 1
ATOM 5255 C C . GLY A 1 668 ? -110.794 -36.134 18.993 1.00 74.06 668 GLY A C 1
ATOM 5256 O O . GLY A 1 668 ? -110.915 -36.275 17.775 1.00 74.06 668 GLY A O 1
ATOM 5257 N N . LYS A 1 669 ? -110.960 -37.165 19.829 1.00 69.25 669 LYS A N 1
ATOM 5258 C CA . LYS A 1 669 ? -111.256 -38.540 19.387 1.00 69.25 669 LYS A CA 1
ATOM 5259 C C . LYS A 1 669 ? -112.731 -38.696 18.991 1.00 69.25 669 LYS A C 1
ATOM 5261 O O . LYS A 1 669 ? -113.609 -38.098 19.600 1.00 69.25 669 LYS A O 1
ATOM 5266 N N . CYS A 1 670 ? -112.994 -39.550 18.001 1.00 73.81 670 CYS A N 1
ATOM 5267 C CA . CYS A 1 670 ? -114.348 -39.849 17.529 1.00 73.81 670 CYS A CA 1
ATOM 5268 C C . CYS A 1 670 ? -115.148 -40.660 18.564 1.00 73.81 670 CYS A C 1
ATOM 5270 O O . CYS A 1 670 ? -114.790 -41.801 18.859 1.00 73.81 670 CYS A O 1
ATOM 5272 N N . GLN A 1 671 ? -116.241 -40.092 19.070 1.00 68.25 671 GLN A N 1
ATOM 5273 C CA . GLN A 1 671 ? -117.210 -40.729 19.960 1.00 68.25 671 GLN A CA 1
ATOM 5274 C C . GLN A 1 671 ? -118.361 -41.330 19.133 1.00 68.25 671 GLN A C 1
ATOM 5276 O O . GLN A 1 671 ? -119.118 -40.595 18.497 1.00 68.25 671 GLN A O 1
ATOM 5281 N N . GLY A 1 672 ? -118.504 -42.659 19.117 1.00 62.25 672 GLY A N 1
ATOM 5282 C CA . GLY A 1 672 ? -119.604 -43.350 18.430 1.00 62.25 672 GLY A CA 1
ATOM 5283 C C . GLY A 1 672 ? -119.514 -44.879 18.508 1.00 62.25 672 GLY A C 1
ATOM 5284 O O . GLY A 1 672 ? -118.443 -45.434 18.745 1.00 62.25 672 GLY A O 1
ATOM 5285 N N . LYS A 1 673 ? -120.637 -45.582 18.304 1.00 58.97 673 LYS A N 1
ATOM 5286 C CA . LYS A 1 673 ? -120.671 -47.060 18.259 1.00 58.97 673 LYS A CA 1
ATOM 5287 C C . LYS A 1 673 ? -120.074 -47.575 16.934 1.00 58.97 673 LYS A C 1
ATOM 5289 O O . LYS A 1 673 ? -120.148 -46.898 15.909 1.00 58.97 673 LYS A O 1
ATOM 5294 N N . CYS A 1 674 ? -119.450 -48.757 16.952 1.00 57.47 674 CYS A N 1
ATOM 5295 C CA . CYS A 1 674 ? -118.672 -49.265 15.811 1.00 57.47 674 CYS A CA 1
ATOM 5296 C C . CYS A 1 674 ? -119.525 -49.429 14.535 1.00 57.47 674 CYS A C 1
ATOM 5298 O O . CYS A 1 674 ? -120.706 -49.749 14.613 1.00 57.47 674 CYS A O 1
ATOM 5300 N N . GLY A 1 675 ? -118.953 -49.176 13.350 1.00 61.81 675 GLY A N 1
ATOM 5301 C CA . GLY A 1 675 ? -119.656 -49.258 12.057 1.00 61.81 675 GLY A CA 1
ATOM 5302 C C . GLY A 1 675 ? -120.585 -48.071 11.741 1.00 61.81 675 GLY A C 1
ATOM 5303 O O . GLY A 1 675 ? -120.697 -47.671 10.572 1.00 61.81 675 GLY A O 1
ATOM 5304 N N . LYS A 1 676 ? -121.191 -47.457 12.765 1.00 65.19 676 LYS A N 1
ATOM 5305 C CA . LYS A 1 676 ? -122.011 -46.239 12.663 1.00 65.19 676 LYS A CA 1
ATOM 5306 C C . LYS A 1 676 ? -121.154 -44.961 12.743 1.00 65.19 676 LYS A C 1
ATOM 5308 O O . LYS A 1 676 ? -119.943 -44.995 12.985 1.00 65.19 676 LYS A O 1
ATOM 5313 N N . THR A 1 677 ? -121.777 -43.825 12.438 1.00 68.00 677 THR A N 1
ATOM 5314 C CA . THR A 1 677 ? -121.179 -42.484 12.546 1.00 68.00 677 THR A CA 1
ATOM 5315 C C . THR A 1 677 ? -121.222 -41.956 13.979 1.00 68.00 677 THR A C 1
ATOM 5317 O O . THR A 1 677 ? -122.098 -42.324 14.756 1.00 68.00 677 THR A O 1
ATOM 5320 N N . GLY A 1 678 ? -120.279 -41.077 14.305 1.00 69.62 678 GLY A N 1
ATOM 5321 C CA . GLY A 1 678 ? -120.116 -40.423 15.601 1.00 69.62 678 GLY A CA 1
ATOM 5322 C C . GLY A 1 678 ? -119.657 -38.970 15.451 1.00 69.62 678 GLY A C 1
ATOM 5323 O O . GLY A 1 678 ? -119.683 -38.428 14.341 1.00 69.62 678 GLY A O 1
ATOM 5324 N N . PHE A 1 679 ? -119.206 -38.351 16.544 1.00 75.00 679 PHE A N 1
ATOM 5325 C CA . PHE A 1 679 ? -118.761 -36.949 16.578 1.00 75.00 679 PHE A CA 1
ATOM 5326 C C . PHE A 1 679 ? -117.379 -36.771 17.226 1.00 75.00 679 PHE A C 1
ATOM 5328 O O . PHE A 1 679 ? -116.925 -37.617 17.988 1.00 75.00 679 PHE A O 1
ATOM 5335 N N . MET A 1 680 ? -116.711 -35.662 16.913 1.00 73.00 680 MET A N 1
ATOM 5336 C CA . MET A 1 680 ? -115.480 -35.192 17.556 1.00 73.00 680 MET A CA 1
ATOM 5337 C C . MET A 1 680 ? -115.532 -33.669 17.732 1.00 73.00 680 MET A C 1
ATOM 5339 O O . MET A 1 680 ? -116.162 -32.977 16.928 1.00 73.00 680 MET A O 1
ATOM 5343 N N . GLU A 1 681 ? -114.862 -33.150 18.758 1.00 79.56 681 GLU A N 1
ATOM 5344 C CA . GLU A 1 681 ? -114.931 -31.739 19.175 1.00 79.56 681 GLU A CA 1
ATOM 5345 C C . GLU A 1 681 ? -113.540 -31.114 19.336 1.00 79.56 681 GLU A C 1
ATOM 5347 O O . GLU A 1 681 ? -112.535 -31.831 19.343 1.00 79.56 681 GLU A O 1
ATOM 5352 N N . ARG A 1 682 ? -113.476 -29.782 19.411 1.00 75.25 682 ARG A N 1
ATOM 5353 C CA . ARG A 1 682 ? -112.265 -28.991 19.687 1.00 75.25 682 ARG A CA 1
ATOM 5354 C C . ARG A 1 682 ? -112.608 -27.697 20.422 1.00 75.25 682 ARG A C 1
ATOM 5356 O O . ARG A 1 682 ? -113.755 -27.265 20.422 1.00 75.25 682 ARG A O 1
ATOM 5363 N N . GLU A 1 683 ? -111.590 -27.039 20.951 1.00 76.62 683 GLU A N 1
ATOM 5364 C CA . GLU A 1 683 ? -111.711 -25.795 21.713 1.00 76.62 683 GLU A CA 1
ATOM 5365 C C . GLU A 1 683 ? -111.411 -24.556 20.846 1.00 76.62 683 GLU A C 1
ATOM 5367 O O . GLU A 1 683 ? -110.665 -24.641 19.864 1.00 76.62 683 GLU A O 1
ATOM 5372 N N . VAL A 1 684 ? -112.031 -23.414 21.169 1.00 79.75 684 VAL A N 1
ATOM 5373 C CA . VAL A 1 684 ? -111.997 -22.176 20.364 1.00 79.75 684 VAL A CA 1
ATOM 5374 C C . VAL A 1 684 ? -112.070 -20.948 21.279 1.00 79.75 684 VAL A C 1
ATOM 5376 O O . VAL A 1 684 ? -113.062 -20.770 21.987 1.00 79.75 684 VAL A O 1
ATOM 5379 N N . THR A 1 685 ? -111.053 -20.085 21.233 1.00 70.75 685 THR A N 1
ATOM 5380 C CA . THR A 1 685 ? -110.837 -18.956 22.161 1.00 70.75 685 THR A CA 1
ATOM 5381 C C . THR A 1 685 ? -110.494 -17.660 21.411 1.00 70.75 685 THR A C 1
ATOM 5383 O O . THR A 1 685 ? -110.081 -17.683 20.256 1.00 70.75 685 THR A O 1
ATOM 5386 N N . CYS A 1 686 ? -110.706 -16.499 22.038 1.00 72.62 686 CYS A N 1
ATOM 5387 C CA . CYS A 1 686 ? -110.299 -15.186 21.510 1.00 72.62 686 CYS A CA 1
ATOM 5388 C C . CYS A 1 686 ? -109.059 -14.703 22.268 1.00 72.62 686 CYS A C 1
ATOM 5390 O O . CYS A 1 686 ? -108.978 -14.922 23.477 1.00 72.62 686 CYS A O 1
ATOM 5392 N N . SER A 1 687 ? -108.133 -13.992 21.612 1.00 64.06 687 SER A N 1
ATOM 5393 C CA . SER A 1 687 ? -106.902 -13.507 22.263 1.00 64.06 687 SER A CA 1
ATOM 5394 C C . SER A 1 687 ? -107.146 -12.458 23.377 1.00 64.06 687 SER A C 1
ATOM 5396 O O . SER A 1 687 ? -106.205 -12.082 24.074 1.00 64.06 687 SER A O 1
ATOM 5398 N N . ARG A 1 688 ? -108.395 -11.997 23.582 1.00 59.25 688 ARG A N 1
ATOM 5399 C CA . ARG A 1 688 ? -108.894 -11.347 24.815 1.00 59.25 688 ARG A CA 1
ATOM 5400 C C . ARG A 1 688 ? -110.356 -11.749 25.093 1.00 59.25 688 ARG A C 1
ATOM 5402 O O . ARG A 1 688 ? -111.120 -11.870 24.135 1.00 59.25 688 ARG A O 1
ATOM 5409 N N . PRO A 1 689 ? -110.798 -11.899 26.358 1.00 56.62 689 PRO A N 1
ATOM 5410 C CA . PRO A 1 689 ? -112.211 -12.128 26.679 1.00 56.62 689 PRO A CA 1
ATOM 5411 C C . PRO A 1 689 ? -113.128 -11.082 26.027 1.00 56.62 689 PRO A C 1
ATOM 5413 O O . PRO A 1 689 ? -112.804 -9.897 26.018 1.00 56.62 689 PRO A O 1
ATOM 5416 N N . ASN A 1 690 ? -114.243 -11.535 25.447 1.00 58.62 690 ASN A N 1
ATOM 5417 C CA . ASN A 1 690 ? -115.273 -10.735 24.760 1.00 58.62 690 ASN A CA 1
ATOM 5418 C C . ASN A 1 690 ? -114.792 -9.806 23.615 1.00 58.62 690 ASN A C 1
ATOM 5420 O O . ASN A 1 690 ? -115.581 -9.034 23.082 1.00 58.62 690 ASN A O 1
ATOM 5424 N N . GLY A 1 691 ? -113.529 -9.903 23.181 1.00 61.47 691 GLY A N 1
ATOM 5425 C CA . GLY A 1 691 ? -112.913 -8.973 22.223 1.00 61.47 691 GLY A CA 1
ATOM 5426 C C . GLY A 1 691 ? -112.990 -9.352 20.737 1.00 61.47 691 GLY A C 1
ATOM 5427 O O . GLY A 1 691 ? -112.350 -8.692 19.921 1.00 61.47 691 GLY A O 1
ATOM 5428 N N . CYS A 1 692 ? -113.709 -10.414 20.359 1.00 67.38 692 CYS A N 1
ATOM 5429 C CA . CYS A 1 692 ? -113.748 -10.922 18.981 1.00 67.38 692 CYS A CA 1
ATOM 5430 C C . CYS A 1 692 ? -115.173 -11.027 18.426 1.00 67.38 692 CYS A C 1
ATOM 5432 O O . CYS A 1 692 ? -116.083 -11.474 19.119 1.00 67.38 692 CYS A O 1
ATOM 5434 N N . ASN A 1 693 ? -115.346 -10.697 17.141 1.00 69.75 693 ASN A N 1
ATOM 5435 C CA . ASN A 1 693 ? -116.636 -10.741 16.444 1.00 69.75 693 ASN A CA 1
ATOM 5436 C C . ASN A 1 693 ? -117.248 -12.166 16.455 1.00 69.75 693 ASN A C 1
ATOM 5438 O O . ASN A 1 693 ? -116.657 -13.072 15.858 1.00 69.75 693 ASN A O 1
ATOM 5442 N N . PRO A 1 694 ? -118.435 -12.387 17.057 1.00 69.56 694 PRO A N 1
ATOM 5443 C CA . PRO A 1 694 ? -119.065 -13.708 17.124 1.00 69.56 694 PRO A CA 1
ATOM 5444 C C . PRO A 1 694 ? -119.310 -14.371 15.761 1.00 69.56 694 PRO A C 1
ATOM 5446 O O . PRO A 1 694 ? -119.183 -15.591 15.655 1.00 69.56 694 PRO A O 1
ATOM 5449 N N . LYS A 1 695 ? -119.591 -13.589 14.704 1.00 70.19 695 LYS A N 1
ATOM 5450 C CA . LYS A 1 695 ? -119.906 -14.112 13.358 1.00 70.19 695 LYS A CA 1
ATOM 5451 C C . LYS A 1 695 ? -118.733 -14.848 12.693 1.00 70.19 695 LYS A C 1
ATOM 5453 O O . LYS A 1 695 ? -118.955 -15.590 11.744 1.00 70.19 695 LYS A O 1
ATOM 5458 N N . THR A 1 696 ? -117.499 -14.675 13.179 1.00 71.00 696 THR A N 1
ATOM 5459 C CA . THR A 1 696 ? -116.296 -15.333 12.632 1.00 71.00 696 THR A CA 1
ATOM 5460 C C . THR A 1 696 ? -115.744 -16.457 13.519 1.00 71.00 696 THR A C 1
ATOM 5462 O O . THR A 1 696 ? -114.650 -16.960 13.255 1.00 71.00 696 THR A O 1
ATOM 5465 N N . LYS A 1 697 ? -116.479 -16.884 14.560 1.00 79.69 697 LYS A N 1
ATOM 5466 C CA . LYS A 1 697 ? -116.029 -17.921 15.504 1.00 79.69 697 LYS A CA 1
ATOM 5467 C C . LYS A 1 697 ? -115.889 -19.302 14.819 1.00 79.69 697 LYS A C 1
ATOM 5469 O O . LYS A 1 697 ? -116.872 -19.821 14.291 1.00 79.69 697 LYS A O 1
ATOM 5474 N N . PRO A 1 698 ? -114.705 -19.949 14.853 1.00 77.81 698 PRO A N 1
ATOM 5475 C CA . PRO A 1 698 ? -114.504 -21.277 14.264 1.00 77.81 698 PRO A CA 1
ATOM 5476 C C . PRO A 1 698 ? -115.413 -22.386 14.833 1.00 77.81 698 PRO A C 1
ATOM 5478 O O . PRO A 1 698 ? -115.694 -22.425 16.028 1.00 77.81 698 PRO A O 1
ATOM 5481 N N . ILE A 1 699 ? -115.803 -23.355 13.990 1.00 75.75 699 ILE A N 1
ATOM 5482 C CA . ILE A 1 699 ? -116.681 -24.476 14.389 1.00 75.75 699 ILE A CA 1
ATOM 5483 C C . ILE A 1 699 ? -116.068 -25.391 15.465 1.00 75.75 699 ILE A C 1
ATOM 5485 O O . ILE A 1 699 ? -114.875 -25.704 15.411 1.00 75.75 699 ILE A O 1
ATOM 5489 N N . VAL A 1 700 ? -116.913 -25.865 16.390 1.00 78.31 700 VAL A N 1
ATOM 5490 C CA . VAL A 1 700 ? -116.538 -26.590 17.627 1.00 78.31 700 VAL A CA 1
ATOM 5491 C C . VAL A 1 700 ? -116.725 -28.117 17.535 1.00 78.31 700 VAL A C 1
ATOM 5493 O O . VAL A 1 700 ? -115.954 -28.854 18.143 1.00 78.31 700 VAL A O 1
ATOM 5496 N N . ARG A 1 701 ? -117.692 -28.619 16.743 1.00 79.94 701 ARG A N 1
ATOM 5497 C CA . ARG A 1 701 ? -118.084 -30.049 16.648 1.00 79.94 701 ARG A CA 1
ATOM 5498 C C . ARG A 1 701 ? -118.151 -30.529 15.188 1.00 79.94 701 ARG A C 1
ATOM 5500 O O . ARG A 1 701 ? -118.575 -29.774 14.316 1.00 79.94 701 ARG A O 1
ATOM 5507 N N . ARG A 1 702 ? -117.753 -31.779 14.896 1.00 80.25 702 ARG A N 1
ATOM 5508 C CA . ARG A 1 702 ? -117.786 -32.383 13.540 1.00 80.25 702 ARG A CA 1
ATOM 5509 C C . ARG A 1 702 ? -118.134 -33.879 13.566 1.00 80.25 702 ARG A C 1
ATOM 5511 O O . ARG A 1 702 ? -117.798 -34.571 14.521 1.00 80.25 702 ARG A O 1
ATOM 5518 N N . ARG A 1 703 ? -118.758 -34.404 12.500 1.00 73.88 703 ARG A N 1
ATOM 5519 C CA . ARG A 1 703 ? -119.027 -35.851 12.319 1.00 73.88 703 ARG A CA 1
ATOM 5520 C C . ARG A 1 703 ? -117.776 -36.658 11.913 1.00 73.88 703 ARG A C 1
ATOM 5522 O O . ARG A 1 703 ? -116.849 -36.132 11.291 1.00 73.88 703 ARG A O 1
ATOM 5529 N N . CYS A 1 704 ? -117.779 -37.948 12.258 1.00 68.06 704 CYS A N 1
ATOM 5530 C CA . CYS A 1 704 ? -116.739 -38.959 11.999 1.00 68.06 704 CYS A CA 1
ATOM 5531 C C . CYS A 1 704 ? -117.352 -40.388 11.954 1.00 68.06 704 CYS A C 1
ATOM 5533 O O . CYS A 1 704 ? -118.563 -40.542 12.117 1.00 68.06 704 CYS A O 1
ATOM 5535 N N . ARG A 1 705 ? -116.566 -41.455 11.709 1.00 59.59 705 ARG A N 1
ATOM 5536 C CA . ARG A 1 705 ? -117.060 -42.856 11.629 1.00 59.59 705 ARG A CA 1
ATOM 5537 C C . ARG A 1 705 ? -116.026 -43.867 12.151 1.00 59.59 705 ARG A C 1
ATOM 5539 O O . ARG A 1 705 ? -114.842 -43.722 11.858 1.00 59.59 705 ARG A O 1
ATOM 5546 N N . MET A 1 706 ? -116.451 -44.895 12.898 1.00 56.09 706 MET A N 1
ATOM 5547 C CA . MET A 1 706 ? -115.539 -45.867 13.539 1.00 56.09 706 MET A CA 1
ATOM 5548 C C . MET A 1 706 ? -115.401 -47.202 12.787 1.00 56.09 706 MET A C 1
ATOM 5550 O O . MET A 1 706 ? -116.391 -47.832 12.425 1.00 56.09 706 MET A O 1
ATOM 5554 N N . THR A 1 707 ? -114.155 -47.666 12.608 1.00 56.09 707 THR A N 1
ATOM 5555 C CA . THR A 1 707 ? -113.777 -48.728 11.644 1.00 56.09 707 THR A CA 1
ATOM 5556 C C . THR A 1 707 ? -113.023 -49.938 12.237 1.00 56.09 707 THR A C 1
ATOM 5558 O O . THR A 1 707 ? -112.387 -50.693 11.500 1.00 56.09 707 THR A O 1
ATOM 5561 N N . LYS A 1 708 ? -113.058 -50.162 13.563 1.00 56.53 708 LYS A N 1
ATOM 5562 C CA . LYS A 1 708 ? -112.354 -51.279 14.241 1.00 56.53 708 LYS A CA 1
ATOM 5563 C C . LYS A 1 708 ? -113.234 -51.942 15.318 1.00 56.53 708 LYS A C 1
ATOM 5565 O O . LYS A 1 708 ? -113.330 -51.412 16.419 1.00 56.53 708 LYS A O 1
ATOM 5570 N N . CYS A 1 709 ? -113.841 -53.098 15.021 1.00 60.25 709 CYS A N 1
ATOM 5571 C CA . CYS A 1 709 ? -114.769 -53.809 15.928 1.00 60.25 709 CYS A CA 1
ATOM 5572 C C . CYS A 1 709 ? -114.197 -55.155 16.449 1.00 60.25 709 CYS A C 1
ATOM 5574 O O . CYS A 1 709 ? -113.301 -55.730 15.826 1.00 60.25 709 CYS A O 1
ATOM 5576 N N . LYS 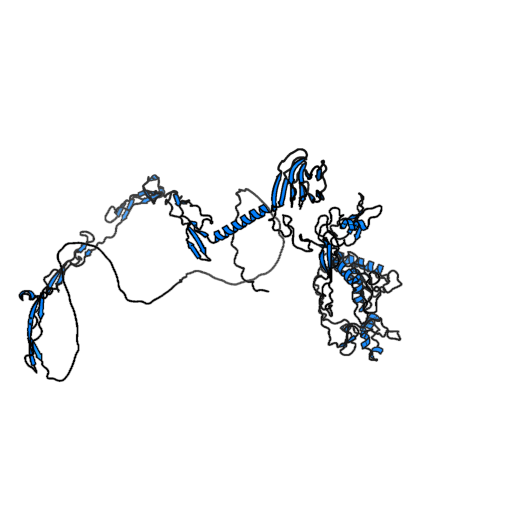A 1 710 ? -114.709 -55.649 17.593 1.00 59.12 710 LYS A N 1
ATOM 5577 C CA . LYS A 1 710 ? -114.074 -56.676 18.462 1.00 59.12 710 LYS A CA 1
ATOM 5578 C C . LYS A 1 710 ? -114.285 -58.151 18.042 1.00 59.12 710 LYS A C 1
ATOM 5580 O O . LYS A 1 710 ? -113.420 -58.981 18.315 1.00 59.12 710 LYS A O 1
ATOM 5585 N N . TYR A 1 711 ? -115.377 -58.467 17.345 1.00 68.31 711 TYR A N 1
ATOM 5586 C CA . TYR A 1 711 ? -115.732 -59.817 16.860 1.00 68.31 711 TYR A CA 1
ATOM 5587 C C . TYR A 1 711 ? -115.918 -59.827 15.332 1.00 68.31 711 TYR A C 1
ATOM 5589 O O . TYR A 1 711 ? -115.877 -58.768 14.689 1.00 68.31 711 TYR A O 1
ATOM 5597 N N . GLY A 1 712 ? -116.085 -60.999 14.716 1.00 69.88 712 GLY A N 1
ATOM 5598 C CA . GLY A 1 712 ? -116.598 -61.107 13.346 1.00 69.88 712 GLY A CA 1
ATOM 5599 C C . GLY A 1 712 ? -116.564 -62.513 12.747 1.00 69.88 712 GLY A C 1
ATOM 5600 O O . GLY A 1 712 ? -115.937 -63.428 13.277 1.00 69.88 712 GLY A O 1
ATOM 5601 N N . TRP A 1 713 ? -117.235 -62.644 11.606 1.00 76.44 713 TRP A N 1
ATOM 5602 C CA . TRP A 1 713 ? -117.366 -63.892 10.858 1.00 76.44 713 TRP A CA 1
ATOM 5603 C C . TRP A 1 713 ? -116.041 -64.447 10.327 1.00 76.44 713 TRP A C 1
ATOM 5605 O O . TRP A 1 713 ? -115.219 -63.713 9.772 1.00 76.44 713 TRP A O 1
ATOM 5615 N N . THR A 1 714 ? -115.893 -65.764 10.438 1.00 68.38 714 THR A N 1
ATOM 5616 C CA . THR A 1 714 ? -114.845 -66.583 9.817 1.00 68.38 714 THR A CA 1
ATOM 5617 C C . THR A 1 714 ? -115.523 -67.636 8.940 1.00 68.38 714 THR A C 1
ATOM 5619 O O . THR A 1 714 ? -116.617 -68.091 9.262 1.00 68.38 714 THR A O 1
ATOM 5622 N N . VAL A 1 715 ? -114.916 -67.991 7.806 1.00 76.19 715 VAL A N 1
ATOM 5623 C CA . VAL A 1 715 ? -115.510 -68.912 6.822 1.00 76.19 715 VAL A CA 1
ATOM 5624 C C . VAL A 1 715 ? -114.682 -70.181 6.709 1.00 76.19 715 VAL A C 1
ATOM 5626 O O . VAL A 1 715 ? -113.456 -70.096 6.637 1.00 76.19 715 VAL A O 1
ATOM 5629 N N . GLN A 1 716 ? -115.347 -71.333 6.657 1.00 70.19 716 GLN A N 1
ATOM 5630 C CA . GLN A 1 716 ? -114.693 -72.610 6.381 1.00 70.19 716 GLN A CA 1
ATOM 5631 C C . GLN A 1 716 ? -114.400 -72.767 4.871 1.00 70.19 716 GLN A C 1
ATOM 5633 O O . GLN A 1 716 ? -114.908 -71.979 4.052 1.00 70.19 716 GLN A O 1
ATOM 5638 N N . PRO A 1 717 ? -113.571 -73.751 4.472 1.00 71.81 717 PRO A N 1
ATOM 5639 C CA . PRO A 1 717 ? -113.425 -74.157 3.076 1.00 71.81 717 PRO A CA 1
ATOM 5640 C C . PRO A 1 717 ? -114.762 -74.564 2.437 1.00 71.81 717 PRO A C 1
ATOM 5642 O O . PRO A 1 717 ? -115.739 -74.860 3.121 1.00 71.81 717 PRO A O 1
ATOM 5645 N N . TRP A 1 718 ? -114.800 -74.573 1.105 1.00 78.62 718 TRP A N 1
ATOM 5646 C CA . TRP A 1 718 ? -115.936 -75.096 0.343 1.00 78.62 718 TRP A CA 1
ATOM 5647 C C . TRP A 1 718 ? -115.843 -76.621 0.245 1.00 78.62 718 TRP A C 1
ATOM 5649 O O . TRP A 1 718 ? -114.760 -77.131 -0.043 1.00 78.62 718 TRP A O 1
ATOM 5659 N N . GLY A 1 719 ? -116.963 -77.324 0.439 1.00 71.06 719 GLY A N 1
ATOM 5660 C CA . GLY A 1 719 ? -117.054 -78.775 0.230 1.00 71.06 719 GLY A CA 1
ATOM 5661 C C . GLY A 1 719 ? -116.870 -79.190 -1.241 1.00 71.06 719 GLY A C 1
ATOM 5662 O O . GLY A 1 719 ? -116.684 -78.327 -2.106 1.00 71.06 719 GLY A O 1
ATOM 5663 N N . PRO A 1 720 ? -116.915 -80.495 -1.568 1.00 70.31 720 PRO A N 1
ATOM 5664 C CA . PRO A 1 720 ? -116.860 -80.969 -2.953 1.00 70.31 720 PRO A CA 1
ATOM 5665 C C . PRO A 1 720 ? -117.998 -80.386 -3.812 1.00 70.31 720 PRO A C 1
ATOM 5667 O O . PRO A 1 720 ? -119.037 -79.966 -3.307 1.00 70.31 720 PRO A O 1
ATOM 5670 N N . CYS A 1 721 ? -117.775 -80.304 -5.126 1.00 76.75 721 CYS A N 1
ATOM 5671 C CA . CYS A 1 721 ? -118.770 -79.800 -6.076 1.00 76.75 721 CYS A CA 1
ATOM 5672 C C . CYS A 1 721 ? -119.857 -80.856 -6.309 1.00 76.75 721 CYS A C 1
ATOM 5674 O O . CYS A 1 721 ? -119.527 -82.007 -6.580 1.00 76.75 721 CYS A O 1
ATOM 5676 N N . SER A 1 722 ? -121.135 -80.469 -6.253 1.00 72.81 722 SER A N 1
ATOM 5677 C CA . SER A 1 722 ? -122.272 -81.402 -6.347 1.00 72.81 722 SER A CA 1
ATOM 5678 C C . SER A 1 722 ? -122.453 -82.087 -7.711 1.00 72.81 722 SER A C 1
ATOM 5680 O O . SER A 1 722 ? -123.355 -82.907 -7.857 1.00 72.81 722 SER A O 1
ATOM 5682 N N . LYS A 1 723 ? -121.617 -81.765 -8.708 1.00 62.00 723 LYS A N 1
ATOM 5683 C CA . LYS A 1 723 ? -121.462 -82.529 -9.954 1.00 62.00 723 LYS A CA 1
ATOM 5684 C C . LYS A 1 723 ? -119.979 -82.682 -10.302 1.00 62.00 723 LYS A C 1
ATOM 5686 O O . LYS A 1 723 ? -119.203 -81.726 -10.208 1.00 62.00 723 LYS A O 1
ATOM 5691 N N . SER A 1 724 ? -119.592 -83.884 -10.724 1.00 69.62 724 SER A N 1
ATOM 5692 C CA . SER A 1 724 ? -118.212 -84.250 -11.084 1.00 69.62 724 SER A CA 1
ATOM 5693 C C . SER A 1 724 ? -117.715 -83.561 -12.361 1.00 69.62 724 SER A C 1
ATOM 5695 O O . SER A 1 724 ? -116.524 -83.274 -12.464 1.00 69.62 724 SER A O 1
ATOM 5697 N N . CYS A 1 725 ? -118.619 -83.210 -13.281 1.00 68.81 725 CYS A N 1
ATOM 5698 C CA . CYS A 1 725 ? -118.371 -82.287 -14.389 1.00 68.81 725 CYS A CA 1
ATOM 5699 C C . CYS A 1 725 ? -119.544 -81.304 -14.594 1.00 68.81 725 CYS A C 1
ATOM 5701 O O . CYS A 1 725 ? -120.645 -81.497 -14.071 1.00 68.81 725 CYS A O 1
ATOM 5703 N N . GLY A 1 726 ? -119.312 -80.237 -15.363 1.00 66.06 726 GLY A N 1
ATOM 5704 C CA . GLY A 1 726 ? -120.334 -79.247 -15.715 1.00 66.06 726 GLY A CA 1
ATOM 5705 C C . GLY A 1 726 ? -120.601 -78.216 -14.611 1.00 66.06 726 GLY A C 1
ATOM 5706 O O . GLY A 1 726 ? -119.703 -77.855 -13.853 1.00 66.06 726 GLY A O 1
ATOM 5707 N N . LYS A 1 727 ? -121.827 -77.677 -14.549 1.00 74.56 727 LYS A N 1
ATOM 5708 C CA . LYS A 1 727 ? -122.264 -76.736 -13.498 1.00 74.56 727 LYS A CA 1
ATOM 5709 C C . LYS A 1 727 ? -122.867 -77.507 -12.316 1.00 74.56 727 LYS A C 1
ATOM 5711 O O . LYS A 1 727 ? -123.794 -78.291 -12.504 1.00 74.56 727 LYS A O 1
ATOM 5716 N N . GLY A 1 728 ? -122.390 -77.224 -11.107 1.00 73.06 728 GLY A N 1
ATOM 5717 C CA . GLY A 1 728 ? -122.932 -77.731 -9.841 1.00 73.06 728 GLY A CA 1
ATOM 5718 C C . GLY A 1 728 ? -122.939 -76.649 -8.755 1.00 73.06 728 GLY A C 1
ATOM 5719 O O . GLY A 1 728 ? -122.746 -75.464 -9.043 1.00 73.06 728 GLY A O 1
ATOM 5720 N N . ALA A 1 729 ? -123.107 -77.045 -7.493 1.00 70.50 729 ALA A N 1
ATOM 5721 C CA . ALA A 1 729 ? -123.011 -76.159 -6.332 1.00 70.50 729 ALA A CA 1
ATOM 5722 C C . ALA A 1 729 ? -121.986 -76.652 -5.294 1.00 70.50 729 ALA A C 1
ATOM 5724 O O . ALA A 1 729 ? -121.681 -77.839 -5.203 1.00 70.50 729 ALA A O 1
ATOM 5725 N N . GLN A 1 730 ? -121.455 -75.719 -4.503 1.00 75.81 730 GLN A N 1
ATOM 5726 C CA . GLN A 1 730 ? -120.641 -75.972 -3.313 1.00 75.81 730 GLN A CA 1
ATOM 5727 C C . GLN A 1 730 ? -121.207 -75.193 -2.128 1.00 75.81 730 GLN A C 1
ATOM 5729 O O . GLN A 1 730 ? -121.504 -74.001 -2.246 1.00 75.81 730 GLN A O 1
ATOM 5734 N N . THR A 1 731 ? -121.269 -75.841 -0.970 1.00 70.75 731 THR A N 1
ATOM 5735 C CA . THR A 1 731 ? -121.659 -75.246 0.314 1.00 70.75 731 THR A CA 1
ATOM 5736 C C . THR A 1 731 ? -120.466 -75.142 1.270 1.00 70.75 731 THR A C 1
ATOM 5738 O O . THR A 1 731 ? -119.404 -75.733 1.039 1.00 70.75 731 THR A O 1
ATOM 5741 N N . ARG A 1 732 ? -120.607 -74.328 2.323 1.00 69.56 732 ARG A N 1
ATOM 5742 C CA . ARG A 1 732 ? -119.651 -74.210 3.436 1.00 69.56 732 ARG A CA 1
ATOM 5743 C C . ARG A 1 732 ? -120.323 -73.713 4.713 1.00 69.56 732 ARG A C 1
ATOM 5745 O O . ARG A 1 732 ? -121.302 -72.969 4.653 1.00 69.56 732 ARG A O 1
ATOM 5752 N N . LEU A 1 733 ? -119.705 -74.017 5.849 1.00 72.81 733 LEU A N 1
ATOM 5753 C CA . LEU A 1 733 ? -120.077 -73.481 7.159 1.00 72.81 733 LEU A CA 1
ATOM 5754 C C . LEU A 1 733 ? -119.343 -72.162 7.472 1.00 72.81 733 LEU A C 1
ATOM 5756 O O . LEU A 1 733 ? -118.319 -71.828 6.860 1.00 72.81 733 LEU A O 1
ATOM 5760 N N . ILE A 1 734 ? -119.884 -71.391 8.419 1.00 75.81 734 ILE A N 1
ATOM 5761 C CA . ILE A 1 734 ? -119.328 -70.112 8.883 1.00 75.81 734 ILE A CA 1
ATOM 5762 C C . ILE A 1 734 ? -119.485 -69.974 10.403 1.00 75.81 734 ILE A C 1
ATOM 5764 O O . ILE A 1 734 ? -120.531 -70.308 10.950 1.00 75.81 734 ILE A O 1
ATOM 5768 N N . ASP A 1 735 ? -118.475 -69.409 11.064 1.00 74.62 735 ASP A N 1
ATOM 5769 C CA . ASP A 1 735 ? -118.446 -69.242 12.521 1.00 74.62 735 ASP A CA 1
ATOM 5770 C C . ASP A 1 735 ? -118.389 -67.758 12.902 1.00 74.62 735 ASP A C 1
ATOM 5772 O O . ASP A 1 735 ? -117.638 -66.979 12.303 1.00 74.62 735 ASP A O 1
ATOM 5776 N N . CYS A 1 736 ? -119.083 -67.363 13.970 1.00 75.81 736 CYS A N 1
ATOM 5777 C CA . CYS A 1 736 ? -118.777 -66.114 14.666 1.00 75.81 736 CYS A CA 1
ATOM 5778 C C . CYS A 1 736 ? -117.568 -66.334 15.591 1.00 75.81 736 CYS A C 1
ATOM 5780 O O . CYS A 1 736 ? -117.600 -67.222 16.441 1.00 75.81 736 CYS A O 1
ATOM 5782 N N . ARG A 1 737 ? -116.483 -65.558 15.434 1.00 71.81 737 ARG A N 1
ATOM 5783 C CA . ARG A 1 737 ? -115.248 -65.720 16.231 1.00 71.81 737 ARG A CA 1
ATOM 5784 C C . ARG A 1 737 ? -114.721 -64.395 16.794 1.00 71.81 737 ARG A C 1
ATOM 5786 O O . ARG A 1 737 ? -114.931 -63.306 16.249 1.00 71.81 737 ARG A O 1
ATOM 5793 N N . SER A 1 738 ? -114.003 -64.487 17.913 1.00 68.50 738 SER A N 1
ATOM 5794 C CA . SER A 1 738 ? -113.294 -63.360 18.538 1.00 68.50 738 SER A CA 1
ATOM 5795 C C . SER A 1 738 ? -112.067 -62.939 17.722 1.00 68.50 738 SER A C 1
ATOM 5797 O O . SER A 1 738 ? -111.168 -63.746 17.498 1.00 68.50 738 SER A O 1
ATOM 5799 N N . LYS A 1 739 ? -111.952 -61.652 17.353 1.00 64.44 739 LYS A N 1
ATOM 5800 C CA . LYS A 1 739 ? -110.796 -61.126 16.585 1.00 64.44 739 LYS A CA 1
ATOM 5801 C C . LYS A 1 739 ? -109.525 -60.903 17.424 1.00 64.44 739 LYS A C 1
ATOM 5803 O O . LYS A 1 739 ? -108.556 -60.338 16.918 1.00 64.44 739 LYS A O 1
ATOM 5808 N N . LYS A 1 740 ? -109.539 -61.315 18.696 1.00 58.28 740 LYS A N 1
ATOM 5809 C CA . LYS A 1 740 ? -108.364 -61.379 19.583 1.00 58.28 740 LYS A CA 1
ATOM 5810 C C . LYS A 1 740 ? -107.975 -62.819 19.934 1.00 58.28 740 LYS A C 1
ATOM 5812 O O . LYS A 1 740 ? -106.794 -63.104 20.039 1.00 58.28 740 LYS A O 1
ATOM 5817 N N . THR A 1 741 ? -108.959 -63.692 20.172 1.00 60.12 741 THR A N 1
ATOM 5818 C CA . THR A 1 741 ? -108.743 -65.018 20.787 1.00 60.12 741 THR A CA 1
ATOM 5819 C C . THR A 1 741 ? -109.173 -66.198 19.914 1.00 60.12 741 THR A C 1
ATOM 5821 O O . THR A 1 741 ? -109.019 -67.332 20.348 1.00 60.12 741 THR A O 1
ATOM 5824 N N . PHE A 1 742 ? -109.726 -65.959 18.717 1.00 64.94 742 PHE A N 1
ATOM 5825 C CA . PHE A 1 742 ? -110.126 -66.948 17.695 1.00 64.94 742 PHE A CA 1
ATOM 5826 C C . PHE A 1 742 ? -111.112 -68.064 18.112 1.00 64.94 742 PHE A C 1
ATOM 5828 O O . PHE A 1 742 ? -111.621 -68.778 17.240 1.00 64.94 742 PHE A O 1
ATOM 5835 N N . LYS A 1 743 ? -111.464 -68.162 19.401 1.00 67.44 743 LYS A N 1
ATOM 5836 C CA . LYS A 1 743 ? -112.577 -68.970 19.914 1.00 67.44 743 LYS A CA 1
ATOM 5837 C C . LYS A 1 743 ? -113.891 -68.574 19.230 1.00 67.44 743 LYS A C 1
ATOM 5839 O O . LYS A 1 743 ? -114.116 -67.391 18.933 1.00 67.44 743 LYS A O 1
ATOM 5844 N N . ILE A 1 744 ? -114.732 -69.581 18.996 1.00 71.69 744 ILE A N 1
ATOM 5845 C CA . ILE A 1 744 ? -116.117 -69.425 18.540 1.00 71.69 744 ILE A CA 1
ATOM 5846 C C . ILE A 1 744 ? -116.912 -68.704 19.637 1.00 71.69 744 ILE A C 1
ATOM 5848 O O . ILE A 1 744 ? -116.626 -68.857 20.825 1.00 71.69 744 ILE A O 1
ATOM 5852 N N . ALA A 1 745 ? -117.861 -67.866 19.233 1.00 66.19 745 ALA A N 1
ATOM 5853 C CA . ALA A 1 745 ? -118.715 -67.081 20.113 1.00 66.19 745 ALA A CA 1
ATOM 5854 C C . ALA A 1 745 ? -120.170 -67.113 19.604 1.00 66.19 745 ALA A C 1
ATOM 5856 O O . ALA A 1 745 ? -120.372 -67.269 18.397 1.00 66.19 745 ALA A O 1
ATOM 5857 N N . PRO A 1 746 ? -121.182 -66.930 20.475 1.00 71.75 746 PRO A N 1
ATOM 5858 C CA . PRO A 1 746 ? -122.584 -66.907 20.065 1.00 71.75 746 PRO A CA 1
ATOM 5859 C C . PRO A 1 746 ? -122.861 -65.931 18.915 1.00 71.75 746 PRO A C 1
ATOM 5861 O O . PRO A 1 746 ? -122.439 -64.773 18.946 1.00 71.75 746 PRO A O 1
ATOM 5864 N N . THR A 1 747 ? -123.628 -66.385 17.923 1.00 63.69 747 THR A N 1
ATOM 5865 C CA . THR A 1 747 ? -123.900 -65.696 16.646 1.00 63.69 747 THR A CA 1
ATOM 5866 C C . THR A 1 747 ? -124.381 -64.250 16.819 1.00 63.69 747 THR A C 1
ATOM 5868 O O . THR A 1 747 ? -124.002 -63.365 16.049 1.00 63.69 747 THR A O 1
ATOM 5871 N N . LYS A 1 748 ? -125.136 -63.992 17.899 1.00 65.44 748 LYS A N 1
ATOM 5872 C CA . LYS A 1 748 ? -125.636 -62.671 18.322 1.00 65.44 748 LYS A CA 1
ATOM 5873 C C . LYS A 1 748 ? -124.526 -61.605 18.468 1.00 65.44 748 LYS A C 1
ATOM 5875 O O . LYS A 1 748 ? -124.820 -60.419 18.353 1.00 65.44 748 LYS A O 1
ATOM 5880 N N . LEU A 1 749 ? -123.260 -62.001 18.656 1.00 64.25 749 LEU A N 1
ATOM 5881 C CA . LEU A 1 749 ? -122.096 -61.111 18.820 1.00 64.25 749 LEU A CA 1
ATOM 5882 C C . LEU A 1 749 ? -121.386 -60.719 17.505 1.00 64.25 749 LEU A C 1
ATOM 5884 O O . LEU A 1 749 ? -120.477 -59.886 17.533 1.00 64.25 749 LEU A O 1
ATOM 5888 N N . CYS A 1 750 ? -121.779 -61.285 16.356 1.00 67.00 750 CYS A N 1
ATOM 5889 C CA . CYS A 1 750 ? -121.252 -60.913 15.030 1.00 67.00 750 CYS A CA 1
ATOM 5890 C C . CYS A 1 750 ? -122.246 -60.120 14.158 1.00 67.00 750 CYS A C 1
ATOM 5892 O O . CYS A 1 750 ? -121.917 -59.783 13.018 1.00 67.00 750 CYS A O 1
ATOM 5894 N N . THR A 1 751 ? -123.416 -59.790 14.708 1.00 59.94 751 THR A N 1
ATOM 5895 C CA . THR A 1 751 ? -124.543 -59.063 14.087 1.00 59.94 751 THR A CA 1
ATOM 5896 C C . THR A 1 751 ? -124.146 -57.742 13.421 1.00 59.94 751 THR A C 1
ATOM 5898 O O . THR A 1 751 ? -124.508 -57.512 12.270 1.00 59.94 751 THR A O 1
ATOM 5901 N N . ASP A 1 752 ? -123.301 -56.929 14.063 1.00 58.28 752 ASP A N 1
ATOM 5902 C CA . ASP A 1 752 ? -122.745 -55.677 13.505 1.00 58.28 752 ASP A CA 1
ATOM 5903 C C . ASP A 1 752 ? -121.771 -55.884 12.311 1.00 58.28 752 ASP A C 1
ATOM 5905 O O . ASP A 1 752 ? -121.086 -54.952 11.875 1.00 58.28 752 ASP A O 1
ATOM 5909 N N . SER A 1 753 ? -121.648 -57.101 11.767 1.00 58.88 753 SER A N 1
ATOM 5910 C CA . SER A 1 753 ? -120.799 -57.403 10.611 1.00 58.88 753 SER A CA 1
ATOM 5911 C C . SER A 1 753 ? -121.513 -58.268 9.568 1.00 58.88 753 SER A C 1
ATOM 5913 O O . SER A 1 753 ? -122.097 -59.299 9.887 1.00 58.88 753 SER A O 1
ATOM 5915 N N . LYS A 1 754 ? -121.446 -57.850 8.295 1.00 63.31 754 LYS A N 1
ATOM 5916 C CA . LYS A 1 754 ? -122.174 -58.477 7.178 1.00 63.31 754 LYS A CA 1
ATOM 5917 C C . LYS A 1 754 ? -121.788 -59.955 7.009 1.00 63.31 754 LYS A C 1
ATOM 5919 O O . LYS A 1 754 ? -120.613 -60.271 6.815 1.00 63.31 754 LYS A O 1
ATOM 5924 N N . GLN A 1 755 ? -122.786 -60.834 7.068 1.00 69.19 755 GLN A N 1
ATOM 5925 C CA . GLN A 1 755 ? -122.624 -62.289 7.032 1.00 69.19 755 GLN A CA 1
ATOM 5926 C C . GLN A 1 755 ? -122.148 -62.786 5.644 1.00 69.19 755 GLN A C 1
ATOM 5928 O O . GLN A 1 755 ? -122.683 -62.347 4.621 1.00 69.19 755 GLN A O 1
ATOM 5933 N N . PRO A 1 756 ? -121.137 -63.676 5.562 1.00 73.00 756 PRO A N 1
ATOM 5934 C CA . PRO A 1 756 ? -120.676 -64.253 4.295 1.00 73.00 756 PRO A CA 1
ATOM 5935 C C . PRO A 1 756 ? -121.674 -65.242 3.667 1.00 73.00 756 PRO A C 1
ATOM 5937 O O . PRO A 1 756 ? -122.363 -65.970 4.375 1.00 73.00 756 PRO A O 1
ATOM 5940 N N . ARG A 1 757 ? -121.686 -65.349 2.327 1.00 72.56 757 ARG A N 1
ATOM 5941 C CA . ARG A 1 757 ? -122.475 -66.370 1.602 1.00 72.56 757 ARG A CA 1
ATOM 5942 C C . ARG A 1 757 ? -121.991 -67.796 1.924 1.00 72.56 757 ARG A C 1
ATOM 5944 O O . ARG A 1 757 ? -120.778 -68.045 1.901 1.00 72.56 757 ARG A O 1
ATOM 5951 N N . VAL A 1 758 ? -122.943 -68.704 2.154 1.00 74.56 758 VAL A N 1
ATOM 5952 C CA . VAL A 1 758 ? -122.748 -70.127 2.520 1.00 74.56 758 VAL A CA 1
ATOM 5953 C C . VAL A 1 758 ? -122.888 -71.112 1.351 1.00 74.56 758 VAL A C 1
ATOM 5955 O O . VAL A 1 758 ? -122.471 -72.256 1.474 1.00 74.56 758 VAL A O 1
ATOM 5958 N N . SER A 1 759 ? -123.410 -70.665 0.204 1.00 68.69 759 SER A N 1
ATOM 5959 C CA . SER A 1 759 ? -123.505 -71.433 -1.047 1.00 68.69 759 SER A CA 1
ATOM 5960 C C . SER A 1 759 ? -122.881 -70.655 -2.213 1.00 68.69 759 SER A C 1
ATOM 5962 O O . SER A 1 759 ? -122.873 -69.415 -2.204 1.00 68.69 759 SER A O 1
ATOM 5964 N N . ARG A 1 760 ? -122.336 -71.371 -3.204 1.00 76.62 760 ARG A N 1
ATOM 5965 C CA . ARG A 1 760 ? -121.908 -70.844 -4.510 1.00 76.62 760 ARG A CA 1
ATOM 5966 C C . ARG A 1 760 ? -122.115 -71.881 -5.613 1.00 76.62 760 ARG A C 1
ATOM 5968 O O . ARG A 1 760 ? -122.025 -73.078 -5.358 1.00 76.62 760 ARG A O 1
ATOM 5975 N N . ALA A 1 761 ? -122.259 -71.424 -6.854 1.00 71.88 761 ALA A N 1
ATOM 5976 C CA . ALA A 1 761 ? -122.055 -72.290 -8.010 1.00 71.88 761 ALA A CA 1
ATOM 5977 C C . ALA A 1 761 ? -120.579 -72.730 -8.104 1.00 71.88 761 ALA A C 1
ATOM 5979 O O . ALA A 1 761 ? -119.662 -71.952 -7.814 1.00 71.88 761 ALA A O 1
ATOM 5980 N N . CYS A 1 762 ? -120.359 -73.966 -8.538 1.00 71.69 762 CYS A N 1
ATOM 5981 C CA . CYS A 1 762 ? -119.072 -74.505 -8.968 1.00 71.69 762 CYS A CA 1
ATOM 5982 C C . CYS A 1 762 ? -119.178 -74.963 -10.426 1.00 71.69 762 CYS A C 1
ATOM 5984 O O . CYS A 1 762 ? -120.273 -75.211 -10.934 1.00 71.69 762 CYS A O 1
ATOM 5986 N N . LEU A 1 763 ? -118.040 -75.031 -11.117 1.00 68.38 763 LEU A N 1
ATOM 5987 C CA . LEU A 1 763 ? -118.000 -75.418 -12.522 1.00 68.38 763 LEU A CA 1
ATOM 5988 C C . LEU A 1 763 ? -116.793 -76.329 -12.759 1.00 68.38 763 LEU A C 1
ATOM 5990 O O . LEU A 1 763 ? -115.652 -75.872 -12.855 1.00 68.38 763 LEU A O 1
ATOM 5994 N N . THR A 1 764 ? -117.050 -77.632 -12.767 1.00 63.72 764 THR A N 1
ATOM 5995 C CA . THR A 1 764 ? -116.064 -78.705 -12.897 1.00 63.72 764 THR A CA 1
ATOM 5996 C C . THR A 1 764 ? -115.767 -78.937 -14.379 1.00 63.72 764 THR A C 1
ATOM 5998 O O . THR A 1 764 ? -116.483 -79.639 -15.091 1.00 63.72 764 THR A O 1
ATOM 6001 N N . LYS A 1 765 ? -114.709 -78.284 -14.876 1.00 60.62 765 LYS A N 1
ATOM 6002 C CA . LYS A 1 765 ? -114.234 -78.455 -16.257 1.00 60.62 765 LYS A CA 1
ATOM 6003 C C . LYS A 1 765 ? -113.674 -79.867 -16.466 1.00 60.62 765 LYS A C 1
ATOM 6005 O O . LYS A 1 765 ? -112.853 -80.324 -15.673 1.00 60.62 765 LYS A O 1
ATOM 6010 N N . CYS A 1 766 ? -114.070 -80.517 -17.559 1.00 57.72 766 CYS A N 1
ATOM 6011 C CA . CYS A 1 766 ? -113.514 -81.800 -17.993 1.00 57.72 766 CYS A CA 1
ATOM 6012 C C . CYS A 1 766 ? -112.004 -81.682 -18.303 1.00 57.72 766 CYS A C 1
ATOM 6014 O O . CYS A 1 766 ? -111.527 -80.614 -18.695 1.00 57.72 766 CYS A O 1
ATOM 6016 N N . LYS A 1 767 ? -111.243 -82.772 -18.125 1.00 48.66 767 LYS A N 1
ATOM 6017 C CA . LYS A 1 767 ? -109.773 -82.790 -18.277 1.00 48.66 767 LYS A CA 1
ATOM 6018 C C . LYS A 1 767 ? -109.311 -82.422 -19.699 1.00 48.66 767 LYS A C 1
ATOM 6020 O O . LYS A 1 767 ? -109.534 -83.215 -20.606 1.00 48.66 767 LYS A O 1
ATOM 6025 N N . LYS A 1 768 ? -108.537 -81.333 -19.824 1.00 47.31 768 LYS A N 1
ATOM 6026 C CA . LYS A 1 768 ? -107.232 -81.224 -20.536 1.00 47.31 768 LYS A CA 1
ATOM 6027 C C . LYS A 1 768 ? -106.320 -80.271 -19.695 1.00 47.31 768 LYS A C 1
ATOM 6029 O O . LYS A 1 768 ? -106.814 -79.662 -18.746 1.00 47.31 768 LYS A O 1
ATOM 6034 N N . THR A 1 769 ? -105.000 -80.238 -19.905 1.00 37.72 769 THR A N 1
ATOM 6035 C CA . THR A 1 769 ? -103.934 -79.860 -18.916 1.00 37.72 769 THR A CA 1
ATOM 6036 C C . THR A 1 769 ? -103.248 -78.483 -19.159 1.00 37.72 769 THR A C 1
ATOM 6038 O O . THR A 1 769 ? -103.371 -77.998 -20.280 1.00 37.72 769 THR A O 1
ATOM 6041 N N . PRO A 1 770 ? -102.402 -77.876 -18.259 1.00 50.06 770 PRO A N 1
ATOM 6042 C CA . PRO A 1 770 ? -102.300 -77.753 -16.767 1.00 50.06 770 PRO A CA 1
ATOM 6043 C C . PRO A 1 770 ? -102.094 -76.227 -16.341 1.00 50.06 770 PRO A C 1
ATOM 6045 O O . PRO A 1 770 ? -102.723 -75.407 -16.990 1.00 50.06 770 PRO A O 1
ATOM 6048 N N . SER A 1 771 ? -101.335 -75.632 -15.364 1.00 37.69 771 SER A N 1
ATOM 6049 C CA . SER A 1 771 ? -100.648 -75.924 -14.055 1.00 37.69 771 SER A CA 1
ATOM 6050 C C . SER A 1 771 ? -100.302 -74.612 -13.233 1.00 37.69 771 SER A C 1
ATOM 6052 O O . SER A 1 771 ? -100.016 -73.603 -13.869 1.00 37.69 771 SER A O 1
ATOM 6054 N N . ARG A 1 772 ? -100.149 -74.659 -11.875 1.00 36.28 772 ARG A N 1
ATOM 6055 C CA . ARG A 1 772 ? -99.328 -73.754 -10.956 1.00 36.28 772 ARG A CA 1
ATOM 6056 C C . ARG A 1 772 ? -99.701 -72.217 -10.925 1.00 36.28 772 ARG A C 1
ATOM 6058 O O . ARG A 1 772 ? -100.632 -71.851 -11.622 1.00 36.28 772 ARG A O 1
ATOM 6065 N N . LYS A 1 773 ? -99.178 -71.220 -10.142 1.00 36.56 773 LYS A N 1
ATOM 6066 C CA . LYS A 1 773 ? -98.381 -71.008 -8.868 1.00 36.56 773 LYS A CA 1
ATOM 6067 C C . LYS A 1 773 ? -98.824 -69.650 -8.175 1.00 36.56 773 LYS A C 1
ATOM 6069 O O . LYS A 1 773 ? -99.472 -68.854 -8.847 1.00 36.56 773 LYS A O 1
ATOM 6074 N N . ILE A 1 774 ? -98.594 -69.368 -6.862 1.00 40.91 774 ILE A N 1
ATOM 6075 C CA . ILE A 1 774 ? -99.520 -68.520 -6.009 1.00 40.91 774 ILE A CA 1
ATOM 6076 C C . ILE A 1 774 ? -98.919 -67.692 -4.782 1.00 40.91 774 ILE A C 1
ATOM 6078 O O . ILE A 1 774 ? -97.999 -68.187 -4.150 1.00 40.91 774 ILE A O 1
ATOM 6082 N N . ARG A 1 775 ? -99.502 -66.486 -4.449 1.00 44.88 775 ARG A N 1
ATOM 6083 C CA . ARG A 1 775 ? -99.846 -65.671 -3.173 1.00 44.88 775 ARG A CA 1
ATOM 6084 C C . ARG A 1 775 ? -99.256 -65.942 -1.723 1.00 44.88 775 ARG A C 1
ATOM 6086 O O . ARG A 1 775 ? -98.594 -66.947 -1.569 1.00 44.88 775 ARG A O 1
ATOM 6093 N N . TYR A 1 776 ? -99.581 -65.289 -0.546 1.00 49.66 776 TYR A N 1
ATOM 6094 C CA . TYR A 1 776 ? -99.760 -63.892 0.067 1.00 49.66 776 TYR A CA 1
ATOM 6095 C C . TYR A 1 776 ? -100.151 -63.920 1.629 1.00 49.66 776 TYR A C 1
ATOM 6097 O O . TYR A 1 776 ? -101.122 -64.601 1.923 1.00 49.66 776 TYR A O 1
ATOM 6105 N N . ARG A 1 777 ? -99.596 -63.058 2.554 1.00 50.78 777 ARG A N 1
ATOM 6106 C CA . ARG A 1 777 ? -100.139 -62.391 3.849 1.00 50.78 777 ARG A CA 1
ATOM 6107 C C . ARG A 1 777 ? -100.798 -63.200 5.046 1.00 50.78 777 ARG A C 1
ATOM 6109 O O . ARG A 1 777 ? -101.430 -64.201 4.769 1.00 50.78 777 ARG A O 1
ATOM 6116 N N . GLY A 1 778 ? -100.907 -62.828 6.368 1.00 46.56 778 GLY A N 1
ATOM 6117 C CA . GLY A 1 778 ? -100.260 -61.886 7.367 1.00 46.56 778 GLY A CA 1
ATOM 6118 C C . GLY A 1 778 ? -101.162 -60.959 8.302 1.00 46.56 778 GLY A C 1
ATOM 6119 O O . GLY A 1 778 ? -101.803 -60.094 7.705 1.00 46.56 778 GLY A O 1
ATOM 6120 N N . ARG A 1 779 ? -101.210 -61.026 9.694 1.00 40.41 779 ARG A N 1
ATOM 6121 C CA . ARG A 1 779 ? -101.835 -60.013 10.692 1.00 40.41 779 ARG A CA 1
ATOM 6122 C C . ARG A 1 779 ? -101.959 -60.321 12.270 1.00 40.41 779 ARG A C 1
ATOM 6124 O O . ARG A 1 779 ? -102.645 -61.278 12.583 1.00 40.41 779 ARG A O 1
ATOM 6131 N N . ARG A 1 780 ? -101.552 -59.387 13.206 1.00 38.28 780 ARG A N 1
ATOM 6132 C CA . ARG A 1 780 ? -102.150 -58.824 14.531 1.00 38.28 780 ARG A CA 1
ATOM 6133 C C . ARG A 1 780 ? -102.689 -59.705 15.755 1.00 38.28 780 ARG A C 1
ATOM 6135 O O . ARG A 1 780 ? -102.852 -60.889 15.518 1.00 38.28 780 ARG A O 1
ATOM 6142 N N . PRO A 1 781 ? -103.214 -59.198 16.951 1.00 47.59 781 PRO A N 1
ATOM 6143 C CA . PRO A 1 781 ? -102.851 -58.152 18.009 1.00 47.59 781 PRO A CA 1
ATOM 6144 C C . PRO A 1 781 ? -103.188 -58.444 19.564 1.00 47.59 781 PRO A C 1
ATOM 6146 O O . PRO A 1 781 ? -103.974 -59.343 19.843 1.00 47.59 781 PRO A O 1
ATOM 6149 N N . SER A 1 782 ? -102.781 -57.634 20.601 1.00 51.03 782 SER A N 1
ATOM 6150 C CA . SER A 1 782 ? -103.260 -57.742 22.051 1.00 51.03 782 SER A CA 1
ATOM 6151 C C . SER A 1 782 ? -103.302 -56.440 22.960 1.00 51.03 782 SER A C 1
ATOM 6153 O O . SER A 1 782 ? -103.168 -55.355 22.404 1.00 51.03 782 SER A O 1
ATOM 6155 N N . LEU A 1 783 ? -103.633 -56.506 24.296 1.00 36.66 783 LEU A N 1
ATOM 6156 C CA . LEU A 1 783 ? -103.928 -55.380 25.277 1.00 36.66 783 LEU A CA 1
ATOM 6157 C C . LEU A 1 783 ? -104.160 -55.816 26.791 1.00 36.66 783 LEU A C 1
ATOM 6159 O O . LEU A 1 783 ? -104.980 -56.718 26.954 1.00 36.66 783 LEU A O 1
ATOM 6163 N N . ASN A 1 784 ? -103.586 -55.107 27.808 1.00 42.56 784 ASN A N 1
ATOM 6164 C CA . ASN A 1 784 ? -103.835 -54.991 29.305 1.00 42.56 784 ASN A CA 1
ATOM 6165 C C . ASN A 1 784 ? -103.727 -56.186 30.310 1.00 42.56 784 ASN A C 1
ATOM 6167 O O . ASN A 1 784 ? -104.529 -57.105 30.178 1.00 42.56 784 ASN A O 1
ATOM 6171 N N . GLN A 1 785 ? -102.947 -56.045 31.421 1.00 48.34 785 GLN A N 1
ATOM 6172 C CA . GLN A 1 785 ? -103.310 -56.398 32.837 1.00 48.34 785 GLN A CA 1
ATOM 6173 C C . GLN A 1 785 ? -102.220 -56.094 33.928 1.00 48.34 785 GLN A C 1
ATOM 6175 O O . GLN A 1 785 ? -101.196 -55.493 33.621 1.00 48.34 785 GLN A O 1
ATOM 6180 N N . ARG A 1 786 ? -102.521 -56.475 35.195 1.00 38.16 786 ARG A N 1
ATOM 6181 C CA . ARG A 1 786 ? -101.671 -56.721 36.406 1.00 38.16 786 ARG A CA 1
ATOM 6182 C C . ARG A 1 786 ? -100.380 -57.553 36.132 1.00 38.16 786 ARG A C 1
ATOM 6184 O O . ARG A 1 786 ? -100.373 -58.217 35.098 1.00 38.16 786 ARG A O 1
ATOM 6191 N N . PRO A 1 787 ? -99.452 -57.768 37.108 1.00 41.25 787 PRO A N 1
ATOM 6192 C CA . PRO A 1 787 ? -99.006 -56.945 38.262 1.00 41.25 787 PRO A CA 1
ATOM 6193 C C . PRO A 1 787 ? -97.453 -56.961 38.489 1.00 41.25 787 PRO A C 1
ATOM 6195 O O . PRO A 1 787 ? -96.739 -57.625 37.753 1.00 41.25 787 PRO A O 1
ATOM 6198 N N . LEU A 1 788 ? -96.992 -56.363 39.607 1.00 33.78 788 LEU A N 1
ATOM 6199 C CA . LEU A 1 788 ? -95.820 -56.769 40.433 1.00 33.78 788 LEU A CA 1
ATOM 6200 C C . LEU A 1 788 ? -94.368 -56.678 39.882 1.00 33.78 788 LEU A C 1
ATOM 6202 O O . LEU A 1 788 ? -94.113 -56.650 38.687 1.00 33.78 788 LEU A O 1
ATOM 6206 N N . GLN A 1 789 ? -93.432 -56.707 40.848 1.00 30.27 789 GLN A N 1
ATOM 6207 C CA . GLN A 1 789 ? -91.978 -56.945 40.741 1.00 30.27 789 GLN A CA 1
ATOM 6208 C C . GLN A 1 789 ? -91.089 -55.902 40.014 1.00 30.27 789 GLN A C 1
ATOM 6210 O O . GLN A 1 789 ? -91.537 -54.877 39.506 1.00 30.27 789 GLN A O 1
ATOM 6215 N N . SER A 1 790 ? -89.778 -56.130 40.140 1.00 33.66 790 SER A N 1
ATOM 6216 C CA . SER A 1 790 ? -88.617 -55.323 39.718 1.00 33.66 790 SER A CA 1
ATOM 6217 C C . SER A 1 790 ? -87.995 -55.913 38.422 1.00 33.66 790 SER A C 1
ATOM 6219 O O . SER A 1 790 ? -88.663 -56.736 37.796 1.00 33.66 790 SER A O 1
ATOM 6221 N N . PRO A 1 791 ? -86.736 -55.636 37.993 1.00 44.06 791 PRO A N 1
ATOM 6222 C CA . PRO A 1 791 ? -85.828 -54.491 38.179 1.00 44.06 791 PRO A CA 1
ATOM 6223 C C . PRO A 1 791 ? -85.270 -53.935 36.821 1.00 44.06 791 PRO A C 1
ATOM 6225 O O . PRO A 1 791 ? -85.654 -54.373 35.744 1.00 44.06 791 PRO A O 1
ATOM 6228 N N . ALA A 1 792 ? -84.249 -53.065 36.900 1.00 30.86 792 ALA A N 1
ATOM 6229 C CA . ALA A 1 792 ? -83.101 -52.969 35.967 1.00 30.86 792 ALA A CA 1
ATOM 6230 C C . ALA A 1 792 ? -83.227 -52.364 34.533 1.00 30.86 792 ALA A C 1
ATOM 6232 O O . ALA A 1 792 ? -84.286 -52.075 33.986 1.00 30.86 792 ALA A O 1
ATOM 6233 N N . SER A 1 793 ? -82.034 -52.116 33.971 1.00 32.06 793 SER A N 1
ATOM 6234 C CA . SER A 1 793 ? -81.668 -51.533 32.658 1.00 32.06 793 SER A CA 1
ATOM 6235 C C . SER A 1 793 ? -81.453 -52.652 31.589 1.00 32.06 793 SER A C 1
ATOM 6237 O O . SER A 1 793 ? -81.817 -53.787 31.889 1.00 32.06 793 SER A O 1
ATOM 6239 N N . PRO A 1 794 ? -80.777 -52.486 30.410 1.00 42.16 794 PRO A N 1
ATOM 6240 C CA . PRO A 1 794 ? -80.355 -51.293 29.643 1.00 42.16 794 PRO A CA 1
ATOM 6241 C C . PRO A 1 794 ? -80.473 -51.387 28.074 1.00 42.16 794 PRO A C 1
ATOM 6243 O O . PRO A 1 794 ? -80.474 -52.458 27.479 1.00 42.16 794 PRO A O 1
ATOM 6246 N N . SER A 1 795 ? -80.258 -50.252 27.386 1.00 34.28 795 SER A N 1
ATOM 6247 C CA . SER A 1 795 ? -79.455 -50.118 26.131 1.00 34.28 795 SER A CA 1
ATOM 6248 C C . SER A 1 795 ? -79.930 -50.557 24.711 1.00 34.28 795 SER A C 1
ATOM 6250 O O . SER A 1 795 ? -80.695 -51.486 24.511 1.00 34.28 795 SER A O 1
ATOM 6252 N N . LYS A 1 796 ? -79.253 -49.926 23.722 1.00 37.81 796 LYS A N 1
ATOM 6253 C CA . LYS A 1 796 ? -78.710 -50.471 22.445 1.00 37.81 796 LYS A CA 1
ATOM 6254 C C . LYS A 1 796 ? -79.591 -50.657 21.174 1.00 37.81 796 LYS A C 1
ATOM 6256 O O . LYS A 1 796 ? -80.069 -51.737 20.877 1.00 37.81 796 LYS A O 1
ATOM 6261 N N . ASN A 1 797 ? -79.399 -49.678 20.271 1.00 38.12 797 ASN A N 1
ATOM 6262 C CA . ASN A 1 797 ? -78.667 -49.811 18.981 1.00 38.12 797 ASN A CA 1
ATOM 6263 C C . ASN A 1 797 ? -79.318 -50.372 17.685 1.00 38.12 797 ASN A C 1
ATOM 6265 O O . ASN A 1 797 ? -79.819 -51.486 17.659 1.00 38.12 797 ASN A O 1
ATOM 6269 N N . LYS A 1 798 ? -78.925 -49.711 16.568 1.00 37.84 798 LYS A N 1
ATOM 6270 C CA . LYS A 1 798 ? -78.528 -50.299 15.254 1.00 37.84 798 LYS A CA 1
ATOM 6271 C C . LYS A 1 798 ? -79.658 -50.916 14.378 1.00 37.84 798 LYS A C 1
ATOM 6273 O O . LYS A 1 798 ? -80.790 -51.006 14.822 1.00 37.84 798 LYS A O 1
ATOM 6278 N N . VAL A 1 799 ? -79.459 -51.270 13.092 1.00 35.75 799 VAL A N 1
ATOM 6279 C CA . VAL A 1 799 ? -78.250 -51.364 12.221 1.00 35.75 799 VAL A 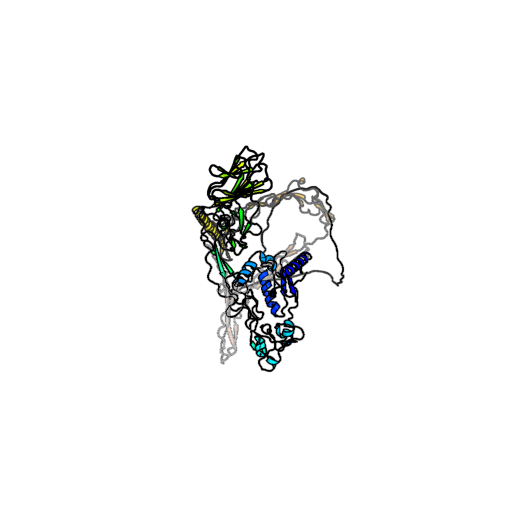CA 1
ATOM 6280 C C . VAL A 1 799 ? -78.638 -51.013 10.752 1.00 35.75 799 VAL A C 1
ATOM 6282 O O . VAL A 1 799 ? -79.728 -51.386 10.345 1.00 35.75 799 VAL A O 1
ATOM 6285 N N . ASN A 1 800 ? -77.869 -50.183 10.012 1.00 34.25 800 ASN A N 1
ATOM 6286 C CA . ASN A 1 800 ? -76.974 -50.552 8.869 1.00 34.25 800 ASN A CA 1
ATOM 6287 C C . ASN A 1 800 ? -77.701 -50.988 7.559 1.00 34.25 800 ASN A C 1
ATOM 6289 O O . ASN A 1 800 ? -78.920 -51.011 7.542 1.00 34.25 800 ASN A O 1
ATOM 6293 N N . ILE A 1 801 ? -77.078 -51.286 6.402 1.00 38.22 801 ILE A N 1
ATOM 6294 C CA . ILE A 1 801 ? -75.688 -51.603 5.957 1.00 38.22 801 ILE A CA 1
ATOM 6295 C C . ILE A 1 801 ? -75.590 -51.158 4.463 1.00 38.22 801 ILE A C 1
ATOM 6297 O O . ILE A 1 801 ? -76.622 -51.180 3.803 1.00 38.22 801 ILE A O 1
ATOM 6301 N N . PHE A 1 802 ? -74.484 -50.764 3.808 1.00 35.41 802 PHE A N 1
ATOM 6302 C CA . PHE A 1 802 ? -73.099 -50.373 4.153 1.00 35.41 802 PHE A CA 1
ATOM 6303 C C . PHE A 1 802 ? -72.559 -49.462 3.001 1.00 35.41 802 PHE A C 1
ATOM 6305 O O . PHE A 1 802 ? -73.141 -49.463 1.923 1.00 35.41 802 PHE A O 1
ATOM 6312 N N . LYS A 1 803 ? -71.647 -48.497 3.239 1.00 37.97 803 LYS A N 1
ATOM 6313 C CA . LYS A 1 803 ? -70.174 -48.518 2.963 1.00 37.97 803 LYS A CA 1
ATOM 6314 C C . LYS A 1 803 ? -69.777 -48.976 1.538 1.00 37.97 803 LYS A C 1
ATOM 6316 O O . LYS A 1 803 ? -70.304 -49.975 1.078 1.00 37.97 803 LYS A O 1
ATOM 6321 N N . ASN A 1 804 ? -68.854 -48.341 0.797 1.00 34.66 804 ASN A N 1
ATOM 6322 C CA . ASN A 1 804 ? -67.544 -47.703 1.102 1.00 34.66 804 ASN A CA 1
ATOM 6323 C C . ASN A 1 804 ? -67.300 -46.435 0.207 1.00 34.66 804 ASN A C 1
ATOM 6325 O O . ASN A 1 804 ? -68.057 -46.270 -0.739 1.00 34.66 804 ASN A O 1
ATOM 6329 N N . LEU A 1 805 ? -66.281 -45.547 0.320 1.00 34.50 805 LEU A N 1
ATOM 6330 C CA . LEU A 1 805 ? -65.394 -45.042 1.404 1.00 34.50 805 LEU A CA 1
ATOM 6331 C C . LEU A 1 805 ? -64.591 -43.771 0.944 1.00 34.50 805 LEU A C 1
ATOM 6333 O O . LEU A 1 805 ? -64.503 -43.498 -0.243 1.00 34.50 805 LEU A O 1
ATOM 6337 N N . LEU A 1 806 ? -63.945 -43.076 1.903 1.00 34.97 806 LEU A N 1
ATOM 6338 C CA . LEU A 1 806 ? -62.686 -42.273 1.835 1.00 34.97 806 LEU A CA 1
ATOM 6339 C C . LEU A 1 806 ? -62.500 -41.020 0.908 1.00 34.97 806 LEU A C 1
ATOM 6341 O O . LEU A 1 806 ? -62.039 -41.121 -0.220 1.00 34.97 806 LEU A O 1
ATOM 6345 N N . ASN A 1 807 ? -62.557 -39.842 1.564 1.00 31.34 807 ASN A N 1
ATOM 6346 C CA . ASN A 1 807 ? -61.446 -38.865 1.777 1.00 31.34 807 ASN A CA 1
ATOM 6347 C C . ASN A 1 807 ? -61.191 -37.562 0.948 1.00 31.34 807 ASN A C 1
ATOM 6349 O O . ASN A 1 807 ? -60.667 -37.587 -0.158 1.00 31.34 807 ASN A O 1
ATOM 6353 N N . ILE A 1 808 ? -61.226 -36.443 1.712 1.00 33.16 808 ILE A N 1
ATOM 6354 C CA . ILE A 1 808 ? -60.283 -35.281 1.742 1.00 33.16 808 ILE A CA 1
ATOM 6355 C C . ILE A 1 808 ? -60.516 -34.121 0.722 1.00 33.16 808 ILE A C 1
ATOM 6357 O O . ILE A 1 808 ? -61.400 -34.195 -0.122 1.00 33.16 808 ILE A O 1
ATOM 6361 N N . SER A 1 809 ? -59.923 -32.933 0.978 1.00 30.19 809 SER A N 1
ATOM 6362 C CA . SER A 1 809 ? -60.695 -31.668 1.058 1.00 30.19 809 SER A CA 1
ATOM 6363 C C . SER A 1 809 ? -59.946 -30.313 0.877 1.00 30.19 809 SER A C 1
ATOM 6365 O O . SER A 1 809 ? -58.929 -30.125 1.544 1.00 30.19 809 SER A O 1
ATOM 6367 N N . VAL A 1 810 ? -60.612 -29.317 0.230 1.00 29.89 810 VAL A N 1
ATOM 6368 C CA . VAL A 1 810 ? -60.647 -27.840 0.569 1.00 29.89 810 VAL A CA 1
ATOM 6369 C C . VAL A 1 810 ? -59.356 -26.995 0.279 1.00 29.89 810 VAL A C 1
ATOM 6371 O O . VAL A 1 810 ? -58.303 -27.625 0.224 1.00 29.89 810 VAL A O 1
ATOM 6374 N N . PRO A 1 811 ? -59.323 -25.621 0.102 1.00 42.78 811 PRO A N 1
ATOM 6375 C CA . PRO A 1 811 ? -60.335 -24.503 0.097 1.00 42.78 811 PRO A CA 1
ATOM 6376 C C . PRO A 1 811 ? -60.300 -23.492 -1.120 1.00 42.78 811 PRO A C 1
ATOM 6378 O O . PRO A 1 811 ? -59.434 -23.623 -1.976 1.00 42.78 811 PRO A O 1
ATOM 6381 N N . ILE A 1 812 ? -61.159 -22.424 -1.135 1.00 29.89 812 ILE A N 1
ATOM 6382 C CA . ILE A 1 812 ? -60.871 -20.943 -1.357 1.00 29.89 812 ILE A CA 1
ATOM 6383 C C . ILE A 1 812 ? -62.075 -20.089 -1.913 1.00 29.89 812 ILE A C 1
ATOM 6385 O O . ILE A 1 812 ? -62.930 -20.611 -2.617 1.00 29.89 812 ILE A O 1
ATOM 6389 N N . ASN A 1 813 ? -62.127 -18.765 -1.605 1.00 27.17 813 ASN A N 1
ATOM 6390 C CA . ASN A 1 813 ? -63.060 -17.681 -2.068 1.00 27.17 813 ASN A CA 1
ATOM 6391 C C . ASN A 1 813 ? -62.275 -16.333 -2.280 1.00 27.17 813 ASN A C 1
ATOM 6393 O O . ASN A 1 813 ? -61.155 -16.265 -1.780 1.00 27.17 813 ASN A O 1
ATOM 6397 N N . ARG A 1 814 ? -62.631 -15.249 -3.029 1.00 31.03 814 ARG A N 1
ATOM 6398 C CA . ARG A 1 814 ? -63.870 -14.514 -3.480 1.00 31.03 814 ARG A CA 1
ATOM 6399 C C . ARG A 1 814 ? -64.375 -13.389 -2.520 1.00 31.03 814 ARG A C 1
ATOM 6401 O O . ARG A 1 814 ? -64.566 -13.705 -1.355 1.00 31.03 814 ARG A O 1
ATOM 6408 N N . THR A 1 815 ? -64.678 -12.114 -2.895 1.00 31.69 815 THR A N 1
ATOM 6409 C CA . THR A 1 815 ? -64.377 -11.258 -4.100 1.00 31.69 815 THR A CA 1
ATOM 6410 C C . THR A 1 815 ? -64.663 -9.725 -3.898 1.00 31.69 815 THR A C 1
ATOM 6412 O O . THR A 1 815 ? -65.472 -9.380 -3.052 1.00 31.69 815 THR A O 1
ATOM 6415 N N . LYS A 1 816 ? -64.034 -8.851 -4.726 1.00 32.75 816 LYS A N 1
ATOM 6416 C CA . LYS A 1 816 ? -64.327 -7.447 -5.213 1.00 32.75 816 LYS A CA 1
ATOM 6417 C C . LYS A 1 816 ? -65.461 -6.536 -4.641 1.00 32.75 816 LYS A C 1
ATOM 6419 O O . LYS A 1 816 ? -66.596 -6.989 -4.602 1.00 32.75 816 LYS A O 1
ATOM 6424 N N . GLN A 1 817 ? -65.222 -5.196 -4.596 1.00 31.91 817 GLN A N 1
ATOM 6425 C CA . GLN A 1 817 ? -65.757 -4.192 -5.583 1.00 31.91 817 GLN A CA 1
ATOM 6426 C C . GLN A 1 817 ? -65.243 -2.715 -5.457 1.00 31.91 817 GLN A C 1
ATOM 6428 O O . GLN A 1 817 ? -65.027 -2.250 -4.345 1.00 31.91 817 GLN A O 1
ATOM 6433 N N . CYS A 1 818 ? -65.176 -1.989 -6.604 1.00 27.02 818 CYS A N 1
ATOM 6434 C CA . CYS A 1 818 ? -65.110 -0.501 -6.799 1.00 27.02 818 CYS A CA 1
ATOM 6435 C C . CYS A 1 818 ? -63.854 0.255 -6.240 1.00 27.02 818 CYS A C 1
ATOM 6437 O O . CYS A 1 818 ? -63.075 -0.372 -5.535 1.00 27.02 818 CYS A O 1
ATOM 6439 N N . LYS A 1 819 ? -63.503 1.543 -6.512 1.00 26.70 819 LYS A N 1
ATOM 6440 C CA . LYS A 1 819 ? -63.869 2.672 -7.449 1.00 26.70 819 LYS A CA 1
ATOM 6441 C C . LYS A 1 819 ? -62.628 3.654 -7.537 1.00 26.70 819 LYS A C 1
ATOM 6443 O O . LYS A 1 819 ? -61.643 3.320 -6.891 1.00 26.70 819 LYS A O 1
ATOM 6448 N N . ASP A 1 820 ? -62.493 4.819 -8.219 1.00 29.80 820 ASP A N 1
ATOM 6449 C CA . ASP A 1 820 ? -63.309 5.698 -9.106 1.00 29.80 820 ASP A CA 1
ATOM 6450 C C . ASP A 1 820 ? -62.446 6.671 -9.993 1.00 29.80 820 ASP A C 1
ATOM 6452 O O . ASP A 1 820 ? -61.239 6.754 -9.803 1.00 29.80 820 ASP A O 1
ATOM 6456 N N . ARG A 1 821 ? -63.108 7.436 -10.893 1.00 28.14 821 ARG A N 1
ATOM 6457 C CA . ARG A 1 821 ? -62.823 8.777 -11.510 1.00 28.14 821 ARG A CA 1
ATOM 6458 C C . ARG A 1 821 ? -61.416 9.266 -11.997 1.00 28.14 821 ARG A C 1
ATOM 6460 O O . ARG A 1 821 ? -60.546 9.597 -11.207 1.00 28.14 821 ARG A O 1
ATOM 6467 N N . LEU A 1 822 ? -61.422 9.633 -13.297 1.00 26.77 822 LEU A N 1
ATOM 6468 C CA . LEU A 1 822 ? -60.889 10.851 -13.980 1.00 26.77 822 LEU A CA 1
ATOM 6469 C C . LEU A 1 822 ? -59.427 10.988 -14.500 1.00 26.77 822 LEU A C 1
ATOM 6471 O O . LEU A 1 822 ? -58.513 11.340 -13.768 1.00 26.77 822 LEU A O 1
ATOM 6475 N N . LEU A 1 823 ? -59.358 10.976 -15.846 1.00 27.08 823 LEU A N 1
ATOM 6476 C CA . LEU A 1 823 ? -58.635 11.879 -16.775 1.00 27.08 823 LEU A CA 1
ATOM 6477 C C . LEU A 1 823 ? -57.094 11.888 -16.894 1.00 27.08 823 LEU A C 1
ATOM 6479 O O . LEU A 1 823 ? -56.340 11.358 -16.086 1.00 27.08 823 LEU A O 1
ATOM 6483 N N . SER A 1 824 ? -56.661 12.452 -18.028 1.00 24.47 824 SER A N 1
ATOM 6484 C CA . SER A 1 824 ? -55.308 12.448 -18.594 1.00 24.47 824 SER A CA 1
ATOM 6485 C C . SER A 1 824 ? -55.182 13.540 -19.672 1.00 24.47 824 SER A C 1
ATOM 6487 O O . SER A 1 824 ? -56.201 13.873 -20.273 1.00 24.47 824 SER A O 1
ATOM 6489 N N . TRP A 1 825 ? -53.966 14.052 -19.945 1.00 24.30 825 TRP A N 1
ATOM 6490 C CA . TRP A 1 825 ? -53.377 14.226 -21.300 1.00 24.30 825 TRP A CA 1
ATOM 6491 C C . TRP A 1 825 ? -52.032 14.996 -21.324 1.00 24.30 825 TRP A C 1
ATOM 6493 O O . TRP A 1 825 ? -51.783 15.865 -20.499 1.00 24.30 825 TRP A O 1
ATOM 6503 N N . SER A 1 826 ? -51.228 14.673 -22.350 1.00 25.20 826 SER A N 1
ATOM 6504 C CA . SER A 1 826 ? -50.222 15.489 -23.078 1.00 25.20 826 SER A CA 1
ATOM 6505 C C . SER A 1 826 ? -49.043 16.209 -22.385 1.00 25.20 826 SER A C 1
ATOM 6507 O O . SER A 1 826 ? -49.156 16.888 -21.373 1.00 25.20 826 SER A O 1
ATOM 6509 N N . CYS A 1 827 ? -47.891 16.123 -23.061 1.00 24.12 827 CYS A N 1
ATOM 6510 C CA . CYS A 1 827 ? -46.594 16.735 -22.754 1.00 24.12 827 CYS A CA 1
ATOM 6511 C C . CYS A 1 827 ? -46.478 18.227 -23.135 1.00 24.12 827 CYS A C 1
ATOM 6513 O O . CYS A 1 827 ? -47.188 18.688 -24.028 1.00 24.12 827 CYS A O 1
ATOM 6515 N N . LYS A 1 828 ? -45.417 18.897 -22.646 1.00 24.55 828 LYS A N 1
ATOM 6516 C CA . LYS A 1 828 ? -44.482 19.680 -23.494 1.00 24.55 828 LYS A CA 1
ATOM 6517 C C . LYS A 1 828 ? -43.127 19.926 -22.799 1.00 24.55 828 LYS A C 1
ATOM 6519 O O . LYS A 1 828 ? -43.017 19.746 -21.591 1.00 24.55 828 LYS A O 1
ATOM 6524 N N . MET A 1 829 ? -42.099 20.286 -23.578 1.00 24.55 829 MET A N 1
ATOM 6525 C CA . MET A 1 829 ? -40.743 20.636 -23.113 1.00 24.55 829 MET A CA 1
ATOM 6526 C C . MET A 1 829 ? -40.442 22.129 -23.296 1.00 24.55 829 MET A C 1
ATOM 6528 O O . MET A 1 829 ? -40.819 22.665 -24.329 1.00 24.55 829 MET A O 1
ATOM 6532 N N . PHE A 1 830 ? -39.652 22.704 -22.381 1.00 24.14 830 PHE A N 1
ATOM 6533 C CA . PHE A 1 830 ? -38.530 23.652 -22.586 1.00 24.14 830 PHE A CA 1
ATOM 6534 C C . PHE A 1 830 ? -37.620 23.507 -21.326 1.00 24.14 830 PHE A C 1
ATOM 6536 O O . PHE A 1 830 ? -38.169 23.235 -20.261 1.00 24.14 830 PHE A O 1
ATOM 6543 N N . ILE A 1 831 ? -36.275 23.478 -21.284 1.00 24.83 831 ILE A N 1
ATOM 6544 C CA . ILE A 1 831 ? -35.129 24.019 -22.060 1.00 24.83 831 ILE A CA 1
ATOM 6545 C C . ILE A 1 831 ? -34.563 25.356 -21.500 1.00 24.83 831 ILE A C 1
ATOM 6547 O O . ILE A 1 831 ? -35.306 26.315 -21.350 1.00 24.83 831 ILE A O 1
ATOM 6551 N N . LEU A 1 832 ? -33.226 25.368 -21.287 1.00 24.34 832 LEU A N 1
ATOM 6552 C CA . LEU A 1 832 ? -32.260 26.458 -20.961 1.00 24.34 832 LEU A CA 1
ATOM 6553 C C . LEU A 1 832 ? -31.887 26.828 -19.487 1.00 24.34 832 LEU A C 1
ATOM 6555 O O . LEU A 1 832 ? -32.709 27.248 -18.687 1.00 24.34 832 LEU A O 1
ATOM 6559 N N . VAL A 1 833 ? -30.555 26.786 -19.254 1.00 24.61 833 VAL A N 1
ATOM 6560 C CA . VAL A 1 833 ? -29.671 27.753 -18.533 1.00 24.61 833 VAL A CA 1
ATOM 6561 C C . VAL A 1 833 ? -29.526 27.759 -16.984 1.00 24.61 833 VAL A C 1
ATOM 6563 O O . VAL A 1 833 ? -30.363 28.246 -16.239 1.00 24.61 833 VAL A O 1
ATOM 6566 N N . TYR A 1 834 ? -28.351 27.268 -16.538 1.00 24.19 834 TYR A N 1
ATOM 6567 C CA . TYR A 1 834 ? -27.357 27.875 -15.609 1.00 24.19 834 TYR A CA 1
ATOM 6568 C C . TYR A 1 834 ? -27.767 29.147 -14.805 1.00 24.19 834 TYR A C 1
ATOM 6570 O O . TYR A 1 834 ? -28.205 30.130 -15.381 1.00 24.19 834 TYR A O 1
ATOM 6578 N N . SER A 1 835 ? -27.463 29.307 -13.506 1.00 25.02 835 SER A N 1
ATOM 6579 C CA . SER A 1 835 ? -26.091 29.358 -12.945 1.00 25.02 835 SER A CA 1
ATOM 6580 C C . SER A 1 835 ? -26.053 29.641 -11.414 1.00 25.02 835 SER A C 1
ATOM 6582 O O . SER A 1 835 ? -27.076 29.899 -10.795 1.00 25.02 835 SER A O 1
ATOM 6584 N N . ALA A 1 836 ? -24.829 29.654 -10.857 1.00 26.02 836 ALA A N 1
ATOM 6585 C CA . ALA A 1 836 ? -24.336 30.504 -9.752 1.00 26.02 836 ALA A CA 1
ATOM 6586 C C . ALA A 1 836 ? -24.814 30.324 -8.281 1.00 26.02 836 ALA A C 1
ATOM 6588 O O . ALA A 1 836 ? -25.906 30.700 -7.884 1.00 26.02 836 ALA A O 1
ATOM 6589 N N . ALA A 1 837 ? -23.851 29.869 -7.461 1.00 26.33 837 ALA A N 1
ATOM 6590 C CA . ALA A 1 837 ? -23.394 30.438 -6.176 1.00 26.33 837 ALA A CA 1
ATOM 6591 C C . ALA A 1 837 ? -24.408 30.916 -5.103 1.00 26.33 837 ALA A C 1
ATOM 6593 O O . ALA A 1 837 ? -25.152 31.871 -5.286 1.00 26.33 837 ALA A O 1
ATOM 6594 N N . GLY A 1 838 ? -24.318 30.332 -3.899 1.00 25.34 838 GLY A N 1
ATOM 6595 C CA . GLY A 1 838 ? -25.092 30.751 -2.719 1.00 25.34 838 GLY A CA 1
ATOM 6596 C C . GLY A 1 838 ? -24.383 31.751 -1.791 1.00 25.34 838 GLY A C 1
ATOM 6597 O O . GLY A 1 838 ? -23.205 32.062 -1.962 1.00 25.34 838 GLY A O 1
ATOM 6598 N N . GLY A 1 839 ? -25.087 32.191 -0.740 1.00 25.86 839 GLY A N 1
ATOM 6599 C CA . GLY A 1 839 ? -24.557 33.109 0.274 1.00 25.86 839 GLY A CA 1
ATOM 6600 C C . GLY A 1 839 ? -25.412 33.195 1.548 1.00 25.86 839 GLY A C 1
ATOM 6601 O O . GLY A 1 839 ? -26.581 33.543 1.484 1.00 25.86 839 GLY A O 1
ATOM 6602 N N . ARG A 1 840 ? -24.786 32.849 2.684 1.00 25.75 840 ARG A N 1
ATOM 6603 C CA . ARG A 1 840 ? -25.023 33.253 4.097 1.00 25.75 840 ARG A CA 1
ATOM 6604 C C . ARG A 1 840 ? -26.404 33.856 4.452 1.00 25.75 840 ARG A C 1
ATOM 6606 O O . ARG A 1 840 ? -26.738 34.947 4.022 1.00 25.75 840 ARG A O 1
ATOM 6613 N N . SER A 1 841 ? -27.230 33.177 5.252 1.00 24.72 841 SER A N 1
ATOM 6614 C CA . SER A 1 841 ? -27.148 33.078 6.733 1.00 24.72 841 SER A CA 1
ATOM 6615 C C . SER A 1 841 ? -27.551 34.348 7.500 1.00 24.72 841 SER A C 1
ATOM 6617 O O . SER A 1 841 ? -26.742 35.259 7.629 1.00 24.72 841 SER A O 1
ATOM 6619 N N . TYR A 1 842 ? -28.715 34.309 8.159 1.00 27.42 842 TYR A N 1
ATOM 6620 C CA . TYR A 1 842 ? -29.025 35.112 9.351 1.00 27.42 842 TYR A CA 1
ATOM 6621 C C . TYR A 1 842 ? -29.727 34.249 10.410 1.00 27.42 842 TYR A C 1
ATOM 6623 O O . TYR A 1 842 ? -30.476 33.330 10.078 1.00 27.42 842 TYR A O 1
ATOM 6631 N N . CYS A 1 843 ? -29.465 34.538 11.685 1.00 22.06 843 CYS A N 1
ATOM 6632 C CA . CYS A 1 843 ? -30.035 33.848 12.844 1.00 22.06 843 CYS A CA 1
ATOM 6633 C C . CYS A 1 843 ? -30.950 34.794 13.625 1.00 22.06 843 CYS A C 1
ATOM 6635 O O . CYS A 1 843 ? -30.598 35.957 13.772 1.00 22.06 843 CYS A O 1
ATOM 6637 N N . TYR A 1 844 ? -32.005 34.267 14.253 1.00 25.70 844 TYR A N 1
ATOM 6638 C CA . TYR A 1 844 ? -32.488 34.754 15.552 1.00 25.70 844 TYR A CA 1
ATOM 6639 C C . TYR A 1 844 ? -33.028 33.583 16.393 1.00 25.70 844 TYR A C 1
ATOM 6641 O O . TYR A 1 844 ? -33.111 32.450 15.914 1.00 25.70 844 TYR A O 1
ATOM 6649 N N . THR A 1 845 ? -33.261 33.817 17.684 1.00 25.59 845 THR A N 1
ATOM 6650 C CA . THR A 1 845 ? -33.228 32.791 18.742 1.00 25.59 845 THR A CA 1
ATOM 6651 C C . THR A 1 845 ? -34.480 32.796 19.627 1.00 25.59 845 THR A C 1
ATOM 6653 O O . THR A 1 845 ? -35.102 33.841 19.787 1.00 25.59 845 THR A O 1
ATOM 6656 N N . ALA A 1 846 ? -34.807 31.657 20.268 1.00 25.30 846 ALA A N 1
ATOM 6657 C CA . ALA A 1 846 ? -34.851 31.517 21.745 1.00 25.30 846 ALA A CA 1
ATOM 6658 C C . ALA A 1 846 ? -35.644 30.286 22.277 1.00 25.30 846 ALA A C 1
ATOM 6660 O O . ALA A 1 846 ? -36.530 29.753 21.622 1.00 25.30 846 ALA A O 1
ATOM 6661 N N . LYS A 1 847 ? -35.342 29.916 23.538 1.00 25.53 847 LYS A N 1
ATOM 6662 C CA . LYS A 1 847 ? -36.203 29.231 24.542 1.00 25.53 847 LYS A CA 1
ATOM 6663 C C . LYS A 1 847 ? -36.746 27.809 24.266 1.00 25.53 847 LYS A C 1
ATOM 6665 O O . LYS A 1 847 ? -37.940 27.554 24.210 1.00 25.53 847 LYS A O 1
ATOM 6670 N N . ALA A 1 848 ? -35.801 26.870 24.259 1.00 26.53 848 ALA A N 1
ATOM 6671 C CA . ALA A 1 848 ? -35.718 25.703 25.157 1.00 26.53 848 ALA A CA 1
ATOM 6672 C C . ALA A 1 848 ? -36.958 25.183 25.936 1.00 26.53 848 ALA A C 1
ATOM 6674 O O . ALA A 1 848 ? -37.515 25.884 26.776 1.00 26.53 848 ALA A O 1
ATOM 6675 N N . GLN A 1 849 ? -37.142 23.856 25.892 1.00 27.23 849 GLN A N 1
ATOM 6676 C CA . GLN A 1 849 ? -37.144 23.011 27.102 1.00 27.23 849 GLN A CA 1
ATOM 6677 C C . GLN A 1 849 ? -36.606 21.600 26.779 1.00 27.23 849 GLN A C 1
ATOM 6679 O O . GLN A 1 849 ? -36.481 21.236 25.610 1.00 27.23 849 GLN A O 1
ATOM 6684 N N . SER A 1 850 ? -36.208 20.830 27.797 1.00 27.78 850 SER A N 1
ATOM 6685 C CA . SER A 1 850 ? -35.433 19.588 27.653 1.00 27.78 850 SER A CA 1
ATOM 6686 C C . SER A 1 850 ? -36.144 18.350 28.211 1.00 27.78 850 SER A C 1
ATOM 6688 O O . SER A 1 850 ? -36.758 18.406 29.271 1.00 27.78 850 SER A O 1
ATOM 6690 N N . GLN A 1 851 ? -35.977 17.201 27.544 1.00 27.44 851 GLN A N 1
ATOM 6691 C CA . GLN A 1 851 ? -36.056 15.871 28.166 1.00 27.44 851 GLN A CA 1
ATOM 6692 C C . GLN A 1 851 ? -35.272 14.824 27.348 1.00 27.44 851 GLN A C 1
ATOM 6694 O O . GLN A 1 851 ? -34.919 15.057 26.192 1.00 27.44 851 GLN A O 1
ATOM 6699 N N . CYS A 1 852 ? -34.899 13.715 27.993 1.00 24.42 852 CYS A N 1
ATOM 6700 C CA . CYS A 1 852 ? -33.745 12.899 27.594 1.00 24.42 852 CYS A CA 1
ATOM 6701 C C . CYS A 1 852 ? -34.026 11.758 26.596 1.00 24.42 852 CYS A C 1
ATOM 6703 O O . CYS A 1 852 ? -35.138 11.259 26.450 1.00 24.42 852 CYS A O 1
ATOM 6705 N N . CYS A 1 853 ? -32.951 11.305 25.944 1.00 24.94 853 CYS A N 1
ATOM 6706 C CA . CYS A 1 853 ? -32.938 10.242 24.938 1.00 24.94 853 CYS A CA 1
ATOM 6707 C C . CYS A 1 853 ? -33.312 8.845 25.471 1.00 24.94 853 CYS A C 1
ATOM 6709 O O . CYS A 1 853 ? -32.874 8.443 26.548 1.00 24.94 853 CYS A O 1
ATOM 6711 N N . ALA A 1 854 ? -33.934 8.029 24.612 1.00 26.12 854 ALA A N 1
ATOM 6712 C CA . ALA A 1 854 ? -33.926 6.564 24.699 1.00 26.12 854 ALA A CA 1
ATOM 6713 C C . ALA A 1 854 ? -33.748 5.952 23.293 1.00 26.12 854 ALA A C 1
ATOM 6715 O O . ALA A 1 854 ? -34.246 6.499 22.311 1.00 26.12 854 ALA A O 1
ATOM 6716 N N . THR A 1 855 ? -33.013 4.838 23.166 1.00 25.95 855 THR A N 1
ATOM 6717 C CA . THR A 1 855 ? -32.599 4.272 21.862 1.00 25.95 855 THR A CA 1
ATOM 6718 C C . THR A 1 855 ? -32.847 2.764 21.729 1.00 25.95 855 THR A C 1
ATOM 6720 O O . THR A 1 855 ? -32.457 1.996 22.600 1.00 25.95 855 THR A O 1
ATOM 6723 N N . CYS A 1 856 ? -33.450 2.348 20.603 1.00 24.27 856 CYS A N 1
ATOM 6724 C CA . CYS A 1 856 ? -33.336 1.058 19.872 1.00 24.27 856 CYS A CA 1
ATOM 6725 C C . CYS A 1 856 ? -34.420 1.053 18.762 1.00 24.27 856 CYS A C 1
ATOM 6727 O O . CYS A 1 856 ? -35.519 1.526 19.015 1.00 24.27 856 CYS A O 1
ATOM 6729 N N . ARG A 1 857 ? -34.237 0.655 17.489 1.00 23.95 857 ARG A N 1
ATOM 6730 C CA . ARG A 1 857 ? -33.309 -0.262 16.775 1.00 23.95 857 ARG A CA 1
ATOM 6731 C C . ARG A 1 857 ? -33.633 -1.759 16.967 1.00 23.95 857 ARG A C 1
ATOM 6733 O O . ARG A 1 857 ? -33.982 -2.160 18.065 1.00 23.95 857 ARG A O 1
ATOM 6740 N N . ILE A 1 858 ? -33.405 -2.559 15.904 1.00 25.22 858 ILE A N 1
ATOM 6741 C CA . ILE A 1 858 ? -33.634 -4.025 15.718 1.00 25.22 858 ILE A CA 1
ATOM 6742 C C . ILE A 1 858 ? -34.979 -4.366 15.025 1.00 25.22 858 ILE A C 1
ATOM 6744 O O . ILE A 1 858 ? -36.011 -3.837 15.403 1.00 25.22 858 ILE A O 1
ATOM 6748 N N . GLU A 1 859 ? -35.072 -5.259 14.018 1.00 25.84 859 GLU A N 1
ATOM 6749 C CA . GLU A 1 859 ? -34.026 -5.963 13.232 1.00 25.84 859 GLU A CA 1
ATOM 6750 C C . GLU A 1 859 ? -33.973 -5.409 11.782 1.00 25.84 859 GLU A C 1
ATOM 6752 O O . GLU A 1 859 ? -33.238 -4.455 11.564 1.00 25.84 859 GLU A O 1
ATOM 6757 N N . ARG A 1 860 ? -34.722 -5.839 10.748 1.00 27.58 860 ARG A N 1
ATOM 6758 C CA . ARG A 1 860 ? -35.001 -7.208 10.241 1.00 27.58 860 ARG A CA 1
ATOM 6759 C C . ARG A 1 860 ? -34.626 -7.350 8.747 1.00 27.58 860 ARG A C 1
ATOM 6761 O O . ARG A 1 860 ? -35.237 -8.119 8.011 1.00 27.58 860 ARG A O 1
ATOM 6768 N N . ASN A 1 861 ? -33.621 -6.602 8.279 1.00 24.91 861 ASN A N 1
ATOM 6769 C CA . ASN A 1 861 ? -33.213 -6.545 6.867 1.00 24.91 861 ASN A CA 1
ATOM 6770 C C . ASN A 1 861 ? -32.592 -7.879 6.371 1.00 24.91 861 ASN A C 1
ATOM 6772 O O . ASN A 1 861 ? -31.378 -8.078 6.427 1.00 24.91 861 ASN A O 1
ATOM 6776 N N . LYS A 1 862 ? -33.435 -8.831 5.933 1.00 26.34 862 LYS A N 1
ATOM 6777 C CA . LYS A 1 862 ? -33.040 -10.193 5.513 1.00 26.34 862 LYS A CA 1
ATOM 6778 C C . LYS A 1 862 ? -33.925 -10.772 4.396 1.00 26.34 862 LYS A C 1
ATOM 6780 O O . LYS A 1 862 ? -34.748 -11.649 4.659 1.00 26.34 862 LYS A O 1
ATOM 6785 N N . ARG A 1 863 ? -33.702 -10.391 3.125 1.00 27.86 863 ARG A N 1
ATOM 6786 C CA . ARG A 1 863 ? -34.148 -11.224 1.976 1.00 27.86 863 ARG A CA 1
ATOM 6787 C C . ARG A 1 863 ? -33.441 -10.997 0.622 1.00 27.86 863 ARG A C 1
ATOM 6789 O O . ARG A 1 863 ? -34.102 -10.939 -0.405 1.00 27.86 863 ARG A O 1
ATOM 6796 N N . ARG A 1 864 ? -32.097 -10.978 0.574 1.00 28.98 864 ARG A N 1
ATOM 6797 C CA . ARG A 1 864 ? -31.333 -11.180 -0.691 1.00 28.98 864 ARG A CA 1
ATOM 6798 C C . ARG A 1 864 ? -29.946 -11.834 -0.489 1.00 28.98 864 ARG A C 1
ATOM 6800 O O . ARG A 1 864 ? -28.904 -11.253 -0.757 1.00 28.98 864 ARG A O 1
ATOM 6807 N N . ARG A 1 865 ? -29.937 -13.096 -0.033 1.00 27.44 865 ARG A N 1
ATOM 6808 C CA . ARG A 1 865 ? -28.784 -14.027 -0.126 1.00 27.44 865 ARG A CA 1
ATOM 6809 C C . ARG A 1 865 ? -29.252 -15.432 -0.541 1.00 27.44 865 ARG A C 1
ATOM 6811 O O . ARG A 1 865 ? -29.501 -16.278 0.311 1.00 27.44 865 ARG A O 1
ATOM 6818 N N . ARG A 1 866 ? -29.358 -15.680 -1.852 1.00 27.22 866 ARG A N 1
ATOM 6819 C CA . ARG A 1 866 ? -29.421 -17.022 -2.475 1.00 27.22 866 ARG A CA 1
ATOM 6820 C C . ARG A 1 866 ? -28.937 -16.950 -3.934 1.00 27.22 866 ARG A C 1
ATOM 6822 O O . ARG A 1 866 ? -29.744 -16.677 -4.811 1.00 27.22 866 ARG A O 1
ATOM 6829 N N . ARG A 1 867 ? -27.633 -17.185 -4.154 1.00 28.25 867 ARG A N 1
ATOM 6830 C CA . ARG A 1 867 ? -26.991 -17.807 -5.344 1.00 28.25 867 ARG A CA 1
ATOM 6831 C C . ARG A 1 867 ? -25.473 -17.548 -5.321 1.00 28.25 867 ARG A C 1
ATOM 6833 O O . ARG A 1 867 ? -25.023 -16.499 -5.761 1.00 28.25 867 ARG A O 1
ATOM 6840 N N . LYS A 1 868 ? -24.714 -18.507 -4.776 1.00 28.70 868 LYS A N 1
ATOM 6841 C CA . LYS A 1 868 ? -23.338 -18.892 -5.168 1.00 28.70 868 LYS A CA 1
ATOM 6842 C C . LYS A 1 868 ? -22.883 -20.071 -4.291 1.00 28.70 868 LYS A C 1
ATOM 6844 O O . LYS A 1 868 ? -22.542 -19.880 -3.127 1.00 28.70 868 LYS A O 1
ATOM 6849 N N . ARG A 1 869 ? -22.951 -21.286 -4.847 1.00 28.81 869 ARG A N 1
ATOM 6850 C CA . ARG A 1 869 ? -22.264 -22.506 -4.381 1.00 28.81 869 ARG A CA 1
ATOM 6851 C C . ARG A 1 869 ? -22.309 -23.559 -5.496 1.00 28.81 869 ARG A C 1
ATOM 6853 O O . ARG A 1 869 ? -23.300 -24.260 -5.626 1.00 28.81 869 ARG A O 1
ATOM 6860 N N . PHE A 1 870 ? -21.256 -23.550 -6.301 1.00 25.61 870 PHE A N 1
ATOM 6861 C CA . PHE A 1 870 ? -20.679 -24.587 -7.167 1.00 25.61 870 PHE A CA 1
ATOM 6862 C C . PHE A 1 870 ? -19.362 -23.914 -7.603 1.00 25.61 870 PHE A C 1
ATOM 6864 O O . PHE A 1 870 ? -19.422 -22.887 -8.273 1.00 25.61 870 PHE A O 1
ATOM 6871 N N . ILE A 1 871 ? -18.283 -24.078 -6.831 1.00 30.33 871 ILE A N 1
ATOM 6872 C CA . ILE A 1 871 ? -17.355 -25.227 -6.798 1.00 30.33 871 ILE A CA 1
ATOM 6873 C C . ILE A 1 871 ? -16.446 -25.204 -8.033 1.00 30.33 871 ILE A C 1
ATOM 6875 O O . ILE A 1 871 ? -16.724 -25.847 -9.039 1.00 30.33 871 ILE A O 1
ATOM 6879 N N . ALA A 1 872 ? -15.388 -24.408 -7.895 1.00 30.36 872 ALA A N 1
ATOM 6880 C CA . ALA A 1 872 ? -14.001 -24.665 -8.268 1.00 30.36 872 ALA A CA 1
ATOM 6881 C C . ALA A 1 872 ? -13.159 -23.807 -7.300 1.00 30.36 872 ALA A C 1
ATOM 6883 O O . ALA A 1 872 ? -13.605 -22.659 -7.046 1.00 30.36 872 ALA A O 1
#

Solvent-accessible surface area (backbone atoms only — not comparable to full-atom values): 51805 Å² total; per-residue (Å²): 116,59,81,55,38,33,34,58,61,24,40,52,36,42,18,52,53,52,32,54,56,63,60,76,53,83,78,70,89,84,69,72,63,62,48,78,44,78,36,86,63,66,26,6,63,83,36,86,63,74,60,83,42,54,51,48,46,40,70,45,11,42,54,46,82,62,33,28,35,33,35,34,39,58,58,38,86,61,28,61,58,46,52,51,34,32,52,37,18,18,41,42,26,62,39,32,55,77,81,41,97,40,63,37,55,58,96,90,26,47,28,55,41,30,82,59,92,70,62,46,50,31,54,76,67,40,77,44,74,58,39,52,50,32,35,52,53,33,62,54,25,79,61,29,61,65,81,68,55,80,74,79,88,68,84,69,75,77,77,69,64,92,70,41,65,9,70,78,40,42,62,37,54,49,25,20,51,66,74,36,86,84,19,27,50,28,60,67,40,61,71,70,72,47,33,41,48,27,15,35,34,35,45,17,38,42,85,95,54,95,58,68,46,61,84,51,31,34,42,46,44,43,16,75,38,48,93,71,19,18,12,49,81,37,33,58,41,59,58,86,67,68,67,70,51,38,48,23,22,64,42,74,67,52,72,70,48,77,56,66,33,87,48,24,52,8,29,27,42,30,44,45,45,59,58,53,44,47,49,36,67,87,24,51,74,47,87,76,83,54,65,54,75,42,53,32,47,68,53,75,61,62,92,88,58,75,53,69,57,40,58,58,26,48,76,70,45,57,100,89,43,56,34,36,59,47,81,41,92,88,49,38,18,31,32,31,24,24,54,66,59,97,77,57,89,61,70,48,73,81,31,83,43,50,67,43,36,29,58,29,47,93,92,49,82,31,22,16,49,71,42,31,72,42,56,46,12,60,83,65,32,63,75,40,88,40,47,54,28,73,61,68,38,61,66,47,84,58,76,64,32,46,80,48,74,52,73,37,74,67,48,68,66,69,54,75,41,84,59,49,78,48,54,55,54,28,19,51,34,39,42,33,47,70,48,68,36,72,26,46,74,23,40,24,50,90,96,45,62,80,38,41,37,93,90,44,79,68,78,71,45,77,43,77,55,87,90,37,67,36,40,38,43,65,58,89,62,24,46,35,40,39,31,63,62,60,32,84,56,47,40,40,33,28,36,38,41,58,58,43,38,77,20,34,40,36,36,32,26,37,71,58,56,68,67,60,53,50,57,49,46,51,54,49,50,52,53,48,51,48,54,55,50,43,65,35,20,38,71,45,78,43,58,77,46,76,53,69,31,73,21,56,50,34,46,21,48,48,44,78,65,44,19,31,40,50,57,95,91,49,74,44,83,48,62,61,86,70,23,78,75,28,85,70,81,74,92,55,72,42,81,36,42,65,53,74,52,55,61,41,68,46,71,54,69,69,48,74,48,75,39,95,54,49,80,28,46,26,42,32,61,64,43,20,29,32,43,39,38,84,57,64,71,44,80,51,61,66,83,74,20,70,70,94,68,58,69,83,44,66,46,79,38,74,51,90,86,90,89,76,52,77,51,71,62,72,74,53,72,72,50,58,58,69,77,39,67,25,37,28,40,39,56,70,52,47,84,44,88,94,57,49,70,74,94,74,63,74,89,46,74,45,82,44,71,41,92,81,72,72,48,30,78,46,74,56,72,70,55,75,55,75,32,90,51,48,78,29,41,26,45,38,61,72,45,28,22,34,72,70,74,68,48,76,48,68,62,84,67,22,67,96,44,90,80,78,85,48,66,46,79,36,72,31,76,76,94,80,90,91,84,91,88,84,93,84,94,92,88,95,72,92,87,93,84,89,80,86,88,86,84,89,86,83,89,85,84,88,80,89,87,79,91,88,84,89,88,88,82,90,90,92,85,91,83,91,82,91,88,83,89,86,90,87,82,87,87,88,89,85,89,88,83,88,81,83,86,88,80,85,90,87,85,88,88,87,84,85,87,88,84,86,91,84,91,81,86,86,86,82,94,78,89,88,88,88,91,89,89,82,90,130